Protein 3DPJ (pdb70)

Secondary structure (DSSP, 8-state):
----HHHHHHHHHHHHHHHHHHH-TTT--HHHHHHHHT--HHHHHHH-SSHHHHHHHHHHHHHHHHH--HHHHHT-SSHHHHHHHHHH---HHHHHHH--HHHHHHHHHHHTT-TTHHHHTHHHHHHHHHTHHHHIIIII-TTHHHH--HHHHHHHHHHHHHHHT-HHHHHHHHH--HHHHHH----/-TTHHHHHHHHHHHHHHHHH-STT--HHHHHHHHT--HHHHHTT-S-HHHHHHHHHHHHHHHHH--HHHHTT-SSSHHHHHHHHH---HHHHHHH--TTHHHHHHHHHTT-TTHHHHHHHHHHHHHHHHHHHHHHS-SSSHHHH--HHHHHHHHHHHHHHTT-HHHHHHHHH---TTTTT----/----HHHHHHHHHHHHHHHHHHH-TTT--HHHHHHHHT--TTHHHHH--SHHHHHHHHHHHHHHHHH--HHHHHT-SSHHHHHHHHHH---HHHHHHH--HHHHHHHHHHHTT-THHHHHHHHHHHHHHHHHHHHIIIII-TTHHHH--HHHHHHHHHHHHHHTT-HHHHHHHHH--HHHHHH----/---TTSHHHHHHHHHHHHHH-STT--HHHHHHHHT--HHHHTTT-SSHHHHHHHHHHHHHHHHH--TTHHHH-SSSHHHHHHHHT---HHHHHHH--HHHHHHHHHHHTT-TTHHHHHHHHHHHHHHHHHHHHTTS-TTTHHHH--HHHHHHHHHHHHHHTT-HHHHHHHHH--HHHHTT----/---THHHHHHHHHHHHHHHHHH-TTT--HHHHHHHHT--HHHHHHH--SHHHHHHHHHHHHHHHHH---HHHHS--SHHHHHHHHHH---HHHHHHH--HHHHHHHHHHHTT-TTHHHHHHHHHHHHHHHHHHHIIIIITTTHHHH--HHHHHHHHHHHHHHTT-HHHHHHHHH--HHHHHH----/--TTHHHHHHHHHHHHHHH-STT--HHHHHHHHT--SHHHHTT-S-HHHHHHHHHHHHHHHHH--HHHHHH--SHHHHHHHHHT---HHHHHHH--HHHHHHHHHHHHT-TTHHHHHHHHHHHHHHHHHHHHHHT-TTTHHHH--HHHHHHHHHHHHHHTT-HHHHHHHHH---TTTTT---/----HHHHHHHHHHHHHHHHHH-TTT--HHHHHHHHT--HHHHHHH---HHHHHHHHHHHHHHHHH---HHHHS-SSHHHHHHHHHH---HHHHHHH--HHHHHHHHHHHTT-TTHHHHHHHHHHHHHHHHHHHIIIII-TTHHHH--HHHHHHHHHHHHHHTT-HHHHHHHHH--HHHHTT----/--TTHHHHHHHHHHHHHHH-STT--HHHHHHHHT--HHHHHTT-S-HHHHHHHHHHHHHHHHH--HHHHHH--SSHHHHHHHHT---HHHHHHH--HHHHHHHHHHHHT-TTHHHHHHHHHHHHHHHHHHHHHHH-SSSHHHH--HHHHHHHHHHHHHHTT-HHHHHHHHH--HHHHTT---

Sequence (1478 aa):
SNAVQAQTRDQIVAAADELFYRQGFAQTSFVDISAAVGISRGNFYYHFKTKDEILAEVIRLRLARTAQLADWQGTGDSPRARIASFIDLINRAKITRYGCPVGSLCTELSKLDHAAQGQANGLFTLFRDWLQRQFAEAGCTTEAPALAHLLARSQGAATLAQSFHDEGFLRSEVADHRWLDNTLPTTVQAQTRDQIVAAADELFYRQGFAQTSFVDISAAVGISRGNFYYHFKTKDEILAEVIRLRLARTAQLADWQGTGDSPRARIASFIDLINRAKITRYGCPVGSLCTELSKLDHAAQGQANGLFTLFRDWLQRQFAEAGCTTEAPALAHLLARSQGAATLAQSFHDEGFLRSEVADHRWLDNTLPTTSNAVQAQTRDQIVAAADELFYRQGFAQTSFVDISAAVGISRGNFYYHFKTKDEILAEVIRLRLARTAQLADWQGTGDSPRARIASFIDLINRAKITRYGCPVGSLCTELSKLDHAAQGQANGLFTLFRDWLQRQFAEAGCTTEAPALAHLLARSQGAATLAQSFHDEGFLRSEVADHRWLDNTLPTTVQAQTRDQIVAAADELFYRQGFAQTSFVDISAAVGISRGNFYYHFKTKDEILAEVIRLRLARTAQLADWQGTGDSPRARIASFIDLINRAKITRYGCPVGSLCTELSKLDHAAQGQANGLFTLFRDWLQRQFAEAGCTTEAPALAHLLARSQGAATLAQSFHDEGFLRSEVADHRWLDNTLPTTNAVQAQTRDQIVAAADELFYRQGFAQTSFVDISAAVGISRGNFYYHFKTKDEILAEVIRLRLARTAQLADWQGTGDSPRARIASFIDLINRAKITRYGCPVGSLCTELSKLDHAAQGQANGLFTLFRDWLQRQFAEAGCTTEAPALAHLLARSQGAATLAQSFHDEGFLRSEVADHRWLDNTLPTTQAQTRDQIVAAADELFYRQGFAQTSFVDISAAVGISRGNFYYHFKTKDEILAEVIRLRLARTAQLADWQGTGDSPRARIASFIDLINRAKITRYGCPVGSLCTELSKLDHAAQGQANGLFTLFRDWLQRQFAEAGCTTEAPALAHLLARSQGAATLAQSFHDEGFLRSEVADHRWLDNTLPTNAVQAQTRDQIVAAADELFYRQGFAQTSFVDISAAVGISRGNFYYHFKTKDEILAEVIRLRLARTAQLADWQGTGDSPRARIASFIDLINRAKITRYGCPVGSLCTELSKLDHAAQGQANGLFTLFRDWLQRQFAEAGCTTEAPALAHLLARSQGAATLAQSFHDEGFLRSEVADHRWLDNTLPTTQAQTRDQIVAAADELFYRQGFAQTSFVDISAAVGISRGNFYYHFKTKDEILAEVIRLRLARTAQLADWQGTGDSPRARIASFIDLINRAKITRYGCPVGSLCTELSKLDHAAQGQANGLFTLFRDWLQRQFAEAGCTTEAPALAHLLARSQGAATLAQSFHDEGFLRSEVADHRWLDNTLPT

CATH classification: 1.10.357.10

Organism: Ruegeria pomeroyi (strain ATCC 700808 / DSM 15171 / DSS-3) (NCBI:txid246200)

Nearest PDB structures (foldseek):
  3dpj-assembly2_H  TM=1.002E+00  e=3.506E-23  Ruegeria pomeroyi
  3ccy-assembly1_A-2  TM=6.400E-01  e=1.279E-03  Bordetella parapertussis 12822
  4g12-assembly1_A  TM=5.913E-01  e=2.109E-03  Mycobacterium tuberculosis
  6yj2-assembly1_A  TM=5.599E-01  e=2.109E-03  Mycobacterium tuberculosis H37Rv
  6yj2-assembly2_C  TM=5.528E-01  e=5.733E-03  Mycobacterium tuberculosis H37Rv

Radius of gyration: 44.98 Å; Cα contacts (8 Å, |Δi|>4): 1862; chains: 8; bounding box: 100×127×101 Å

Solvent-accessible surface area: 66776 Å² total

Foldseek 3Di:
DCCCLVVLLVLLLVLLLVCCQQPNLVRCDPCNSCVSSVDDPVSSCVNDPDSVVSVVSNLVVVVVVQLCLVVLVVVPPALLVSVLVVLVVCVLQSLLARNDSLVVRLVVCVVVVHPCNVVSCVSLVSLLPSQLVSLCSLPNVPCRSVRSVSSVLLRVQSVCSNVVSNSVSNVVSSVVSVVSVVVGDHD/DLPVVLLVLLVQLLVCCQQPNQPRADQCSSCVVSPDDCVSSCVRDVDSVVSVLSNLVVVLVVLLVLVVLVVPDPALVSSVLVVLVCCVLQSLLARNDSLVRHLVSCVVVVHPCNVSSCSSVVSLLVSQLVSLLRFADVPCSNVVSCVSVLLNVQSVVSNVVVPSPSNVVSSVVVVVVVVRTDHD/DCCCLVVVQVLLLVQLLVCCQQQNLVRQDVCNSCVSSVDDPVSNCVPDPDSVVSVLSNLVVVVVVLVCLVVLVVVDDALLVSVLVVLVVCVLLSLLARNDSLVNRLVVCVVVVHPCNVVSCVSVVSQLPSQLVSLVSLPNVPCSSVVSCVSVLLRVLSVCCNVVVNSVSNVVSSVCSVVSVVVRDHD/DCPVCQLVLLVQLLVCCQQPNQVRADLCSSCVVSPDDPCRSVVHDDDSVVSVVSNLVVVLVVLLVLVVLVVVDPALVVSLLVVLVVCVLQSLLARNDSLLRHLVRCVVVVHPCNVSSCSSVVSLQVSQLVSCLRFAPVPVSRVVSCVSVLLNVQSVVCNVVVPSPSSVVSSVCVVVVVVVGDHD/DVCLVVVLVLLLVQLLVCCQQPNLVRQDPCNRCVSSVDDVPSSVVNPDDSVVSVLVNLVVLVVVQLVLVCLPVVDDALLSSVLVVLVVCVLPSLLARNDSLVRNQVRCVVVVHPCNVSSCVSVVSLQVSQLVSLVSLPNNVCSNVVSVSSVLLRVQSVCSNVVSNSPSSVVSSVCSVVCVVVGDHD/DPCCLVVLLVQLLVCCQQPNQVRADPCSSCVVSPDDPVRRVVSPDDSVVSVLVNLVVVLCVQLCLVVLVVVQPALVSSVVVVLVVCVLVSLQARNDSLVSHLVSCVVVVHPCSVSSCVSVVNLLVSQLVSCCRFACVPCSNVVSVVSVLLRVQSVCSNVVSNSVSSVVSSVCVVVVVVPTDD/DVVLVVLLVLLLVQLLVCCQQPNLVRQDPCNSCVRSVDDPPSVVVNPDDSVVSVLVNLVVLVVVQVCLVCLPVVDPALLSSVLVVLVVCVLQVLLARNDSLVRRLVSCVVVVHPCNVSSCVSVVSLLVSQLVSCVSLPNNVCRSPVSVSSVLQRVQSVVSNVVSNSVSSVVSSVCSVVSVVVRDPD/DPCCLVVLLVQLLVCCQQPNQVPADQCNSCPSVPHDPVRRVPSPDDSVVSVVSNLVVVLVVQVCLVVLVPPQPALVSSVLVVLVVCVLQSLQARNDSLVVRLVSCVVVVHPCNVSSCVSVVSLLVSQLVSCCRLPDNPCSRVVSCVSVLLRVQSVVSNVVSNSPSSVVSSVCCVVVVVPGDD

InterPro domains:
  IPR001647 DNA-binding HTH domain, TetR-type [PF00440] (10-56)
  IPR001647 DNA-binding HTH domain, TetR-type [PR00455] (10-23)
  IPR001647 DNA-binding HTH domain, TetR-type [PR00455] (31-54)
  IPR001647 DNA-binding HTH domain, TetR-type [PS50977] (4-64)
  IPR009057 Homedomain-like superfamily [SSF46689] (3-81)
  IPR036271 Tetracyclin repressor-like, C-terminal domain superfamily [SSF48498] (76-183)
  IPR054156 Transcriptional regulator LmrA/YxaF-like, C-terminal domain [PF21993] (79-173)

Structure (mmCIF, N/CA/C/O backbone):
data_3DPJ
#
_entry.id   3DPJ
#
_cell.length_a   60.523
_cell.length_b   93.072
_cell.length_c   93.397
_cell.angle_alpha   89.35
_cell.angle_beta   71.02
_cell.angle_gamma   71.04
#
_symmetry.space_group_name_H-M   'P 1'
#
loop_
_entity.id
_entity.type
_entity.pdbx_description
1 polymer 'Transcription regulator, TetR family'
2 non-polymer '2-(N-MORPHOLINO)-ETHANESULFONIC ACID'
3 non-polymer 1,2-ETHANEDIOL
4 water water
#
loop_
_atom_site.group_PDB
_atom_site.id
_atom_site.type_symbol
_atom_site.label_atom_id
_atom_site.label_alt_id
_atom_site.label_comp_id
_atom_site.label_asym_id
_atom_site.label_entity_id
_atom_site.label_seq_id
_atom_site.pdbx_PDB_ins_code
_atom_site.Cartn_x
_atom_site.Cartn_y
_atom_site.Cartn_z
_atom_site.occupancy
_atom_site.B_iso_or_equiv
_atom_site.auth_seq_id
_atom_site.auth_comp_id
_atom_site.auth_asym_id
_atom_site.auth_atom_id
_atom_site.pdbx_PDB_model_num
ATOM 1 N N . SER A 1 1 ? 35.766 -23.408 -17.299 1.00 131.45 -2 SER A N 1
ATOM 2 C CA . SER A 1 1 ? 35.094 -22.285 -17.939 1.00 132.58 -2 SER A CA 1
ATOM 3 C C . SER A 1 1 ? 33.730 -22.059 -17.305 1.00 133.86 -2 SER A C 1
ATOM 4 O O . SER A 1 1 ? 32.899 -22.971 -17.247 1.00 135.89 -2 SER A O 1
ATOM 7 N N . ASN A 1 2 ? 33.507 -20.836 -16.835 1.00 132.16 -1 ASN A N 1
ATOM 8 C CA . ASN A 1 2 ? 32.322 -20.519 -16.056 1.00 128.67 -1 ASN A CA 1
ATOM 9 C C . ASN A 1 2 ? 32.334 -21.338 -14.779 1.00 119.32 -1 ASN A C 1
ATOM 10 O O . ASN A 1 2 ? 31.288 -21.687 -14.242 1.00 120.02 -1 ASN A O 1
ATOM 15 N N . ALA A 1 3 ? 33.533 -21.660 -14.310 1.00 110.54 0 ALA A N 1
ATOM 16 C CA . ALA A 1 3 ? 33.686 -22.433 -13.090 1.00 102.84 0 ALA A CA 1
ATOM 17 C C . ALA A 1 3 ? 33.504 -21.520 -11.895 1.00 96.80 0 ALA A C 1
ATOM 18 O O . ALA A 1 3 ? 33.049 -21.944 -10.836 1.00 97.63 0 ALA A O 1
ATOM 28 N N . VAL A 1 5 ? 32.789 -17.836 -12.556 1.00 71.04 2 VAL A N 1
ATOM 29 C CA . VAL A 1 5 ? 32.059 -16.635 -12.935 1.00 70.54 2 VAL A CA 1
ATOM 30 C C . VAL A 1 5 ? 30.585 -16.955 -13.045 1.00 74.54 2 VAL A C 1
ATOM 31 O O . VAL A 1 5 ? 29.759 -16.060 -13.201 1.00 74.59 2 VAL A O 1
ATOM 35 N N . GLN A 1 6 ? 30.262 -18.241 -12.967 1.00 79.86 3 GLN A N 1
ATOM 36 C CA . GLN A 1 6 ? 28.876 -18.680 -13.027 1.00 87.58 3 GLN A CA 1
ATOM 37 C C . GLN A 1 6 ? 28.112 -18.256 -11.771 1.00 83.51 3 GLN A C 1
ATOM 38 O O . GLN A 1 6 ? 26.886 -18.123 -11.789 1.00 80.84 3 GLN A O 1
ATOM 44 N N . ALA A 1 7 ? 28.849 -18.036 -10.687 1.00 80.01 4 ALA A N 1
ATOM 45 C CA . ALA A 1 7 ? 28.266 -17.544 -9.442 1.00 75.15 4 ALA A CA 1
ATOM 46 C C . ALA A 1 7 ? 28.082 -16.031 -9.487 1.00 74.93 4 ALA A C 1
ATOM 47 O O . ALA A 1 7 ? 27.341 -15.464 -8.684 1.00 72.15 4 ALA A O 1
ATOM 49 N N . GLN A 1 8 ? 28.777 -15.384 -10.421 1.00 78.43 5 GLN A N 1
ATOM 50 C CA . GLN A 1 8 ? 28.581 -13.963 -10.691 1.00 78.34 5 GLN A CA 1
ATOM 51 C C . GLN A 1 8 ? 27.684 -13.823 -11.907 1.00 77.59 5 GLN A C 1
ATOM 52 O O . GLN A 1 8 ? 27.149 -12.750 -12.174 1.00 81.92 5 GLN A O 1
ATOM 58 N N . THR A 1 9 ? 27.547 -14.915 -12.653 1.00 72.76 6 THR A N 1
ATOM 59 C CA . THR A 1 9 ? 26.551 -15.006 -13.705 1.00 75.75 6 THR A CA 1
ATOM 60 C C . THR A 1 9 ? 25.196 -15.049 -13.023 1.00 75.40 6 THR A C 1
ATOM 61 O O . THR A 1 9 ? 24.305 -14.261 -13.333 1.00 80.08 6 THR A O 1
ATOM 65 N N . ARG A 1 10 ? 25.060 -15.974 -12.078 1.00 68.64 7 ARG A N 1
ATOM 66 C CA . ARG A 1 10 ? 23.870 -16.077 -11.245 1.00 62.58 7 ARG A CA 1
ATOM 67 C C . ARG A 1 10 ? 23.464 -14.733 -10.632 1.00 64.15 7 ARG A C 1
ATOM 68 O O . ARG A 1 10 ? 22.307 -14.320 -10.722 1.00 66.29 7 ARG A O 1
ATOM 76 N N . ASP A 1 11 ? 24.417 -14.059 -9.999 1.00 62.05 8 ASP A N 1
ATOM 77 C CA . ASP A 1 11 ? 24.154 -12.766 -9.384 1.00 65.32 8 ASP A CA 1
ATOM 78 C C . ASP A 1 11 ? 23.531 -11.790 -10.374 1.00 67.47 8 ASP A C 1
ATOM 79 O O . ASP A 1 11 ? 22.595 -11.066 -10.030 1.00 68.03 8 ASP A O 1
ATOM 84 N N . GLN A 1 12 ? 24.057 -11.778 -11.599 1.00 69.68 9 GLN A N 1
ATOM 85 C CA . GLN A 1 12 ? 23.543 -10.923 -12.670 1.00 66.92 9 GLN A CA 1
ATOM 86 C C . GLN A 1 12 ? 22.045 -11.169 -12.892 1.00 61.97 9 GLN A C 1
ATOM 87 O O . GLN A 1 12 ? 21.287 -10.231 -13.162 1.00 51.67 9 GLN A O 1
ATOM 93 N N . ILE A 1 13 ? 21.636 -12.435 -12.764 1.00 62.53 10 ILE A N 1
ATOM 94 C CA . ILE A 1 13 ? 20.225 -12.835 -12.828 1.00 58.31 10 ILE A CA 1
ATOM 95 C C . ILE A 1 13 ? 19.424 -12.309 -11.640 1.00 51.22 10 ILE A C 1
ATOM 96 O O . ILE A 1 13 ? 18.386 -11.681 -11.823 1.00 52.34 10 ILE A O 1
ATOM 101 N N . VAL A 1 14 ? 19.901 -12.570 -10.426 1.00 49.45 11 VAL A N 1
ATOM 102 C CA . VAL A 1 14 ? 19.197 -12.113 -9.237 1.00 46.99 11 VAL A CA 1
ATOM 103 C C . VAL A 1 14 ? 19.204 -10.596 -9.192 1.00 48.20 11 VAL A C 1
ATOM 104 O O . VAL A 1 14 ? 18.227 -9.975 -8.775 1.00 50.36 11 VAL A O 1
ATOM 108 N N . ALA A 1 15 ? 20.300 -9.993 -9.636 1.00 46.49 12 ALA A N 1
ATOM 109 C CA . ALA A 1 15 ? 20.352 -8.539 -9.712 1.00 50.66 12 ALA A CA 1
ATOM 110 C C . ALA A 1 15 ? 19.368 -8.021 -10.763 1.00 50.97 12 ALA A C 1
ATOM 111 O O . ALA A 1 15 ? 18.532 -7.172 -10.466 1.00 54.58 12 ALA A O 1
ATOM 113 N N . ALA A 1 16 ? 19.463 -8.533 -11.987 1.00 45.11 13 ALA A N 1
ATOM 114 C CA . ALA A 1 16 ? 18.492 -8.198 -13.034 1.00 42.83 13 ALA A CA 1
ATOM 115 C C . ALA A 1 16 ? 17.021 -8.362 -12.589 1.00 41.59 13 ALA A C 1
ATOM 116 O O . ALA A 1 16 ? 16.179 -7.494 -12.847 1.00 39.72 13 ALA A O 1
ATOM 118 N N . ALA A 1 17 ? 16.721 -9.484 -11.936 1.00 36.26 14 ALA A N 1
ATOM 119 C CA . ALA A 1 17 ? 15.377 -9.769 -11.450 1.00 36.96 14 ALA A CA 1
ATOM 120 C C . ALA A 1 17 ? 14.952 -8.785 -10.351 1.00 42.13 14 ALA A C 1
ATOM 121 O O . ALA A 1 17 ? 13.799 -8.332 -10.293 1.00 33.99 14 ALA A O 1
ATOM 123 N N . ASP A 1 18 ? 15.887 -8.467 -9.461 1.00 44.23 15 ASP A N 1
ATOM 124 C CA . ASP A 1 18 ? 15.639 -7.475 -8.423 1.00 40.03 15 ASP A CA 1
ATOM 125 C C . ASP A 1 18 ? 14.939 -6.233 -8.995 1.00 50.57 15 ASP A C 1
ATOM 126 O O . ASP A 1 18 ? 13.858 -5.846 -8.547 1.00 49.50 15 ASP A O 1
ATOM 131 N N . GLU A 1 19 ? 15.567 -5.615 -9.991 1.00 57.96 16 GLU A N 1
ATOM 132 C CA . GLU A 1 19 ? 15.063 -4.375 -10.577 1.00 54.68 16 GLU A CA 1
ATOM 133 C C . GLU A 1 19 ? 13.744 -4.579 -11.328 1.00 44.16 16 GLU A C 1
ATOM 134 O O . GLU A 1 19 ? 12.812 -3.788 -11.157 1.00 39.90 16 GLU A O 1
ATOM 140 N N . LEU A 1 20 ? 13.675 -5.637 -12.146 1.00 47.01 17 LEU A N 1
ATOM 141 C CA . LEU A 1 20 ? 12.485 -5.961 -12.950 1.00 38.29 17 LEU A CA 1
ATOM 142 C C . LEU A 1 20 ? 11.281 -6.294 -12.084 1.00 36.17 17 LEU A C 1
ATOM 143 O O . LEU A 1 20 ? 10.155 -5.890 -12.399 1.00 35.40 17 LEU A O 1
ATOM 148 N N . PHE A 1 21 ? 11.518 -7.039 -11.005 1.00 33.07 18 PHE A N 1
ATOM 149 C CA . PHE A 1 21 ? 10.446 -7.372 -10.074 1.00 30.66 18 PHE A CA 1
ATOM 150 C C . PHE A 1 21 ? 9.860 -6.071 -9.524 1.00 31.64 18 PHE A C 1
ATOM 151 O O . PHE A 1 21 ? 8.647 -5.949 -9.400 1.00 31.08 18 PHE A O 1
ATOM 159 N N . TYR A 1 22 ? 10.721 -5.096 -9.216 1.00 30.26 19 TYR A N 1
ATOM 160 C CA . TYR A 1 22 ? 10.279 -3.820 -8.647 1.00 31.98 19 TYR A CA 1
ATOM 161 C C . TYR A 1 22 ? 9.497 -3.011 -9.662 1.00 33.83 19 TYR A C 1
ATOM 162 O O . TYR A 1 22 ? 8.388 -2.568 -9.374 1.00 31.63 19 TYR A O 1
ATOM 171 N N . ARG A 1 23 ? 10.068 -2.828 -10.853 1.00 40.98 20 ARG A N 1
ATOM 172 C CA . ARG A 1 23 ? 9.431 -2.012 -11.891 1.00 42.60 20 ARG A CA 1
ATOM 173 C C . ARG A 1 23 ? 8.135 -2.629 -12.434 1.00 42.36 20 ARG A C 1
ATOM 174 O O . ARG A 1 23 ? 7.134 -1.927 -12.629 1.00 43.66 20 ARG A O 1
ATOM 182 N N . GLN A 1 24 ? 8.163 -3.945 -12.652 1.00 33.61 21 GLN A N 1
ATOM 183 C CA . GLN A 1 24 ? 7.076 -4.666 -13.308 1.00 34.18 21 GLN A CA 1
ATOM 184 C C . GLN A 1 24 ? 6.138 -5.426 -12.356 1.00 32.69 21 GLN A C 1
ATOM 185 O O . GLN A 1 24 ? 4.951 -5.607 -12.655 1.00 26.98 21 GLN A O 1
ATOM 191 N N . GLY A 1 25 ? 6.675 -5.874 -11.221 1.00 28.62 22 GLY A N 1
ATOM 192 C CA . GLY A 1 25 ? 5.981 -6.830 -10.369 1.00 22.47 22 GLY A CA 1
ATOM 193 C C . GLY A 1 25 ? 6.607 -8.209 -10.517 1.00 29.59 22 GLY A C 1
ATOM 194 O O . GLY A 1 25 ? 7.375 -8.464 -11.461 1.00 26.36 22 GLY A O 1
ATOM 195 N N . PHE A 1 26 ? 6.288 -9.107 -9.588 1.00 36.34 23 PHE A N 1
ATOM 196 C CA . PHE A 1 26 ? 6.884 -10.445 -9.592 1.00 31.92 23 PHE A CA 1
ATOM 197 C C . PHE A 1 26 ? 6.120 -11.364 -10.541 1.00 35.48 23 PHE A C 1
ATOM 198 O O . PHE A 1 26 ? 6.708 -12.016 -11.402 1.00 39.51 23 PHE A O 1
ATOM 206 N N . ALA A 1 27 ? 4.805 -11.390 -10.400 1.00 32.56 24 ALA A N 1
ATOM 207 C CA . ALA A 1 27 ? 3.957 -12.106 -11.340 1.00 35.44 24 ALA A CA 1
ATOM 208 C C . ALA A 1 27 ? 4.233 -11.759 -12.825 1.00 39.29 24 ALA A C 1
ATOM 209 O O . ALA A 1 27 ? 4.291 -12.652 -13.673 1.00 37.57 24 ALA A O 1
ATOM 211 N N . GLN A 1 28 ? 4.398 -10.473 -13.135 1.00 42.26 25 GLN A N 1
ATOM 212 C CA . GLN A 1 28 ? 4.603 -10.015 -14.520 1.00 31.92 25 GLN A CA 1
ATOM 213 C C . GLN A 1 28 ? 5.940 -10.389 -15.126 1.00 37.31 25 GLN A C 1
ATOM 214 O O . GLN A 1 28 ? 6.026 -10.653 -16.321 1.00 48.45 25 GLN A O 1
ATOM 220 N N . THR A 1 29 ? 6.988 -10.361 -14.317 1.00 34.46 26 THR A N 1
ATOM 221 C CA . THR A 1 29 ? 8.324 -10.628 -14.812 1.00 39.18 26 THR A CA 1
ATOM 222 C C . THR A 1 29 ? 8.437 -12.109 -15.172 1.00 40.31 26 THR A C 1
ATOM 223 O O . THR A 1 29 ? 8.344 -12.979 -14.301 1.00 38.20 26 THR A O 1
ATOM 227 N N . SER A 1 30 ? 8.605 -12.384 -16.466 1.00 32.06 27 SER A N 1
ATOM 228 C CA . SER A 1 30 ? 8.673 -13.747 -16.959 1.00 30.10 27 SER A CA 1
ATOM 229 C C . SER A 1 30 ? 10.132 -14.160 -17.038 1.00 33.50 27 SER A C 1
ATOM 230 O O . SER A 1 30 ? 11.021 -13.303 -17.014 1.00 29.55 27 SER A O 1
ATOM 233 N N . PHE A 1 31 ? 10.379 -15.469 -17.128 1.00 41.96 28 PHE A N 1
ATOM 234 C CA . PHE A 1 31 ? 11.728 -15.971 -17.393 1.00 46.05 28 PHE A CA 1
ATOM 235 C C . PHE A 1 31 ? 12.338 -15.265 -18.610 1.00 45.55 28 PHE A C 1
ATOM 236 O O . PHE A 1 31 ? 13.529 -14.941 -18.607 1.00 39.42 28 PHE A O 1
ATOM 244 N N . VAL A 1 32 ? 11.527 -15.026 -19.645 1.00 44.94 29 VAL A N 1
ATOM 245 C CA . VAL A 1 32 ? 12.011 -14.335 -20.848 1.00 49.73 29 VAL A CA 1
ATOM 246 C C . VAL A 1 32 ? 12.503 -12.935 -20.507 1.00 50.07 29 VAL A C 1
ATOM 247 O O . VAL A 1 32 ? 13.600 -12.544 -20.894 1.00 52.13 29 VAL A O 1
ATOM 251 N N . ASP A 1 33 ? 11.682 -12.177 -19.787 1.00 50.84 30 ASP A N 1
ATOM 252 C CA . ASP A 1 33 ? 12.100 -10.869 -19.300 1.00 48.70 30 ASP A CA 1
ATOM 253 C C . ASP A 1 33 ? 13.500 -10.950 -18.710 1.00 45.69 30 ASP A C 1
ATOM 254 O O . ASP A 1 33 ? 14.395 -10.239 -19.141 1.00 46.04 30 ASP A O 1
ATOM 259 N N . ILE A 1 34 ? 13.691 -11.828 -17.731 1.00 45.52 31 ILE A N 1
ATOM 260 C CA . ILE A 1 34 ? 14.957 -11.872 -17.005 1.00 50.70 31 ILE A CA 1
ATOM 261 C C . ILE A 1 34 ? 16.121 -12.424 -17.843 1.00 56.38 31 ILE A C 1
ATOM 262 O O . ILE A 1 34 ? 17.269 -12.017 -17.645 1.00 58.54 31 ILE A O 1
ATOM 267 N N . SER A 1 35 ? 15.837 -13.339 -18.772 1.00 51.69 32 SER A N 1
ATOM 268 C CA . SER A 1 35 ? 16.889 -13.890 -19.634 1.00 60.61 32 SER A CA 1
ATOM 269 C C . SER A 1 35 ? 17.305 -12.891 -20.718 1.00 69.76 32 SER A C 1
ATOM 270 O O . SER A 1 35 ? 18.477 -12.824 -21.097 1.00 70.96 32 SER A O 1
ATOM 273 N N . ALA A 1 36 ? 16.337 -12.115 -21.204 1.00 73.02 33 ALA A N 1
ATOM 274 C CA . ALA A 1 36 ? 16.599 -11.042 -22.162 1.00 73.15 33 ALA A CA 1
ATOM 275 C C . ALA A 1 36 ? 17.380 -9.900 -21.514 1.00 76.50 33 ALA A C 1
ATOM 276 O O . ALA A 1 36 ? 18.220 -9.260 -22.154 1.00 79.71 33 ALA A O 1
ATOM 278 N N . ALA A 1 37 ? 17.090 -9.643 -20.242 1.00 72.46 34 ALA A N 1
ATOM 279 C CA . ALA A 1 37 ? 17.823 -8.640 -19.489 1.00 73.38 34 ALA A CA 1
ATOM 280 C C . ALA A 1 37 ? 19.288 -9.051 -19.336 1.00 78.54 34 ALA A C 1
ATOM 281 O O . ALA A 1 37 ? 20.189 -8.302 -19.711 1.00 80.96 34 ALA A O 1
ATOM 283 N N . VAL A 1 38 ? 19.525 -10.245 -18.801 1.00 84.03 35 VAL A N 1
ATOM 284 C CA . VAL A 1 38 ? 20.892 -10.717 -18.577 1.00 90.97 35 VAL A CA 1
ATOM 285 C C . VAL A 1 38 ? 21.602 -11.035 -19.900 1.00 93.06 35 VAL A C 1
ATOM 286 O O . VAL A 1 38 ? 22.822 -10.889 -20.019 1.00 95.15 35 VAL A O 1
ATOM 290 N N . GLY A 1 39 ? 20.830 -11.460 -20.893 1.00 89.29 36 GLY A N 1
ATOM 291 C CA . GLY A 1 39 ? 21.378 -11.756 -22.201 1.00 90.00 36 GLY A CA 1
ATOM 292 C C . GLY A 1 39 ? 22.196 -13.032 -22.208 1.00 89.01 36 GLY A C 1
ATOM 293 O O . GLY A 1 39 ? 23.386 -13.017 -22.530 1.00 93.97 36 GLY A O 1
ATOM 294 N N . ILE A 1 40 ? 21.554 -14.139 -21.850 1.00 80.73 37 ILE A N 1
ATOM 295 C CA . ILE A 1 40 ? 22.213 -15.438 -21.861 1.00 74.48 37 ILE A CA 1
ATOM 296 C C . ILE A 1 40 ? 21.389 -16.520 -22.561 1.00 71.52 37 ILE A C 1
ATOM 297 O O . ILE A 1 40 ? 20.209 -16.333 -22.874 1.00 73.82 37 ILE A O 1
ATOM 302 N N . SER A 1 41 ? 22.025 -17.655 -22.806 1.00 61.39 38 SER A N 1
ATOM 303 C CA . SER A 1 41 ? 21.341 -18.771 -23.430 1.00 58.66 38 SER A CA 1
ATOM 304 C C . SER A 1 41 ? 20.247 -19.342 -22.526 1.00 55.54 38 SER A C 1
ATOM 305 O O . SER A 1 41 ? 20.318 -19.231 -21.300 1.00 44.84 38 SER A O 1
ATOM 308 N N . ARG A 1 42 ? 19.231 -19.930 -23.157 1.00 60.90 39 ARG A N 1
ATOM 309 C CA . ARG A 1 42 ? 18.166 -20.652 -22.466 1.00 58.73 39 ARG A CA 1
ATOM 310 C C . ARG A 1 42 ? 18.804 -21.625 -21.491 1.00 59.83 39 ARG A C 1
ATOM 311 O O . ARG A 1 42 ? 18.417 -21.716 -20.323 1.00 55.06 39 ARG A O 1
ATOM 319 N N . GLY A 1 43 ? 19.816 -22.330 -21.980 1.00 66.26 40 GLY A N 1
ATOM 320 C CA . GLY A 1 43 ? 20.454 -23.386 -21.223 1.00 66.62 40 GLY A CA 1
ATOM 321 C C . GLY A 1 43 ? 21.260 -22.907 -20.043 1.00 61.77 40 GLY A C 1
ATOM 322 O O . GLY A 1 43 ? 21.303 -23.562 -19.007 1.00 59.63 40 GLY A O 1
ATOM 323 N N . ASN A 1 44 ? 21.906 -21.762 -20.195 1.00 67.30 41 ASN A N 1
ATOM 324 C CA . ASN A 1 44 ? 22.710 -21.217 -19.112 1.00 70.60 41 ASN A CA 1
ATOM 325 C C . ASN A 1 44 ? 21.865 -20.616 -17.982 1.00 62.81 41 ASN A C 1
ATOM 326 O O . ASN A 1 44 ? 22.230 -20.694 -16.803 1.00 59.37 41 ASN A O 1
ATOM 331 N N . PHE A 1 45 ? 20.734 -20.022 -18.344 1.00 57.88 42 PHE A N 1
ATOM 332 C CA . PHE A 1 45 ? 19.833 -19.451 -17.350 1.00 60.64 42 PHE A CA 1
ATOM 333 C C . PHE A 1 45 ? 19.257 -20.569 -16.490 1.00 60.09 42 PHE A C 1
ATOM 334 O O . PHE A 1 45 ? 19.204 -20.476 -15.263 1.00 51.76 42 PHE A O 1
ATOM 342 N N . TYR A 1 46 ? 18.843 -21.639 -17.155 1.00 65.73 43 TYR A N 1
ATOM 343 C CA . TYR A 1 46 ? 18.164 -22.735 -16.488 1.00 62.34 43 TYR A CA 1
ATOM 344 C C . TYR A 1 46 ? 19.056 -23.547 -15.543 1.00 65.32 43 TYR A C 1
ATOM 345 O O . TYR A 1 46 ? 18.552 -24.278 -14.685 1.00 61.58 43 TYR A O 1
ATOM 354 N N . TYR A 1 47 ? 20.372 -23.416 -15.683 1.00 73.86 44 TYR A N 1
ATOM 355 C CA . TYR A 1 47 ? 21.276 -24.096 -14.760 1.00 83.80 44 TYR A CA 1
ATOM 356 C C . TYR A 1 47 ? 21.162 -23.511 -13.356 1.00 87.51 44 TYR A C 1
ATOM 357 O O . TYR A 1 47 ? 21.260 -24.232 -12.361 1.00 92.22 44 TYR A O 1
ATOM 366 N N . HIS A 1 48 ? 20.943 -22.202 -13.277 1.00 81.60 45 HIS A N 1
ATOM 367 C CA . HIS A 1 48 ? 20.896 -21.529 -11.986 1.00 75.13 45 HIS A CA 1
ATOM 368 C C . HIS A 1 48 ? 19.537 -21.637 -11.295 1.00 71.48 45 HIS A C 1
ATOM 369 O O . HIS A 1 48 ? 19.456 -22.088 -10.152 1.00 71.51 45 HIS A O 1
ATOM 376 N N . PHE A 1 49 ? 18.473 -21.235 -11.986 1.00 68.83 46 PHE A N 1
ATOM 377 C CA . PHE A 1 49 ? 17.134 -21.319 -11.406 1.00 63.72 46 PHE A CA 1
ATOM 378 C C . PHE A 1 49 ? 16.115 -22.029 -12.281 1.00 65.30 46 PHE A C 1
ATOM 379 O O . PHE A 1 49 ? 16.091 -21.882 -13.500 1.00 70.96 46 PHE A O 1
ATOM 387 N N . LYS A 1 50 ? 15.256 -22.791 -11.630 1.00 63.92 47 LYS A N 1
ATOM 388 C CA . LYS A 1 50 ? 14.252 -23.562 -12.324 1.00 70.68 47 LYS A CA 1
ATOM 389 C C . LYS A 1 50 ? 12.894 -22.865 -12.232 1.00 74.14 47 LYS A C 1
ATOM 390 O O . LYS A 1 50 ? 12.122 -22.856 -13.196 1.00 77.61 47 LYS A O 1
ATOM 396 N N . THR A 1 51 ? 12.605 -22.272 -11.076 1.00 59.89 48 THR A N 1
ATOM 397 C CA . THR A 1 51 ? 11.314 -21.624 -10.867 1.00 45.97 48 THR A CA 1
ATOM 398 C C . THR A 1 51 ? 11.416 -20.114 -10.717 1.00 35.91 48 THR A C 1
ATOM 399 O O . THR A 1 51 ? 12.496 -19.566 -10.484 1.00 36.41 48 THR A O 1
ATOM 403 N N . LYS A 1 52 ? 10.278 -19.453 -10.887 1.00 29.02 49 LYS A N 1
ATOM 404 C CA . LYS A 1 52 ? 10.120 -18.059 -10.529 1.00 37.19 49 LYS A CA 1
ATOM 405 C C . LYS A 1 52 ? 10.312 -17.953 -9.017 1.00 36.91 49 LYS A C 1
ATOM 406 O O . LYS A 1 52 ? 10.837 -16.955 -8.496 1.00 27.99 49 LYS A O 1
ATOM 412 N N . ASP A 1 53 ? 9.873 -18.994 -8.316 1.00 42.30 50 ASP A N 1
ATOM 413 C CA . ASP A 1 53 ? 9.945 -19.019 -6.863 1.00 43.48 50 ASP A CA 1
ATOM 414 C C . ASP A 1 53 ? 11.385 -18.997 -6.369 1.00 47.51 50 ASP A C 1
ATOM 415 O O . ASP A 1 53 ? 11.726 -18.245 -5.450 1.00 49.92 50 ASP A O 1
ATOM 420 N N . GLU A 1 54 ? 12.230 -19.813 -6.987 1.00 39.58 51 GLU A N 1
ATOM 421 C CA . GLU A 1 54 ? 13.628 -19.889 -6.584 1.00 40.99 51 GLU A CA 1
ATOM 422 C C . GLU A 1 54 ? 14.301 -18.546 -6.743 1.00 36.17 51 GLU A C 1
ATOM 423 O O . GLU A 1 54 ? 15.108 -18.147 -5.908 1.00 35.84 51 GLU A O 1
ATOM 429 N N . ILE A 1 55 ? 13.973 -17.856 -7.827 1.00 39.16 52 ILE A N 1
ATOM 430 C CA . ILE A 1 55 ? 14.603 -16.578 -8.134 1.00 50.14 52 ILE A CA 1
ATOM 431 C C . ILE A 1 55 ? 14.145 -15.495 -7.151 1.00 46.90 52 ILE A C 1
ATOM 432 O O . ILE A 1 55 ? 14.960 -14.705 -6.653 1.00 47.75 52 ILE A O 1
ATOM 437 N N . LEU A 1 56 ? 12.841 -15.466 -6.879 1.00 40.24 53 LEU A N 1
ATOM 438 C CA . LEU A 1 56 ? 12.275 -14.560 -5.875 1.00 34.92 53 LEU A CA 1
ATOM 439 C C . LEU A 1 56 ? 12.994 -14.759 -4.554 1.00 30.00 53 LEU A C 1
ATOM 440 O O . LEU A 1 56 ? 13.582 -13.826 -4.020 1.00 34.67 53 LEU A O 1
ATOM 445 N N . ALA A 1 57 ? 12.950 -15.982 -4.027 1.00 28.60 54 ALA A N 1
ATOM 446 C CA . ALA A 1 57 ? 13.600 -16.263 -2.757 1.00 34.24 54 ALA A CA 1
ATOM 447 C C . ALA A 1 57 ? 15.014 -15.666 -2.704 1.00 45.44 54 ALA A C 1
ATOM 448 O O . ALA A 1 57 ? 15.468 -15.239 -1.637 1.00 54.72 54 ALA A O 1
ATOM 450 N N . GLU A 1 58 ? 15.704 -15.617 -3.849 1.00 47.04 55 GLU A N 1
ATOM 451 C CA . GLU A 1 58 ? 17.063 -15.050 -3.911 1.00 52.20 55 GLU A CA 1
ATOM 452 C C . GLU A 1 58 ? 17.032 -13.528 -3.942 1.00 47.60 55 GLU A C 1
ATOM 453 O O . GLU A 1 58 ? 17.869 -12.864 -3.327 1.00 46.78 55 GLU A O 1
ATOM 459 N N . VAL A 1 59 ? 16.068 -12.986 -4.683 1.00 46.99 56 VAL A N 1
ATOM 460 C CA . VAL A 1 59 ? 15.863 -11.548 -4.744 1.00 42.50 56 VAL A CA 1
ATOM 461 C C . VAL A 1 59 ? 15.755 -10.988 -3.329 1.00 47.40 56 VAL A C 1
ATOM 462 O O . VAL A 1 59 ? 16.428 -10.021 -2.986 1.00 53.22 56 VAL A O 1
ATOM 466 N N . ILE A 1 60 ? 14.929 -11.626 -2.502 1.00 47.66 57 ILE A N 1
ATOM 467 C CA . ILE A 1 60 ? 14.640 -11.128 -1.156 1.00 42.21 57 ILE A CA 1
ATOM 468 C C . ILE A 1 60 ? 15.852 -11.069 -0.232 1.00 40.50 57 ILE A C 1
ATOM 469 O O . ILE A 1 60 ? 16.003 -10.114 0.520 1.00 46.34 57 ILE A O 1
ATOM 474 N N . ARG A 1 61 ? 16.705 -12.088 -0.280 1.00 45.08 58 ARG A N 1
ATOM 475 C CA . ARG A 1 61 ? 17.913 -12.089 0.539 1.00 48.06 58 ARG A CA 1
ATOM 476 C C . ARG A 1 61 ? 18.815 -10.966 0.074 1.00 51.66 58 ARG A C 1
ATOM 477 O O . ARG A 1 61 ? 19.350 -10.208 0.881 1.00 56.82 58 ARG A O 1
ATOM 485 N N . LEU A 1 62 ? 18.974 -10.870 -1.241 1.00 49.12 59 LEU A N 1
ATOM 486 C CA . LEU A 1 62 ? 19.724 -9.789 -1.856 1.00 46.31 59 LEU A CA 1
ATOM 487 C C . LEU A 1 62 ? 19.193 -8.433 -1.375 1.00 46.36 59 LEU A C 1
ATOM 488 O O . LEU A 1 62 ? 19.975 -7.568 -0.993 1.00 45.40 59 LEU A O 1
ATOM 493 N N . ARG A 1 63 ? 17.866 -8.260 -1.393 1.00 45.13 60 ARG A N 1
ATOM 494 C CA . ARG A 1 63 ? 17.222 -7.054 -0.852 1.00 40.79 60 ARG A CA 1
ATOM 495 C C . ARG A 1 63 ? 17.450 -6.936 0.651 1.00 38.45 60 ARG A C 1
ATOM 496 O O . ARG A 1 63 ? 17.817 -5.875 1.146 1.00 46.31 60 ARG A O 1
ATOM 504 N N . LEU A 1 64 ? 17.208 -8.029 1.369 1.00 37.08 61 LEU A N 1
ATOM 505 C CA . LEU A 1 64 ? 17.411 -8.067 2.809 1.00 39.99 61 LEU A CA 1
ATOM 506 C C . LEU A 1 64 ? 18.860 -7.711 3.131 1.00 48.48 61 LEU A C 1
ATOM 507 O O . LEU A 1 64 ? 19.148 -7.096 4.152 1.00 48.37 61 LEU A O 1
ATOM 512 N N . ALA A 1 65 ? 19.762 -8.100 2.237 1.00 49.33 62 ALA A N 1
ATOM 513 C CA . ALA A 1 65 ? 21.176 -7.755 2.329 1.00 45.10 62 ALA A CA 1
ATOM 514 C C . ALA A 1 65 ? 21.423 -6.259 2.073 1.00 44.74 62 ALA A C 1
ATOM 515 O O . ALA A 1 65 ? 21.882 -5.536 2.960 1.00 38.58 62 ALA A O 1
ATOM 517 N N . ARG A 1 66 ? 21.126 -5.808 0.853 1.00 48.48 63 ARG A N 1
ATOM 518 C CA . ARG A 1 66 ? 21.237 -4.396 0.496 1.00 45.96 63 ARG A CA 1
ATOM 519 C C . ARG A 1 66 ? 20.668 -3.517 1.590 1.00 37.20 63 ARG A C 1
ATOM 520 O O . ARG A 1 66 ? 21.228 -2.475 1.909 1.00 40.09 63 ARG A O 1
ATOM 528 N N . THR A 1 67 ? 19.545 -3.957 2.150 1.00 41.19 64 THR A N 1
ATOM 529 C CA . THR A 1 67 ? 18.755 -3.179 3.102 1.00 42.08 64 THR A CA 1
ATOM 530 C C . THR A 1 67 ? 19.381 -3.010 4.481 1.00 43.85 64 THR A C 1
ATOM 531 O O . THR A 1 67 ? 19.517 -1.892 4.973 1.00 40.28 64 THR A O 1
ATOM 535 N N . ALA A 1 68 ? 19.716 -4.118 5.130 1.00 57.13 65 ALA A N 1
ATOM 536 C CA . ALA A 1 68 ? 20.433 -4.046 6.393 1.00 67.35 65 ALA A CA 1
ATOM 537 C C . ALA A 1 68 ? 21.739 -3.293 6.139 1.00 75.16 65 ALA A C 1
ATOM 538 O O . ALA A 1 68 ? 22.219 -2.535 6.983 1.00 66.07 65 ALA A O 1
ATOM 540 N N . GLN A 1 69 ? 22.292 -3.496 4.947 1.00 88.55 66 GLN A N 1
ATOM 541 C CA . GLN A 1 69 ? 23.437 -2.724 4.478 1.00 92.24 66 GLN A CA 1
ATOM 542 C C . GLN A 1 69 ? 23.102 -1.231 4.410 1.00 82.24 66 GLN A C 1
ATOM 543 O O . GLN A 1 69 ? 23.981 -0.390 4.581 1.00 81.36 66 GLN A O 1
ATOM 557 N N . LEU A 1 71 ? 20.210 0.426 6.269 1.00 64.56 68 LEU A N 1
ATOM 558 C CA . LEU A 1 71 ? 19.975 0.839 7.651 1.00 59.88 68 LEU A CA 1
ATOM 559 C C . LEU A 1 71 ? 21.293 1.139 8.364 1.00 61.42 68 LEU A C 1
ATOM 560 O O . LEU A 1 71 ? 21.521 2.257 8.815 1.00 50.99 68 LEU A O 1
ATOM 565 N N . ALA A 1 72 ? 22.159 0.135 8.461 1.00 68.35 69 ALA A N 1
ATOM 566 C CA . ALA A 1 72 ? 23.425 0.281 9.179 1.00 73.03 69 ALA A CA 1
ATOM 567 C C . ALA A 1 72 ? 24.241 1.469 8.681 1.00 74.50 69 ALA A C 1
ATOM 568 O O . ALA A 1 72 ? 24.880 2.166 9.471 1.00 70.49 69 ALA A O 1
ATOM 570 N N . ASP A 1 73 ? 24.221 1.691 7.368 1.00 76.65 70 ASP A N 1
ATOM 571 C CA . ASP A 1 73 ? 24.968 2.790 6.765 1.00 73.81 70 ASP A CA 1
ATOM 572 C C . ASP A 1 73 ? 24.295 4.136 7.038 1.00 68.51 70 ASP A C 1
ATOM 573 O O . ASP A 1 73 ? 24.907 5.186 6.865 1.00 66.01 70 ASP A O 1
ATOM 578 N N . TRP A 1 74 ? 23.033 4.091 7.467 1.00 71.87 71 TRP A N 1
ATOM 579 C CA . TRP A 1 74 ? 22.352 5.258 8.031 1.00 69.49 71 TRP A CA 1
ATOM 580 C C . TRP A 1 74 ? 22.927 5.532 9.415 1.00 71.63 71 TRP A C 1
ATOM 581 O O . TRP A 1 74 ? 23.017 6.678 9.850 1.00 75.99 71 TRP A O 1
ATOM 592 N N . GLN A 1 75 ? 23.298 4.461 10.106 1.00 71.41 72 GLN A N 1
ATOM 593 C CA . GLN A 1 75 ? 23.825 4.559 11.459 1.00 77.02 72 GLN A CA 1
ATOM 594 C C . GLN A 1 75 ? 25.158 5.312 11.475 1.00 81.77 72 GLN A C 1
ATOM 595 O O . GLN A 1 75 ? 25.253 6.409 12.022 1.00 80.33 72 GLN A O 1
ATOM 601 N N . GLY A 1 76 ? 26.181 4.718 10.866 1.00 87.12 73 GLY A N 1
ATOM 602 C CA . GLY A 1 76 ? 27.495 5.329 10.795 1.00 94.65 73 GLY A CA 1
ATOM 603 C C . GLY A 1 76 ? 27.439 6.734 10.232 1.00 103.58 73 GLY A C 1
ATOM 604 O O . GLY A 1 76 ? 28.220 7.601 10.627 1.00 108.45 73 GLY A O 1
ATOM 605 N N . THR A 1 77 ? 26.513 6.954 9.302 1.00 104.94 74 THR A N 1
ATOM 606 C CA . THR A 1 77 ? 26.295 8.273 8.719 1.00 103.47 74 THR A CA 1
ATOM 607 C C . THR A 1 77 ? 25.178 8.976 9.479 1.00 102.98 74 THR A C 1
ATOM 608 O O . THR A 1 77 ? 24.534 9.893 8.969 1.00 104.31 74 THR A O 1
ATOM 612 N N . GLY A 1 78 ? 24.951 8.525 10.707 1.00 103.16 75 GLY A N 1
ATOM 613 C CA . GLY A 1 78 ? 23.960 9.121 11.580 1.00 105.67 75 GLY A CA 1
ATOM 614 C C . GLY A 1 78 ? 24.602 9.646 12.848 1.00 109.62 75 GLY A C 1
ATOM 615 O O . GLY A 1 78 ? 25.315 8.922 13.547 1.00 111.66 75 GLY A O 1
ATOM 616 N N . ASP A 1 79 ? 24.349 10.915 13.141 1.00 110.45 76 ASP A N 1
ATOM 617 C CA . ASP A 1 79 ? 24.947 11.573 14.296 1.00 115.20 76 ASP A CA 1
ATOM 618 C C . ASP A 1 79 ? 24.179 11.274 15.578 1.00 109.29 76 ASP A C 1
ATOM 619 O O . ASP A 1 79 ? 24.745 11.275 16.672 1.00 109.40 76 ASP A O 1
ATOM 624 N N . SER A 1 80 ? 22.884 11.019 15.429 1.00 99.85 77 SER A N 1
ATOM 625 C CA . SER A 1 80 ? 22.015 10.715 16.556 1.00 91.61 77 SER A CA 1
ATOM 626 C C . SER A 1 80 ? 20.719 10.125 16.022 1.00 83.93 77 SER A C 1
ATOM 627 O O . SER A 1 80 ? 20.322 10.416 14.889 1.00 81.38 77 SER A O 1
ATOM 630 N N . PRO A 1 81 ? 20.051 9.296 16.839 1.00 72.92 78 PRO A N 1
ATOM 631 C CA . PRO A 1 81 ? 18.835 8.593 16.419 1.00 66.69 78 PRO A CA 1
ATOM 632 C C . PRO A 1 81 ? 17.827 9.514 15.733 1.00 68.96 78 PRO A C 1
ATOM 633 O O . PRO A 1 81 ? 17.401 9.209 14.620 1.00 67.11 78 PRO A O 1
ATOM 637 N N . ARG A 1 82 ? 17.454 10.610 16.387 1.00 71.57 79 ARG A N 1
ATOM 638 C CA . ARG A 1 82 ? 16.604 11.623 15.766 1.00 69.94 79 ARG A CA 1
ATOM 639 C C . ARG A 1 82 ? 16.837 11.676 14.262 1.00 66.09 79 ARG A C 1
ATOM 640 O O . ARG A 1 82 ? 15.983 11.252 13.480 1.00 57.53 79 ARG A O 1
ATOM 648 N N . ALA A 1 83 ? 18.001 12.181 13.863 1.00 65.80 80 ALA A N 1
ATOM 649 C CA . ALA A 1 83 ? 18.295 12.400 12.449 1.00 65.96 80 ALA A CA 1
ATOM 650 C C . ALA A 1 83 ? 18.363 11.088 11.655 1.00 65.82 80 ALA A C 1
ATOM 651 O O . ALA A 1 83 ? 18.305 11.086 10.417 1.00 60.83 80 ALA A O 1
ATOM 653 N N . ARG A 1 84 ? 18.492 9.978 12.376 1.00 62.92 81 ARG A N 1
ATOM 654 C CA . ARG A 1 84 ? 18.582 8.667 11.749 1.00 58.97 81 ARG A CA 1
ATOM 655 C C . ARG A 1 84 ? 17.185 8.151 11.367 1.00 53.17 81 ARG A C 1
ATOM 656 O O . ARG A 1 84 ? 16.948 7.791 10.213 1.00 50.71 81 ARG A O 1
ATOM 664 N N . ILE A 1 85 ? 16.268 8.136 12.333 1.00 51.85 82 ILE A N 1
ATOM 665 C CA . ILE A 1 85 ? 14.851 7.948 12.045 1.00 51.74 82 ILE A CA 1
ATOM 666 C C . ILE A 1 85 ? 14.429 8.854 10.896 1.00 62.86 82 ILE A C 1
ATOM 667 O O . ILE A 1 85 ? 13.795 8.406 9.936 1.00 72.99 82 ILE A O 1
ATOM 672 N N . ALA A 1 86 ? 14.773 10.136 11.006 1.00 61.41 83 ALA A N 1
ATOM 673 C CA . ALA A 1 86 ? 14.401 11.122 9.995 1.00 55.75 83 ALA A CA 1
ATOM 674 C C . ALA A 1 86 ? 15.095 10.824 8.688 1.00 51.95 83 ALA A C 1
ATOM 675 O O . ALA A 1 86 ? 14.731 11.371 7.648 1.00 50.77 83 ALA A O 1
ATOM 677 N N . SER A 1 87 ? 16.110 9.969 8.754 1.00 55.27 84 SER A N 1
ATOM 678 C CA . SER A 1 87 ? 16.695 9.394 7.553 1.00 55.22 84 SER A CA 1
ATOM 679 C C . SER A 1 87 ? 15.760 8.329 6.946 1.00 47.73 84 SER A C 1
ATOM 680 O O . SER A 1 87 ? 15.601 8.263 5.728 1.00 36.83 84 SER A O 1
ATOM 683 N N . PHE A 1 88 ? 15.137 7.517 7.798 1.00 47.81 85 PHE A N 1
ATOM 684 C CA . PHE A 1 88 ? 14.048 6.646 7.366 1.00 43.84 85 PHE A CA 1
ATOM 685 C C . PHE A 1 88 ? 12.996 7.454 6.624 1.00 50.14 85 PHE A C 1
ATOM 686 O O . PHE A 1 88 ? 12.498 7.029 5.584 1.00 55.90 85 PHE A O 1
ATOM 694 N N . ILE A 1 89 ? 12.655 8.619 7.172 1.00 50.82 86 ILE A N 1
ATOM 695 C CA . ILE A 1 89 ? 11.605 9.473 6.615 1.00 48.04 86 ILE A CA 1
ATOM 696 C C . ILE A 1 89 ? 11.977 10.019 5.244 1.00 48.96 86 ILE A C 1
ATOM 697 O O . ILE A 1 89 ? 11.228 9.862 4.273 1.00 47.08 86 ILE A O 1
ATOM 702 N N . ASP A 1 90 ? 13.145 10.650 5.176 1.00 53.94 87 ASP A N 1
ATOM 703 C CA . ASP A 1 90 ? 13.599 11.360 3.981 1.00 57.13 87 ASP A CA 1
ATOM 704 C C . ASP A 1 90 ? 13.845 10.484 2.767 1.00 52.68 87 ASP A C 1
ATOM 705 O O . ASP A 1 90 ? 13.841 10.971 1.634 1.00 45.84 87 ASP A O 1
ATOM 710 N N . LEU A 1 91 ? 14.077 9.198 3.011 1.00 50.22 88 LEU A N 1
ATOM 711 C CA . LEU A 1 91 ? 14.249 8.232 1.939 1.00 41.37 88 LEU A CA 1
ATOM 712 C C . LEU A 1 91 ? 13.141 8.393 0.906 1.00 41.47 88 LEU A C 1
ATOM 713 O O . LEU A 1 91 ? 13.380 8.340 -0.302 1.00 46.43 88 LEU A O 1
ATOM 726 N N . ILE A 1 93 ? 11.749 11.069 0.186 1.00 48.78 90 ILE A N 1
ATOM 727 C CA . ILE A 1 93 ? 12.023 12.277 -0.597 1.00 43.32 90 ILE A CA 1
ATOM 728 C C . ILE A 1 93 ? 13.028 11.991 -1.720 1.00 47.76 90 ILE A C 1
ATOM 729 O O . ILE A 1 93 ? 12.750 12.264 -2.891 1.00 50.80 90 ILE A O 1
ATOM 742 N N . ASN A 1 95 ? 13.847 9.114 -3.106 1.00 38.50 92 ASN A N 1
ATOM 743 C CA . ASN A 1 95 ? 13.368 8.154 -4.088 1.00 30.25 92 ASN A CA 1
ATOM 744 C C . ASN A 1 95 ? 11.970 8.499 -4.586 1.00 34.57 92 ASN A C 1
ATOM 745 O O . ASN A 1 95 ? 11.280 7.639 -5.128 1.00 35.65 92 ASN A O 1
ATOM 750 N N . ARG A 1 96 ? 11.557 9.752 -4.392 1.00 37.03 93 ARG A N 1
ATOM 751 C CA . ARG A 1 96 ? 10.157 10.161 -4.588 1.00 36.75 93 ARG A CA 1
ATOM 752 C C . ARG A 1 96 ? 9.631 9.891 -6.000 1.00 36.05 93 ARG A C 1
ATOM 753 O O . ARG A 1 96 ? 8.423 9.633 -6.205 1.00 27.75 93 ARG A O 1
ATOM 761 N N . ALA A 1 97 ? 10.528 9.966 -6.980 1.00 29.25 94 ALA A N 1
ATOM 762 C CA . ALA A 1 97 ? 10.139 9.711 -8.361 1.00 32.24 94 ALA A CA 1
ATOM 763 C C . ALA A 1 97 ? 9.838 8.223 -8.528 1.00 34.23 94 ALA A C 1
ATOM 764 O O . ALA A 1 97 ? 8.733 7.843 -8.932 1.00 40.64 94 ALA A O 1
ATOM 766 N N . LYS A 1 98 ? 10.815 7.383 -8.200 1.00 30.10 95 LYS A N 1
ATOM 767 C CA . LYS A 1 98 ? 10.622 5.943 -8.323 1.00 35.81 95 LYS A CA 1
ATOM 768 C C . LYS A 1 98 ? 9.432 5.510 -7.476 1.00 41.65 95 LYS A C 1
ATOM 769 O O . LYS A 1 98 ? 8.532 4.819 -7.962 1.00 43.86 95 LYS A O 1
ATOM 775 N N . ILE A 1 99 ? 9.417 5.944 -6.216 1.00 32.18 96 ILE A N 1
ATOM 776 C CA . ILE A 1 99 ? 8.309 5.604 -5.338 1.00 34.27 96 ILE A CA 1
ATOM 777 C C . ILE A 1 99 ? 6.987 6.018 -5.992 1.00 35.27 96 ILE A C 1
ATOM 778 O O . ILE A 1 99 ? 6.034 5.238 -6.032 1.00 38.53 96 ILE A O 1
ATOM 783 N N . THR A 1 100 ? 6.938 7.236 -6.526 1.00 34.65 97 THR A N 1
ATOM 784 C CA . THR A 1 100 ? 5.734 7.718 -7.202 1.00 34.73 97 THR A CA 1
ATOM 785 C C . THR A 1 100 ? 5.361 6.849 -8.429 1.00 35.49 97 THR A C 1
ATOM 786 O O . THR A 1 100 ? 4.174 6.609 -8.706 1.00 25.94 97 THR A O 1
ATOM 790 N N . ARG A 1 101 ? 6.373 6.338 -9.130 1.00 33.04 98 ARG A N 1
ATOM 791 C CA . ARG A 1 101 ? 6.139 5.502 -10.309 1.00 34.91 98 ARG A CA 1
ATOM 792 C C . ARG A 1 101 ? 5.822 4.036 -9.994 1.00 32.59 98 ARG A C 1
ATOM 793 O O . ARG A 1 101 ? 4.840 3.463 -10.497 1.00 32.16 98 ARG A O 1
ATOM 801 N N . TYR A 1 102 ? 6.665 3.434 -9.164 1.00 32.80 99 TYR A N 1
ATOM 802 C CA . TYR A 1 102 ? 6.610 1.994 -8.921 1.00 29.84 99 TYR A CA 1
ATOM 803 C C . TYR A 1 102 ? 6.112 1.633 -7.532 1.00 24.89 99 TYR A C 1
ATOM 804 O O . TYR A 1 102 ? 6.020 0.457 -7.197 1.00 22.32 99 TYR A O 1
ATOM 813 N N . GLY A 1 103 ? 5.814 2.648 -6.729 1.00 18.68 100 GLY A N 1
ATOM 814 C CA . GLY A 1 103 ? 5.480 2.443 -5.336 1.00 25.07 100 GLY A CA 1
ATOM 815 C C . GLY A 1 103 ? 6.699 2.120 -4.494 1.00 30.39 100 GLY A C 1
ATOM 816 O O . GLY A 1 103 ? 7.821 1.989 -5.004 1.00 33.30 100 GLY A O 1
ATOM 817 N N . CYS A 1 104 ? 6.474 2.014 -3.189 1.00 28.32 101 CYS A N 1
ATOM 818 C CA . CYS A 1 104 ? 7.507 1.610 -2.253 1.00 19.06 101 CYS A CA 1
ATOM 819 C C . CYS A 1 104 ? 8.011 0.207 -2.641 1.00 23.72 101 CYS A C 1
ATOM 820 O O . CYS A 1 104 ? 7.219 -0.716 -2.858 1.00 23.43 101 CYS A O 1
ATOM 823 N N . PRO A 1 105 ? 9.339 0.039 -2.759 1.00 24.24 102 PRO A N 1
ATOM 824 C CA . PRO A 1 105 ? 9.859 -1.280 -3.161 1.00 28.32 102 PRO A CA 1
ATOM 825 C C . PRO A 1 105 ? 9.470 -2.374 -2.170 1.00 31.70 102 PRO A C 1
ATOM 826 O O . PRO A 1 105 ? 9.370 -3.555 -2.527 1.00 33.01 102 PRO A O 1
ATOM 830 N N . VAL A 1 106 ? 9.288 -1.981 -0.914 1.00 35.51 103 VAL A N 1
ATOM 831 C CA . VAL A 1 106 ? 9.022 -2.947 0.144 1.00 34.32 103 VAL A CA 1
ATOM 832 C C . VAL A 1 106 ? 7.540 -3.308 0.258 1.00 28.95 103 VAL A C 1
ATOM 833 O O . VAL A 1 106 ? 7.184 -4.480 0.253 1.00 26.11 103 VAL A O 1
ATOM 837 N N . GLY A 1 107 ? 6.676 -2.303 0.327 1.00 28.72 104 GLY A N 1
ATOM 838 C CA . GLY A 1 107 ? 5.254 -2.549 0.456 1.00 17.06 104 GLY A CA 1
ATOM 839 C C . GLY A 1 107 ? 4.588 -3.076 -0.799 1.00 23.60 104 GLY A C 1
ATOM 840 O O . GLY A 1 107 ? 3.570 -3.786 -0.737 1.00 19.69 104 GLY A O 1
ATOM 841 N N . SER A 1 108 ? 5.104 -2.724 -1.966 1.00 24.08 105 SER A N 1
ATOM 842 C CA . SER A 1 108 ? 4.475 -3.265 -3.161 1.00 18.46 105 SER A CA 1
ATOM 843 C C . SER A 1 108 ? 4.710 -4.791 -3.282 1.00 16.17 105 SER A C 1
ATOM 844 O O . SER A 1 108 ? 3.796 -5.526 -3.649 1.00 27.68 105 SER A O 1
ATOM 847 N N . LEU A 1 109 ? 5.894 -5.294 -2.934 1.00 26.55 106 LEU A N 1
ATOM 848 C CA . LEU A 1 109 ? 6.065 -6.751 -3.029 1.00 24.73 106 LEU A CA 1
ATOM 849 C C . LEU A 1 109 ? 5.161 -7.391 -2.004 1.00 22.66 106 LEU A C 1
ATOM 850 O O . LEU A 1 109 ? 4.378 -8.283 -2.348 1.00 25.46 106 LEU A O 1
ATOM 855 N N . CYS A 1 110 ? 5.236 -6.906 -0.755 1.00 17.45 107 CYS A N 1
ATOM 856 C CA . CYS A 1 110 ? 4.488 -7.546 0.351 1.00 19.47 107 CYS A CA 1
ATOM 857 C C . CYS A 1 110 ? 2.975 -7.656 0.081 1.00 21.51 107 CYS A C 1
ATOM 858 O O . CYS A 1 110 ? 2.370 -8.673 0.404 1.00 27.25 107 CYS A O 1
ATOM 861 N N . THR A 1 111 ? 2.386 -6.635 -0.545 1.00 21.74 108 THR A N 1
ATOM 862 C CA . THR A 1 111 ? 0.951 -6.655 -0.896 1.00 22.24 108 THR A CA 1
ATOM 863 C C . THR A 1 111 ? 0.615 -7.488 -2.135 1.00 25.10 108 THR A C 1
ATOM 864 O O . THR A 1 111 ? -0.509 -7.960 -2.292 1.00 25.11 108 THR A O 1
ATOM 868 N N . GLU A 1 112 ? 1.572 -7.653 -3.034 1.00 18.00 109 GLU A N 1
ATOM 869 C CA . GLU A 1 112 ? 1.331 -8.540 -4.158 1.00 21.92 109 GLU A CA 1
ATOM 870 C C . GLU A 1 112 ? 1.377 -9.963 -3.649 1.00 24.81 109 GLU A C 1
ATOM 871 O O . GLU A 1 112 ? 0.484 -10.744 -3.927 1.00 25.86 109 GLU A O 1
ATOM 877 N N . LEU A 1 113 ? 2.421 -10.305 -2.901 1.00 26.03 110 LEU A N 1
ATOM 878 C CA . LEU A 1 113 ? 2.603 -11.691 -2.489 1.00 24.15 110 LEU A CA 1
ATOM 879 C C . LEU A 1 113 ? 1.454 -12.068 -1.591 1.00 26.79 110 LEU A C 1
ATOM 880 O O . LEU A 1 113 ? 1.047 -13.224 -1.554 1.00 38.25 110 LEU A O 1
ATOM 885 N N . SER A 1 114 ? 0.931 -11.086 -0.863 1.00 26.87 111 SER A N 1
ATOM 886 C CA . SER A 1 114 ? -0.245 -11.297 -0.030 1.00 31.80 111 SER A CA 1
ATOM 887 C C . SER A 1 114 ? -1.452 -11.576 -0.913 1.00 35.55 111 SER A C 1
ATOM 888 O O . SER A 1 114 ? -2.195 -12.538 -0.694 1.00 42.09 111 SER A O 1
ATOM 891 N N . LYS A 1 115 ? -1.653 -10.734 -1.917 1.00 33.78 112 LYS A N 1
ATOM 892 C CA . LYS A 1 115 ? -2.804 -10.918 -2.789 1.00 29.82 112 LYS A CA 1
ATOM 893 C C . LYS A 1 115 ? -2.644 -12.209 -3.587 1.00 32.92 112 LYS A C 1
ATOM 894 O O . LYS A 1 115 ? -3.625 -12.910 -3.849 1.00 24.09 112 LYS A O 1
ATOM 900 N N . LEU A 1 116 ? -1.404 -12.530 -3.960 1.00 34.88 113 LEU A N 1
ATOM 901 C CA . LEU A 1 116 ? -1.104 -13.797 -4.622 1.00 34.56 113 LEU A CA 1
ATOM 902 C C . LEU A 1 116 ? -1.111 -14.925 -3.610 1.00 36.88 113 LEU A C 1
ATOM 903 O O . LEU A 1 116 ? -0.824 -16.061 -3.953 1.00 33.55 113 LEU A O 1
ATOM 908 N N . ASP A 1 117 ? -1.400 -14.612 -2.354 1.00 42.53 114 ASP A N 1
ATOM 909 C CA . ASP A 1 117 ? -1.194 -15.580 -1.276 1.00 44.92 114 ASP A CA 1
ATOM 910 C C . ASP A 1 117 ? 0.015 -16.456 -1.613 1.00 42.59 114 ASP A C 1
ATOM 911 O O . ASP A 1 117 ? -0.120 -17.599 -2.029 1.00 46.33 114 ASP A O 1
ATOM 916 N N . HIS A 1 118 ? 1.202 -15.898 -1.442 1.00 39.47 115 HIS A N 1
ATOM 917 C CA . HIS A 1 118 ? 2.411 -16.553 -1.888 1.00 34.47 115 HIS A CA 1
ATOM 918 C C . HIS A 1 118 ? 3.269 -16.994 -0.714 1.00 35.97 115 HIS A C 1
ATOM 919 O O . HIS A 1 118 ? 3.302 -16.338 0.324 1.00 31.18 115 HIS A O 1
ATOM 926 N N . ALA A 1 119 ? 3.957 -18.116 -0.893 1.00 45.86 116 ALA A N 1
ATOM 927 C CA . ALA A 1 119 ? 4.885 -18.642 0.100 1.00 48.13 116 ALA A CA 1
ATOM 928 C C . ALA A 1 119 ? 5.770 -17.541 0.641 1.00 49.77 116 ALA A C 1
ATOM 929 O O . ALA A 1 119 ? 5.734 -17.207 1.830 1.00 53.33 116 ALA A O 1
ATOM 931 N N . ALA A 1 120 ? 6.569 -16.992 -0.267 1.00 41.83 117 ALA A N 1
ATOM 932 C CA . ALA A 1 120 ? 7.539 -15.969 0.044 1.00 30.84 117 ALA A CA 1
ATOM 933 C C . ALA A 1 120 ? 6.945 -14.781 0.820 1.00 30.58 117 ALA A C 1
ATOM 934 O O . ALA A 1 120 ? 7.654 -13.829 1.098 1.00 36.90 117 ALA A O 1
ATOM 936 N N . GLN A 1 121 ? 5.659 -14.847 1.175 1.00 30.39 118 GLN A N 1
ATOM 937 C CA . GLN A 1 121 ? 5.012 -13.796 1.975 1.00 32.87 118 GLN A CA 1
ATOM 938 C C . GLN A 1 121 ? 5.818 -13.337 3.203 1.00 40.43 118 GLN A C 1
ATOM 939 O O . GLN A 1 121 ? 6.487 -12.282 3.189 1.00 34.25 118 GLN A O 1
ATOM 945 N N . GLY A 1 122 ? 5.731 -14.129 4.267 1.00 36.78 119 GLY A N 1
ATOM 946 C CA . GLY A 1 122 ? 6.339 -13.774 5.534 1.00 38.21 119 GLY A CA 1
ATOM 947 C C . GLY A 1 122 ? 7.832 -13.563 5.434 1.00 35.07 119 GLY A C 1
ATOM 948 O O . GLY A 1 122 ? 8.447 -12.968 6.305 1.00 37.96 119 GLY A O 1
ATOM 949 N N . GLN A 1 123 ? 8.426 -14.070 4.370 1.00 41.28 120 GLN A N 1
ATOM 950 C CA . GLN A 1 123 ? 9.853 -13.903 4.168 1.00 37.94 120 GLN A CA 1
ATOM 951 C C . GLN A 1 123 ? 10.091 -12.491 3.629 1.00 34.13 120 GLN A C 1
ATOM 952 O O . GLN A 1 123 ? 11.033 -11.785 4.042 1.00 35.44 120 GLN A O 1
ATOM 958 N N . ALA A 1 124 ? 9.216 -12.081 2.707 1.00 28.30 121 ALA A N 1
ATOM 959 C CA . ALA A 1 124 ? 9.232 -10.728 2.173 1.00 32.37 121 ALA A CA 1
ATOM 960 C C . ALA A 1 124 ? 8.862 -9.714 3.264 1.00 38.22 121 ALA A C 1
ATOM 961 O O . ALA A 1 124 ? 9.431 -8.613 3.332 1.00 43.24 121 ALA A O 1
ATOM 963 N N . ASN A 1 125 ? 7.898 -10.071 4.111 1.00 37.67 122 ASN A N 1
ATOM 964 C CA . ASN A 1 125 ? 7.508 -9.175 5.198 1.00 33.67 122 ASN A CA 1
ATOM 965 C C . ASN A 1 125 ? 8.621 -9.074 6.242 1.00 44.68 122 ASN A C 1
ATOM 966 O O . ASN A 1 125 ? 8.562 -8.245 7.155 1.00 50.67 122 ASN A O 1
ATOM 971 N N . GLY A 1 126 ? 9.636 -9.927 6.110 1.00 40.92 123 GLY A N 1
ATOM 972 C CA . GLY A 1 126 ? 10.844 -9.783 6.897 1.00 38.55 123 GLY A CA 1
ATOM 973 C C . GLY A 1 126 ? 11.507 -8.456 6.565 1.00 41.94 123 GLY A C 1
ATOM 974 O O . GLY A 1 126 ? 12.213 -7.877 7.388 1.00 40.06 123 GLY A O 1
ATOM 975 N N . LEU A 1 127 ? 11.270 -7.971 5.348 1.00 45.51 124 LEU A N 1
ATOM 976 C CA . LEU A 1 127 ? 11.745 -6.654 4.922 1.00 41.63 124 LEU A CA 1
ATOM 977 C C . LEU A 1 127 ? 11.152 -5.526 5.766 1.00 34.35 124 LEU A C 1
ATOM 978 O O . LEU A 1 127 ? 11.861 -4.593 6.132 1.00 30.03 124 LEU A O 1
ATOM 983 N N . PHE A 1 128 ? 9.862 -5.601 6.084 1.00 30.11 125 PHE A N 1
ATOM 984 C CA . PHE A 1 128 ? 9.287 -4.624 7.016 1.00 32.28 125 PHE A CA 1
ATOM 985 C C . PHE A 1 128 ? 9.888 -4.715 8.421 1.00 35.57 125 PHE A C 1
ATOM 986 O O . PHE A 1 128 ? 10.090 -3.690 9.074 1.00 31.17 125 PHE A O 1
ATOM 994 N N . THR A 1 129 ? 10.176 -5.930 8.889 1.00 34.11 126 THR A N 1
ATOM 995 C CA . THR A 1 129 ? 10.659 -6.098 10.268 1.00 34.60 126 THR A CA 1
ATOM 996 C C . THR A 1 129 ? 12.076 -5.568 10.496 1.00 38.81 126 THR A C 1
ATOM 997 O O . THR A 1 129 ? 12.475 -5.352 11.628 1.00 41.76 126 THR A O 1
ATOM 1001 N N . LEU A 1 130 ? 12.833 -5.368 9.423 1.00 42.56 127 LEU A N 1
ATOM 1002 C CA . LEU A 1 130 ? 14.141 -4.744 9.533 1.00 43.18 127 LEU A CA 1
ATOM 1003 C C . LEU A 1 130 ? 13.981 -3.273 9.859 1.00 43.98 127 LEU A C 1
ATOM 1004 O O . LEU A 1 130 ? 14.840 -2.667 10.504 1.00 44.66 127 LEU A O 1
ATOM 1009 N N . PHE A 1 131 ? 12.882 -2.697 9.390 1.00 44.59 128 PHE A N 1
ATOM 1010 C CA . PHE A 1 131 ? 12.558 -1.316 9.701 1.00 44.49 128 PHE A CA 1
ATOM 1011 C C . PHE A 1 131 ? 11.949 -1.251 11.088 1.00 47.77 128 PHE A C 1
ATOM 1012 O O . PHE A 1 131 ? 12.452 -0.551 11.972 1.00 48.67 128 PHE A O 1
ATOM 1020 N N . ARG A 1 132 ? 10.864 -1.999 11.260 1.00 43.93 129 ARG A N 1
ATOM 1021 C CA . ARG A 1 132 ? 10.116 -2.025 12.502 1.00 47.16 129 ARG A CA 1
ATOM 1022 C C . ARG A 1 132 ? 11.021 -2.013 13.736 1.00 56.54 129 ARG A C 1
ATOM 1023 O O . ARG A 1 132 ? 10.585 -1.654 14.830 1.00 58.45 129 ARG A O 1
ATOM 1031 N N . ASP A 1 133 ? 12.282 -2.391 13.563 1.00 54.14 130 ASP A N 1
ATOM 1032 C CA . ASP A 1 133 ? 13.152 -2.587 14.712 1.00 53.25 130 ASP A CA 1
ATOM 1033 C C . ASP A 1 133 ? 14.341 -1.656 14.775 1.00 55.66 130 ASP A C 1
ATOM 1034 O O . ASP A 1 133 ? 14.724 -1.229 15.853 1.00 56.29 130 ASP A O 1
ATOM 1039 N N . TRP A 1 134 ? 14.930 -1.352 13.627 1.00 55.02 131 TRP A N 1
ATOM 1040 C CA . TRP A 1 134 ? 15.933 -0.310 13.578 1.00 56.44 131 TRP A CA 1
ATOM 1041 C C . TRP A 1 134 ? 15.212 0.997 13.861 1.00 59.55 131 TRP A C 1
ATOM 1042 O O . TRP A 1 134 ? 15.817 1.971 14.278 1.00 71.13 131 TRP A O 1
ATOM 1053 N N . LEU A 1 135 ? 13.903 1.001 13.643 1.00 53.83 132 LEU A N 1
ATOM 1054 C CA . LEU A 1 135 ? 13.067 2.142 13.975 1.00 47.96 132 LEU A CA 1
ATOM 1055 C C . LEU A 1 135 ? 12.698 2.086 15.453 1.00 51.65 132 LEU A C 1
ATOM 1056 O O . LEU A 1 135 ? 12.390 3.099 16.070 1.00 51.98 132 LEU A O 1
ATOM 1061 N N . GLN A 1 136 ? 12.735 0.894 16.029 1.00 53.21 133 GLN A N 1
ATOM 1062 C CA . GLN A 1 136 ? 12.590 0.757 17.477 1.00 59.16 133 GLN A CA 1
ATOM 1063 C C . GLN A 1 136 ? 13.888 1.148 18.204 1.00 58.20 133 GLN A C 1
ATOM 1064 O O . GLN A 1 136 ? 13.901 2.074 19.013 1.00 44.95 133 GLN A O 1
ATOM 1070 N N . ARG A 1 137 ? 14.974 0.438 17.894 1.00 68.87 134 ARG A N 1
ATOM 1071 C CA . ARG A 1 137 ? 16.313 0.759 18.394 1.00 73.14 134 ARG A CA 1
ATOM 1072 C C . ARG A 1 137 ? 16.633 2.231 18.167 1.00 85.31 134 ARG A C 1
ATOM 1073 O O . ARG A 1 137 ? 17.503 2.785 18.827 1.00 92.43 134 ARG A O 1
ATOM 1081 N N . GLN A 1 138 ? 15.940 2.867 17.228 1.00 88.19 135 GLN A N 1
ATOM 1082 C CA . GLN A 1 138 ? 16.152 4.290 16.998 1.00 87.10 135 GLN A CA 1
ATOM 1083 C C . GLN A 1 138 ? 15.344 5.151 17.956 1.00 82.78 135 GLN A C 1
ATOM 1084 O O . GLN A 1 138 ? 15.885 6.073 18.565 1.00 88.45 135 GLN A O 1
ATOM 1090 N N . PHE A 1 139 ? 14.056 4.857 18.099 1.00 69.77 136 PHE A N 1
ATOM 1091 C CA . PHE A 1 139 ? 13.231 5.637 19.017 1.00 56.73 136 PHE A CA 1
ATOM 1092 C C . PHE A 1 139 ? 13.700 5.441 20.451 1.00 55.83 136 PHE A C 1
ATOM 1093 O O . PHE A 1 139 ? 13.607 6.346 21.266 1.00 54.05 136 PHE A O 1
ATOM 1101 N N . ALA A 1 140 ? 14.241 4.261 20.740 1.00 68.17 137 ALA A N 1
ATOM 1102 C CA . ALA A 1 140 ? 14.667 3.912 22.096 1.00 70.24 137 ALA A CA 1
ATOM 1103 C C . ALA A 1 140 ? 15.999 4.552 22.482 1.00 68.20 137 ALA A C 1
ATOM 1104 O O . ALA A 1 140 ? 16.070 5.332 23.434 1.00 60.28 137 ALA A O 1
ATOM 1106 N N . GLU A 1 141 ? 17.052 4.198 21.742 1.00 74.15 138 GLU A N 1
ATOM 1107 C CA . GLU A 1 141 ? 18.382 4.769 21.943 1.00 75.18 138 GLU A CA 1
ATOM 1108 C C . GLU A 1 141 ? 18.285 6.296 21.878 1.00 79.18 138 GLU A C 1
ATOM 1109 O O . GLU A 1 141 ? 19.202 7.006 22.313 1.00 84.30 138 GLU A O 1
ATOM 1115 N N . ALA A 1 142 ? 17.160 6.795 21.358 1.00 71.28 139 ALA A N 1
ATOM 1116 C CA . ALA A 1 142 ? 16.886 8.233 21.335 1.00 69.19 139 ALA A CA 1
ATOM 1117 C C . ALA A 1 142 ? 16.097 8.731 22.563 1.00 72.89 139 ALA A C 1
ATOM 1118 O O . ALA A 1 142 ? 15.811 9.925 22.678 1.00 76.46 139 ALA A O 1
ATOM 1120 N N . GLY A 1 143 ? 15.753 7.822 23.472 1.00 67.73 140 GLY A N 1
ATOM 1121 C CA . GLY A 1 143 ? 15.017 8.188 24.665 1.00 60.90 140 GLY A CA 1
ATOM 1122 C C . GLY A 1 143 ? 13.651 7.547 24.783 1.00 63.49 140 GLY A C 1
ATOM 1123 O O . GLY A 1 143 ? 13.156 7.325 25.886 1.00 64.31 140 GLY A O 1
ATOM 1124 N N . CYS A 1 144 ? 13.034 7.248 23.645 1.00 68.17 141 CYS A N 1
ATOM 1125 C CA . CYS A 1 144 ? 11.721 6.607 23.635 1.00 58.88 141 CYS A CA 1
ATOM 1126 C C . CYS A 1 144 ? 11.883 5.104 23.616 1.00 57.80 141 CYS A C 1
ATOM 1127 O O . CYS A 1 144 ? 11.318 4.417 22.771 1.00 53.45 141 CYS A O 1
ATOM 1130 N N . THR A 1 145 ? 12.685 4.621 24.558 1.00 60.68 142 THR A N 1
ATOM 1131 C CA . THR A 1 145 ? 12.886 3.202 24.811 1.00 73.35 142 THR A CA 1
ATOM 1132 C C . THR A 1 145 ? 11.563 2.434 24.968 1.00 71.95 142 THR A C 1
ATOM 1133 O O . THR A 1 145 ? 11.310 1.431 24.281 1.00 60.64 142 THR A O 1
ATOM 1137 N N . THR A 1 146 ? 10.732 2.920 25.890 1.00 74.62 143 THR A N 1
ATOM 1138 C CA . THR A 1 146 ? 9.480 2.271 26.261 1.00 65.66 143 THR A CA 1
ATOM 1139 C C . THR A 1 146 ? 8.575 2.005 25.074 1.00 64.46 143 THR A C 1
ATOM 1140 O O . THR A 1 146 ? 8.097 0.886 24.877 1.00 56.43 143 THR A O 1
ATOM 1144 N N . GLU A 1 147 ? 8.345 3.052 24.289 1.00 67.22 144 GLU A N 1
ATOM 1145 C CA . GLU A 1 147 ? 7.393 3.004 23.198 1.00 70.54 144 GLU A CA 1
ATOM 1146 C C . GLU A 1 147 ? 8.054 2.703 21.856 1.00 65.60 144 GLU A C 1
ATOM 1147 O O . GLU A 1 147 ? 7.446 2.919 20.812 1.00 73.91 144 GLU A O 1
ATOM 1153 N N . ALA A 1 148 ? 9.283 2.189 21.883 1.00 62.46 145 ALA A N 1
ATOM 1154 C CA . ALA A 1 148 ? 10.089 2.022 20.662 1.00 68.92 145 ALA A CA 1
ATOM 1155 C C . ALA A 1 148 ? 9.535 1.093 19.556 1.00 63.92 145 ALA A C 1
ATOM 1156 O O . ALA A 1 148 ? 9.420 1.521 18.409 1.00 61.02 145 ALA A O 1
ATOM 1158 N N . PRO A 1 149 ? 9.225 -0.182 19.877 1.00 64.87 146 PRO A N 1
ATOM 1159 C CA . PRO A 1 149 ? 8.577 -0.995 18.836 1.00 64.56 146 PRO A CA 1
ATOM 1160 C C . PRO A 1 149 ? 7.244 -0.400 18.323 1.00 63.48 146 PRO A C 1
ATOM 1161 O O . PRO A 1 149 ? 6.885 -0.619 17.153 1.00 59.08 146 PRO A O 1
ATOM 1165 N N . ALA A 1 150 ? 6.538 0.348 19.177 1.00 59.09 147 ALA A N 1
ATOM 1166 C CA . ALA A 1 150 ? 5.256 0.961 18.804 1.00 57.69 147 ALA A CA 1
ATOM 1167 C C . ALA A 1 150 ? 5.418 2.141 17.837 1.00 55.08 147 ALA A C 1
ATOM 1168 O O . ALA A 1 150 ? 4.718 2.243 16.823 1.00 52.42 147 ALA A O 1
ATOM 1170 N N . LEU A 1 151 ? 6.343 3.033 18.176 1.00 53.33 148 LEU A N 1
ATOM 1171 C CA . LEU A 1 151 ? 6.670 4.182 17.338 1.00 48.64 148 LEU A CA 1
ATOM 1172 C C . LEU A 1 151 ? 7.136 3.724 15.959 1.00 41.12 148 LEU A C 1
ATOM 1173 O O . LEU A 1 151 ? 6.789 4.319 14.942 1.00 41.51 148 LEU A O 1
ATOM 1178 N N . ALA A 1 152 ? 7.931 2.666 15.932 1.00 38.02 149 ALA A N 1
ATOM 1179 C CA . ALA A 1 152 ? 8.437 2.141 14.681 1.00 40.48 149 ALA A CA 1
ATOM 1180 C C . ALA A 1 152 ? 7.290 1.789 13.742 1.00 40.03 149 ALA A C 1
ATOM 1181 O O . ALA A 1 152 ? 7.344 2.095 12.547 1.00 35.63 149 ALA A O 1
ATOM 1191 N N . HIS A 1 154 ? 4.064 2.728 13.704 1.00 38.86 151 HIS A N 1
ATOM 1192 C CA . HIS A 1 154 ? 3.315 3.883 13.233 1.00 41.60 151 HIS A CA 1
ATOM 1193 C C . HIS A 1 154 ? 4.102 4.654 12.170 1.00 41.22 151 HIS A C 1
ATOM 1194 O O . HIS A 1 154 ? 3.567 4.980 11.103 1.00 41.19 151 HIS A O 1
ATOM 1201 N N . LEU A 1 155 ? 5.372 4.933 12.443 1.00 43.03 152 LEU A N 1
ATOM 1202 C CA . LEU A 1 155 ? 6.199 5.571 11.430 1.00 43.40 152 LEU A CA 1
ATOM 1203 C C . LEU A 1 155 ? 6.082 4.752 10.153 1.00 38.89 152 LEU A C 1
ATOM 1204 O O . LEU A 1 155 ? 5.721 5.282 9.106 1.00 44.06 152 LEU A O 1
ATOM 1209 N N . LEU A 1 156 ? 6.348 3.454 10.258 1.00 34.24 153 LEU A N 1
ATOM 1210 C CA . LEU A 1 156 ? 6.348 2.560 9.104 1.00 32.21 153 LEU A CA 1
ATOM 1211 C C . LEU A 1 156 ? 5.040 2.623 8.337 1.00 34.60 153 LEU A C 1
ATOM 1212 O O . LEU A 1 156 ? 5.024 2.616 7.099 1.00 29.49 153 LEU A O 1
ATOM 1217 N N . ALA A 1 157 ? 3.940 2.665 9.080 1.00 35.01 154 ALA A N 1
ATOM 1218 C CA . ALA A 1 157 ? 2.619 2.656 8.475 1.00 37.42 154 ALA A CA 1
ATOM 1219 C C . ALA A 1 157 ? 2.379 3.981 7.769 1.00 45.20 154 ALA A C 1
ATOM 1220 O O . ALA A 1 157 ? 1.799 4.023 6.686 1.00 50.81 154 ALA A O 1
ATOM 1222 N N . ARG A 1 158 ? 2.826 5.061 8.399 1.00 36.97 155 ARG A N 1
ATOM 1223 C CA . ARG A 1 158 ? 2.689 6.402 7.847 1.00 27.00 155 ARG A CA 1
ATOM 1224 C C . ARG A 1 158 ? 3.418 6.495 6.515 1.00 25.12 155 ARG A C 1
ATOM 1225 O O . ARG A 1 158 ? 3.021 7.234 5.607 1.00 25.02 155 ARG A O 1
ATOM 1233 N N . SER A 1 159 ? 4.497 5.732 6.401 1.00 33.40 156 SER A N 1
ATOM 1234 C CA . SER A 1 159 ? 5.294 5.744 5.187 1.00 31.40 156 SER A CA 1
ATOM 1235 C C . SER A 1 159 ? 4.592 4.931 4.095 1.00 29.36 156 SER A C 1
ATOM 1236 O O . SER A 1 159 ? 4.735 5.204 2.894 1.00 29.83 156 SER A O 1
ATOM 1239 N N . GLN A 1 160 ? 3.801 3.949 4.512 1.00 26.66 157 GLN A N 1
ATOM 1240 C CA . GLN A 1 160 ? 3.032 3.145 3.560 1.00 30.51 157 GLN A CA 1
ATOM 1241 C C . GLN A 1 160 ? 1.788 3.870 3.033 1.00 29.30 157 GLN A C 1
ATOM 1242 O O . GLN A 1 160 ? 1.473 3.787 1.839 1.00 25.51 157 GLN A O 1
ATOM 1248 N N . GLY A 1 161 ? 1.102 4.584 3.924 1.00 20.92 158 GLY A N 1
ATOM 1249 C CA . GLY A 1 161 ? 0.007 5.467 3.550 1.00 28.95 158 GLY A CA 1
ATOM 1250 C C . GLY A 1 161 ? 0.406 6.540 2.544 1.00 37.96 158 GLY A C 1
ATOM 1251 O O . GLY A 1 161 ? -0.277 6.732 1.526 1.00 35.91 158 GLY A O 1
ATOM 1252 N N . ALA A 1 162 ? 1.513 7.233 2.824 1.00 39.52 159 ALA A N 1
ATOM 1253 C CA . ALA A 1 162 ? 2.081 8.205 1.881 1.00 36.84 159 ALA A CA 1
ATOM 1254 C C . ALA A 1 162 ? 2.415 7.596 0.496 1.00 33.95 159 ALA A C 1
ATOM 1255 O O . ALA A 1 162 ? 1.994 8.124 -0.542 1.00 33.53 159 ALA A O 1
ATOM 1257 N N . ALA A 1 163 ? 3.165 6.495 0.483 1.00 27.05 160 ALA A N 1
ATOM 1258 C CA . ALA A 1 163 ? 3.527 5.838 -0.776 1.00 26.70 160 ALA A CA 1
ATOM 1259 C C . ALA A 1 163 ? 2.326 5.399 -1.607 1.00 24.89 160 ALA A C 1
ATOM 1260 O O . ALA A 1 163 ? 2.317 5.565 -2.823 1.00 27.41 160 ALA A O 1
ATOM 1262 N N . THR A 1 164 ? 1.313 4.834 -0.962 1.00 24.81 161 THR A N 1
ATOM 1263 C CA . THR A 1 164 ? 0.169 4.304 -1.698 1.00 22.50 161 THR A CA 1
ATOM 1264 C C . THR A 1 164 ? -0.619 5.368 -2.433 1.00 27.01 161 THR A C 1
ATOM 1265 O O . THR A 1 164 ? -1.040 5.149 -3.572 1.00 28.76 161 THR A O 1
ATOM 1269 N N . LEU A 1 165 ? -0.853 6.503 -1.772 1.00 24.41 162 LEU A N 1
ATOM 1270 C CA . LEU A 1 165 ? -1.626 7.576 -2.383 1.00 21.63 162 LEU A CA 1
ATOM 1271 C C . LEU A 1 165 ? -0.754 8.317 -3.404 1.00 25.92 162 LEU A C 1
ATOM 1272 O O . LEU A 1 165 ? -1.200 8.617 -4.518 1.00 30.21 162 LEU A O 1
ATOM 1277 N N . ALA A 1 166 ? 0.503 8.565 -3.046 1.00 23.91 163 ALA A N 1
ATOM 1278 C CA . ALA A 1 166 ? 1.447 9.144 -3.986 1.00 22.17 163 ALA A CA 1
ATOM 1279 C C . ALA A 1 166 ? 1.479 8.306 -5.258 1.00 29.94 163 ALA A C 1
ATOM 1280 O O . ALA A 1 166 ? 1.281 8.825 -6.350 1.00 31.00 163 ALA A O 1
ATOM 1282 N N . GLN A 1 167 ? 1.731 7.009 -5.118 1.00 31.56 164 GLN A N 1
ATOM 1283 C CA . GLN A 1 167 ? 1.740 6.098 -6.264 1.00 24.50 164 GLN A CA 1
ATOM 1284 C C . GLN A 1 167 ? 0.385 6.042 -7.002 1.00 23.71 164 GLN A C 1
ATOM 1285 O O . GLN A 1 167 ? 0.317 6.176 -8.224 1.00 30.54 164 GLN A O 1
ATOM 1291 N N . SER A 1 168 ? -0.699 5.850 -6.263 1.00 25.68 165 SER A N 1
ATOM 1292 C CA . SER A 1 168 ? -2.005 5.710 -6.894 1.00 23.83 165 SER A CA 1
ATOM 1293 C C . SER A 1 168 ? -2.415 6.991 -7.626 1.00 32.27 165 SER A C 1
ATOM 1294 O O . SER A 1 168 ? -3.067 6.937 -8.676 1.00 30.25 165 SER A O 1
ATOM 1297 N N . PHE A 1 169 ? -2.046 8.142 -7.052 1.00 39.11 166 PHE A N 1
ATOM 1298 C CA . PHE A 1 169 ? -2.345 9.448 -7.650 1.00 37.58 166 PHE A CA 1
ATOM 1299 C C . PHE A 1 169 ? -1.205 9.867 -8.571 1.00 38.10 166 PHE A C 1
ATOM 1300 O O . PHE A 1 169 ? -1.348 10.800 -9.360 1.00 41.09 166 PHE A O 1
ATOM 1308 N N . HIS A 1 170 ? -0.078 9.161 -8.465 1.00 40.45 167 HIS A N 1
ATOM 1309 C CA . HIS A 1 170 ? 1.202 9.569 -9.070 1.00 43.36 167 HIS A CA 1
ATOM 1310 C C . HIS A 1 170 ? 1.569 11.053 -8.783 1.00 44.66 167 HIS A C 1
ATOM 1311 O O . HIS A 1 170 ? 1.703 11.866 -9.694 1.00 47.27 167 HIS A O 1
ATOM 1318 N N . ASP A 1 171 ? 1.750 11.372 -7.496 1.00 39.26 168 ASP A N 1
ATOM 1319 C CA . ASP A 1 171 ? 1.951 12.751 -7.022 1.00 39.35 168 ASP A CA 1
ATOM 1320 C C . ASP A 1 171 ? 3.140 12.853 -6.052 1.00 42.00 168 ASP A C 1
ATOM 1321 O O . ASP A 1 171 ? 3.041 12.512 -4.867 1.00 41.67 168 ASP A O 1
ATOM 1326 N N . GLU A 1 172 ? 4.268 13.323 -6.563 1.00 40.04 169 GLU A N 1
ATOM 1327 C CA . GLU A 1 172 ? 5.458 13.481 -5.750 1.00 42.19 169 GLU A CA 1
ATOM 1328 C C . GLU A 1 172 ? 5.247 14.521 -4.652 1.00 43.76 169 GLU A C 1
ATOM 1329 O O . GLU A 1 172 ? 5.934 14.502 -3.634 1.00 50.48 169 GLU A O 1
ATOM 1335 N N . GLY A 1 173 ? 4.297 15.427 -4.872 1.00 37.05 170 GLY A N 1
ATOM 1336 C CA . GLY A 1 173 ? 4.015 16.517 -3.949 1.00 29.80 170 GLY A CA 1
ATOM 1337 C C . GLY A 1 173 ? 3.290 16.058 -2.706 1.00 31.92 170 GLY A C 1
ATOM 1338 O O . GLY A 1 173 ? 3.569 16.549 -1.614 1.00 29.97 170 GLY A O 1
ATOM 1339 N N . PHE A 1 174 ? 2.354 15.122 -2.873 1.00 27.65 171 PHE A N 1
ATOM 1340 C CA . PHE A 1 174 ? 1.669 14.513 -1.740 1.00 30.04 171 PHE A CA 1
ATOM 1341 C C . PHE A 1 174 ? 2.686 13.710 -0.945 1.00 37.15 171 PHE A C 1
ATOM 1342 O O . PHE A 1 174 ? 2.623 13.640 0.294 1.00 35.72 171 PHE A O 1
ATOM 1350 N N . LEU A 1 175 ? 3.626 13.112 -1.676 1.00 38.70 172 LEU A N 1
ATOM 1351 C CA . LEU A 1 175 ? 4.719 12.361 -1.077 1.00 37.10 172 LEU A CA 1
ATOM 1352 C C . LEU A 1 175 ? 5.580 13.275 -0.237 1.00 40.72 172 LEU A C 1
ATOM 1353 O O . LEU A 1 175 ? 6.058 12.880 0.822 1.00 46.11 172 LEU A O 1
ATOM 1358 N N . ARG A 1 176 ? 5.792 14.491 -0.730 1.00 40.09 173 ARG A N 1
ATOM 1359 C CA . ARG A 1 176 ? 6.585 15.492 -0.016 1.00 44.27 173 ARG A CA 1
ATOM 1360 C C . ARG A 1 176 ? 5.880 16.006 1.239 1.00 36.31 173 ARG A C 1
ATOM 1361 O O . ARG A 1 176 ? 6.452 15.984 2.330 1.00 32.35 173 ARG A O 1
ATOM 1369 N N . SER A 1 177 ? 4.638 16.459 1.083 1.00 37.89 174 SER A N 1
ATOM 1370 C CA . SER A 1 177 ? 3.907 17.068 2.190 1.00 39.19 174 SER A CA 1
ATOM 1371 C C . SER A 1 177 ? 3.731 16.077 3.344 1.00 40.99 174 SER A C 1
ATOM 1372 O O . SER A 1 177 ? 3.618 16.475 4.502 1.00 40.39 174 SER A O 1
ATOM 1375 N N . GLU A 1 178 ? 3.717 14.788 3.015 1.00 33.82 175 GLU A N 1
ATOM 1376 C CA . GLU A 1 178 ? 3.648 13.727 4.018 1.00 34.55 175 GLU A CA 1
ATOM 1377 C C . GLU A 1 178 ? 5.000 13.523 4.713 1.00 33.73 175 GLU A C 1
ATOM 1378 O O . GLU A 1 178 ? 5.042 13.326 5.926 1.00 36.06 175 GLU A O 1
ATOM 1384 N N . VAL A 1 179 ? 6.093 13.563 3.948 1.00 34.62 176 VAL A N 1
ATOM 1385 C CA . VAL A 1 179 ? 7.436 13.380 4.505 1.00 40.28 176 VAL A CA 1
ATOM 1386 C C . VAL A 1 179 ? 7.743 14.512 5.464 1.00 50.50 176 VAL A C 1
ATOM 1387 O O . VAL A 1 179 ? 8.122 14.282 6.614 1.00 53.22 176 VAL A O 1
ATOM 1391 N N . ALA A 1 180 ? 7.569 15.739 4.975 1.00 52.89 177 ALA A N 1
ATOM 1392 C CA . ALA A 1 180 ? 7.762 16.933 5.789 1.00 52.25 177 ALA A CA 1
ATOM 1393 C C . ALA A 1 180 ? 6.926 16.812 7.073 1.00 45.18 177 ALA A C 1
ATOM 1394 O O . ALA A 1 180 ? 7.392 17.133 8.156 1.00 39.60 177 ALA A O 1
ATOM 1396 N N . ASP A 1 181 ? 5.710 16.289 6.945 1.00 45.72 178 ASP A N 1
ATOM 1397 C CA . ASP A 1 181 ? 4.817 16.090 8.086 1.00 43.92 178 ASP A CA 1
ATOM 1398 C C . ASP A 1 181 ? 5.276 14.982 9.049 1.00 50.31 178 ASP A C 1
ATOM 1399 O O . ASP A 1 181 ? 4.846 14.927 10.203 1.00 56.85 178 ASP A O 1
ATOM 1412 N N . HIS A 1 183 ? 8.695 14.304 9.665 1.00 45.89 180 HIS A N 1
ATOM 1413 C CA . HIS A 1 183 ? 9.772 14.954 10.394 1.00 42.56 180 HIS A CA 1
ATOM 1414 C C . HIS A 1 183 ? 9.169 15.842 11.471 1.00 47.57 180 HIS A C 1
ATOM 1415 O O . HIS A 1 183 ? 9.815 16.130 12.490 1.00 42.68 180 HIS A O 1
ATOM 1422 N N . ARG A 1 184 ? 7.938 16.298 11.219 1.00 48.31 181 ARG A N 1
ATOM 1423 C CA . ARG A 1 184 ? 7.223 17.197 12.124 1.00 51.18 181 ARG A CA 1
ATOM 1424 C C . ARG A 1 184 ? 6.582 16.420 13.274 1.00 49.77 181 ARG A C 1
ATOM 1425 O O . ARG A 1 184 ? 6.764 16.762 14.468 1.00 44.29 181 ARG A O 1
ATOM 1433 N N . TRP A 1 185 ? 5.834 15.382 12.900 1.00 40.92 182 TRP A N 1
ATOM 1434 C CA . TRP A 1 185 ? 5.320 14.394 13.846 1.00 45.99 182 TRP A CA 1
ATOM 1435 C C . TRP A 1 185 ? 6.406 13.917 14.822 1.00 49.32 182 TRP A C 1
ATOM 1436 O O . TRP A 1 185 ? 6.246 13.982 16.053 1.00 53.97 182 TRP A O 1
ATOM 1447 N N . LEU A 1 186 ? 7.500 13.425 14.244 1.00 42.39 183 LEU A N 1
ATOM 1448 C CA . LEU A 1 186 ? 8.614 12.857 14.982 1.00 40.14 183 LEU A CA 1
ATOM 1449 C C . LEU A 1 186 ? 9.139 13.840 16.029 1.00 56.34 183 LEU A C 1
ATOM 1450 O O . LEU A 1 186 ? 9.001 13.614 17.232 1.00 57.80 183 LEU A O 1
ATOM 1455 N N . ASP A 1 187 ? 9.730 14.940 15.573 1.00 62.25 184 ASP A N 1
ATOM 1456 C CA . ASP A 1 187 ? 10.298 15.904 16.503 1.00 72.15 184 ASP A CA 1
ATOM 1457 C C . ASP A 1 187 ? 9.281 16.387 17.531 1.00 73.23 184 ASP A C 1
ATOM 1458 O O . ASP A 1 187 ? 9.659 16.834 18.616 1.00 70.82 184 ASP A O 1
ATOM 1463 N N . ASN A 1 188 ? 7.996 16.278 17.195 1.00 73.49 185 ASN A N 1
ATOM 1464 C CA . ASN A 1 188 ? 6.924 16.613 18.132 1.00 81.34 185 ASN A CA 1
ATOM 1465 C C . ASN A 1 188 ? 6.600 15.464 19.092 1.00 84.65 185 ASN A C 1
ATOM 1466 O O . ASN A 1 188 ? 5.963 15.666 20.129 1.00 87.09 185 ASN A O 1
ATOM 1471 N N . THR A 1 189 ? 7.053 14.263 18.745 1.00 76.95 186 THR A N 1
ATOM 1472 C CA . THR A 1 189 ? 6.805 13.074 19.550 1.00 70.43 186 THR A CA 1
ATOM 1473 C C . THR A 1 189 ? 7.963 12.812 20.497 1.00 72.53 186 THR A C 1
ATOM 1474 O O . THR A 1 189 ? 7.780 12.324 21.615 1.00 72.84 186 THR A O 1
ATOM 1478 N N . LEU A 1 190 ? 9.160 13.149 20.038 1.00 72.23 187 LEU A N 1
ATOM 1479 C CA . LEU A 1 190 ? 10.367 12.926 20.822 1.00 67.14 187 LEU A CA 1
ATOM 1480 C C . LEU A 1 190 ? 10.687 14.090 21.756 1.00 63.84 187 LEU A C 1
ATOM 1481 O O . LEU A 1 190 ? 10.742 15.258 21.320 1.00 50.42 187 LEU A O 1
ATOM 1486 N N . PRO A 1 191 ? 10.915 13.765 23.040 1.00 60.11 188 PRO A N 1
ATOM 1487 C CA . PRO A 1 191 ? 11.507 14.694 24.002 1.00 59.19 188 PRO A CA 1
ATOM 1488 C C . PRO A 1 191 ? 12.754 15.353 23.409 1.00 60.03 188 PRO A C 1
ATOM 1489 O O . PRO A 1 191 ? 13.211 14.954 22.338 1.00 58.69 188 PRO A O 1
ATOM 1501 N N . THR A 1 193 ? 16.755 16.145 23.566 1.00 88.53 190 THR A N 1
ATOM 1502 C CA . THR A 1 193 ? 18.046 15.800 24.149 1.00 89.65 190 THR A CA 1
ATOM 1503 C C . THR A 1 193 ? 19.183 16.031 23.166 1.00 93.36 190 THR A C 1
ATOM 1504 O O . THR A 1 193 ? 19.004 15.952 21.949 1.00 97.75 190 THR A O 1
ATOM 1508 N N . THR A 1 194 ? 20.354 16.325 23.715 1.00 94.56 191 THR A N 1
ATOM 1509 C CA . THR A 1 194 ? 21.511 16.686 22.919 1.00 93.47 191 THR A CA 1
ATOM 1510 C C . THR A 1 194 ? 22.783 16.251 23.630 1.00 93.33 191 THR A C 1
ATOM 1511 O O . THR A 1 194 ? 22.830 15.164 24.208 1.00 94.94 191 THR A O 1
ATOM 1515 N N . VAL B 1 5 ? -34.135 -12.697 -21.198 1.00 95.76 2 VAL B N 1
ATOM 1516 C CA . VAL B 1 5 ? -33.123 -11.646 -21.161 1.00 92.57 2 VAL B CA 1
ATOM 1517 C C . VAL B 1 5 ? -31.761 -12.152 -20.680 1.00 93.76 2 VAL B C 1
ATOM 1518 O O . VAL B 1 5 ? -31.426 -12.059 -19.494 1.00 87.21 2 VAL B O 1
ATOM 1522 N N . GLN B 1 6 ? -30.991 -12.711 -21.611 1.00 100.30 3 GLN B N 1
ATOM 1523 C CA . GLN B 1 6 ? -29.566 -12.930 -21.394 1.00 98.91 3 GLN B CA 1
ATOM 1524 C C . GLN B 1 6 ? -28.959 -11.533 -21.284 1.00 97.63 3 GLN B C 1
ATOM 1525 O O . GLN B 1 6 ? -28.045 -11.174 -22.026 1.00 98.23 3 GLN B O 1
ATOM 1531 N N . ALA B 1 7 ? -29.497 -10.757 -20.342 1.00 94.73 4 ALA B N 1
ATOM 1532 C CA . ALA B 1 7 ? -29.271 -9.314 -20.258 1.00 92.20 4 ALA B CA 1
ATOM 1533 C C . ALA B 1 7 ? -28.816 -8.840 -18.870 1.00 90.28 4 ALA B C 1
ATOM 1534 O O . ALA B 1 7 ? -27.717 -8.307 -18.724 1.00 87.65 4 ALA B O 1
ATOM 1536 N N . GLN B 1 8 ? -29.663 -9.015 -17.857 1.00 94.00 5 GLN B N 1
ATOM 1537 C CA . GLN B 1 8 ? -29.282 -8.656 -16.486 1.00 97.28 5 GLN B CA 1
ATOM 1538 C C . GLN B 1 8 ? -28.406 -9.749 -15.866 1.00 101.40 5 GLN B C 1
ATOM 1539 O O . GLN B 1 8 ? -27.821 -9.564 -14.795 1.00 99.42 5 GLN B O 1
ATOM 1545 N N . THR B 1 9 ? -28.336 -10.889 -16.549 1.00 103.38 6 THR B N 1
ATOM 1546 C CA . THR B 1 9 ? -27.411 -11.958 -16.198 1.00 101.81 6 THR B CA 1
ATOM 1547 C C . THR B 1 9 ? -25.984 -11.437 -16.319 1.00 97.00 6 THR B C 1
ATOM 1548 O O . THR B 1 9 ? -25.101 -11.801 -15.542 1.00 98.29 6 THR B O 1
ATOM 1552 N N . ARG B 1 10 ? -25.781 -10.570 -17.306 1.00 86.20 7 ARG B N 1
ATOM 1553 C CA . ARG B 1 10 ? -24.496 -9.936 -17.565 1.00 70.32 7 ARG B CA 1
ATOM 1554 C C . ARG B 1 10 ? -23.967 -9.183 -16.339 1.00 66.33 7 ARG B C 1
ATOM 1555 O O . ARG B 1 10 ? -22.838 -9.403 -15.888 1.00 58.66 7 ARG B O 1
ATOM 1563 N N . ASP B 1 11 ? -24.788 -8.292 -15.798 1.00 70.38 8 ASP B N 1
ATOM 1564 C CA . ASP B 1 11 ? -24.379 -7.506 -14.643 1.00 71.91 8 ASP B CA 1
ATOM 1565 C C . ASP B 1 11 ? -23.937 -8.404 -13.481 1.00 71.18 8 ASP B C 1
ATOM 1566 O O . ASP B 1 11 ? -23.135 -8.000 -12.636 1.00 70.16 8 ASP B O 1
ATOM 1571 N N . GLN B 1 12 ? -24.445 -9.633 -13.464 1.00 68.59 9 GLN B N 1
ATOM 1572 C CA . GLN B 1 12 ? -24.174 -10.567 -12.374 1.00 60.57 9 GLN B CA 1
ATOM 1573 C C . GLN B 1 12 ? -22.731 -11.062 -12.341 1.00 59.00 9 GLN B C 1
ATOM 1574 O O . GLN B 1 12 ? -22.201 -11.396 -11.277 1.00 48.57 9 GLN B O 1
ATOM 1580 N N . ILE B 1 13 ? -22.106 -11.125 -13.514 1.00 66.58 10 ILE B N 1
ATOM 1581 C CA . ILE B 1 13 ? -20.747 -11.645 -13.629 1.00 63.79 10 ILE B CA 1
ATOM 1582 C C . ILE B 1 13 ? -19.727 -10.539 -13.402 1.00 64.16 10 ILE B C 1
ATOM 1583 O O . ILE B 1 13 ? -18.545 -10.806 -13.180 1.00 68.27 10 ILE B O 1
ATOM 1588 N N . VAL B 1 14 ? -20.189 -9.296 -13.478 1.00 58.52 11 VAL B N 1
ATOM 1589 C CA . VAL B 1 14 ? -19.341 -8.170 -13.142 1.00 53.04 11 VAL B CA 1
ATOM 1590 C C . VAL B 1 14 ? -19.213 -8.159 -11.633 1.00 51.66 11 VAL B C 1
ATOM 1591 O O . VAL B 1 14 ? -18.259 -7.622 -11.082 1.00 58.43 11 VAL B O 1
ATOM 1595 N N . ALA B 1 15 ? -20.179 -8.778 -10.967 1.00 48.21 12 ALA B N 1
ATOM 1596 C CA . ALA B 1 15 ? -20.140 -8.872 -9.518 1.00 50.36 12 ALA B CA 1
ATOM 1597 C C . ALA B 1 15 ? -19.272 -10.056 -9.090 1.00 47.01 12 ALA B C 1
ATOM 1598 O O . ALA B 1 15 ? -18.632 -10.019 -8.043 1.00 45.10 12 ALA B O 1
ATOM 1600 N N . ALA B 1 16 ? -19.243 -11.105 -9.903 1.00 51.01 13 ALA B N 1
ATOM 1601 C CA . ALA B 1 16 ? -18.330 -12.224 -9.648 1.00 52.53 13 ALA B CA 1
ATOM 1602 C C . ALA B 1 16 ? -16.888 -11.849 -10.032 1.00 49.43 13 ALA B C 1
ATOM 1603 O O . ALA B 1 16 ? -15.928 -12.335 -9.443 1.00 46.66 13 ALA B O 1
ATOM 1605 N N . ALA B 1 17 ? -16.755 -10.977 -11.027 1.00 48.00 14 ALA B N 1
ATOM 1606 C CA . ALA B 1 17 ? -15.474 -10.372 -11.356 1.00 43.81 14 ALA B CA 1
ATOM 1607 C C . ALA B 1 17 ? -15.061 -9.443 -10.216 1.00 43.80 14 ALA B C 1
ATOM 1608 O O . ALA B 1 17 ? -13.920 -9.472 -9.754 1.00 39.70 14 ALA B O 1
ATOM 1610 N N . ASP B 1 18 ? -16.001 -8.613 -9.772 1.00 48.78 15 ASP B N 1
ATOM 1611 C CA . ASP B 1 18 ? -15.781 -7.723 -8.633 1.00 45.44 15 ASP B CA 1
ATOM 1612 C C . ASP B 1 18 ? -15.207 -8.484 -7.442 1.00 42.17 15 ASP B C 1
ATOM 1613 O O . ASP B 1 18 ? -14.150 -8.144 -6.921 1.00 40.34 15 ASP B O 1
ATOM 1618 N N . GLU B 1 19 ? -15.909 -9.523 -7.013 1.00 49.19 16 GLU B N 1
ATOM 1619 C CA . GLU B 1 19 ? -15.460 -10.292 -5.860 1.00 51.79 16 GLU B CA 1
ATOM 1620 C C . GLU B 1 19 ? -14.141 -10.986 -6.172 1.00 40.88 16 GLU B C 1
ATOM 1621 O O . GLU B 1 19 ? -13.247 -11.028 -5.340 1.00 38.08 16 GLU B O 1
ATOM 1627 N N . LEU B 1 20 ? -14.021 -11.516 -7.384 1.00 36.23 17 LEU B N 1
ATOM 1628 C CA . LEU B 1 20 ? -12.822 -12.250 -7.778 1.00 31.75 17 LEU B CA 1
ATOM 1629 C C . LEU B 1 20 ? -11.609 -11.322 -7.844 1.00 35.10 17 LEU B C 1
ATOM 1630 O O . LEU B 1 20 ? -10.505 -11.669 -7.402 1.00 27.47 17 LEU B O 1
ATOM 1635 N N . PHE B 1 21 ? -11.811 -10.123 -8.368 1.00 33.12 18 PHE B N 1
ATOM 1636 C CA . PHE B 1 21 ? -10.698 -9.196 -8.450 1.00 29.58 18 PHE B CA 1
ATOM 1637 C C . PHE B 1 21 ? -10.207 -8.738 -7.071 1.00 26.61 18 PHE B C 1
ATOM 1638 O O . PHE B 1 21 ? -9.007 -8.563 -6.877 1.00 33.22 18 PHE B O 1
ATOM 1646 N N . TYR B 1 22 ? -11.116 -8.565 -6.109 1.00 33.92 19 TYR B N 1
ATOM 1647 C CA . TYR B 1 22 ? -10.723 -8.160 -4.755 1.00 26.96 19 TYR B CA 1
ATOM 1648 C C . TYR B 1 22 ? -9.987 -9.279 -4.024 1.00 30.35 19 TYR B C 1
ATOM 1649 O O . TYR B 1 22 ? -8.953 -9.043 -3.406 1.00 34.40 19 TYR B O 1
ATOM 1658 N N . ARG B 1 23 ? -10.520 -10.497 -4.107 1.00 33.75 20 ARG B N 1
ATOM 1659 C CA . ARG B 1 23 ? -9.972 -11.627 -3.363 1.00 37.67 20 ARG B CA 1
ATOM 1660 C C . ARG B 1 23 ? -8.774 -12.293 -4.060 1.00 37.71 20 ARG B C 1
ATOM 1661 O O . ARG B 1 23 ? -7.936 -12.938 -3.408 1.00 28.82 20 ARG B O 1
ATOM 1669 N N . GLN B 1 24 ? -8.677 -12.100 -5.374 1.00 40.73 21 GLN B N 1
ATOM 1670 C CA . GLN B 1 24 ? -7.600 -12.696 -6.171 1.00 43.24 21 GLN B CA 1
ATOM 1671 C C . GLN B 1 24 ? -6.562 -11.711 -6.752 1.00 40.64 21 GLN B C 1
ATOM 1672 O O . GLN B 1 24 ? -5.393 -12.059 -6.899 1.00 41.39 21 GLN B O 1
ATOM 1678 N N . GLY B 1 25 ? -6.991 -10.494 -7.073 1.00 35.87 22 GLY B N 1
ATOM 1679 C CA . GLY B 1 25 ? -6.186 -9.572 -7.860 1.00 21.82 22 GLY B CA 1
ATOM 1680 C C . GLY B 1 25 ? -6.725 -9.601 -9.278 1.00 31.07 22 GLY B C 1
ATOM 1681 O O . GLY B 1 25 ? -7.427 -10.551 -9.658 1.00 34.25 22 GLY B O 1
ATOM 1682 N N . PHE B 1 26 ? -6.410 -8.580 -10.074 1.00 36.19 23 PHE B N 1
ATOM 1683 C CA . PHE B 1 26 ? -6.987 -8.482 -11.417 1.00 35.96 23 PHE B CA 1
ATOM 1684 C C . PHE B 1 26 ? -6.358 -9.435 -12.448 1.00 35.26 23 PHE B C 1
ATOM 1685 O O . PHE B 1 26 ? -7.072 -10.142 -13.154 1.00 34.85 23 PHE B O 1
ATOM 1693 N N . ALA B 1 27 ? -5.030 -9.458 -12.524 1.00 38.64 24 ALA B N 1
ATOM 1694 C CA . ALA B 1 27 ? -4.335 -10.194 -13.576 1.00 33.56 24 ALA B CA 1
ATOM 1695 C C . ALA B 1 27 ? -4.246 -11.696 -13.310 1.00 32.10 24 ALA B C 1
ATOM 1696 O O . ALA B 1 27 ? -4.122 -12.486 -14.239 1.00 37.81 24 ALA B O 1
ATOM 1698 N N . GLN B 1 28 ? -4.314 -12.087 -12.044 1.00 36.06 25 GLN B N 1
ATOM 1699 C CA . GLN B 1 28 ? -4.263 -13.503 -11.690 1.00 34.49 25 GLN B CA 1
ATOM 1700 C C . GLN B 1 28 ? -5.655 -14.121 -11.674 1.00 33.00 25 GLN B C 1
ATOM 1701 O O . GLN B 1 28 ? -5.813 -15.287 -11.334 1.00 38.96 25 GLN B O 1
ATOM 1707 N N . THR B 1 29 ? -6.664 -13.340 -12.044 1.00 31.50 26 THR B N 1
ATOM 1708 C CA . THR B 1 29 ? -8.024 -13.855 -12.159 1.00 28.05 26 THR B CA 1
ATOM 1709 C C . THR B 1 29 ? -8.349 -14.120 -13.632 1.00 31.29 26 THR B C 1
ATOM 1710 O O . THR B 1 29 ? -8.180 -13.231 -14.474 1.00 28.66 26 THR B O 1
ATOM 1714 N N . SER B 1 30 ? -8.820 -15.332 -13.944 1.00 34.63 27 SER B N 1
ATOM 1715 C CA . SER B 1 30 ? -9.073 -15.720 -15.336 1.00 39.83 27 SER B CA 1
ATOM 1716 C C . SER B 1 30 ? -10.551 -15.750 -15.699 1.00 39.34 27 SER B C 1
ATOM 1717 O O . SER B 1 30 ? -11.415 -15.540 -14.845 1.00 37.50 27 SER B O 1
ATOM 1720 N N . PHE B 1 31 ? -10.831 -16.022 -16.972 1.00 42.16 28 PHE B N 1
ATOM 1721 C CA . PHE B 1 31 ? -12.208 -16.108 -17.453 1.00 41.91 28 PHE B CA 1
ATOM 1722 C C . PHE B 1 31 ? -12.907 -17.330 -16.891 1.00 45.28 28 PHE B C 1
ATOM 1723 O O . PHE B 1 31 ? -14.069 -17.257 -16.494 1.00 49.04 28 PHE B O 1
ATOM 1731 N N . VAL B 1 32 ? -12.205 -18.457 -16.866 1.00 47.92 29 VAL B N 1
ATOM 1732 C CA . VAL B 1 32 ? -12.735 -19.651 -16.214 1.00 54.05 29 VAL B CA 1
ATOM 1733 C C . VAL B 1 32 ? -13.120 -19.393 -14.744 1.00 55.55 29 VAL B C 1
ATOM 1734 O O . VAL B 1 32 ? -14.188 -19.816 -14.303 1.00 63.52 29 VAL B O 1
ATOM 1738 N N . ASP B 1 33 ? -12.260 -18.698 -13.999 1.00 45.17 30 ASP B N 1
ATOM 1739 C CA . ASP B 1 33 ? -12.586 -18.266 -12.638 1.00 40.99 30 ASP B CA 1
ATOM 1740 C C . ASP B 1 33 ? -13.967 -17.622 -12.587 1.00 37.95 30 ASP B C 1
ATOM 1741 O O . ASP B 1 33 ? -14.851 -18.061 -11.856 1.00 29.70 30 ASP B O 1
ATOM 1746 N N . ILE B 1 34 ? -14.135 -16.572 -13.383 1.00 37.76 31 ILE B N 1
ATOM 1747 C CA . ILE B 1 34 ? -15.357 -15.787 -13.385 1.00 39.52 31 ILE B CA 1
ATOM 1748 C C . ILE B 1 34 ? -16.543 -16.559 -13.990 1.00 50.22 31 ILE B C 1
ATOM 1749 O O . ILE B 1 34 ? -17.679 -16.435 -13.519 1.00 46.92 31 ILE B O 1
ATOM 1754 N N . SER B 1 35 ? -16.279 -17.365 -15.016 1.00 55.58 32 SER B N 1
ATOM 1755 C CA . SER B 1 35 ? -17.340 -18.137 -15.667 1.00 57.87 32 SER B CA 1
ATOM 1756 C C . SER B 1 35 ? -17.757 -19.365 -14.852 1.00 66.16 32 SER B C 1
ATOM 1757 O O . SER B 1 35 ? -18.913 -19.798 -14.920 1.00 70.34 32 SER B O 1
ATOM 1760 N N . ALA B 1 36 ? -16.819 -19.915 -14.081 1.00 66.63 33 ALA B N 1
ATOM 1761 C CA . ALA B 1 36 ? -17.105 -21.049 -13.199 1.00 68.83 33 ALA B CA 1
ATOM 1762 C C . ALA B 1 36 ? -17.913 -20.615 -11.978 1.00 74.89 33 ALA B C 1
ATOM 1763 O O . ALA B 1 36 ? -18.640 -21.418 -11.380 1.00 78.82 33 ALA B O 1
ATOM 1765 N N . ALA B 1 37 ? -17.775 -19.339 -11.617 1.00 72.03 34 ALA B N 1
ATOM 1766 C CA . ALA B 1 37 ? -18.441 -18.776 -10.447 1.00 66.79 34 ALA B CA 1
ATOM 1767 C C . ALA B 1 37 ? -19.959 -18.649 -10.624 1.00 60.25 34 ALA B C 1
ATOM 1768 O O . ALA B 1 37 ? -20.731 -19.038 -9.741 1.00 60.50 34 ALA B O 1
ATOM 1770 N N . VAL B 1 38 ? -20.382 -18.091 -11.754 1.00 54.13 35 VAL B N 1
ATOM 1771 C CA . VAL B 1 38 ? -21.805 -17.951 -12.042 1.00 57.06 35 VAL B CA 1
ATOM 1772 C C . VAL B 1 38 ? -22.347 -19.218 -12.709 1.00 62.36 35 VAL B C 1
ATOM 1773 O O . VAL B 1 38 ? -23.550 -19.497 -12.673 1.00 62.88 35 VAL B O 1
ATOM 1777 N N . GLY B 1 39 ? -21.444 -19.986 -13.310 1.00 62.59 36 GLY B N 1
ATOM 1778 C CA . GLY B 1 39 ? -21.833 -21.169 -14.048 1.00 66.56 36 GLY B CA 1
ATOM 1779 C C . GLY B 1 39 ? -22.270 -20.830 -15.462 1.00 69.52 36 GLY B C 1
ATOM 1780 O O . GLY B 1 39 ? -23.452 -20.602 -15.722 1.00 69.60 36 GLY B O 1
ATOM 1781 N N . ILE B 1 40 ? -21.308 -20.787 -16.379 1.00 69.07 37 ILE B N 1
ATOM 1782 C CA . ILE B 1 40 ? -21.596 -20.551 -17.790 1.00 60.34 37 ILE B CA 1
ATOM 1783 C C . ILE B 1 40 ? -20.524 -21.119 -18.720 1.00 65.31 37 ILE B C 1
ATOM 1784 O O . ILE B 1 40 ? -19.324 -21.099 -18.420 1.00 64.38 37 ILE B O 1
ATOM 1789 N N . SER B 1 41 ? -20.980 -21.626 -19.859 1.00 68.10 38 SER B N 1
ATOM 1790 C CA . SER B 1 41 ? -20.087 -22.107 -20.893 1.00 64.67 38 SER B CA 1
ATOM 1791 C C . SER B 1 41 ? -19.283 -20.937 -21.462 1.00 68.59 38 SER B C 1
ATOM 1792 O O . SER B 1 41 ? -19.597 -19.772 -21.195 1.00 70.67 38 SER B O 1
ATOM 1795 N N . ARG B 1 42 ? -18.238 -21.252 -22.229 1.00 65.91 39 ARG B N 1
ATOM 1796 C CA . ARG B 1 42 ? -17.405 -20.227 -22.844 1.00 57.64 39 ARG B CA 1
ATOM 1797 C C . ARG B 1 42 ? -18.247 -19.438 -23.836 1.00 50.18 39 ARG B C 1
ATOM 1798 O O . ARG B 1 42 ? -18.163 -18.217 -23.907 1.00 44.23 39 ARG B O 1
ATOM 1806 N N . GLY B 1 43 ? -19.084 -20.144 -24.586 1.00 55.86 40 GLY B N 1
ATOM 1807 C CA . GLY B 1 43 ? -20.042 -19.483 -25.445 1.00 55.72 40 GLY B CA 1
ATOM 1808 C C . GLY B 1 43 ? -20.928 -18.554 -24.639 1.00 58.50 40 GLY B C 1
ATOM 1809 O O . GLY B 1 43 ? -21.050 -17.369 -24.947 1.00 65.17 40 GLY B O 1
ATOM 1810 N N . ASN B 1 44 ? -21.546 -19.089 -23.595 1.00 61.12 41 ASN B N 1
ATOM 1811 C CA . ASN B 1 44 ? -22.403 -18.279 -22.745 1.00 60.47 41 ASN B CA 1
ATOM 1812 C C . ASN B 1 44 ? -21.636 -17.103 -22.159 1.00 57.11 41 ASN B C 1
ATOM 1813 O O . ASN B 1 44 ? -22.174 -16.005 -22.060 1.00 59.21 41 ASN B O 1
ATOM 1818 N N . PHE B 1 45 ? -20.377 -17.330 -21.786 1.00 60.17 42 PHE B N 1
ATOM 1819 C CA . PHE B 1 45 ? -19.536 -16.268 -21.223 1.00 60.07 42 PHE B CA 1
ATOM 1820 C C . PHE B 1 45 ? -19.122 -15.285 -22.306 1.00 65.70 42 PHE B C 1
ATOM 1821 O O . PHE B 1 45 ? -19.437 -14.091 -22.234 1.00 61.53 42 PHE B O 1
ATOM 1829 N N . TYR B 1 46 ? -18.413 -15.798 -23.308 1.00 62.95 43 TYR B N 1
ATOM 1830 C CA . TYR B 1 46 ? -17.891 -14.978 -24.393 1.00 56.80 43 TYR B CA 1
ATOM 1831 C C . TYR B 1 46 ? -18.962 -14.121 -25.083 1.00 64.45 43 TYR B C 1
ATOM 1832 O O . TYR B 1 46 ? -18.642 -13.270 -25.919 1.00 63.84 43 TYR B O 1
ATOM 1841 N N . TYR B 1 47 ? -20.222 -14.350 -24.710 1.00 67.39 44 TYR B N 1
ATOM 1842 C CA . TYR B 1 47 ? -21.380 -13.610 -25.214 1.00 65.56 44 TYR B CA 1
ATOM 1843 C C . TYR B 1 47 ? -21.407 -12.143 -24.720 1.00 63.74 44 TYR B C 1
ATOM 1844 O O . TYR B 1 47 ? -21.790 -11.237 -25.459 1.00 66.29 44 TYR B O 1
ATOM 1853 N N . HIS B 1 48 ? -20.964 -11.903 -23.491 1.00 59.38 45 HIS B N 1
ATOM 1854 C CA . HIS B 1 48 ? -21.016 -10.554 -22.917 1.00 56.75 45 HIS B CA 1
ATOM 1855 C C . HIS B 1 48 ? -19.673 -9.821 -22.838 1.00 54.11 45 HIS B C 1
ATOM 1856 O O . HIS B 1 48 ? -19.625 -8.585 -22.790 1.00 54.38 45 HIS B O 1
ATOM 1863 N N . PHE B 1 49 ? -18.583 -10.575 -22.799 1.00 47.03 46 PHE B N 1
ATOM 1864 C CA . PHE B 1 49 ? -17.273 -9.959 -22.682 1.00 45.28 46 PHE B CA 1
ATOM 1865 C C . PHE B 1 49 ? -16.225 -10.721 -23.449 1.00 34.62 46 PHE B C 1
ATOM 1866 O O . PHE B 1 49 ? -16.152 -11.944 -23.380 1.00 34.81 46 PHE B O 1
ATOM 1874 N N . LYS B 1 50 ? -15.388 -9.989 -24.161 1.00 33.40 47 LYS B N 1
ATOM 1875 C CA . LYS B 1 50 ? -14.338 -10.623 -24.931 1.00 44.37 47 LYS B CA 1
ATOM 1876 C C . LYS B 1 50 ? -12.961 -10.432 -24.287 1.00 45.21 47 LYS B C 1
ATOM 1877 O O . LYS B 1 50 ? -12.008 -11.135 -24.632 1.00 33.75 47 LYS B O 1
ATOM 1883 N N . THR B 1 51 ? -12.860 -9.493 -23.341 1.00 49.62 48 THR B N 1
ATOM 1884 C CA . THR B 1 51 ? -11.605 -9.287 -22.603 1.00 47.53 48 THR B CA 1
ATOM 1885 C C . THR B 1 51 ? -11.754 -9.021 -21.103 1.00 37.51 48 THR B C 1
ATOM 1886 O O . THR B 1 51 ? -12.770 -8.515 -20.626 1.00 27.99 48 THR B O 1
ATOM 1890 N N . LYS B 1 52 ? -10.695 -9.353 -20.381 1.00 36.63 49 LYS B N 1
ATOM 1891 C CA . LYS B 1 52 ? -10.574 -9.013 -18.984 1.00 33.06 49 LYS B CA 1
ATOM 1892 C C . LYS B 1 52 ? -10.652 -7.509 -18.810 1.00 41.79 49 LYS B C 1
ATOM 1893 O O . LYS B 1 52 ? -11.233 -7.010 -17.835 1.00 43.19 49 LYS B O 1
ATOM 1899 N N . ASP B 1 53 ? -10.073 -6.780 -19.758 1.00 40.95 50 ASP B N 1
ATOM 1900 C CA . ASP B 1 53 ? -10.072 -5.325 -19.664 1.00 37.61 50 ASP B CA 1
ATOM 1901 C C . ASP B 1 53 ? -11.499 -4.776 -19.689 1.00 39.30 50 ASP B C 1
ATOM 1902 O O . ASP B 1 53 ? -11.826 -3.852 -18.946 1.00 42.79 50 ASP B O 1
ATOM 1907 N N . GLU B 1 54 ? -12.352 -5.365 -20.522 1.00 39.05 51 GLU B N 1
ATOM 1908 C CA . GLU B 1 54 ? -13.770 -5.020 -20.532 1.00 34.18 51 GLU B CA 1
ATOM 1909 C C . GLU B 1 54 ? -14.432 -5.317 -19.189 1.00 30.83 51 GLU B C 1
ATOM 1910 O O . GLU B 1 54 ? -15.208 -4.515 -18.686 1.00 33.89 51 GLU B O 1
ATOM 1916 N N . ILE B 1 55 ? -14.165 -6.494 -18.634 1.00 38.49 52 ILE B N 1
ATOM 1917 C CA . ILE B 1 55 ? -14.789 -6.889 -17.382 1.00 41.74 52 ILE B CA 1
ATOM 1918 C C . ILE B 1 55 ? -14.368 -5.900 -16.296 1.00 50.64 52 ILE B C 1
ATOM 1919 O O . ILE B 1 55 ? -15.214 -5.402 -15.542 1.00 54.17 52 ILE B O 1
ATOM 1924 N N . LEU B 1 56 ? -13.063 -5.608 -16.239 1.00 49.85 53 LEU B N 1
ATOM 1925 C CA . LEU B 1 56 ? -12.505 -4.647 -15.278 1.00 42.20 53 LEU B CA 1
ATOM 1926 C C . LEU B 1 56 ? -13.315 -3.362 -15.268 1.00 40.29 53 LEU B C 1
ATOM 1927 O O . LEU B 1 56 ? -13.936 -3.031 -14.266 1.00 47.75 53 LEU B O 1
ATOM 1932 N N . ALA B 1 57 ? -13.309 -2.659 -16.400 1.00 38.30 54 ALA B N 1
ATOM 1933 C CA . ALA B 1 57 ? -14.008 -1.383 -16.555 1.00 36.01 54 ALA B CA 1
ATOM 1934 C C . ALA B 1 57 ? -15.417 -1.423 -15.960 1.00 35.12 54 ALA B C 1
ATOM 1935 O O . ALA B 1 57 ? -15.869 -0.450 -15.361 1.00 33.46 54 ALA B O 1
ATOM 1937 N N . GLU B 1 58 ? -16.091 -2.561 -16.105 1.00 42.28 55 GLU B N 1
ATOM 1938 C CA . GLU B 1 58 ? -17.435 -2.750 -15.562 1.00 45.58 55 GLU B CA 1
ATOM 1939 C C . GLU B 1 58 ? -17.416 -2.893 -14.042 1.00 42.14 55 GLU B C 1
ATOM 1940 O O . GLU B 1 58 ? -18.245 -2.306 -13.349 1.00 46.68 55 GLU B O 1
ATOM 1946 N N . VAL B 1 59 ? -16.483 -3.682 -13.523 1.00 36.83 56 VAL B N 1
ATOM 1947 C CA . VAL B 1 59 ? -16.342 -3.774 -12.087 1.00 31.00 56 VAL B CA 1
ATOM 1948 C C . VAL B 1 59 ? -16.110 -2.368 -11.528 1.00 38.67 56 VAL B C 1
ATOM 1949 O O . VAL B 1 59 ? -16.783 -1.947 -10.585 1.00 33.69 56 VAL B O 1
ATOM 1953 N N . ILE B 1 60 ? -15.175 -1.631 -12.130 1.00 39.99 57 ILE B N 1
ATOM 1954 C CA . ILE B 1 60 ? -14.816 -0.306 -11.627 1.00 41.89 57 ILE B CA 1
ATOM 1955 C C . ILE B 1 60 ? -16.013 0.656 -11.627 1.00 46.29 57 ILE B C 1
ATOM 1956 O O . ILE B 1 60 ? -16.173 1.434 -10.693 1.00 38.75 57 ILE B O 1
ATOM 1961 N N . ARG B 1 61 ? -16.849 0.599 -12.666 1.00 49.64 58 ARG B N 1
ATOM 1962 C CA . ARG B 1 61 ? -18.106 1.355 -12.689 1.00 44.26 58 ARG B CA 1
ATOM 1963 C C . ARG B 1 61 ? -18.942 0.917 -11.510 1.00 43.97 58 ARG B C 1
ATOM 1964 O O . ARG B 1 61 ? -19.451 1.725 -10.733 1.00 40.60 58 ARG B O 1
ATOM 1972 N N . LEU B 1 62 ? -19.085 -0.397 -11.415 1.00 48.53 59 LEU B N 1
ATOM 1973 C CA . LEU B 1 62 ? -19.857 -1.047 -10.371 1.00 46.58 59 LEU B CA 1
ATOM 1974 C C . LEU B 1 62 ? -19.358 -0.645 -8.974 1.00 51.29 59 LEU B C 1
ATOM 1975 O O . LEU B 1 62 ? -20.149 -0.243 -8.116 1.00 49.62 59 LEU B O 1
ATOM 1980 N N . ARG B 1 63 ? -18.044 -0.734 -8.762 1.00 50.31 60 ARG B N 1
ATOM 1981 C CA . ARG B 1 63 ? -17.429 -0.353 -7.492 1.00 37.55 60 ARG B CA 1
ATOM 1982 C C . ARG B 1 63 ? -17.665 1.119 -7.194 1.00 40.46 60 ARG B C 1
ATOM 1983 O O . ARG B 1 63 ? -17.947 1.495 -6.053 1.00 36.54 60 ARG B O 1
ATOM 1991 N N . LEU B 1 64 ? -17.539 1.941 -8.233 1.00 42.67 61 LEU B N 1
ATOM 1992 C CA . LEU B 1 64 ? -17.686 3.384 -8.125 1.00 37.89 61 LEU B CA 1
ATOM 1993 C C . LEU B 1 64 ? -19.055 3.747 -7.577 1.00 43.76 61 LEU B C 1
ATOM 1994 O O . LEU B 1 64 ? -19.170 4.532 -6.629 1.00 49.41 61 LEU B O 1
ATOM 1999 N N . ALA B 1 65 ? -20.092 3.166 -8.176 1.00 42.95 62 ALA B N 1
ATOM 2000 C CA . ALA B 1 65 ? -21.468 3.399 -7.740 1.00 39.92 62 ALA B CA 1
ATOM 2001 C C . ALA B 1 65 ? -21.766 2.717 -6.403 1.00 47.33 62 ALA B C 1
ATOM 2002 O O . ALA B 1 65 ? -22.558 3.221 -5.612 1.00 48.95 62 ALA B O 1
ATOM 2004 N N . ARG B 1 66 ? -21.146 1.565 -6.159 1.00 54.53 63 ARG B N 1
ATOM 2005 C CA . ARG B 1 66 ? -21.259 0.905 -4.859 1.00 60.00 63 ARG B CA 1
ATOM 2006 C C . ARG B 1 66 ? -20.747 1.814 -3.751 1.00 50.75 63 ARG B C 1
ATOM 2007 O O . ARG B 1 66 ? -21.397 1.985 -2.721 1.00 48.25 63 ARG B O 1
ATOM 2015 N N . THR B 1 67 ? -19.570 2.385 -3.986 1.00 49.43 64 THR B N 1
ATOM 2016 C CA . THR B 1 67 ? -18.915 3.296 -3.050 1.00 47.93 64 THR B CA 1
ATOM 2017 C C . THR B 1 67 ? -19.637 4.636 -2.898 1.00 49.77 64 THR B C 1
ATOM 2018 O O . THR B 1 67 ? -19.580 5.268 -1.839 1.00 50.02 64 THR B O 1
ATOM 2022 N N . ALA B 1 68 ? -20.290 5.078 -3.967 1.00 51.13 65 ALA B N 1
ATOM 2023 C CA . ALA B 1 68 ? -21.108 6.276 -3.904 1.00 62.92 65 ALA B CA 1
ATOM 2024 C C . ALA B 1 68 ? -22.175 6.082 -2.832 1.00 75.97 65 ALA B C 1
ATOM 2025 O O . ALA B 1 68 ? -22.184 6.778 -1.812 1.00 79.23 65 ALA B O 1
ATOM 2027 N N . GLN B 1 69 ? -23.061 5.117 -3.081 1.00 80.25 66 GLN B N 1
ATOM 2028 C CA . GLN B 1 69 ? -24.131 4.734 -2.162 1.00 83.40 66 GLN B CA 1
ATOM 2029 C C . GLN B 1 69 ? -23.636 4.639 -0.720 1.00 90.74 66 GLN B C 1
ATOM 2030 O O . GLN B 1 69 ? -24.269 5.168 0.195 1.00 99.60 66 GLN B O 1
ATOM 2044 N N . LEU B 1 71 ? -20.881 6.053 0.925 1.00 51.74 68 LEU B N 1
ATOM 2045 C CA . LEU B 1 71 ? -20.717 7.397 1.436 1.00 45.77 68 LEU B CA 1
ATOM 2046 C C . LEU B 1 71 ? -22.087 8.014 1.719 1.00 54.49 68 LEU B C 1
ATOM 2047 O O . LEU B 1 71 ? -22.305 8.612 2.768 1.00 52.67 68 LEU B O 1
ATOM 2052 N N . ALA B 1 72 ? -23.022 7.837 0.794 1.00 61.93 69 ALA B N 1
ATOM 2053 C CA . ALA B 1 72 ? -24.367 8.378 0.970 1.00 65.39 69 ALA B CA 1
ATOM 2054 C C . ALA B 1 72 ? -25.040 7.848 2.223 1.00 65.90 69 ALA B C 1
ATOM 2055 O O . ALA B 1 72 ? -25.505 8.619 3.058 1.00 69.26 69 ALA B O 1
ATOM 2057 N N . ASP B 1 73 ? -25.102 6.527 2.345 1.00 57.15 70 ASP B N 1
ATOM 2058 C CA . ASP B 1 73 ? -25.757 5.897 3.485 1.00 56.74 70 ASP B CA 1
ATOM 2059 C C . ASP B 1 73 ? -25.053 6.197 4.814 1.00 55.59 70 ASP B C 1
ATOM 2060 O O . ASP B 1 73 ? -25.711 6.260 5.857 1.00 52.93 70 ASP B O 1
ATOM 2065 N N . TRP B 1 74 ? -23.726 6.366 4.777 1.00 54.01 71 TRP B N 1
ATOM 2066 C CA . TRP B 1 74 ? -22.987 6.881 5.932 1.00 49.94 71 TRP B CA 1
ATOM 2067 C C . TRP B 1 74 ? -23.595 8.227 6.278 1.00 47.29 71 TRP B C 1
ATOM 2068 O O . TRP B 1 74 ? -23.791 8.556 7.445 1.00 56.05 71 TRP B O 1
ATOM 2079 N N . GLN B 1 75 ? -23.901 8.999 5.245 1.00 41.76 72 GLN B N 1
ATOM 2080 C CA . GLN B 1 75 ? -24.477 10.324 5.414 1.00 48.49 72 GLN B CA 1
ATOM 2081 C C . GLN B 1 75 ? -25.793 10.289 6.228 1.00 54.00 72 GLN B C 1
ATOM 2082 O O . GLN B 1 75 ? -26.085 11.201 7.017 1.00 46.60 72 GLN B O 1
ATOM 2088 N N . GLY B 1 76 ? -26.577 9.230 6.042 1.00 55.29 73 GLY B N 1
ATOM 2089 C CA . GLY B 1 76 ? -27.800 9.048 6.801 1.00 55.41 73 GLY B CA 1
ATOM 2090 C C . GLY B 1 76 ? -27.631 8.331 8.139 1.00 66.15 73 GLY B C 1
ATOM 2091 O O . GLY B 1 76 ? -28.609 7.868 8.723 1.00 72.97 73 GLY B O 1
ATOM 2092 N N . THR B 1 77 ? -26.402 8.233 8.636 1.00 69.21 74 THR B N 1
ATOM 2093 C CA . THR B 1 77 ? -26.163 7.590 9.924 1.00 72.74 74 THR B CA 1
ATOM 2094 C C . THR B 1 77 ? -25.666 8.599 10.940 1.00 70.62 74 THR B C 1
ATOM 2095 O O . THR B 1 77 ? -25.992 8.516 12.123 1.00 73.21 74 THR B O 1
ATOM 2099 N N . GLY B 1 78 ? -24.864 9.546 10.472 1.00 65.74 75 GLY B N 1
ATOM 2100 C CA . GLY B 1 78 ? -24.226 10.492 11.361 1.00 68.42 75 GLY B CA 1
ATOM 2101 C C . GLY B 1 78 ? -25.136 11.635 11.739 1.00 74.39 75 GLY B C 1
ATOM 2102 O O . GLY B 1 78 ? -25.685 12.316 10.868 1.00 75.70 75 GLY B O 1
ATOM 2103 N N . ASP B 1 79 ? -25.309 11.833 13.044 1.00 80.80 76 ASP B N 1
ATOM 2104 C CA . ASP B 1 79 ? -26.037 12.986 13.555 1.00 78.86 76 ASP B CA 1
ATOM 2105 C C . ASP B 1 79 ? -25.183 14.207 13.272 1.00 71.98 76 ASP B C 1
ATOM 2106 O O . ASP B 1 79 ? -25.695 15.304 13.058 1.00 63.69 76 ASP B O 1
ATOM 2111 N N . SER B 1 80 ? -23.871 13.971 13.237 1.00 74.41 77 SER B N 1
ATOM 2112 C CA . SER B 1 80 ? -22.855 15.010 13.101 1.00 73.00 77 SER B CA 1
ATOM 2113 C C . SER B 1 80 ? -21.939 14.704 11.911 1.00 72.01 77 SER B C 1
ATOM 2114 O O . SER B 1 80 ? -22.156 13.718 11.199 1.00 68.52 77 SER B O 1
ATOM 2117 N N . PRO B 1 81 ? -20.912 15.546 11.685 1.00 66.99 78 PRO B N 1
ATOM 2118 C CA . PRO B 1 81 ? -19.975 15.243 10.602 1.00 60.67 78 PRO B CA 1
ATOM 2119 C C . PRO B 1 81 ? -18.899 14.275 11.094 1.00 53.18 78 PRO B C 1
ATOM 2120 O O . PRO B 1 81 ? -18.473 13.358 10.362 1.00 44.90 78 PRO B O 1
ATOM 2124 N N . ARG B 1 82 ? -18.482 14.480 12.340 1.00 43.46 79 ARG B N 1
ATOM 2125 C CA . ARG B 1 82 ? -17.467 13.653 12.965 1.00 48.93 79 ARG B CA 1
ATOM 2126 C C . ARG B 1 82 ? -17.929 12.199 13.038 1.00 48.44 79 ARG B C 1
ATOM 2127 O O . ARG B 1 82 ? -17.126 11.281 12.894 1.00 38.35 79 ARG B O 1
ATOM 2135 N N . ALA B 1 83 ? -19.225 11.989 13.252 1.00 54.40 80 ALA B N 1
ATOM 2136 C CA . ALA B 1 83 ? -19.765 10.629 13.351 1.00 61.88 80 ALA B CA 1
ATOM 2137 C C . ALA B 1 83 ? -19.708 9.870 12.019 1.00 56.33 80 ALA B C 1
ATOM 2138 O O . ALA B 1 83 ? -19.607 8.639 11.986 1.00 54.18 80 ALA B O 1
ATOM 2140 N N . ARG B 1 84 ? -19.783 10.614 10.921 1.00 50.95 81 ARG B N 1
ATOM 2141 C CA . ARG B 1 84 ? -19.690 10.013 9.604 1.00 51.33 81 ARG B CA 1
ATOM 2142 C C . ARG B 1 84 ? -18.247 9.765 9.204 1.00 36.86 81 ARG B C 1
ATOM 2143 O O . ARG B 1 84 ? -17.906 8.666 8.810 1.00 41.49 81 ARG B O 1
ATOM 2151 N N . ILE B 1 85 ? -17.405 10.785 9.319 1.00 29.61 82 ILE B N 1
ATOM 2152 C CA . ILE B 1 85 ? -15.963 10.592 9.237 1.00 32.09 82 ILE B CA 1
ATOM 2153 C C . ILE B 1 85 ? -15.557 9.316 9.968 1.00 36.32 82 ILE B C 1
ATOM 2154 O O . ILE B 1 85 ? -14.697 8.569 9.505 1.00 34.79 82 ILE B O 1
ATOM 2159 N N . ALA B 1 86 ? -16.170 9.083 11.125 1.00 43.83 83 ALA B N 1
ATOM 2160 C CA . ALA B 1 86 ? -15.867 7.914 11.949 1.00 45.99 83 ALA B CA 1
ATOM 2161 C C . ALA B 1 86 ? -16.444 6.671 11.316 1.00 46.01 83 ALA B C 1
ATOM 2162 O O . ALA B 1 86 ? -15.868 5.586 11.425 1.00 48.55 83 ALA B O 1
ATOM 2164 N N . SER B 1 87 ? -17.594 6.836 10.668 1.00 43.60 84 SER B N 1
ATOM 2165 C CA . SER B 1 87 ? -18.176 5.778 9.858 1.00 44.02 84 SER B CA 1
ATOM 2166 C C . SER B 1 87 ? -17.094 5.232 8.919 1.00 39.56 84 SER B C 1
ATOM 2167 O O . SER B 1 87 ? -16.792 4.039 8.925 1.00 41.08 84 SER B O 1
ATOM 2170 N N . PHE B 1 88 ? -16.499 6.119 8.127 1.00 42.17 85 PHE B N 1
ATOM 2171 C CA . PHE B 1 88 ? -15.387 5.767 7.250 1.00 38.98 85 PHE B CA 1
ATOM 2172 C C . PHE B 1 88 ? -14.271 5.031 7.979 1.00 47.97 85 PHE B C 1
ATOM 2173 O O . PHE B 1 88 ? -13.819 3.957 7.537 1.00 34.27 85 PHE B O 1
ATOM 2181 N N . ILE B 1 89 ? -13.814 5.642 9.079 1.00 59.75 86 ILE B N 1
ATOM 2182 C CA . ILE B 1 89 ? -12.679 5.138 9.859 1.00 61.48 86 ILE B CA 1
ATOM 2183 C C . ILE B 1 89 ? -12.969 3.756 10.417 1.00 54.34 86 ILE B C 1
ATOM 2184 O O . ILE B 1 89 ? -12.200 2.819 10.205 1.00 39.95 86 ILE B O 1
ATOM 2189 N N . ASP B 1 90 ? -14.077 3.640 11.143 1.00 52.44 87 ASP B N 1
ATOM 2190 C CA . ASP B 1 90 ? -14.461 2.362 11.719 1.00 53.42 87 ASP B CA 1
ATOM 2191 C C . ASP B 1 90 ? -15.015 1.372 10.678 1.00 53.07 87 ASP B C 1
ATOM 2192 O O . ASP B 1 90 ? -15.272 0.210 11.003 1.00 49.18 87 ASP B O 1
ATOM 2197 N N . LEU B 1 91 ? -15.187 1.820 9.433 1.00 49.36 88 LEU B N 1
ATOM 2198 C CA . LEU B 1 91 ? -15.396 0.870 8.343 1.00 47.56 88 LEU B CA 1
ATOM 2199 C C . LEU B 1 91 ? -14.240 -0.147 8.352 1.00 48.24 88 LEU B C 1
ATOM 2200 O O . LEU B 1 91 ? -14.412 -1.313 7.984 1.00 56.34 88 LEU B O 1
ATOM 2213 N N . ILE B 1 93 ? -12.827 -1.199 11.085 1.00 37.31 90 ILE B N 1
ATOM 2214 C CA . ILE B 1 93 ? -13.154 -2.136 12.149 1.00 40.00 90 ILE B CA 1
ATOM 2215 C C . ILE B 1 93 ? -14.101 -3.175 11.568 1.00 44.26 90 ILE B C 1
ATOM 2216 O O . ILE B 1 93 ? -13.881 -4.384 11.686 1.00 41.73 90 ILE B O 1
ATOM 2229 N N . ASN B 1 95 ? -14.673 -4.143 8.387 1.00 53.78 92 ASN B N 1
ATOM 2230 C CA . ASN B 1 95 ? -14.121 -5.071 7.388 1.00 56.79 92 ASN B CA 1
ATOM 2231 C C . ASN B 1 95 ? -12.708 -5.575 7.702 1.00 57.19 92 ASN B C 1
ATOM 2232 O O . ASN B 1 95 ? -11.905 -5.771 6.785 1.00 55.49 92 ASN B O 1
ATOM 2237 N N . ARG B 1 96 ? -12.413 -5.797 8.985 1.00 51.85 93 ARG B N 1
ATOM 2238 C CA . ARG B 1 96 ? -11.032 -6.037 9.428 1.00 50.50 93 ARG B CA 1
ATOM 2239 C C . ARG B 1 96 ? -10.433 -7.385 9.003 1.00 53.05 93 ARG B C 1
ATOM 2240 O O . ARG B 1 96 ? -9.213 -7.528 8.885 1.00 47.72 93 ARG B O 1
ATOM 2248 N N . ALA B 1 97 ? -11.299 -8.365 8.768 1.00 56.30 94 ALA B N 1
ATOM 2249 C CA . ALA B 1 97 ? -10.867 -9.678 8.320 1.00 48.71 94 ALA B CA 1
ATOM 2250 C C . ALA B 1 97 ? -10.470 -9.646 6.843 1.00 51.49 94 ALA B C 1
ATOM 2251 O O . ALA B 1 97 ? -9.435 -10.198 6.441 1.00 55.03 94 ALA B O 1
ATOM 2253 N N . LYS B 1 98 ? -11.297 -9.005 6.025 1.00 51.14 95 LYS B N 1
ATOM 2254 C CA . LYS B 1 98 ? -10.971 -8.886 4.614 1.00 46.96 95 LYS B CA 1
ATOM 2255 C C . LYS B 1 98 ? -9.673 -8.108 4.478 1.00 41.39 95 LYS B C 1
ATOM 2256 O O . LYS B 1 98 ? -8.754 -8.543 3.806 1.00 40.44 95 LYS B O 1
ATOM 2262 N N . ILE B 1 99 ? -9.607 -6.962 5.147 1.00 39.90 96 ILE B N 1
ATOM 2263 C CA . ILE B 1 99 ? -8.455 -6.061 5.048 1.00 41.74 96 ILE B CA 1
ATOM 2264 C C . ILE B 1 99 ? -7.107 -6.730 5.313 1.00 32.78 96 ILE B C 1
ATOM 2265 O O . ILE B 1 99 ? -6.196 -6.634 4.494 1.00 32.53 96 ILE B O 1
ATOM 2270 N N . THR B 1 100 ? -6.972 -7.386 6.465 1.00 35.91 97 THR B N 1
ATOM 2271 C CA . THR B 1 100 ? -5.709 -8.040 6.801 1.00 32.73 97 THR B CA 1
ATOM 2272 C C . THR B 1 100 ? -5.430 -9.197 5.857 1.00 29.72 97 THR B C 1
ATOM 2273 O O . THR B 1 100 ? -4.274 -9.457 5.521 1.00 32.54 97 THR B O 1
ATOM 2277 N N . ARG B 1 101 ? -6.494 -9.873 5.420 1.00 34.82 98 ARG B N 1
ATOM 2278 C CA . ARG B 1 101 ? -6.372 -10.970 4.462 1.00 41.26 98 ARG B CA 1
ATOM 2279 C C . ARG B 1 101 ? -6.090 -10.529 3.013 1.00 36.23 98 ARG B C 1
ATOM 2280 O O . ARG B 1 101 ? -5.174 -11.050 2.354 1.00 37.21 98 ARG B O 1
ATOM 2288 N N . TYR B 1 102 ? -6.877 -9.568 2.536 1.00 33.99 99 TYR B N 1
ATOM 2289 C CA . TYR B 1 102 ? -6.926 -9.198 1.122 1.00 32.05 99 TYR B CA 1
ATOM 2290 C C . TYR B 1 102 ? -6.464 -7.774 0.830 1.00 34.06 99 TYR B C 1
ATOM 2291 O O . TYR B 1 102 ? -6.398 -7.366 -0.334 1.00 35.41 99 TYR B O 1
ATOM 2300 N N . GLY B 1 103 ? -6.180 -7.011 1.877 1.00 28.02 100 GLY B N 1
ATOM 2301 C CA . GLY B 1 103 ? -5.814 -5.625 1.704 1.00 25.75 100 GLY B CA 1
ATOM 2302 C C . GLY B 1 103 ? -7.053 -4.786 1.470 1.00 35.06 100 GLY B C 1
ATOM 2303 O O . GLY B 1 103 ? -8.181 -5.296 1.474 1.00 33.42 100 GLY B O 1
ATOM 2304 N N . CYS B 1 104 ? -6.852 -3.488 1.279 1.00 37.77 101 CYS B N 1
ATOM 2305 C CA . CYS B 1 104 ? -7.962 -2.594 1.005 1.00 36.65 101 CYS B CA 1
ATOM 2306 C C . CYS B 1 104 ? -8.419 -2.848 -0.420 1.00 32.12 101 CYS B C 1
ATOM 2307 O O . CYS B 1 104 ? -7.588 -2.921 -1.329 1.00 34.42 101 CYS B O 1
ATOM 2310 N N . PRO B 1 105 ? -9.741 -2.990 -0.630 1.00 31.94 102 PRO B N 1
ATOM 2311 C CA . PRO B 1 105 ? -10.246 -3.237 -1.986 1.00 27.06 102 PRO B CA 1
ATOM 2312 C C . PRO B 1 105 ? -9.828 -2.138 -2.930 1.00 28.11 102 PRO B C 1
ATOM 2313 O O . PRO B 1 105 ? -9.604 -2.400 -4.098 1.00 30.62 102 PRO B O 1
ATOM 2317 N N . VAL B 1 106 ? -9.725 -0.914 -2.428 1.00 28.04 103 VAL B N 1
ATOM 2318 C CA . VAL B 1 106 ? -9.368 0.229 -3.272 1.00 30.48 103 VAL B CA 1
ATOM 2319 C C . VAL B 1 106 ? -7.856 0.343 -3.519 1.00 32.39 103 VAL B C 1
ATOM 2320 O O . VAL B 1 106 ? -7.393 0.391 -4.668 1.00 24.64 103 VAL B O 1
ATOM 2324 N N . GLY B 1 107 ? -7.094 0.396 -2.433 1.00 35.24 104 GLY B N 1
ATOM 2325 C CA . GLY B 1 107 ? -5.650 0.439 -2.529 1.00 30.99 104 GLY B CA 1
ATOM 2326 C C . GLY B 1 107 ? -5.074 -0.708 -3.333 1.00 30.94 104 GLY B C 1
ATOM 2327 O O . GLY B 1 107 ? -4.317 -0.485 -4.274 1.00 37.08 104 GLY B O 1
ATOM 2328 N N . SER B 1 108 ? -5.404 -1.945 -2.973 1.00 31.70 105 SER B N 1
ATOM 2329 C CA . SER B 1 108 ? -4.771 -3.071 -3.652 1.00 28.45 105 SER B CA 1
ATOM 2330 C C . SER B 1 108 ? -5.115 -3.126 -5.124 1.00 19.75 105 SER B C 1
ATOM 2331 O O . SER B 1 108 ? -4.353 -3.690 -5.905 1.00 29.00 105 SER B O 1
ATOM 2334 N N . LEU B 1 109 ? -6.233 -2.514 -5.513 1.00 30.40 106 LEU B N 1
ATOM 2335 C CA . LEU B 1 109 ? -6.553 -2.414 -6.945 1.00 30.22 106 LEU B CA 1
ATOM 2336 C C . LEU B 1 109 ? -5.739 -1.315 -7.616 1.00 30.37 106 LEU B C 1
ATOM 2337 O O . LEU B 1 109 ? -5.022 -1.571 -8.596 1.00 25.37 106 LEU B O 1
ATOM 2342 N N . CYS B 1 110 ? -5.848 -0.095 -7.081 1.00 26.10 107 CYS B N 1
ATOM 2343 C CA . CYS B 1 110 ? -5.106 1.042 -7.636 1.00 29.06 107 CYS B CA 1
ATOM 2344 C C . CYS B 1 110 ? -3.599 0.763 -7.693 1.00 33.93 107 CYS B C 1
ATOM 2345 O O . CYS B 1 110 ? -2.944 1.091 -8.683 1.00 35.66 107 CYS B O 1
ATOM 2348 N N . THR B 1 111 ? -3.063 0.144 -6.640 1.00 29.80 108 THR B N 1
ATOM 2349 C CA . THR B 1 111 ? -1.644 -0.196 -6.594 1.00 25.54 108 THR B CA 1
ATOM 2350 C C . THR B 1 111 ? -1.281 -1.391 -7.475 1.00 28.02 108 THR B C 1
ATOM 2351 O O . THR B 1 111 ? -0.164 -1.470 -7.968 1.00 29.20 108 THR B O 1
ATOM 2355 N N . GLU B 1 112 ? -2.199 -2.324 -7.686 1.00 22.90 109 GLU B N 1
ATOM 2356 C CA . GLU B 1 112 ? -1.912 -3.355 -8.677 1.00 26.63 109 GLU B CA 1
ATOM 2357 C C . GLU B 1 112 ? -1.908 -2.770 -10.077 1.00 25.63 109 GLU B C 1
ATOM 2358 O O . GLU B 1 112 ? -1.028 -3.072 -10.873 1.00 28.98 109 GLU B O 1
ATOM 2364 N N . LEU B 1 113 ? -2.888 -1.925 -10.381 1.00 29.99 110 LEU B N 1
ATOM 2365 C CA . LEU B 1 113 ? -3.001 -1.405 -11.738 1.00 27.77 110 LEU B CA 1
ATOM 2366 C C . LEU B 1 113 ? -1.862 -0.470 -12.050 1.00 33.64 110 LEU B C 1
ATOM 2367 O O . LEU B 1 113 ? -1.426 -0.378 -13.198 1.00 35.96 110 LEU B O 1
ATOM 2372 N N . SER B 1 114 ? -1.387 0.224 -11.017 1.00 37.10 111 SER B N 1
ATOM 2373 C CA . SER B 1 114 ? -0.251 1.132 -11.133 1.00 35.32 111 SER B CA 1
ATOM 2374 C C . SER B 1 114 ? 1.019 0.386 -11.534 1.00 31.24 111 SER B C 1
ATOM 2375 O O . SER B 1 114 ? 1.704 0.783 -12.471 1.00 33.05 111 SER B O 1
ATOM 2378 N N . LYS B 1 115 ? 1.329 -0.694 -10.824 1.00 29.17 112 LYS B N 1
ATOM 2379 C CA . LYS B 1 115 ? 2.486 -1.532 -11.160 1.00 32.87 112 LYS B CA 1
ATOM 2380 C C . LYS B 1 115 ? 2.396 -2.107 -12.582 1.00 36.32 112 LYS B C 1
ATOM 2381 O O . LYS B 1 115 ? 3.404 -2.217 -13.279 1.00 35.74 112 LYS B O 1
ATOM 2387 N N . LEU B 1 116 ? 1.188 -2.499 -12.987 1.00 28.89 113 LEU B N 1
ATOM 2388 C CA . LEU B 1 116 ? 0.934 -3.026 -14.315 1.00 29.28 113 LEU B CA 1
ATOM 2389 C C . LEU B 1 116 ? 0.989 -1.918 -15.362 1.00 35.30 113 LEU B C 1
ATOM 2390 O O . LEU B 1 116 ? 0.941 -2.186 -16.559 1.00 41.33 113 LEU B O 1
ATOM 2395 N N . ASP B 1 117 ? 1.052 -0.671 -14.908 1.00 33.33 114 ASP B N 1
ATOM 2396 C CA . ASP B 1 117 ? 1.005 0.476 -15.809 1.00 38.86 114 ASP B CA 1
ATOM 2397 C C . ASP B 1 117 ? -0.212 0.338 -16.729 1.00 35.12 114 ASP B C 1
ATOM 2398 O O . ASP B 1 117 ? -0.084 0.303 -17.954 1.00 33.46 114 ASP B O 1
ATOM 2403 N N . HIS B 1 118 ? -1.394 0.283 -16.115 1.00 35.84 115 HIS B N 1
ATOM 2404 C CA . HIS B 1 118 ? -2.630 -0.086 -16.800 1.00 35.93 115 HIS B CA 1
ATOM 2405 C C . HIS B 1 118 ? -3.547 1.107 -17.106 1.00 41.59 115 HIS B C 1
ATOM 2406 O O . HIS B 1 118 ? -3.701 2.008 -16.291 1.00 46.79 115 HIS B O 1
ATOM 2413 N N . ALA B 1 119 ? -4.164 1.085 -18.283 1.00 37.78 116 ALA B N 1
ATOM 2414 C CA . ALA B 1 119 ? -5.017 2.173 -18.757 1.00 36.00 116 ALA B CA 1
ATOM 2415 C C . ALA B 1 119 ? -6.096 2.582 -17.757 1.00 33.75 116 ALA B C 1
ATOM 2416 O O . ALA B 1 119 ? -6.403 3.761 -17.608 1.00 29.71 116 ALA B O 1
ATOM 2418 N N . ALA B 1 120 ? -6.664 1.594 -17.074 1.00 38.18 117 ALA B N 1
ATOM 2419 C CA . ALA B 1 120 ? -7.777 1.816 -16.157 1.00 39.84 117 ALA B CA 1
ATOM 2420 C C . ALA B 1 120 ? -7.368 2.381 -14.800 1.00 33.72 117 ALA B C 1
ATOM 2421 O O . ALA B 1 120 ? -8.226 2.575 -13.945 1.00 36.88 117 ALA B O 1
ATOM 2423 N N . GLN B 1 121 ? -6.080 2.646 -14.598 1.00 21.95 118 GLN B N 1
ATOM 2424 C CA . GLN B 1 121 ? -5.618 3.148 -13.301 1.00 30.54 118 GLN B CA 1
ATOM 2425 C C . GLN B 1 121 ? -6.309 4.452 -12.904 1.00 37.52 118 GLN B C 1
ATOM 2426 O O . GLN B 1 121 ? -6.647 4.657 -11.732 1.00 45.59 118 GLN B O 1
ATOM 2432 N N . GLY B 1 122 ? -6.532 5.328 -13.876 1.00 31.32 119 GLY B N 1
ATOM 2433 C CA . GLY B 1 122 ? -7.155 6.605 -13.593 1.00 31.41 119 GLY B CA 1
ATOM 2434 C C . GLY B 1 122 ? -8.615 6.413 -13.235 1.00 35.55 119 GLY B C 1
ATOM 2435 O O . GLY B 1 122 ? -9.178 7.175 -12.441 1.00 41.77 119 GLY B O 1
ATOM 2436 N N . GLN B 1 123 ? -9.231 5.399 -13.838 1.00 29.42 120 GLN B N 1
ATOM 2437 C CA . GLN B 1 123 ? -10.601 5.043 -13.516 1.00 31.06 120 GLN B CA 1
ATOM 2438 C C . GLN B 1 123 ? -10.656 4.420 -12.116 1.00 37.46 120 GLN B C 1
ATOM 2439 O O . GLN B 1 123 ? -11.597 4.673 -11.331 1.00 34.87 120 GLN B O 1
ATOM 2445 N N . ALA B 1 124 ? -9.625 3.622 -11.819 1.00 31.57 121 ALA B N 1
ATOM 2446 C CA . ALA B 1 124 ? -9.465 2.939 -10.539 1.00 29.68 121 ALA B CA 1
ATOM 2447 C C . ALA B 1 124 ? -9.242 3.934 -9.406 1.00 35.39 121 ALA B C 1
ATOM 2448 O O . ALA B 1 124 ? -9.813 3.785 -8.312 1.00 44.46 121 ALA B O 1
ATOM 2450 N N . ASN B 1 125 ? -8.407 4.941 -9.668 1.00 22.89 122 ASN B N 1
ATOM 2451 C CA . ASN B 1 125 ? -8.122 5.959 -8.670 1.00 27.86 122 ASN B CA 1
ATOM 2452 C C . ASN B 1 125 ? -9.359 6.796 -8.327 1.00 34.78 122 ASN B C 1
ATOM 2453 O O . ASN B 1 125 ? -9.447 7.364 -7.233 1.00 37.95 122 ASN B O 1
ATOM 2458 N N . GLY B 1 126 ? -10.313 6.851 -9.258 1.00 32.06 123 GLY B N 1
ATOM 2459 C CA . GLY B 1 126 ? -11.613 7.463 -9.024 1.00 30.42 123 GLY B CA 1
ATOM 2460 C C . GLY B 1 126 ? -12.300 7.058 -7.725 1.00 35.86 123 GLY B C 1
ATOM 2461 O O . GLY B 1 126 ? -13.131 7.802 -7.191 1.00 36.29 123 GLY B O 1
ATOM 2462 N N . LEU B 1 127 ? -11.956 5.878 -7.214 1.00 36.34 124 LEU B N 1
ATOM 2463 C CA . LEU B 1 127 ? -12.435 5.413 -5.913 1.00 34.63 124 LEU B CA 1
ATOM 2464 C C . LEU B 1 127 ? -11.792 6.177 -4.752 1.00 34.60 124 LEU B C 1
ATOM 2465 O O . LEU B 1 127 ? -12.454 6.445 -3.753 1.00 35.05 124 LEU B O 1
ATOM 2470 N N . PHE B 1 128 ? -10.507 6.515 -4.885 1.00 33.03 125 PHE B N 1
ATOM 2471 C CA . PHE B 1 128 ? -9.815 7.380 -3.917 1.00 27.55 125 PHE B CA 1
ATOM 2472 C C . PHE B 1 128 ? -10.276 8.819 -4.036 1.00 32.50 125 PHE B C 1
ATOM 2473 O O . PHE B 1 128 ? -10.335 9.547 -3.042 1.00 38.81 125 PHE B O 1
ATOM 2481 N N . THR B 1 129 ? -10.561 9.244 -5.263 1.00 29.84 126 THR B N 1
ATOM 2482 C CA . THR B 1 129 ? -11.076 10.587 -5.473 1.00 32.86 126 THR B CA 1
ATOM 2483 C C . THR B 1 129 ? -12.466 10.736 -4.856 1.00 31.97 126 THR B C 1
ATOM 2484 O O . THR B 1 129 ? -12.803 11.788 -4.341 1.00 26.81 126 THR B O 1
ATOM 2488 N N . LEU B 1 130 ? -13.264 9.669 -4.922 1.00 42.09 127 LEU B N 1
ATOM 2489 C CA . LEU B 1 130 ? -14.581 9.641 -4.307 1.00 34.19 127 LEU B CA 1
ATOM 2490 C C . LEU B 1 130 ? -14.422 9.884 -2.828 1.00 37.96 127 LEU B C 1
ATOM 2491 O O . LEU B 1 130 ? -14.833 10.917 -2.310 1.00 40.89 127 LEU B O 1
ATOM 2496 N N . PHE B 1 131 ? -13.837 8.903 -2.146 1.00 32.56 128 PHE B N 1
ATOM 2497 C CA . PHE B 1 131 ? -13.670 8.979 -0.703 1.00 33.46 128 PHE B CA 1
ATOM 2498 C C . PHE B 1 131 ? -13.112 10.346 -0.334 1.00 39.22 128 PHE B C 1
ATOM 2499 O O . PHE B 1 131 ? -13.621 10.994 0.584 1.00 39.29 128 PHE B O 1
ATOM 2507 N N . ARG B 1 132 ? -12.097 10.796 -1.077 1.00 34.68 129 ARG B N 1
ATOM 2508 C CA . ARG B 1 132 ? -11.408 12.053 -0.779 1.00 22.65 129 ARG B CA 1
ATOM 2509 C C . ARG B 1 132 ? -12.390 13.208 -0.748 1.00 28.29 129 ARG B C 1
ATOM 2510 O O . ARG B 1 132 ? -12.266 14.127 0.065 1.00 36.78 129 ARG B O 1
ATOM 2518 N N . ASP B 1 133 ? -13.374 13.163 -1.635 1.00 24.26 130 ASP B N 1
ATOM 2519 C CA . ASP B 1 133 ? -14.306 14.280 -1.744 1.00 32.06 130 ASP B CA 1
ATOM 2520 C C . ASP B 1 133 ? -15.322 14.313 -0.587 1.00 29.03 130 ASP B C 1
ATOM 2521 O O . ASP B 1 133 ? -15.588 15.366 -0.033 1.00 28.83 130 ASP B O 1
ATOM 2526 N N . TRP B 1 134 ? -15.850 13.150 -0.209 1.00 29.15 131 TRP B N 1
ATOM 2527 C CA . TRP B 1 134 ? -16.863 13.024 0.852 1.00 28.58 131 TRP B CA 1
ATOM 2528 C C . TRP B 1 134 ? -16.257 13.287 2.212 1.00 31.06 131 TRP B C 1
ATOM 2529 O O . TRP B 1 134 ? -16.894 13.893 3.069 1.00 33.44 131 TRP B O 1
ATOM 2540 N N . LEU B 1 135 ? -15.027 12.814 2.415 1.00 35.66 132 LEU B N 1
ATOM 2541 C CA . LEU B 1 135 ? -14.245 13.175 3.599 1.00 34.08 132 LEU B CA 1
ATOM 2542 C C . LEU B 1 135 ? -13.926 14.663 3.585 1.00 36.20 132 LEU B C 1
ATOM 2543 O O . LEU B 1 135 ? -13.930 15.325 4.618 1.00 35.03 132 LEU B O 1
ATOM 2548 N N . GLN B 1 136 ? -13.641 15.192 2.406 1.00 40.22 133 GLN B N 1
ATOM 2549 C CA . GLN B 1 136 ? -13.335 16.603 2.305 1.00 47.94 133 GLN B CA 1
ATOM 2550 C C . GLN B 1 136 ? -14.555 17.446 2.673 1.00 47.92 133 GLN B C 1
ATOM 2551 O O . GLN B 1 136 ? -14.429 18.510 3.295 1.00 50.04 133 GLN B O 1
ATOM 2557 N N . ARG B 1 137 ? -15.736 16.965 2.291 1.00 35.77 134 ARG B N 1
ATOM 2558 C CA . ARG B 1 137 ? -16.986 17.641 2.639 1.00 44.65 134 ARG B CA 1
ATOM 2559 C C . ARG B 1 137 ? -17.303 17.487 4.142 1.00 54.93 134 ARG B C 1
ATOM 2560 O O . ARG B 1 137 ? -17.900 18.382 4.765 1.00 51.08 134 ARG B O 1
ATOM 2568 N N . GLN B 1 138 ? -16.895 16.356 4.723 1.00 51.68 135 GLN B N 1
ATOM 2569 C CA . GLN B 1 138 ? -17.014 16.172 6.168 1.00 47.38 135 GLN B CA 1
ATOM 2570 C C . GLN B 1 138 ? -16.154 17.201 6.899 1.00 45.93 135 GLN B C 1
ATOM 2571 O O . GLN B 1 138 ? -16.680 18.014 7.657 1.00 49.89 135 GLN B O 1
ATOM 2577 N N . PHE B 1 139 ? -14.842 17.180 6.671 1.00 31.18 136 PHE B N 1
ATOM 2578 C CA . PHE B 1 139 ? -13.960 18.144 7.333 1.00 30.86 136 PHE B CA 1
ATOM 2579 C C . PHE B 1 139 ? -14.409 19.581 7.166 1.00 39.94 136 PHE B C 1
ATOM 2580 O O . PHE B 1 139 ? -14.268 20.392 8.073 1.00 44.81 136 PHE B O 1
ATOM 2588 N N . ALA B 1 140 ? -14.932 19.907 5.992 1.00 46.54 137 ALA B N 1
ATOM 2589 C CA . ALA B 1 140 ? -15.451 21.244 5.759 1.00 40.48 137 ALA B CA 1
ATOM 2590 C C . ALA B 1 140 ? -16.544 21.563 6.787 1.00 48.03 137 ALA B C 1
ATOM 2591 O O . ALA B 1 140 ? -16.395 22.442 7.651 1.00 48.72 137 ALA B O 1
ATOM 2593 N N . GLU B 1 141 ? -17.640 20.815 6.678 1.00 49.65 138 GLU B N 1
ATOM 2594 C CA . GLU B 1 141 ? -18.844 21.019 7.472 1.00 47.85 138 GLU B CA 1
ATOM 2595 C C . GLU B 1 141 ? -18.639 20.658 8.950 1.00 54.45 138 GLU B C 1
ATOM 2596 O O . GLU B 1 141 ? -19.525 20.885 9.772 1.00 60.74 138 GLU B O 1
ATOM 2602 N N . ALA B 1 142 ? -17.465 20.125 9.285 1.00 49.38 139 ALA B N 1
ATOM 2603 C CA . ALA B 1 142 ? -17.159 19.709 10.655 1.00 46.58 139 ALA B CA 1
ATOM 2604 C C . ALA B 1 142 ? -16.351 20.736 11.472 1.00 56.09 139 ALA B C 1
ATOM 2605 O O . ALA B 1 142 ? -16.492 20.800 12.703 1.00 58.65 139 ALA B O 1
ATOM 2607 N N . GLY B 1 143 ? -15.513 21.530 10.805 1.00 55.57 140 GLY B N 1
ATOM 2608 C CA . GLY B 1 143 ? -14.670 22.479 11.520 1.00 64.37 140 GLY B CA 1
ATOM 2609 C C . GLY B 1 143 ? -13.763 23.340 10.660 1.00 69.06 140 GLY B C 1
ATOM 2610 O O . GLY B 1 143 ? -14.118 24.469 10.302 1.00 60.03 140 GLY B O 1
ATOM 2611 N N . CYS B 1 144 ? -12.575 22.825 10.348 1.00 75.60 141 CYS B N 1
ATOM 2612 C CA . CYS B 1 144 ? -11.711 23.516 9.409 1.00 67.99 141 CYS B CA 1
ATOM 2613 C C . CYS B 1 144 ? -12.236 23.281 8.009 1.00 59.50 141 CYS B C 1
ATOM 2614 O O . CYS B 1 144 ? -12.237 22.158 7.506 1.00 58.21 141 CYS B O 1
ATOM 2617 N N . THR B 1 145 ? -12.703 24.364 7.403 1.00 55.03 142 THR B N 1
ATOM 2618 C CA . THR B 1 145 ? -13.148 24.381 6.022 1.00 49.48 142 THR B CA 1
ATOM 2619 C C . THR B 1 145 ? -11.960 24.642 5.086 1.00 47.93 142 THR B C 1
ATOM 2620 O O . THR B 1 145 ? -11.984 24.271 3.910 1.00 48.17 142 THR B O 1
ATOM 2624 N N . THR B 1 146 ? -10.910 25.271 5.606 1.00 41.66 143 THR B N 1
ATOM 2625 C CA . THR B 1 146 ? -9.763 25.587 4.766 1.00 39.31 143 THR B CA 1
ATOM 2626 C C . THR B 1 146 ? -8.827 24.400 4.598 1.00 47.37 143 THR B C 1
ATOM 2627 O O . THR B 1 146 ? -8.210 24.226 3.541 1.00 45.12 143 THR B O 1
ATOM 2631 N N . GLU B 1 147 ? -8.745 23.572 5.639 1.00 48.46 144 GLU B N 1
ATOM 2632 C CA . GLU B 1 147 ? -7.822 22.445 5.649 1.00 42.64 144 GLU B CA 1
ATOM 2633 C C . GLU B 1 147 ? -8.444 21.110 5.186 1.00 41.94 144 GLU B C 1
ATOM 2634 O O . GLU B 1 147 ? -7.731 20.122 4.972 1.00 47.05 144 GLU B O 1
ATOM 2640 N N . ALA B 1 148 ? -9.765 21.089 5.007 1.00 35.48 145 ALA B N 1
ATOM 2641 C CA . ALA B 1 148 ? -10.491 19.857 4.656 1.00 32.03 145 ALA B CA 1
ATOM 2642 C C . ALA B 1 148 ? -9.966 19.027 3.438 1.00 45.19 145 ALA B C 1
ATOM 2643 O O . ALA B 1 148 ? -10.112 17.794 3.432 1.00 34.61 145 ALA B O 1
ATOM 2645 N N . PRO B 1 149 ? -9.401 19.688 2.393 1.00 39.71 146 PRO B N 1
ATOM 2646 C CA . PRO B 1 149 ? -8.733 18.965 1.297 1.00 35.71 146 PRO B CA 1
ATOM 2647 C C . PRO B 1 149 ? -7.529 18.120 1.741 1.00 36.50 146 PRO B C 1
ATOM 2648 O O . PRO B 1 149 ? -7.475 16.899 1.459 1.00 25.38 146 PRO B O 1
ATOM 2652 N N . ALA B 1 150 ? -6.579 18.752 2.428 1.00 34.50 147 ALA B N 1
ATOM 2653 C CA . ALA B 1 150 ? -5.416 18.021 2.916 1.00 35.26 147 ALA B CA 1
ATOM 2654 C C . ALA B 1 150 ? -5.813 17.049 4.040 1.00 38.63 147 ALA B C 1
ATOM 2655 O O . ALA B 1 150 ? -5.321 15.918 4.111 1.00 34.88 147 ALA B O 1
ATOM 2657 N N . LEU B 1 151 ? -6.707 17.496 4.914 1.00 36.97 148 LEU B N 1
ATOM 2658 C CA . LEU B 1 151 ? -7.183 16.638 5.991 1.00 35.55 148 LEU B CA 1
ATOM 2659 C C . LEU B 1 151 ? -7.701 15.313 5.435 1.00 35.71 148 LEU B C 1
ATOM 2660 O O . LEU B 1 151 ? -7.288 14.252 5.883 1.00 38.12 148 LEU B O 1
ATOM 2665 N N . ALA B 1 152 ? -8.617 15.384 4.470 1.00 36.34 149 ALA B N 1
ATOM 2666 C CA . ALA B 1 152 ? -9.182 14.181 3.853 1.00 40.50 149 ALA B CA 1
ATOM 2667 C C . ALA B 1 152 ? -8.053 13.373 3.233 1.00 39.78 149 ALA B C 1
ATOM 2668 O O . ALA B 1 152 ? -7.973 12.145 3.389 1.00 32.03 149 ALA B O 1
ATOM 2678 N N . HIS B 1 154 ? -4.894 13.446 3.967 1.00 31.42 151 HIS B N 1
ATOM 2679 C CA . HIS B 1 154 ? -4.026 12.889 5.020 1.00 32.72 151 HIS B CA 1
ATOM 2680 C C . HIS B 1 154 ? -4.621 11.636 5.659 1.00 34.46 151 HIS B C 1
ATOM 2681 O O . HIS B 1 154 ? -3.951 10.603 5.757 1.00 38.70 151 HIS B O 1
ATOM 2688 N N . LEU B 1 155 ? -5.880 11.725 6.077 1.00 29.83 152 LEU B N 1
ATOM 2689 C CA . LEU B 1 155 ? -6.543 10.591 6.703 1.00 36.24 152 LEU B CA 1
ATOM 2690 C C . LEU B 1 155 ? -6.530 9.408 5.752 1.00 33.06 152 LEU B C 1
ATOM 2691 O O . LEU B 1 155 ? -6.298 8.282 6.170 1.00 36.17 152 LEU B O 1
ATOM 2696 N N . LEU B 1 156 ? -6.753 9.680 4.471 1.00 32.48 153 LEU B N 1
ATOM 2697 C CA . LEU B 1 156 ? -6.733 8.657 3.433 1.00 28.90 153 LEU B CA 1
ATOM 2698 C C . LEU B 1 156 ? -5.446 7.818 3.429 1.00 31.62 153 LEU B C 1
ATOM 2699 O O . LEU B 1 156 ? -5.491 6.585 3.329 1.00 30.01 153 LEU B O 1
ATOM 2704 N N . ALA B 1 157 ? -4.304 8.489 3.527 1.00 30.24 154 ALA B N 1
ATOM 2705 C CA . ALA B 1 157 ? -3.010 7.805 3.586 1.00 33.79 154 ALA B CA 1
ATOM 2706 C C . ALA B 1 157 ? -2.697 7.230 4.977 1.00 41.01 154 ALA B C 1
ATOM 2707 O O . ALA B 1 157 ? -1.895 6.305 5.123 1.00 40.56 154 ALA B O 1
ATOM 2709 N N . ARG B 1 158 ? -3.323 7.780 6.008 1.00 40.29 155 ARG B N 1
ATOM 2710 C CA . ARG B 1 158 ? -3.278 7.130 7.305 1.00 38.36 155 ARG B CA 1
ATOM 2711 C C . ARG B 1 158 ? -3.799 5.717 7.111 1.00 32.88 155 ARG B C 1
ATOM 2712 O O . ARG B 1 158 ? -3.088 4.730 7.314 1.00 29.02 155 ARG B O 1
ATOM 2720 N N . SER B 1 159 ? -5.049 5.653 6.668 1.00 31.77 156 SER B N 1
ATOM 2721 C CA . SER B 1 159 ? -5.800 4.422 6.611 1.00 28.86 156 SER B CA 1
ATOM 2722 C C . SER B 1 159 ? -5.265 3.466 5.567 1.00 32.69 156 SER B C 1
ATOM 2723 O O . SER B 1 159 ? -5.507 2.268 5.653 1.00 37.23 156 SER B O 1
ATOM 2726 N N . GLN B 1 160 ? -4.545 3.980 4.575 1.00 35.48 157 GLN B N 1
ATOM 2727 C CA . GLN B 1 160 ? -3.970 3.113 3.549 1.00 26.48 157 GLN B CA 1
ATOM 2728 C C . GLN B 1 160 ? -2.723 2.437 4.082 1.00 28.51 157 GLN B C 1
ATOM 2729 O O . GLN B 1 160 ? -2.421 1.301 3.722 1.00 32.84 157 GLN B O 1
ATOM 2735 N N . GLY B 1 161 ? -2.019 3.131 4.973 1.00 29.84 158 GLY B N 1
ATOM 2736 C CA . GLY B 1 161 ? -0.797 2.605 5.559 1.00 32.10 158 GLY B CA 1
ATOM 2737 C C . GLY B 1 161 ? -1.109 1.598 6.645 1.00 32.33 158 GLY B C 1
ATOM 2738 O O . GLY B 1 161 ? -0.337 0.664 6.897 1.00 26.87 158 GLY B O 1
ATOM 2739 N N . ALA B 1 162 ? -2.257 1.797 7.284 1.00 27.77 159 ALA B N 1
ATOM 2740 C CA . ALA B 1 162 ? -2.750 0.877 8.302 1.00 32.10 159 ALA B CA 1
ATOM 2741 C C . ALA B 1 162 ? -3.239 -0.457 7.703 1.00 33.57 159 ALA B C 1
ATOM 2742 O O . ALA B 1 162 ? -2.899 -1.517 8.215 1.00 37.89 159 ALA B O 1
ATOM 2744 N N . ALA B 1 163 ? -4.030 -0.386 6.626 1.00 27.92 160 ALA B N 1
ATOM 2745 C CA . ALA B 1 163 ? -4.454 -1.542 5.843 1.00 28.54 160 ALA B CA 1
ATOM 2746 C C . ALA B 1 163 ? -3.250 -2.294 5.288 1.00 35.72 160 ALA B C 1
ATOM 2747 O O . ALA B 1 163 ? -3.230 -3.535 5.235 1.00 41.69 160 ALA B O 1
ATOM 2749 N N . THR B 1 164 ? -2.238 -1.540 4.877 1.00 30.80 161 THR B N 1
ATOM 2750 C CA . THR B 1 164 ? -1.071 -2.151 4.267 1.00 31.71 161 THR B CA 1
ATOM 2751 C C . THR B 1 164 ? -0.173 -2.917 5.236 1.00 36.49 161 THR B C 1
ATOM 2752 O O . THR B 1 164 ? 0.136 -4.085 4.981 1.00 37.93 161 THR B O 1
ATOM 2756 N N . LEU B 1 165 ? 0.254 -2.303 6.337 1.00 29.13 162 LEU B N 1
ATOM 2757 C CA . LEU B 1 165 ? 1.047 -3.071 7.300 1.00 33.28 162 LEU B CA 1
ATOM 2758 C C . LEU B 1 165 ? 0.230 -4.249 7.874 1.00 35.45 162 LEU B C 1
ATOM 2759 O O . LEU B 1 165 ? 0.764 -5.338 8.103 1.00 35.00 162 LEU B O 1
ATOM 2764 N N . ALA B 1 166 ? -1.071 -4.032 8.058 1.00 32.35 163 ALA B N 1
ATOM 2765 C CA . ALA B 1 166 ? -1.974 -5.054 8.582 1.00 33.86 163 ALA B CA 1
ATOM 2766 C C . ALA B 1 166 ? -2.077 -6.293 7.681 1.00 28.90 163 ALA B C 1
ATOM 2767 O O . ALA B 1 166 ? -2.069 -7.422 8.172 1.00 33.32 163 ALA B O 1
ATOM 2769 N N . GLN B 1 167 ? -2.178 -6.071 6.377 1.00 23.44 164 GLN B N 1
ATOM 2770 C CA . GLN B 1 167 ? -2.224 -7.161 5.398 1.00 30.53 164 GLN B CA 1
ATOM 2771 C C . GLN B 1 167 ? -0.936 -7.965 5.361 1.00 32.61 164 GLN B C 1
ATOM 2772 O O . GLN B 1 167 ? -0.969 -9.187 5.388 1.00 33.77 164 GLN B O 1
ATOM 2778 N N . SER B 1 168 ? 0.200 -7.275 5.304 1.00 34.11 165 SER B N 1
ATOM 2779 C CA . SER B 1 168 ? 1.499 -7.935 5.194 1.00 33.07 165 SER B CA 1
ATOM 2780 C C . SER B 1 168 ? 1.802 -8.773 6.430 1.00 39.90 165 SER B C 1
ATOM 2781 O O . SER B 1 168 ? 2.382 -9.855 6.328 1.00 43.64 165 SER B O 1
ATOM 2784 N N . PHE B 1 169 ? 1.429 -8.248 7.598 1.00 44.78 166 PHE B N 1
ATOM 2785 C CA . PHE B 1 169 ? 1.663 -8.920 8.872 1.00 40.43 166 PHE B CA 1
ATOM 2786 C C . PHE B 1 169 ? 0.495 -9.833 9.229 1.00 38.09 166 PHE B C 1
ATOM 2787 O O . PHE B 1 169 ? 0.545 -10.551 10.230 1.00 43.64 166 PHE B O 1
ATOM 2795 N N . HIS B 1 170 ? -0.546 -9.806 8.403 1.00 38.76 167 HIS B N 1
ATOM 2796 C CA . HIS B 1 170 ? -1.819 -10.447 8.728 1.00 44.65 167 HIS B CA 1
ATOM 2797 C C . HIS B 1 170 ? -2.128 -10.206 10.197 1.00 48.61 167 HIS B C 1
ATOM 2798 O O . HIS B 1 170 ? -2.264 -11.140 10.990 1.00 56.98 167 HIS B O 1
ATOM 2805 N N . ASP B 1 171 ? -2.223 -8.922 10.543 1.00 40.07 168 ASP B N 1
ATOM 2806 C CA . ASP B 1 171 ? -2.275 -8.474 11.937 1.00 36.84 168 ASP B CA 1
ATOM 2807 C C . ASP B 1 171 ? -3.550 -7.666 12.187 1.00 35.94 168 ASP B C 1
ATOM 2808 O O . ASP B 1 171 ? -3.573 -6.453 11.987 1.00 32.18 168 ASP B O 1
ATOM 2813 N N . GLU B 1 172 ? -4.615 -8.332 12.612 1.00 35.50 169 GLU B N 1
ATOM 2814 C CA . GLU B 1 172 ? -5.876 -7.642 12.813 1.00 40.15 169 GLU B CA 1
ATOM 2815 C C . GLU B 1 172 ? -5.686 -6.614 13.920 1.00 45.62 169 GLU B C 1
ATOM 2816 O O . GLU B 1 172 ? -6.186 -5.490 13.837 1.00 41.32 169 GLU B O 1
ATOM 2822 N N . GLY B 1 173 ? -4.935 -7.001 14.948 1.00 51.15 170 GLY B N 1
ATOM 2823 C CA . GLY B 1 173 ? -4.680 -6.129 16.082 1.00 51.82 170 GLY B CA 1
ATOM 2824 C C . GLY B 1 173 ? -4.181 -4.759 15.675 1.00 46.16 170 GLY B C 1
ATOM 2825 O O . GLY B 1 173 ? -4.732 -3.741 16.097 1.00 42.36 170 GLY B O 1
ATOM 2826 N N . PHE B 1 174 ? -3.132 -4.743 14.854 1.00 42.95 171 PHE B N 1
ATOM 2827 C CA . PHE B 1 174 ? -2.531 -3.505 14.377 1.00 44.17 171 PHE B CA 1
ATOM 2828 C C . PHE B 1 174 ? -3.588 -2.563 13.813 1.00 46.15 171 PHE B C 1
ATOM 2829 O O . PHE B 1 174 ? -3.651 -1.384 14.166 1.00 42.29 171 PHE B O 1
ATOM 2837 N N . LEU B 1 175 ? -4.418 -3.100 12.928 1.00 51.96 172 LEU B N 1
ATOM 2838 C CA . LEU B 1 175 ? -5.477 -2.333 12.292 1.00 47.23 172 LEU B CA 1
ATOM 2839 C C . LEU B 1 175 ? -6.274 -1.533 13.308 1.00 45.87 172 LEU B C 1
ATOM 2840 O O . LEU B 1 175 ? -6.809 -0.472 12.997 1.00 42.42 172 LEU B O 1
ATOM 2845 N N . ARG B 1 176 ? -6.348 -2.058 14.527 1.00 49.39 173 ARG B N 1
ATOM 2846 C CA . ARG B 1 176 ? -7.199 -1.496 15.572 1.00 51.23 173 ARG B CA 1
ATOM 2847 C C . ARG B 1 176 ? -6.499 -0.345 16.286 1.00 49.21 173 ARG B C 1
ATOM 2848 O O . ARG B 1 176 ? -7.053 0.749 16.411 1.00 48.27 173 ARG B O 1
ATOM 2856 N N . SER B 1 177 ? -5.281 -0.595 16.758 1.00 46.91 174 SER B N 1
ATOM 2857 C CA . SER B 1 177 ? -4.495 0.459 17.379 1.00 46.37 174 SER B CA 1
ATOM 2858 C C . SER B 1 177 ? -4.318 1.598 16.383 1.00 50.93 174 SER B C 1
ATOM 2859 O O . SER B 1 177 ? -4.099 2.745 16.774 1.00 55.03 174 SER B O 1
ATOM 2862 N N . GLU B 1 178 ? -4.412 1.281 15.091 1.00 44.08 175 GLU B N 1
ATOM 2863 C CA . GLU B 1 178 ? -4.354 2.315 14.062 1.00 34.53 175 GLU B CA 1
ATOM 2864 C C . GLU B 1 178 ? -5.652 3.085 13.966 1.00 30.91 175 GLU B C 1
ATOM 2865 O O . GLU B 1 178 ? -5.631 4.288 13.773 1.00 36.43 175 GLU B O 1
ATOM 2871 N N . VAL B 1 179 ? -6.780 2.394 14.072 1.00 30.82 176 VAL B N 1
ATOM 2872 C CA . VAL B 1 179 ? -8.053 3.088 14.141 1.00 36.76 176 VAL B CA 1
ATOM 2873 C C . VAL B 1 179 ? -8.057 3.916 15.418 1.00 41.16 176 VAL B C 1
ATOM 2874 O O . VAL B 1 179 ? -8.361 5.105 15.391 1.00 40.18 176 VAL B O 1
ATOM 2878 N N . ALA B 1 180 ? -7.685 3.287 16.532 1.00 43.54 177 ALA B N 1
ATOM 2879 C CA . ALA B 1 180 ? -7.547 3.990 17.810 1.00 46.02 177 ALA B CA 1
ATOM 2880 C C . ALA B 1 180 ? -6.708 5.261 17.658 1.00 42.75 177 ALA B C 1
ATOM 2881 O O . ALA B 1 180 ? -7.088 6.329 18.149 1.00 42.11 177 ALA B O 1
ATOM 2883 N N . ASP B 1 181 ? -5.579 5.148 16.961 1.00 44.85 178 ASP B N 1
ATOM 2884 C CA . ASP B 1 181 ? -4.686 6.283 16.737 1.00 47.69 178 ASP B CA 1
ATOM 2885 C C . ASP B 1 181 ? -5.269 7.275 15.714 1.00 54.10 178 ASP B C 1
ATOM 2886 O O . ASP B 1 181 ? -5.050 8.490 15.799 1.00 54.47 178 ASP B O 1
ATOM 2899 N N . HIS B 1 183 ? -8.104 8.075 15.698 1.00 48.97 180 HIS B N 1
ATOM 2900 C CA . HIS B 1 183 ? -9.106 8.805 16.451 1.00 49.36 180 HIS B CA 1
ATOM 2901 C C . HIS B 1 183 ? -8.473 9.880 17.352 1.00 56.48 180 HIS B C 1
ATOM 2902 O O . HIS B 1 183 ? -8.991 10.996 17.446 1.00 56.66 180 HIS B O 1
ATOM 2909 N N . ARG B 1 184 ? -7.348 9.553 17.992 1.00 59.47 181 ARG B N 1
ATOM 2910 C CA . ARG B 1 184 ? -6.590 10.529 18.787 1.00 58.66 181 ARG B CA 1
ATOM 2911 C C . ARG B 1 184 ? -6.112 11.721 17.959 1.00 63.91 181 ARG B C 1
ATOM 2912 O O . ARG B 1 184 ? -5.846 12.803 18.502 1.00 67.38 181 ARG B O 1
ATOM 2920 N N . TRP B 1 185 ? -5.988 11.513 16.649 1.00 54.70 182 TRP B N 1
ATOM 2921 C CA . TRP B 1 185 ? -5.592 12.578 15.738 1.00 44.32 182 TRP B CA 1
ATOM 2922 C C . TRP B 1 185 ? -6.799 13.411 15.307 1.00 46.37 182 TRP B C 1
ATOM 2923 O O . TRP B 1 185 ? -6.709 14.640 15.212 1.00 45.68 182 TRP B O 1
ATOM 2934 N N . LEU B 1 186 ? -7.915 12.730 15.034 1.00 45.18 183 LEU B N 1
ATOM 2935 C CA . LEU B 1 186 ? -9.177 13.384 14.691 1.00 47.92 183 LEU B CA 1
ATOM 2936 C C . LEU B 1 186 ? -9.705 14.152 15.897 1.00 61.34 183 LEU B C 1
ATOM 2937 O O . LEU B 1 186 ? -10.731 14.830 15.815 1.00 68.04 183 LEU B O 1
ATOM 2942 N N . ASP B 1 187 ? -9.003 14.038 17.021 1.00 64.01 184 ASP B N 1
ATOM 2943 C CA . ASP B 1 187 ? -9.316 14.849 18.187 1.00 61.76 184 ASP B CA 1
ATOM 2944 C C . ASP B 1 187 ? -8.442 16.078 18.235 1.00 54.73 184 ASP B C 1
ATOM 2945 O O . ASP B 1 187 ? -8.939 17.182 18.395 1.00 55.88 184 ASP B O 1
ATOM 2950 N N . ASN B 1 188 ? -7.139 15.888 18.087 1.00 55.12 185 ASN B N 1
ATOM 2951 C CA . ASN B 1 188 ? -6.232 17.019 17.978 1.00 65.51 185 ASN B CA 1
ATOM 2952 C C . ASN B 1 188 ? -6.537 17.876 16.744 1.00 62.83 185 ASN B C 1
ATOM 2953 O O . ASN B 1 188 ? -5.768 18.778 16.403 1.00 63.16 185 ASN B O 1
ATOM 2958 N N . THR B 1 189 ? -7.662 17.596 16.084 1.00 58.70 186 THR B N 1
ATOM 2959 C CA . THR B 1 189 ? -7.977 18.202 14.783 1.00 53.22 186 THR B CA 1
ATOM 2960 C C . THR B 1 189 ? -9.181 19.130 14.793 1.00 48.49 186 THR B C 1
ATOM 2961 O O . THR B 1 189 ? -9.060 20.342 14.625 1.00 48.88 186 THR B O 1
ATOM 2965 N N . LEU B 1 190 ? -10.346 18.512 14.939 1.00 41.12 187 LEU B N 1
ATOM 2966 C CA . LEU B 1 190 ? -11.626 19.189 14.961 1.00 47.45 187 LEU B CA 1
ATOM 2967 C C . LEU B 1 190 ? -11.789 20.165 16.149 1.00 60.86 187 LEU B C 1
ATOM 2968 O O . LEU B 1 190 ? -10.855 20.360 16.939 1.00 68.89 187 LEU B O 1
ATOM 2973 N N . PRO B 1 191 ? -12.964 20.818 16.247 1.00 58.87 188 PRO B N 1
ATOM 2974 C CA . PRO B 1 191 ? -13.337 21.619 17.412 1.00 61.52 188 PRO B CA 1
ATOM 2975 C C . PRO B 1 191 ? -14.664 21.161 18.032 1.00 58.60 188 PRO B C 1
ATOM 2976 O O . PRO B 1 191 ? -15.313 20.236 17.523 1.00 55.21 188 PRO B O 1
ATOM 2988 N N . THR B 1 193 ? -18.482 21.259 18.637 1.00 62.36 190 THR B N 1
ATOM 2989 C CA . THR B 1 193 ? -19.436 21.467 17.559 1.00 70.33 190 THR B CA 1
ATOM 2990 C C . THR B 1 193 ? -20.862 21.793 17.983 1.00 81.16 190 THR B C 1
ATOM 2991 O O . THR B 1 193 ? -21.423 21.164 18.886 1.00 85.22 190 THR B O 1
ATOM 2995 N N . THR B 1 194 ? -21.441 22.777 17.301 1.00 82.14 191 THR B N 1
ATOM 2996 C CA . THR B 1 194 ? -22.865 23.061 17.399 1.00 79.55 191 THR B CA 1
ATOM 2997 C C . THR B 1 194 ? -23.437 23.374 16.017 1.00 83.39 191 THR B C 1
ATOM 2998 O O . THR B 1 194 ? -22.698 23.481 15.032 1.00 84.11 191 THR B O 1
ATOM 3002 N N . SER C 1 1 ? 66.666 16.107 26.680 1.00 127.24 -2 SER C N 1
ATOM 3003 C CA . SER C 1 1 ? 65.674 16.555 25.712 1.00 127.31 -2 SER C CA 1
ATOM 3004 C C . SER C 1 1 ? 64.356 16.908 26.406 1.00 126.71 -2 SER C C 1
ATOM 3005 O O . SER C 1 1 ? 63.654 16.029 26.908 1.00 130.26 -2 SER C O 1
ATOM 3008 N N . ASN C 1 2 ? 64.032 18.199 26.434 1.00 120.81 -1 ASN C N 1
ATOM 3009 C CA . ASN C 1 2 ? 62.828 18.698 27.101 1.00 115.38 -1 ASN C CA 1
ATOM 3010 C C . ASN C 1 2 ? 62.620 18.133 28.503 1.00 106.70 -1 ASN C C 1
ATOM 3011 O O . ASN C 1 2 ? 61.509 18.151 29.023 1.00 106.31 -1 ASN C O 1
ATOM 3016 N N . ALA C 1 3 ? 63.691 17.641 29.115 1.00 99.66 0 ALA C N 1
ATOM 3017 C CA . ALA C 1 3 ? 63.583 16.984 30.412 1.00 92.78 0 ALA C CA 1
ATOM 3018 C C . ALA C 1 3 ? 63.502 17.996 31.544 1.00 88.55 0 ALA C C 1
ATOM 3019 O O . ALA C 1 3 ? 62.434 18.228 32.112 1.00 87.91 0 ALA C O 1
ATOM 3029 N N . VAL C 1 5 ? 63.423 20.977 31.447 1.00 79.03 2 VAL C N 1
ATOM 3030 C CA . VAL C 1 5 ? 62.766 22.214 31.025 1.00 75.09 2 VAL C CA 1
ATOM 3031 C C . VAL C 1 5 ? 61.254 22.082 30.920 1.00 76.03 2 VAL C C 1
ATOM 3032 O O . VAL C 1 5 ? 60.538 23.082 30.996 1.00 71.50 2 VAL C O 1
ATOM 3036 N N . GLN C 1 6 ? 60.779 20.851 30.740 1.00 84.19 3 GLN C N 1
ATOM 3037 C CA . GLN C 1 6 ? 59.349 20.586 30.579 1.00 94.01 3 GLN C CA 1
ATOM 3038 C C . GLN C 1 6 ? 58.552 20.931 31.834 1.00 101.05 3 GLN C C 1
ATOM 3039 O O . GLN C 1 6 ? 57.354 21.228 31.763 1.00 99.24 3 GLN C O 1
ATOM 3045 N N . ALA C 1 7 ? 59.220 20.876 32.983 1.00 105.85 4 ALA C N 1
ATOM 3046 C CA . ALA C 1 7 ? 58.611 21.303 34.233 1.00 106.53 4 ALA C CA 1
ATOM 3047 C C . ALA C 1 7 ? 58.264 22.779 34.124 1.00 107.95 4 ALA C C 1
ATOM 3048 O O . ALA C 1 7 ? 57.365 23.264 34.806 1.00 105.96 4 ALA C O 1
ATOM 3050 N N . GLN C 1 8 ? 58.990 23.484 33.257 1.00 111.48 5 GLN C N 1
ATOM 3051 C CA . GLN C 1 8 ? 58.731 24.895 32.985 1.00 111.86 5 GLN C CA 1
ATOM 3052 C C . GLN C 1 8 ? 57.895 25.080 31.725 1.00 106.73 5 GLN C C 1
ATOM 3053 O O . GLN C 1 8 ? 57.344 26.154 31.489 1.00 109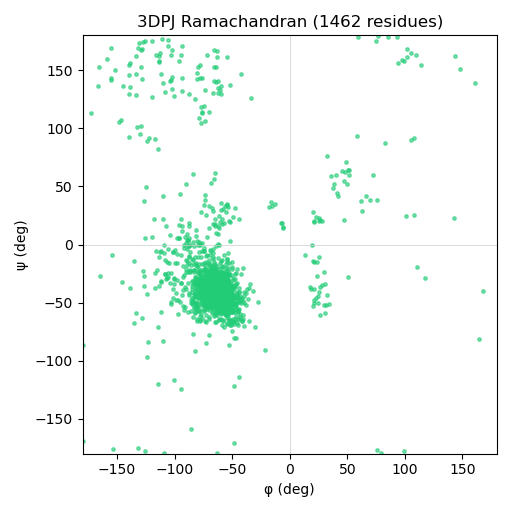.75 5 GLN C O 1
ATOM 3059 N N . THR C 1 9 ? 57.810 24.030 30.916 1.00 98.09 6 THR C N 1
ATOM 3060 C CA . THR C 1 9 ? 56.840 23.991 29.834 1.00 87.84 6 THR C CA 1
ATOM 3061 C C . THR C 1 9 ? 55.474 23.909 30.477 1.00 81.99 6 THR C C 1
ATOM 3062 O O . THR C 1 9 ? 54.526 24.569 30.056 1.00 85.48 6 THR C O 1
ATOM 3066 N N . ARG C 1 10 ? 55.394 23.089 31.517 1.00 69.61 7 ARG C N 1
ATOM 3067 C CA . ARG C 1 10 ? 54.173 22.904 32.275 1.00 55.10 7 ARG C CA 1
ATOM 3068 C C . ARG C 1 10 ? 53.700 24.222 32.893 1.00 54.69 7 ARG C C 1
ATOM 3069 O O . ARG C 1 10 ? 52.526 24.588 32.799 1.00 54.20 7 ARG C O 1
ATOM 3077 N N . ASP C 1 11 ? 54.624 24.929 33.529 1.00 55.47 8 ASP C N 1
ATOM 3078 C CA . ASP C 1 11 ? 54.313 26.195 34.168 1.00 58.88 8 ASP C CA 1
ATOM 3079 C C . ASP C 1 11 ? 53.667 27.136 33.166 1.00 57.34 8 ASP C C 1
ATOM 3080 O O . ASP C 1 11 ? 52.763 27.907 33.509 1.00 53.86 8 ASP C O 1
ATOM 3085 N N . GLN C 1 12 ? 54.140 27.061 31.923 1.00 61.88 9 GLN C N 1
ATOM 3086 C CA . GLN C 1 12 ? 53.631 27.900 30.839 1.00 63.25 9 GLN C CA 1
ATOM 3087 C C . GLN C 1 12 ? 52.148 27.618 30.531 1.00 58.06 9 GLN C C 1
ATOM 3088 O O . GLN C 1 12 ? 51.423 28.501 30.055 1.00 49.06 9 GLN C O 1
ATOM 3094 N N . ILE C 1 13 ? 51.712 26.387 30.807 1.00 55.95 10 ILE C N 1
ATOM 3095 C CA . ILE C 1 13 ? 50.296 26.029 30.749 1.00 54.93 10 ILE C CA 1
ATOM 3096 C C . ILE C 1 13 ? 49.527 26.568 31.949 1.00 53.50 10 ILE C C 1
ATOM 3097 O O . ILE C 1 13 ? 48.428 27.101 31.794 1.00 56.55 10 ILE C O 1
ATOM 3102 N N . VAL C 1 14 ? 50.101 26.419 33.141 1.00 49.46 11 VAL C N 1
ATOM 3103 C CA . VAL C 1 14 ? 49.459 26.909 34.347 1.00 42.21 11 VAL C CA 1
ATOM 3104 C C . VAL C 1 14 ? 49.444 28.427 34.331 1.00 43.55 11 VAL C C 1
ATOM 3105 O O . VAL C 1 14 ? 48.519 29.054 34.851 1.00 45.16 11 VAL C O 1
ATOM 3109 N N . ALA C 1 15 ? 50.457 29.026 33.724 1.00 38.13 12 ALA C N 1
ATOM 3110 C CA . ALA C 1 15 ? 50.498 30.481 33.662 1.00 41.91 12 ALA C CA 1
ATOM 3111 C C . ALA C 1 15 ? 49.466 31.005 32.664 1.00 36.24 12 ALA C C 1
ATOM 3112 O O . ALA C 1 15 ? 48.693 31.920 32.955 1.00 31.65 12 ALA C O 1
ATOM 3114 N N . ALA C 1 16 ? 49.448 30.411 31.481 1.00 40.02 13 ALA C N 1
ATOM 3115 C CA . ALA C 1 16 ? 48.505 30.823 30.451 1.00 39.61 13 ALA C CA 1
ATOM 3116 C C . ALA C 1 16 ? 47.044 30.665 30.909 1.00 38.06 13 ALA C C 1
ATOM 3117 O O . ALA C 1 16 ? 46.198 31.497 30.593 1.00 41.61 13 ALA C O 1
ATOM 3119 N N . ALA C 1 17 ? 46.763 29.594 31.651 1.00 37.55 14 ALA C N 1
ATOM 3120 C CA . ALA C 1 17 ? 45.419 29.308 32.147 1.00 36.28 14 ALA C CA 1
ATOM 3121 C C . ALA C 1 17 ? 45.023 30.304 33.235 1.00 38.22 14 ALA C C 1
ATOM 3122 O O . ALA C 1 17 ? 43.911 30.838 33.247 1.00 41.18 14 ALA C O 1
ATOM 3124 N N . ASP C 1 18 ? 45.937 30.542 34.166 1.00 43.92 15 ASP C N 1
ATOM 3125 C CA . ASP C 1 18 ? 45.711 31.537 35.211 1.00 38.23 15 ASP C CA 1
ATOM 3126 C C . ASP C 1 18 ? 45.038 32.780 34.607 1.00 43.63 15 ASP C C 1
ATOM 3127 O O . ASP C 1 18 ? 43.920 33.133 34.975 1.00 43.21 15 ASP C O 1
ATOM 3132 N N . GLU C 1 19 ? 45.711 33.417 33.652 1.00 48.51 16 GLU C N 1
ATOM 3133 C CA . GLU C 1 19 ? 45.234 34.666 33.056 1.00 41.43 16 GLU C CA 1
ATOM 3134 C C . GLU C 1 19 ? 43.928 34.494 32.286 1.00 31.18 16 GLU C C 1
ATOM 3135 O O . GLU C 1 19 ? 43.070 35.361 32.329 1.00 32.78 16 GLU C O 1
ATOM 3141 N N . LEU C 1 20 ? 43.776 33.374 31.577 1.00 38.63 17 LEU C N 1
ATOM 3142 C CA . LEU C 1 20 ? 42.545 33.132 30.813 1.00 35.80 17 LEU C CA 1
ATOM 3143 C C . LEU C 1 20 ? 41.353 32.910 31.742 1.00 34.43 17 LEU C C 1
ATOM 3144 O O . LEU C 1 20 ? 40.297 33.519 31.551 1.00 32.08 17 LEU C O 1
ATOM 3149 N N . PHE C 1 21 ? 41.534 32.065 32.760 1.00 29.37 18 PHE C N 1
ATOM 3150 C CA . PHE C 1 21 ? 40.480 31.808 33.746 1.00 31.14 18 PHE C CA 1
ATOM 3151 C C . PHE C 1 21 ? 39.944 33.112 34.325 1.00 36.28 18 PHE C C 1
ATOM 3152 O O . PHE C 1 21 ? 38.763 33.213 34.631 1.00 43.58 18 PHE C O 1
ATOM 3160 N N . TYR C 1 22 ? 40.818 34.106 34.477 1.00 38.73 19 TYR C N 1
ATOM 3161 C CA . TYR C 1 22 ? 40.433 35.393 35.051 1.00 38.11 19 TYR C CA 1
ATOM 3162 C C . TYR C 1 22 ? 39.625 36.221 34.054 1.00 33.94 19 TYR C C 1
ATOM 3163 O O . TYR C 1 22 ? 38.553 36.730 34.392 1.00 29.08 19 TYR C O 1
ATOM 3172 N N . ARG C 1 23 ? 40.131 36.330 32.824 1.00 40.55 20 ARG C N 1
ATOM 3173 C CA . ARG C 1 23 ? 39.487 37.146 31.783 1.00 41.75 20 ARG C CA 1
ATOM 3174 C C . ARG C 1 23 ? 38.197 36.544 31.205 1.00 36.25 20 ARG C C 1
ATOM 3175 O O . ARG C 1 23 ? 37.246 37.268 30.881 1.00 33.98 20 ARG C O 1
ATOM 3183 N N . GLN C 1 24 ? 38.169 35.220 31.103 1.00 34.97 21 GLN C N 1
ATOM 3184 C CA . GLN C 1 24 ? 37.075 34.506 30.446 1.00 41.14 21 GLN C CA 1
ATOM 3185 C C . GLN C 1 24 ? 36.164 33.749 31.415 1.00 38.73 21 GLN C C 1
ATOM 3186 O O . GLN C 1 24 ? 34.998 33.504 31.108 1.00 39.78 21 GLN C O 1
ATOM 3192 N N . GLY C 1 25 ? 36.705 33.385 32.577 1.00 38.92 22 GLY C N 1
ATOM 3193 C CA . GLY C 1 25 ? 36.037 32.479 33.493 1.00 34.75 22 GLY C CA 1
ATOM 3194 C C . GLY C 1 25 ? 36.649 31.097 33.377 1.00 39.42 22 GLY C C 1
ATOM 3195 O O . GLY C 1 25 ? 37.426 30.826 32.445 1.00 33.35 22 GLY C O 1
ATOM 3196 N N . PHE C 1 26 ? 36.305 30.220 34.319 1.00 42.88 23 PHE C N 1
ATOM 3197 C CA . PHE C 1 26 ? 36.834 28.857 34.329 1.00 32.32 23 PHE C CA 1
ATOM 3198 C C . PHE C 1 26 ? 36.193 28.004 33.241 1.00 32.38 23 PHE C C 1
ATOM 3199 O O . PHE C 1 26 ? 36.860 27.576 32.292 1.00 35.10 23 PHE C O 1
ATOM 3207 N N . ALA C 1 27 ? 34.893 27.772 33.386 1.00 30.26 24 ALA C N 1
ATOM 3208 C CA . ALA C 1 27 ? 34.127 26.981 32.438 1.00 34.43 24 ALA C CA 1
ATOM 3209 C C . ALA C 1 27 ? 34.253 27.427 30.964 1.00 34.70 24 ALA C C 1
ATOM 3210 O O . ALA C 1 27 ? 34.167 26.589 30.055 1.00 40.83 24 ALA C O 1
ATOM 3212 N N . GLN C 1 28 ? 34.457 28.725 30.728 1.00 24.62 25 GLN C N 1
ATOM 3213 C CA . GLN C 1 28 ? 34.561 29.277 29.360 1.00 23.58 25 GLN C CA 1
ATOM 3214 C C . GLN C 1 28 ? 35.883 28.959 28.664 1.00 31.66 25 GLN C C 1
ATOM 3215 O O . GLN C 1 28 ? 35.942 28.862 27.441 1.00 32.59 25 GLN C O 1
ATOM 3221 N N . THR C 1 29 ? 36.949 28.843 29.446 1.00 38.09 26 THR C N 1
ATOM 3222 C CA . THR C 1 29 ? 38.274 28.598 28.906 1.00 38.16 26 THR C CA 1
ATOM 3223 C C . THR C 1 29 ? 38.397 27.131 28.490 1.00 43.80 26 THR C C 1
ATOM 3224 O O . THR C 1 29 ? 38.327 26.229 29.331 1.00 39.49 26 THR C O 1
ATOM 3228 N N . SER C 1 30 ? 38.550 26.898 27.187 1.00 40.94 27 SER C N 1
ATOM 3229 C CA . SER C 1 30 ? 38.646 25.547 26.664 1.00 40.42 27 SER C CA 1
ATOM 3230 C C . SER C 1 30 ? 40.116 25.190 26.575 1.00 43.11 27 SER C C 1
ATOM 3231 O O . SER C 1 30 ? 40.976 26.065 26.768 1.00 41.19 27 SER C O 1
ATOM 3234 N N . PHE C 1 31 ? 40.409 23.918 26.288 1.00 38.09 28 PHE C N 1
ATOM 3235 C CA . PHE C 1 31 ? 41.796 23.491 26.076 1.00 38.73 28 PHE C CA 1
ATOM 3236 C C . PHE C 1 31 ? 42.372 24.144 24.817 1.00 40.51 28 PHE C C 1
ATOM 3237 O O . PHE C 1 31 ? 43.577 24.397 24.736 1.00 41.54 28 PHE C O 1
ATOM 3245 N N . VAL C 1 32 ? 41.509 24.405 23.834 1.00 40.93 29 VAL C N 1
ATOM 3246 C CA . VAL C 1 32 ? 41.925 25.078 22.608 1.00 36.88 29 VAL C CA 1
ATOM 3247 C C . VAL C 1 32 ? 42.427 26.463 22.950 1.00 39.61 29 VAL C C 1
ATOM 3248 O O . VAL C 1 32 ? 43.355 26.950 22.322 1.00 38.15 29 VAL C O 1
ATOM 3252 N N . ASP C 1 33 ? 41.807 27.080 23.961 1.00 36.95 30 ASP C N 1
ATOM 3253 C CA . ASP C 1 33 ? 42.186 28.403 24.449 1.00 34.95 30 ASP C CA 1
ATOM 3254 C C . ASP C 1 33 ? 43.581 28.385 25.046 1.00 37.37 30 ASP C C 1
ATOM 3255 O O . ASP C 1 33 ? 44.407 29.258 24.767 1.00 38.54 30 ASP C O 1
ATOM 3260 N N . ILE C 1 34 ? 43.834 27.401 25.898 1.00 32.51 31 ILE C N 1
ATOM 3261 C CA . ILE C 1 34 ? 45.091 27.366 26.623 1.00 36.98 31 ILE C CA 1
ATOM 3262 C C . ILE C 1 34 ? 46.235 26.909 25.710 1.00 41.33 31 ILE C C 1
ATOM 3263 O O . ILE C 1 34 ? 47.324 27.495 25.710 1.00 40.85 31 ILE C O 1
ATOM 3268 N N . SER C 1 35 ? 45.974 25.879 24.913 1.00 40.37 32 SER C N 1
ATOM 3269 C CA . SER C 1 35 ? 46.994 25.312 24.033 1.00 43.78 32 SER C CA 1
ATOM 3270 C C . SER C 1 35 ? 47.256 26.197 22.814 1.00 52.77 32 SER C C 1
ATOM 3271 O O . SER C 1 35 ? 48.309 26.092 22.177 1.00 61.73 32 SER C O 1
ATOM 3274 N N . ALA C 1 36 ? 46.292 27.052 22.478 1.00 49.81 33 ALA C N 1
ATOM 3275 C CA . ALA C 1 36 ? 46.524 28.099 21.489 1.00 51.08 33 ALA C CA 1
ATOM 3276 C C . ALA C 1 36 ? 47.355 29.193 22.141 1.00 54.46 33 ALA C C 1
ATOM 3277 O O . ALA C 1 36 ? 48.288 29.735 21.534 1.00 53.41 33 ALA C O 1
ATOM 3279 N N . ALA C 1 37 ? 47.009 29.501 23.389 1.00 51.47 34 ALA C N 1
ATOM 3280 C CA . ALA C 1 37 ? 47.725 30.490 24.172 1.00 47.05 34 ALA C CA 1
ATOM 3281 C C . ALA C 1 37 ? 49.195 30.118 24.309 1.00 46.31 34 ALA C C 1
ATOM 3282 O O . ALA C 1 37 ? 50.075 30.942 24.057 1.00 53.22 34 ALA C O 1
ATOM 3284 N N . VAL C 1 38 ? 49.463 28.881 24.712 1.00 42.61 35 VAL C N 1
ATOM 3285 C CA . VAL C 1 38 ? 50.845 28.418 24.864 1.00 50.00 35 VAL C CA 1
ATOM 3286 C C . VAL C 1 38 ? 51.471 28.037 23.510 1.00 61.60 35 VAL C C 1
ATOM 3287 O O . VAL C 1 38 ? 52.698 28.002 23.357 1.00 61.96 35 VAL C O 1
ATOM 3291 N N . GLY C 1 39 ? 50.616 27.779 22.524 1.00 67.63 36 GLY C N 1
ATOM 3292 C CA . GLY C 1 39 ? 51.065 27.464 21.180 1.00 71.86 36 GLY C CA 1
ATOM 3293 C C . GLY C 1 39 ? 51.816 26.149 21.103 1.00 74.29 36 GLY C C 1
ATOM 3294 O O . GLY C 1 39 ? 52.830 26.046 20.413 1.00 77.04 36 GLY C O 1
ATOM 3295 N N . ILE C 1 40 ? 51.321 25.140 21.813 1.00 70.24 37 ILE C N 1
ATOM 3296 C CA . ILE C 1 40 ? 51.959 23.828 21.799 1.00 64.17 37 ILE C CA 1
ATOM 3297 C C . ILE C 1 40 ? 51.109 22.742 21.154 1.00 64.87 37 ILE C C 1
ATOM 3298 O O . ILE C 1 40 ? 49.877 22.849 21.069 1.00 58.38 37 ILE C O 1
ATOM 3303 N N . SER C 1 41 ? 51.799 21.696 20.706 1.00 64.86 38 SER C N 1
ATOM 3304 C CA . SER C 1 41 ? 51.169 20.500 20.174 1.00 58.50 38 SER C CA 1
ATOM 3305 C C . SER C 1 41 ? 50.130 19.958 21.151 1.00 57.09 38 SER C C 1
ATOM 3306 O O . SER C 1 41 ? 50.357 19.918 22.367 1.00 45.05 38 SER C O 1
ATOM 3309 N N . ARG C 1 42 ? 48.984 19.559 20.596 1.00 64.05 39 ARG C N 1
ATOM 3310 C CA . ARG C 1 42 ? 47.872 19.020 21.371 1.00 63.40 39 ARG C CA 1
ATOM 3311 C C . ARG C 1 42 ? 48.329 17.728 22.020 1.00 64.39 39 ARG C C 1
ATOM 3312 O O . ARG C 1 42 ? 47.581 17.082 22.756 1.00 59.06 39 ARG C O 1
ATOM 3320 N N . GLY C 1 43 ? 49.575 17.364 21.735 1.00 69.09 40 GLY C N 1
ATOM 3321 C CA . GLY C 1 43 ? 50.192 16.204 22.340 1.00 68.69 40 GLY C CA 1
ATOM 3322 C C . GLY C 1 43 ? 51.042 16.604 23.522 1.00 65.25 40 GLY C C 1
ATOM 3323 O O . GLY C 1 43 ? 50.949 16.008 24.594 1.00 61.82 40 GLY C O 1
ATOM 3324 N N . ASN C 1 44 ? 51.877 17.618 23.332 1.00 69.72 41 ASN C N 1
ATOM 3325 C CA . ASN C 1 44 ? 52.703 18.094 24.431 1.00 70.67 41 ASN C CA 1
ATOM 3326 C C . ASN C 1 44 ? 51.845 18.649 25.563 1.00 61.31 41 ASN C C 1
ATOM 3327 O O . ASN C 1 44 ? 52.178 18.480 26.733 1.00 57.86 41 ASN C O 1
ATOM 3332 N N . PHE C 1 45 ? 50.737 19.296 25.209 1.00 58.68 42 PHE C N 1
ATOM 3333 C CA . PHE C 1 45 ? 49.815 19.837 26.212 1.00 61.57 42 PHE C CA 1
ATOM 3334 C C . PHE C 1 45 ? 49.291 18.698 27.073 1.00 61.95 42 PHE C C 1
ATOM 3335 O O . PHE C 1 45 ? 49.296 18.764 28.305 1.00 52.42 42 PHE C O 1
ATOM 3343 N N . TYR C 1 46 ? 48.862 17.640 26.395 1.00 68.93 43 TYR C N 1
ATOM 3344 C CA . TYR C 1 46 ? 48.151 16.542 27.027 1.00 65.34 43 TYR C CA 1
ATOM 3345 C C . TYR C 1 46 ? 48.995 15.661 27.945 1.00 68.74 43 TYR C C 1
ATOM 3346 O O . TYR C 1 46 ? 48.443 14.985 28.816 1.00 67.56 43 TYR C O 1
ATOM 3355 N N . TYR C 1 47 ? 50.315 15.659 27.753 1.00 77.19 44 TYR C N 1
ATOM 3356 C CA . TYR C 1 47 ? 51.202 14.858 28.601 1.00 87.99 44 TYR C CA 1
ATOM 3357 C C . TYR C 1 47 ? 50.989 15.238 30.059 1.00 90.76 44 TYR C C 1
ATOM 3358 O O . TYR C 1 47 ? 50.910 14.379 30.946 1.00 94.60 44 TYR C O 1
ATOM 3367 N N . HIS C 1 48 ? 50.875 16.539 30.293 1.00 85.78 45 HIS C N 1
ATOM 3368 C CA . HIS C 1 48 ? 50.766 17.060 31.640 1.00 80.89 45 HIS C CA 1
ATOM 3369 C C . HIS C 1 48 ? 49.331 17.013 32.150 1.00 82.01 45 HIS C C 1
ATOM 3370 O O . HIS C 1 48 ? 48.968 16.136 32.939 1.00 82.99 45 HIS C O 1
ATOM 3377 N N . PHE C 1 49 ? 48.509 17.949 31.691 1.00 82.41 46 PHE C N 1
ATOM 3378 C CA . PHE C 1 49 ? 47.152 18.056 32.220 1.00 82.35 46 PHE C CA 1
ATOM 3379 C C . PHE C 1 49 ? 46.069 17.476 31.322 1.00 78.88 46 PHE C C 1
ATOM 3380 O O . PHE C 1 49 ? 46.125 17.568 30.099 1.00 81.95 46 PHE C O 1
ATOM 3388 N N . LYS C 1 50 ? 45.069 16.889 31.958 1.00 74.28 47 LYS C N 1
ATOM 3389 C CA . LYS C 1 50 ? 44.129 16.041 31.259 1.00 75.84 47 LYS C CA 1
ATOM 3390 C C . LYS C 1 50 ? 42.681 16.487 31.501 1.00 74.38 47 LYS C C 1
ATOM 3391 O O . LYS C 1 50 ? 41.798 16.272 30.666 1.00 69.64 47 LYS C O 1
ATOM 3397 N N . THR C 1 51 ? 42.437 17.124 32.640 1.00 64.89 48 THR C N 1
ATOM 3398 C CA . THR C 1 51 ? 41.125 17.700 32.893 1.00 54.91 48 THR C CA 1
ATOM 3399 C C . THR C 1 51 ? 41.222 19.209 32.915 1.00 39.94 48 THR C C 1
ATOM 3400 O O . THR C 1 51 ? 42.302 19.767 32.981 1.00 37.74 48 THR C O 1
ATOM 3404 N N . LYS C 1 52 ? 40.076 19.865 32.819 1.00 41.50 49 LYS C N 1
ATOM 3405 C CA . LYS C 1 52 ? 39.996 21.263 33.164 1.00 37.46 49 LYS C CA 1
ATOM 3406 C C . LYS C 1 52 ? 40.155 21.283 34.673 1.00 36.81 49 LYS C C 1
ATOM 3407 O O . LYS C 1 52 ? 40.637 22.256 35.268 1.00 40.83 49 LYS C O 1
ATOM 3413 N N . ASP C 1 53 ? 39.766 20.181 35.299 1.00 32.52 50 ASP C N 1
ATOM 3414 C CA . ASP C 1 53 ? 39.821 20.096 36.750 1.00 32.84 50 ASP C CA 1
ATOM 3415 C C . ASP C 1 53 ? 41.255 20.067 37.275 1.00 38.81 50 ASP C C 1
ATOM 3416 O O . ASP C 1 53 ? 41.620 20.858 38.148 1.00 48.06 50 ASP C O 1
ATOM 3421 N N . GLU C 1 54 ? 42.074 19.168 36.747 1.00 35.65 51 GLU C N 1
ATOM 3422 C CA . GLU C 1 54 ? 43.447 19.084 37.208 1.00 37.38 51 GLU C CA 1
ATOM 3423 C C . GLU C 1 54 ? 44.100 20.438 37.043 1.00 32.95 51 GLU C C 1
ATOM 3424 O O . GLU C 1 54 ? 44.911 20.855 37.870 1.00 40.56 51 GLU C O 1
ATOM 3430 N N . ILE C 1 55 ? 43.765 21.117 35.957 1.00 30.11 52 ILE C N 1
ATOM 3431 C CA . ILE C 1 55 ? 44.406 22.394 35.660 1.00 35.76 52 ILE C CA 1
ATOM 3432 C C . ILE C 1 55 ? 43.991 23.476 36.670 1.00 38.17 52 ILE C C 1
ATOM 3433 O O . ILE C 1 55 ? 44.845 24.164 37.220 1.00 40.70 52 ILE C O 1
ATOM 3438 N N . LEU C 1 56 ? 42.684 23.621 36.908 1.00 42.53 53 LEU C N 1
ATOM 3439 C CA . LEU C 1 56 ? 42.178 24.570 37.904 1.00 33.19 53 LEU C CA 1
ATOM 3440 C C . LEU C 1 56 ? 42.903 24.334 39.218 1.00 39.40 53 LEU C C 1
ATOM 3441 O O . LEU C 1 56 ? 43.443 25.268 39.816 1.00 42.11 53 LEU C O 1
ATOM 3446 N N . ALA C 1 57 ? 42.906 23.076 39.659 1.00 33.50 54 ALA C N 1
ATOM 3447 C CA . ALA C 1 57 ? 43.572 22.681 40.894 1.00 37.55 54 ALA C CA 1
ATOM 3448 C C . ALA C 1 57 ? 44.966 23.295 40.990 1.00 43.84 54 ALA C C 1
ATOM 3449 O O . ALA C 1 57 ? 45.352 23.809 42.040 1.00 50.40 54 ALA C O 1
ATOM 3451 N N . GLU C 1 58 ? 45.715 23.242 39.889 1.00 50.95 55 GLU C N 1
ATOM 3452 C CA . GLU C 1 58 ? 47.098 23.739 39.846 1.00 51.00 55 GLU C CA 1
ATOM 3453 C C . GLU C 1 58 ? 47.163 25.238 39.553 1.00 53.31 55 GLU C C 1
ATOM 3454 O O . GLU C 1 58 ? 48.187 25.885 39.790 1.00 57.67 55 GLU C O 1
ATOM 3460 N N . VAL C 1 59 ? 46.068 25.780 39.028 1.00 48.22 56 VAL C N 1
ATOM 3461 C CA . VAL C 1 59 ? 45.955 27.211 38.829 1.00 37.76 56 VAL C CA 1
ATOM 3462 C C . VAL C 1 59 ? 45.752 27.858 40.193 1.00 45.13 56 VAL C C 1
ATOM 3463 O O . VAL C 1 59 ? 46.313 28.918 40.485 1.00 39.14 56 VAL C O 1
ATOM 3467 N N . ILE C 1 60 ? 44.984 27.195 41.052 1.00 44.69 57 ILE C N 1
ATOM 3468 C CA . ILE C 1 60 ? 44.674 27.771 42.350 1.00 41.61 57 ILE C CA 1
ATOM 3469 C C . ILE C 1 60 ? 45.917 27.856 43.243 1.00 43.62 57 ILE C C 1
ATOM 3470 O O . ILE C 1 60 ? 46.026 28.769 44.066 1.00 45.32 57 ILE C O 1
ATOM 3475 N N . ARG C 1 61 ? 46.866 26.937 43.051 1.00 41.84 58 ARG C N 1
ATOM 3476 C CA . ARG C 1 61 ? 48.116 26.944 43.826 1.00 37.75 58 ARG C CA 1
ATOM 3477 C C . ARG C 1 61 ? 49.096 28.017 43.369 1.00 33.59 58 ARG C C 1
ATOM 3478 O O . ARG C 1 61 ? 49.860 28.554 44.182 1.00 38.34 58 ARG C O 1
ATOM 3486 N N . LEU C 1 62 ? 49.104 28.317 42.074 1.00 34.80 59 LEU C N 1
ATOM 3487 C CA . LEU C 1 62 ? 49.940 29.407 41.571 1.00 39.91 59 LEU C CA 1
ATOM 3488 C C . LEU C 1 62 ? 49.421 30.723 42.154 1.00 43.03 59 LEU C C 1
ATOM 3489 O O . LEU C 1 62 ? 50.192 31.606 42.544 1.00 44.46 59 LEU C O 1
ATOM 3494 N N . ARG C 1 63 ? 48.094 30.823 42.210 1.00 47.99 60 ARG C N 1
ATOM 3495 C CA . ARG C 1 63 ? 47.401 31.938 42.846 1.00 42.86 60 ARG C CA 1
ATOM 3496 C C . ARG C 1 63 ? 47.672 31.976 44.343 1.00 39.45 60 ARG C C 1
ATOM 3497 O O . ARG C 1 63 ? 48.003 33.024 44.894 1.00 41.30 60 ARG C O 1
ATOM 3505 N N . LEU C 1 64 ? 47.519 30.827 44.991 1.00 31.00 61 LEU C N 1
ATOM 3506 C CA . LEU C 1 64 ? 47.763 30.700 46.416 1.00 28.28 61 LEU C CA 1
ATOM 3507 C C . LEU C 1 64 ? 49.237 30.987 46.767 1.00 37.06 61 LEU C C 1
ATOM 3508 O O . LEU C 1 64 ? 49.582 31.259 47.917 1.00 37.95 61 LEU C O 1
ATOM 3513 N N . ALA C 1 65 ? 50.104 30.927 45.765 1.00 42.64 62 ALA C N 1
ATOM 3514 C CA . ALA C 1 65 ? 51.515 31.261 45.947 1.00 36.97 62 ALA C CA 1
ATOM 3515 C C . ALA C 1 65 ? 51.775 32.741 45.650 1.00 33.51 62 ALA C C 1
ATOM 3516 O O . ALA C 1 65 ? 52.324 33.472 46.487 1.00 39.88 62 ALA C O 1
ATOM 3518 N N . ARG C 1 66 ? 51.399 33.172 44.442 1.00 35.95 63 ARG C N 1
ATOM 3519 C CA . ARG C 1 66 ? 51.490 34.582 44.042 1.00 38.21 63 ARG C CA 1
ATOM 3520 C C . ARG C 1 66 ? 50.925 35.509 45.107 1.00 29.11 63 ARG C C 1
ATOM 3521 O O . ARG C 1 66 ? 51.512 36.528 45.444 1.00 26.03 63 ARG C O 1
ATOM 3529 N N . THR C 1 67 ? 49.764 35.131 45.622 1.00 31.39 64 THR C N 1
ATOM 3530 C CA . THR C 1 67 ? 49.046 35.913 46.607 1.00 34.38 64 THR C CA 1
ATOM 3531 C C . THR C 1 67 ? 49.831 36.040 47.896 1.00 37.60 64 THR C C 1
ATOM 3532 O O . THR C 1 67 ? 50.113 37.140 48.347 1.00 37.72 64 THR C O 1
ATOM 3536 N N . ALA C 1 68 ? 50.162 34.906 48.502 1.00 47.24 65 ALA C N 1
ATOM 3537 C CA . ALA C 1 68 ? 50.944 34.909 49.730 1.00 46.95 65 ALA C CA 1
ATOM 3538 C C . ALA C 1 68 ? 52.232 35.699 49.508 1.00 59.70 65 ALA C C 1
ATOM 3539 O O . ALA C 1 68 ? 52.729 36.370 50.418 1.00 58.49 65 ALA C O 1
ATOM 3541 N N . GLN C 1 69 ? 52.761 35.609 48.288 1.00 66.61 66 GLN C N 1
ATOM 3542 C CA . GLN C 1 69 ? 53.923 36.390 47.860 1.00 62.26 66 GLN C CA 1
ATOM 3543 C C . GLN C 1 69 ? 53.644 37.890 47.890 1.00 54.34 66 GLN C C 1
ATOM 3544 O O . GLN C 1 69 ? 54.498 38.687 48.293 1.00 53.21 66 GLN C O 1
ATOM 3558 N N . LEU C 1 71 ? 50.862 39.374 49.646 1.00 53.73 68 LEU C N 1
ATOM 3559 C CA . LEU C 1 71 ? 50.627 39.645 51.057 1.00 51.58 68 LEU C CA 1
ATOM 3560 C C . LEU C 1 71 ? 51.943 39.960 51.778 1.00 61.78 68 LEU C C 1
ATOM 3561 O O . LEU C 1 71 ? 52.071 40.990 52.454 1.00 62.12 68 LEU C O 1
ATOM 3566 N N . ALA C 1 72 ? 52.919 39.069 51.616 1.00 62.91 69 ALA C N 1
ATOM 3567 C CA . ALA C 1 72 ? 54.226 39.213 52.252 1.00 58.56 69 ALA C CA 1
ATOM 3568 C C . ALA C 1 72 ? 54.864 40.557 51.943 1.00 64.01 69 ALA C C 1
ATOM 3569 O O . ALA C 1 72 ? 55.247 41.302 52.849 1.00 73.61 69 ALA C O 1
ATOM 3571 N N . ASP C 1 73 ? 54.978 40.854 50.655 1.00 56.24 70 ASP C N 1
ATOM 3572 C CA . ASP C 1 73 ? 55.703 42.026 50.193 1.00 52.43 70 ASP C CA 1
ATOM 3573 C C . ASP C 1 73 ? 55.045 43.335 50.622 1.00 46.41 70 ASP C C 1
ATOM 3574 O O . ASP C 1 73 ? 55.700 44.373 50.661 1.00 43.99 70 ASP C O 1
ATOM 3579 N N . TRP C 1 74 ? 53.754 43.277 50.944 1.00 53.18 71 TRP C N 1
ATOM 3580 C CA . TRP C 1 74 ? 53.043 44.406 51.558 1.00 52.17 71 TRP C CA 1
ATOM 3581 C C . TRP C 1 74 ? 53.553 44.639 52.974 1.00 47.87 71 TRP C C 1
ATOM 3582 O O . TRP C 1 74 ? 53.702 45.780 53.422 1.00 54.04 71 TRP C O 1
ATOM 3593 N N . GLN C 1 75 ? 53.791 43.541 53.682 1.00 46.04 72 GLN C N 1
ATOM 3594 C CA . GLN C 1 75 ? 54.355 43.590 55.022 1.00 53.40 72 GLN C CA 1
ATOM 3595 C C . GLN C 1 75 ? 55.709 44.325 54.998 1.00 56.66 72 GLN C C 1
ATOM 3596 O O . GLN C 1 75 ? 55.893 45.344 55.671 1.00 46.71 72 GLN C O 1
ATOM 3602 N N . GLY C 1 76 ? 56.643 43.804 54.201 1.00 60.27 73 GLY C N 1
ATOM 3603 C CA . GLY C 1 76 ? 57.974 44.373 54.084 1.00 57.64 73 GLY C CA 1
ATOM 3604 C C . GLY C 1 76 ? 57.956 45.817 53.629 1.00 63.43 73 GLY C C 1
ATOM 3605 O O . GLY C 1 76 ? 58.800 46.622 54.028 1.00 61.12 73 GLY C O 1
ATOM 3606 N N . THR C 1 77 ? 56.989 46.147 52.780 1.00 68.06 74 THR C N 1
ATOM 3607 C CA . THR C 1 77 ? 56.802 47.520 52.322 1.00 65.47 74 THR C CA 1
ATOM 3608 C C . THR C 1 77 ? 55.966 48.270 53.355 1.00 59.42 74 THR C C 1
ATOM 3609 O O . THR C 1 77 ? 55.644 49.445 53.188 1.00 62.74 74 THR C O 1
ATOM 3613 N N . GLY C 1 78 ? 55.627 47.573 54.433 1.00 55.84 75 GLY C N 1
ATOM 3614 C CA . GLY C 1 78 ? 54.799 48.135 55.477 1.00 64.80 75 GLY C CA 1
ATOM 3615 C C . GLY C 1 78 ? 55.585 48.761 56.612 1.00 74.22 75 GLY C C 1
ATOM 3616 O O . GLY C 1 78 ? 56.526 48.157 57.146 1.00 69.26 75 GLY C O 1
ATOM 3617 N N . ASP C 1 79 ? 55.183 49.980 56.975 1.00 83.65 76 ASP C N 1
ATOM 3618 C CA . ASP C 1 79 ? 55.777 50.731 58.083 1.00 88.58 76 ASP C CA 1
ATOM 3619 C C . ASP C 1 79 ? 54.898 50.651 59.331 1.00 87.82 76 ASP C C 1
ATOM 3620 O O . ASP C 1 79 ? 55.383 50.405 60.436 1.00 86.91 76 ASP C O 1
ATOM 3625 N N . SER C 1 80 ? 53.598 50.852 59.134 1.00 86.62 77 SER C N 1
ATOM 3626 C CA . SER C 1 80 ? 52.611 50.739 60.201 1.00 82.79 77 SER C CA 1
ATOM 3627 C C . SER C 1 80 ? 51.418 49.920 59.710 1.00 74.34 77 SER C C 1
ATOM 3628 O O . SER C 1 80 ? 50.869 50.216 58.645 1.00 73.43 77 SER C O 1
ATOM 3631 N N . PRO C 1 81 ? 51.022 48.879 60.477 1.00 61.48 78 PRO C N 1
ATOM 3632 C CA . PRO C 1 81 ? 49.904 47.997 60.128 1.00 52.86 78 PRO C CA 1
ATOM 3633 C C . PRO C 1 81 ? 48.744 48.747 59.496 1.00 55.24 78 PRO C C 1
ATOM 3634 O O . PRO C 1 81 ? 48.163 48.259 58.521 1.00 57.02 78 PRO C O 1
ATOM 3638 N N . ARG C 1 82 ? 48.422 49.915 60.041 1.00 53.11 79 ARG C N 1
ATOM 3639 C CA . ARG C 1 82 ? 47.407 50.779 59.458 1.00 60.48 79 ARG C CA 1
ATOM 3640 C C . ARG C 1 82 ? 47.575 50.788 57.951 1.00 66.78 79 ARG C C 1
ATOM 3641 O O . ARG C 1 82 ? 46.719 50.288 57.220 1.00 67.94 79 ARG C O 1
ATOM 3649 N N . ALA C 1 83 ? 48.696 51.341 57.496 1.00 68.01 80 ALA C N 1
ATOM 3650 C CA . ALA C 1 83 ? 48.960 51.496 56.068 1.00 69.51 80 ALA C CA 1
ATOM 3651 C C . ALA C 1 83 ? 49.102 50.158 55.326 1.00 62.49 80 ALA C C 1
ATOM 3652 O O . ALA C 1 83 ? 48.919 50.087 54.101 1.00 51.44 80 ALA C O 1
ATOM 3654 N N . ARG C 1 84 ? 49.436 49.103 56.067 1.00 57.79 81 ARG C N 1
ATOM 3655 C CA . ARG C 1 84 ? 49.513 47.774 55.479 1.00 53.42 81 ARG C CA 1
ATOM 3656 C C . ARG C 1 84 ? 48.103 47.261 55.102 1.00 51.69 81 ARG C C 1
ATOM 3657 O O . ARG C 1 84 ? 47.880 46.781 53.985 1.00 46.37 81 ARG C O 1
ATOM 3665 N N . ILE C 1 85 ? 47.153 47.389 56.022 1.00 50.78 82 ILE C N 1
ATOM 3666 C CA . ILE C 1 85 ? 45.753 47.151 55.698 1.00 47.72 82 ILE C CA 1
ATOM 3667 C C . ILE C 1 85 ? 45.334 48.014 54.504 1.00 57.91 82 ILE C C 1
ATOM 3668 O O . ILE C 1 85 ? 44.579 47.568 53.630 1.00 61.02 82 ILE C O 1
ATOM 3673 N N . ALA C 1 86 ? 45.832 49.250 54.470 1.00 55.92 83 ALA C N 1
ATOM 3674 C CA . ALA C 1 86 ? 45.501 50.187 53.400 1.00 47.94 83 ALA C CA 1
ATOM 3675 C C . ALA C 1 86 ? 46.073 49.712 52.090 1.00 54.13 83 ALA C C 1
ATOM 3676 O O . ALA C 1 86 ? 45.634 50.139 51.024 1.00 58.15 83 ALA C O 1
ATOM 3678 N N . SER C 1 87 ? 47.064 48.833 52.162 1.00 55.75 84 SER C N 1
ATOM 3679 C CA . SER C 1 87 ? 47.515 48.136 50.968 1.00 58.04 84 SER C CA 1
ATOM 3680 C C . SER C 1 87 ? 46.392 47.242 50.428 1.00 46.15 84 SER C C 1
ATOM 3681 O O . SER C 1 87 ? 46.127 47.243 49.236 1.00 37.62 84 SER C O 1
ATOM 3684 N N . PHE C 1 88 ? 45.734 46.499 51.318 1.00 48.69 85 PHE C N 1
ATOM 3685 C CA . PHE C 1 88 ? 44.565 45.705 50.948 1.00 54.52 85 PHE C CA 1
ATOM 3686 C C . PHE C 1 88 ? 43.492 46.557 50.273 1.00 60.16 85 PHE C C 1
ATOM 3687 O O . PHE C 1 88 ? 42.823 46.107 49.342 1.00 62.07 85 PHE C O 1
ATOM 3695 N N . ILE C 1 89 ? 43.332 47.786 50.754 1.00 58.02 86 ILE C N 1
ATOM 3696 C CA . ILE C 1 89 ? 42.328 48.707 50.230 1.00 51.91 86 ILE C CA 1
ATOM 3697 C C . ILE C 1 89 ? 42.757 49.314 48.897 1.00 49.38 86 ILE C C 1
ATOM 3698 O O . ILE C 1 89 ? 42.018 49.270 47.914 1.00 39.91 86 ILE C O 1
ATOM 3703 N N . ASP C 1 90 ? 43.962 49.867 48.867 1.00 51.76 87 ASP C N 1
ATOM 3704 C CA . ASP C 1 90 ? 44.461 50.535 47.674 1.00 49.84 87 ASP C CA 1
ATOM 3705 C C . ASP C 1 90 ? 44.587 49.611 46.475 1.00 49.77 87 ASP C C 1
ATOM 3706 O O . ASP C 1 90 ? 44.607 50.075 45.338 1.00 45.10 87 ASP C O 1
ATOM 3711 N N . LEU C 1 91 ? 44.666 48.305 46.720 1.00 49.83 88 LEU C N 1
ATOM 3712 C CA . LEU C 1 91 ? 44.794 47.359 45.618 1.00 41.85 88 LEU C CA 1
ATOM 3713 C C . LEU C 1 91 ? 43.675 47.553 44.598 1.00 37.39 88 LEU C C 1
ATOM 3714 O O . LEU C 1 91 ? 43.898 47.496 43.380 1.00 32.93 88 LEU C O 1
ATOM 3727 N N . ILE C 1 93 ? 42.405 50.176 43.844 1.00 58.80 90 ILE C N 1
ATOM 3728 C CA . ILE C 1 93 ? 42.737 51.381 43.079 1.00 50.78 90 ILE C CA 1
ATOM 3729 C C . ILE C 1 93 ? 43.737 51.074 41.959 1.00 48.10 90 ILE C C 1
ATOM 3730 O O . ILE C 1 93 ? 43.495 51.406 40.792 1.00 38.42 90 ILE C O 1
ATOM 3743 N N . ASN C 1 95 ? 44.404 48.233 40.625 1.00 42.87 92 ASN C N 1
ATOM 3744 C CA . ASN C 1 95 ? 43.878 47.247 39.687 1.00 41.20 92 ASN C CA 1
ATOM 3745 C C . ASN C 1 95 ? 42.470 47.600 39.227 1.00 41.50 92 ASN C C 1
ATOM 3746 O O . ASN C 1 95 ? 41.761 46.766 38.666 1.00 35.00 92 ASN C O 1
ATOM 3751 N N . ARG C 1 96 ? 42.069 48.844 39.471 1.00 46.99 93 ARG C N 1
ATOM 3752 C CA . ARG C 1 96 ? 40.688 49.258 39.229 1.00 50.08 93 ARG C CA 1
ATOM 3753 C C . ARG C 1 96 ? 40.224 48.990 37.790 1.00 45.24 93 ARG C C 1
ATOM 3754 O O . ARG C 1 96 ? 39.078 48.598 37.565 1.00 42.85 93 ARG C O 1
ATOM 3762 N N . ALA C 1 97 ? 41.108 49.181 36.817 1.00 43.56 94 ALA C N 1
ATOM 3763 C CA . ALA C 1 97 ? 40.750 48.879 35.432 1.00 43.61 94 ALA C CA 1
ATOM 3764 C C . ALA C 1 97 ? 40.393 47.400 35.227 1.00 45.29 94 ALA C C 1
ATOM 3765 O O . ALA C 1 97 ? 39.376 47.079 34.603 1.00 43.17 94 ALA C O 1
ATOM 3767 N N . LYS C 1 98 ? 41.240 46.505 35.736 1.00 46.08 95 LYS C N 1
ATOM 3768 C CA . LYS C 1 98 ? 41.023 45.069 35.573 1.00 42.16 95 LYS C CA 1
ATOM 3769 C C . LYS C 1 98 ? 39.849 44.632 36.440 1.00 43.48 95 LYS C C 1
ATOM 3770 O O . LYS C 1 98 ? 38.950 43.941 35.976 1.00 42.32 95 LYS C O 1
ATOM 3776 N N . ILE C 1 99 ? 39.867 45.048 37.702 1.00 39.73 96 ILE C N 1
ATOM 3777 C CA . ILE C 1 99 ? 38.753 44.794 38.594 1.00 35.19 96 ILE C CA 1
ATOM 3778 C C . ILE C 1 99 ? 37.439 45.254 37.940 1.00 32.83 96 ILE C C 1
ATOM 3779 O O . ILE C 1 99 ? 36.473 44.493 37.878 1.00 32.20 96 ILE C O 1
ATOM 3784 N N . THR C 1 100 ? 37.404 46.489 37.440 1.00 32.70 97 THR C N 1
ATOM 3785 C CA . THR C 1 100 ? 36.217 46.983 36.739 1.00 28.30 97 THR C CA 1
ATOM 3786 C C . THR C 1 100 ? 35.851 46.096 35.521 1.00 36.85 97 THR C C 1
ATOM 3787 O O . THR C 1 100 ? 34.675 45.859 35.236 1.00 34.42 97 THR C O 1
ATOM 3791 N N . ARG C 1 101 ? 36.845 45.573 34.816 1.00 38.37 98 ARG C N 1
ATOM 3792 C CA . ARG C 1 101 ? 36.553 44.769 33.629 1.00 36.39 98 ARG C CA 1
ATOM 3793 C C . ARG C 1 101 ? 36.149 43.314 33.912 1.00 36.81 98 ARG C C 1
ATOM 3794 O O . ARG C 1 101 ? 35.143 42.815 33.388 1.00 29.67 98 ARG C O 1
ATOM 3802 N N . TYR C 1 102 ? 36.938 42.632 34.732 1.00 39.67 99 TYR C N 1
ATOM 3803 C CA . TYR C 1 102 ? 36.738 41.204 34.950 1.00 41.30 99 TYR C CA 1
ATOM 3804 C C . TYR C 1 102 ? 36.289 40.892 36.376 1.00 34.18 99 TYR C C 1
ATOM 3805 O O . TYR C 1 102 ? 35.881 39.771 36.679 1.00 29.41 99 TYR C O 1
ATOM 3814 N N . GLY C 1 103 ? 36.361 41.895 37.244 1.00 31.86 100 GLY C N 1
ATOM 3815 C CA . GLY C 1 103 ? 36.006 41.726 38.638 1.00 25.44 100 GLY C CA 1
ATOM 3816 C C . GLY C 1 103 ? 37.212 41.385 39.495 1.00 30.28 100 GLY C C 1
ATOM 3817 O O . GLY C 1 103 ? 38.347 41.256 38.999 1.00 25.50 100 GLY C O 1
ATOM 3818 N N . CYS C 1 104 ? 36.982 41.247 40.796 1.00 28.98 101 CYS C N 1
ATOM 3819 C CA . CYS C 1 104 ? 38.040 40.757 41.655 1.00 31.12 101 CYS C CA 1
ATOM 3820 C C . CYS C 1 104 ? 38.412 39.364 41.133 1.00 32.10 101 CYS C C 1
ATOM 3821 O O . CYS C 1 104 ? 37.527 38.578 40.795 1.00 35.07 101 CYS C O 1
ATOM 3824 N N . PRO C 1 105 ? 39.720 39.056 41.040 1.00 35.17 102 PRO C N 1
ATOM 3825 C CA . PRO C 1 105 ? 40.073 37.686 40.652 1.00 33.52 102 PRO C CA 1
ATOM 3826 C C . PRO C 1 105 ? 39.690 36.666 41.735 1.00 30.95 102 PRO C C 1
ATOM 3827 O O . PRO C 1 105 ? 39.580 35.471 41.448 1.00 34.92 102 PRO C O 1
ATOM 3831 N N . VAL C 1 106 ? 39.480 37.127 42.966 1.00 28.09 103 VAL C N 1
ATOM 3832 C CA . VAL C 1 106 ? 39.070 36.207 44.028 1.00 28.93 103 VAL C CA 1
ATOM 3833 C C . VAL C 1 106 ? 37.556 35.943 44.065 1.00 27.76 103 VAL C C 1
ATOM 3834 O O . VAL C 1 106 ? 37.106 34.817 43.876 1.00 26.95 103 VAL C O 1
ATOM 3838 N N . GLY C 1 107 ? 36.777 36.985 44.296 1.00 23.86 104 GLY C N 1
ATOM 3839 C CA . GLY C 1 107 ? 35.347 36.836 44.283 1.00 31.80 104 GLY C CA 1
ATOM 3840 C C . GLY C 1 107 ? 34.831 36.185 43.022 1.00 28.85 104 GLY C C 1
ATOM 3841 O O . GLY C 1 107 ? 33.983 35.297 43.104 1.00 32.93 104 GLY C O 1
ATOM 3842 N N . SER C 1 108 ? 35.317 36.623 41.858 1.00 27.73 105 SER C N 1
ATOM 3843 C CA . SER C 1 108 ? 34.773 36.145 40.586 1.00 27.01 105 SER C CA 1
ATOM 3844 C C . SER C 1 108 ? 34.880 34.625 40.434 1.00 30.72 105 SER C C 1
ATOM 3845 O O . SER C 1 108 ? 33.922 33.977 40.011 1.00 30.11 105 SER C O 1
ATOM 3848 N N . LEU C 1 109 ? 36.023 34.049 40.801 1.00 26.63 106 LEU C N 1
ATOM 3849 C CA . LEU C 1 109 ? 36.163 32.599 40.721 1.00 25.39 106 LEU C CA 1
ATOM 3850 C C . LEU C 1 109 ? 35.354 31.918 41.801 1.00 19.44 106 LEU C C 1
ATOM 3851 O O . LEU C 1 109 ? 34.738 30.899 41.555 1.00 24.92 106 LEU C O 1
ATOM 3856 N N . CYS C 1 110 ? 35.344 32.486 43.003 1.00 26.05 107 CYS C N 1
ATOM 3857 C CA . CYS C 1 110 ? 34.605 31.874 44.113 1.00 22.47 107 CYS C CA 1
ATOM 3858 C C . CYS C 1 110 ? 33.093 31.731 43.851 1.00 21.70 107 CYS C C 1
ATOM 3859 O O . CYS C 1 110 ? 32.512 30.673 44.104 1.00 20.10 107 CYS C O 1
ATOM 3862 N N . THR C 1 111 ? 32.469 32.781 43.323 1.00 24.98 108 THR C N 1
ATOM 3863 C CA . THR C 1 111 ? 31.066 32.708 42.919 1.00 32.14 108 THR C CA 1
ATOM 3864 C C . THR C 1 111 ? 30.812 31.828 41.679 1.00 29.47 108 THR C C 1
ATOM 3865 O O . THR C 1 111 ? 29.761 31.211 41.561 1.00 36.48 108 THR C O 1
ATOM 3869 N N . GLU C 1 112 ? 31.765 31.755 40.761 1.00 30.21 109 GLU C N 1
ATOM 3870 C CA . GLU C 1 112 ? 31.593 30.819 39.659 1.00 30.36 109 GLU C CA 1
ATOM 3871 C C . GLU C 1 112 ? 31.596 29.385 40.175 1.00 29.81 109 GLU C C 1
ATOM 3872 O O . GLU C 1 112 ? 30.675 28.637 39.897 1.00 32.13 109 GLU C O 1
ATOM 3878 N N . LEU C 1 113 ? 32.624 29.006 40.930 1.00 26.95 110 LEU C N 1
ATOM 3879 C CA . LEU C 1 113 ? 32.736 27.626 41.387 1.00 27.23 110 LEU C CA 1
ATOM 3880 C C . LEU C 1 113 ? 31.623 27.287 42.351 1.00 29.68 110 LEU C C 1
ATOM 3881 O O . LEU C 1 113 ? 31.303 26.118 42.519 1.00 42.29 110 LEU C O 1
ATOM 3886 N N . SER C 1 114 ? 31.041 28.298 42.993 1.00 27.78 111 SER C N 1
ATOM 3887 C CA . SER C 1 114 ? 29.854 28.086 43.817 1.00 31.04 111 SER C CA 1
ATOM 3888 C C . SER C 1 114 ? 28.632 27.752 42.952 1.00 25.53 111 SER C C 1
ATOM 3889 O O . SER C 1 114 ? 27.956 26.739 43.166 1.00 25.60 111 SER C O 1
ATOM 3892 N N . LYS C 1 115 ? 28.356 28.593 41.964 1.00 24.77 112 LYS C N 1
ATOM 3893 C CA . LYS C 1 115 ? 27.206 28.367 41.093 1.00 23.82 112 LYS C CA 1
ATOM 3894 C C . LYS C 1 115 ? 27.381 27.049 40.345 1.00 33.62 112 LYS C C 1
ATOM 3895 O O . LYS C 1 115 ? 26.401 26.372 40.029 1.00 31.51 112 LYS C O 1
ATOM 3901 N N . LEU C 1 116 ? 28.636 26.684 40.082 1.00 37.78 113 LEU C N 1
ATOM 3902 C CA . LEU C 1 116 ? 28.971 25.430 39.424 1.00 35.47 113 LEU C CA 1
ATOM 3903 C C . LEU C 1 116 ? 29.012 24.279 40.418 1.00 37.22 113 LEU C C 1
ATOM 3904 O O . LEU C 1 116 ? 29.268 23.148 40.030 1.00 35.09 113 LEU C O 1
ATOM 3909 N N . ASP C 1 117 ? 28.783 24.563 41.697 1.00 36.63 114 ASP C N 1
ATOM 3910 C CA . ASP C 1 117 ? 28.959 23.559 42.750 1.00 39.17 114 ASP C CA 1
ATOM 3911 C C . ASP C 1 117 ? 30.199 22.728 42.516 1.00 42.23 114 ASP C C 1
ATOM 3912 O O . ASP C 1 117 ? 30.172 21.511 42.653 1.00 49.63 114 ASP C O 1
ATOM 3917 N N . HIS C 1 118 ? 31.287 23.403 42.168 1.00 42.14 115 HIS C N 1
ATOM 3918 C CA . HIS C 1 118 ? 32.561 22.764 41.882 1.00 40.01 115 HIS C CA 1
ATOM 3919 C C . HIS C 1 118 ? 33.339 22.406 43.157 1.00 42.72 115 HIS C C 1
ATOM 3920 O O . HIS C 1 118 ? 33.262 23.103 44.160 1.00 37.77 115 HIS C O 1
ATOM 3927 N N . ALA C 1 119 ? 34.101 21.320 43.108 1.00 48.23 116 ALA C N 1
ATOM 3928 C CA . ALA C 1 119 ? 34.838 20.850 44.278 1.00 49.15 116 ALA C CA 1
ATOM 3929 C C . ALA C 1 119 ? 35.989 21.783 44.655 1.00 46.19 116 ALA C C 1
ATOM 3930 O O . ALA C 1 119 ? 36.334 21.926 45.831 1.00 50.06 116 ALA C O 1
ATOM 3932 N N . ALA C 1 120 ? 36.580 22.415 43.648 1.00 37.63 117 ALA C N 1
ATOM 3933 C CA . ALA C 1 120 ? 37.695 23.320 43.859 1.00 31.14 117 ALA C CA 1
ATOM 3934 C C . ALA C 1 120 ? 37.256 24.486 44.724 1.00 31.31 117 ALA C C 1
ATOM 3935 O O . ALA C 1 120 ? 38.048 25.372 45.004 1.00 36.87 117 ALA C O 1
ATOM 3937 N N . GLN C 1 121 ? 35.989 24.478 45.133 1.00 32.55 118 GLN C N 1
ATOM 3938 C CA . GLN C 1 121 ? 35.407 25.544 45.953 1.00 36.32 118 GLN C CA 1
ATOM 3939 C C . GLN C 1 121 ? 36.229 25.889 47.175 1.00 36.60 118 GLN C C 1
ATOM 3940 O O . GLN C 1 121 ? 36.888 26.924 47.220 1.00 36.58 118 GLN C O 1
ATOM 3946 N N . GLY C 1 122 ? 36.179 25.019 48.173 1.00 30.47 119 GLY C N 1
ATOM 3947 C CA . GLY C 1 122 ? 36.907 25.261 49.400 1.00 29.04 119 GLY C CA 1
ATOM 3948 C C . GLY C 1 122 ? 38.371 25.589 49.177 1.00 37.98 119 GLY C C 1
ATOM 3949 O O . GLY C 1 122 ? 38.935 26.427 49.878 1.00 38.89 119 GLY C O 1
ATOM 3950 N N . GLN C 1 123 ? 39.000 24.909 48.221 1.00 40.67 120 GLN C N 1
ATOM 3951 C CA . GLN C 1 123 ? 40.387 25.191 47.878 1.00 37.52 120 GLN C CA 1
ATOM 3952 C C . GLN C 1 123 ? 40.503 26.618 47.349 1.00 35.17 120 GLN C C 1
ATOM 3953 O O . GLN C 1 123 ? 41.388 27.385 47.754 1.00 34.90 120 GLN C O 1
ATOM 3959 N N . ALA C 1 124 ? 39.589 26.957 46.443 1.00 34.21 121 ALA C N 1
ATOM 3960 C CA . ALA C 1 124 ? 39.417 28.304 45.924 1.00 27.64 121 ALA C CA 1
ATOM 3961 C C . ALA C 1 124 ? 39.162 29.329 47.045 1.00 31.78 121 ALA C C 1
ATOM 3962 O O . ALA C 1 124 ? 39.830 30.364 47.119 1.00 30.94 121 ALA C O 1
ATOM 3964 N N . ASN C 1 125 ? 38.184 29.056 47.906 1.00 24.81 122 ASN C N 1
ATOM 3965 C CA . ASN C 1 125 ? 37.882 29.973 48.996 1.00 33.09 122 ASN C CA 1
ATOM 3966 C C . ASN C 1 125 ? 39.103 30.178 49.900 1.00 37.70 122 ASN C C 1
ATOM 3967 O O . ASN C 1 125 ? 39.235 31.213 50.564 1.00 36.33 122 ASN C O 1
ATOM 3972 N N . GLY C 1 126 ? 39.998 29.190 49.908 1.00 35.35 123 GLY C N 1
ATOM 3973 C CA . GLY C 1 126 ? 41.280 29.320 50.576 1.00 33.34 123 GLY C CA 1
ATOM 3974 C C . GLY C 1 126 ? 42.005 30.594 50.173 1.00 39.49 123 GLY C C 1
ATOM 3975 O O . GLY C 1 126 ? 42.903 31.055 50.870 1.00 40.89 123 GLY C O 1
ATOM 3976 N N . LEU C 1 127 ? 41.611 31.169 49.042 1.00 40.91 124 LEU C N 1
ATOM 3977 C CA . LEU C 1 127 ? 42.118 32.471 48.617 1.00 41.21 124 LEU C CA 1
ATOM 3978 C C . LEU C 1 127 ? 41.580 33.604 49.498 1.00 38.05 124 LEU C C 1
ATOM 3979 O O . LEU C 1 127 ? 42.328 34.487 49.916 1.00 33.89 124 LEU C O 1
ATOM 3984 N N . PHE C 1 128 ? 40.289 33.563 49.805 1.00 34.65 125 PHE C N 1
ATOM 3985 C CA . PHE C 1 128 ? 39.735 34.523 50.750 1.00 36.36 125 PHE C CA 1
ATOM 3986 C C . PHE C 1 128 ? 40.323 34.408 52.149 1.00 39.78 125 PHE C C 1
ATOM 3987 O O . PHE C 1 128 ? 40.366 35.400 52.876 1.00 40.52 125 PHE C O 1
ATOM 3995 N N . THR C 1 129 ? 40.760 33.212 52.542 1.00 32.38 126 THR C N 1
ATOM 3996 C CA . THR C 1 129 ? 41.187 33.042 53.925 1.00 30.10 126 THR C CA 1
ATOM 3997 C C . THR C 1 129 ? 42.589 33.602 54.183 1.00 31.65 126 THR C C 1
ATOM 3998 O O . THR C 1 129 ? 42.923 33.950 55.313 1.00 40.38 126 THR C O 1
ATOM 4002 N N . LEU C 1 130 ? 43.399 33.705 53.136 1.00 32.50 127 LEU C N 1
ATOM 4003 C CA . LEU C 1 130 ? 44.671 34.397 53.238 1.00 31.73 127 LEU C CA 1
ATOM 4004 C C . LEU C 1 130 ? 44.452 35.887 53.549 1.00 41.40 127 LEU C C 1
ATOM 4005 O O . LEU C 1 130 ? 45.315 36.534 54.148 1.00 43.51 127 LEU C O 1
ATOM 4010 N N . PHE C 1 131 ? 43.304 36.428 53.148 1.00 45.85 128 PHE C N 1
ATOM 4011 C CA . PHE C 1 131 ? 42.984 37.829 53.423 1.00 49.17 128 PHE C CA 1
ATOM 4012 C C . PHE C 1 131 ? 42.359 37.986 54.803 1.00 52.55 128 PHE C C 1
ATOM 4013 O O . PHE C 1 131 ? 42.851 38.746 55.649 1.00 48.39 128 PHE C O 1
ATOM 4021 N N . ARG C 1 132 ? 41.259 37.272 55.015 1.00 47.73 129 ARG C N 1
ATOM 4022 C CA . ARG C 1 132 ? 40.542 37.327 56.272 1.00 49.41 129 ARG C CA 1
ATOM 4023 C C . ARG C 1 132 ? 41.504 37.326 57.457 1.00 58.22 129 ARG C C 1
ATOM 4024 O O . ARG C 1 132 ? 41.180 37.822 58.539 1.00 60.84 129 ARG C O 1
ATOM 4032 N N . ASP C 1 133 ? 42.689 36.764 57.241 1.00 57.31 130 ASP C N 1
ATOM 4033 C CA . ASP C 1 133 ? 43.642 36.554 58.323 1.00 52.33 130 ASP C CA 1
ATOM 4034 C C . ASP C 1 133 ? 44.771 37.571 58.314 1.00 57.47 130 ASP C C 1
ATOM 4035 O O . ASP C 1 133 ? 45.042 38.195 59.335 1.00 58.93 130 ASP C O 1
ATOM 4040 N N . TRP C 1 134 ? 45.418 37.748 57.165 1.00 59.40 131 TRP C N 1
ATOM 4041 C CA . TRP C 1 134 ? 46.443 38.775 57.032 1.00 56.97 131 TRP C CA 1
ATOM 4042 C C . TRP C 1 134 ? 45.851 40.107 57.457 1.00 61.91 131 TRP C C 1
ATOM 4043 O O . TRP C 1 134 ? 46.550 40.975 57.968 1.00 69.28 131 TRP C O 1
ATOM 4054 N N . LEU C 1 135 ? 44.550 40.256 57.244 1.00 63.73 132 LEU C N 1
ATOM 4055 C CA . LEU C 1 135 ? 43.835 41.454 57.643 1.00 59.63 132 LEU C CA 1
ATOM 4056 C C . LEU C 1 135 ? 43.594 41.395 59.142 1.00 54.53 132 LEU C C 1
ATOM 4057 O O . LEU C 1 135 ? 43.632 42.413 59.829 1.00 59.69 132 LEU C O 1
ATOM 4062 N N . GLN C 1 136 ? 43.352 40.191 59.646 1.00 49.28 133 GLN C N 1
ATOM 4063 C CA . GLN C 1 136 ? 43.193 39.980 61.080 1.00 49.99 133 GLN C CA 1
ATOM 4064 C C . GLN C 1 136 ? 44.489 40.308 61.830 1.00 49.17 133 GLN C C 1
ATOM 4065 O O . GLN C 1 136 ? 44.554 41.271 62.613 1.00 34.98 133 GLN C O 1
ATOM 4071 N N . ARG C 1 137 ? 45.521 39.501 61.580 1.00 52.59 134 ARG C N 1
ATOM 4072 C CA . ARG C 1 137 ? 46.820 39.687 62.224 1.00 58.43 134 ARG C CA 1
ATOM 4073 C C . ARG C 1 137 ? 47.249 41.148 62.159 1.00 66.12 134 ARG C C 1
ATOM 4074 O O . ARG C 1 137 ? 48.039 41.600 62.986 1.00 61.26 134 ARG C O 1
ATOM 4082 N N . GLN C 1 138 ? 46.726 41.874 61.168 1.00 71.73 135 GLN C N 1
ATOM 4083 C CA . GLN C 1 138 ? 47.036 43.289 60.981 1.00 72.82 135 GLN C CA 1
ATOM 4084 C C . GLN C 1 138 ? 46.161 44.211 61.830 1.00 74.84 135 GLN C C 1
ATOM 4085 O O . GLN C 1 138 ? 46.634 45.250 62.295 1.00 83.28 135 GLN C O 1
ATOM 4091 N N . PHE C 1 139 ? 44.892 43.854 62.027 1.00 60.45 136 PHE C N 1
ATOM 4092 C CA . PHE C 1 139 ? 44.034 44.677 62.881 1.00 46.13 136 PHE C CA 1
ATOM 4093 C C . PHE C 1 139 ? 44.471 44.565 64.318 1.00 39.03 136 PHE C C 1
ATOM 4094 O O . PHE C 1 139 ? 44.424 45.536 65.063 1.00 39.24 136 PHE C O 1
ATOM 4102 N N . ALA C 1 140 ? 44.910 43.368 64.694 1.00 44.14 137 ALA C N 1
ATOM 4103 C CA . ALA C 1 140 ? 45.305 43.071 66.068 1.00 37.21 137 ALA C CA 1
ATOM 4104 C C . ALA C 1 140 ? 46.599 43.785 66.411 1.00 43.47 137 ALA C C 1
ATOM 4105 O O . ALA C 1 140 ? 46.645 44.632 67.310 1.00 44.91 137 ALA C O 1
ATOM 4107 N N . GLU C 1 141 ? 47.655 43.421 65.686 1.00 46.98 138 GLU C N 1
ATOM 4108 C CA . GLU C 1 141 ? 48.961 44.054 65.822 1.00 52.25 138 GLU C CA 1
ATOM 4109 C C . GLU C 1 141 ? 48.838 45.583 65.743 1.00 57.47 138 GLU C C 1
ATOM 4110 O O . GLU C 1 141 ? 49.767 46.307 66.107 1.00 59.26 138 GLU C O 1
ATOM 4116 N N . ALA C 1 142 ? 47.688 46.059 65.262 1.00 57.70 139 ALA C N 1
ATOM 4117 C CA . ALA C 1 142 ? 47.393 47.488 65.214 1.00 53.35 139 ALA C CA 1
ATOM 4118 C C . ALA C 1 142 ? 46.531 47.938 66.412 1.00 49.02 139 ALA C C 1
ATOM 4119 O O . ALA C 1 142 ? 46.108 49.095 66.490 1.00 45.10 139 ALA C O 1
ATOM 4121 N N . GLY C 1 143 ? 46.286 47.022 67.345 1.00 38.62 140 GLY C N 1
ATOM 4122 C CA . GLY C 1 143 ? 45.578 47.364 68.561 1.00 36.51 140 GLY C CA 1
ATOM 4123 C C . GLY C 1 143 ? 44.187 46.784 68.671 1.00 41.26 140 GLY C C 1
ATOM 4124 O O . GLY C 1 143 ? 43.639 46.690 69.767 1.00 39.08 140 GLY C O 1
ATOM 4125 N N . CYS C 1 144 ? 43.614 46.388 67.539 1.00 47.82 141 CYS C N 1
ATOM 4126 C CA . CYS C 1 144 ? 42.263 45.824 67.520 1.00 41.96 141 CYS C CA 1
ATOM 4127 C C . CYS C 1 144 ? 42.326 44.304 67.567 1.00 43.59 141 CYS C C 1
ATOM 4128 O O . CYS C 1 144 ? 41.626 43.610 66.836 1.00 37.47 141 CYS C O 1
ATOM 4131 N N . THR C 1 145 ? 43.195 43.806 68.439 1.00 46.02 142 THR C N 1
ATOM 4132 C CA . THR C 1 145 ? 43.343 42.375 68.693 1.00 55.15 142 THR C CA 1
ATOM 4133 C C . THR C 1 145 ? 42.005 41.637 68.908 1.00 53.22 142 THR C C 1
ATOM 4134 O O . THR C 1 145 ? 41.774 40.560 68.345 1.00 44.55 142 THR C O 1
ATOM 4138 N N . THR C 1 146 ? 41.130 42.227 69.721 1.00 52.55 143 THR C N 1
ATOM 4139 C CA . THR C 1 146 ? 39.890 41.580 70.130 1.00 50.35 143 THR C CA 1
ATOM 4140 C C . THR C 1 146 ? 38.977 41.194 68.961 1.00 48.74 143 THR C C 1
ATOM 4141 O O . THR C 1 146 ? 38.568 40.037 68.824 1.00 39.35 143 THR C O 1
ATOM 4145 N N . GLU C 1 147 ? 38.648 42.165 68.118 1.00 51.24 144 GLU C N 1
ATOM 4146 C CA . GLU C 1 147 ? 37.797 41.868 66.984 1.00 48.13 144 GLU C CA 1
ATOM 4147 C C . GLU C 1 147 ? 38.543 41.944 65.668 1.00 37.61 144 GLU C C 1
ATOM 4148 O O . GLU C 1 147 ? 38.005 42.448 64.689 1.00 45.85 144 GLU C O 1
ATOM 4154 N N . ALA C 1 148 ? 39.770 41.420 65.646 1.00 38.29 145 ALA C N 1
ATOM 4155 C CA . ALA C 1 148 ? 40.597 41.345 64.421 1.00 40.89 145 ALA C CA 1
ATOM 4156 C C . ALA C 1 148 ? 40.087 40.393 63.320 1.00 42.61 145 ALA C C 1
ATOM 4157 O O . ALA C 1 148 ? 40.088 40.776 62.146 1.00 34.86 145 ALA C O 1
ATOM 4159 N N . PRO C 1 149 ? 39.694 39.144 63.682 1.00 46.70 146 PRO C N 1
ATOM 4160 C CA . PRO C 1 149 ? 39.028 38.270 62.701 1.00 45.85 146 PRO C CA 1
ATOM 4161 C C . PRO C 1 149 ? 37.719 38.880 62.172 1.00 43.22 146 PRO C C 1
ATOM 4162 O O . PRO C 1 149 ? 37.366 38.672 60.995 1.00 36.60 146 PRO C O 1
ATOM 4166 N N . ALA C 1 150 ? 37.016 39.620 63.034 1.00 41.65 147 ALA C N 1
ATOM 4167 C CA . ALA C 1 150 ? 35.745 40.233 62.654 1.00 43.40 147 ALA C CA 1
ATOM 4168 C C . ALA C 1 150 ? 35.940 41.463 61.742 1.00 42.61 147 ALA C C 1
ATOM 4169 O O . ALA C 1 150 ? 35.194 41.683 60.772 1.00 36.44 147 ALA C O 1
ATOM 4171 N N . LEU C 1 151 ? 36.951 42.262 62.050 1.00 35.17 148 LEU C N 1
ATOM 4172 C CA . LEU C 1 151 ? 37.243 43.422 61.218 1.00 31.00 148 LEU C CA 1
ATOM 4173 C C . LEU C 1 151 ? 37.771 42.969 59.855 1.00 33.63 148 LEU C C 1
ATOM 4174 O O . LEU C 1 151 ? 37.342 43.481 58.818 1.00 32.11 148 LEU C O 1
ATOM 4179 N N . ALA C 1 152 ? 38.696 42.007 59.862 1.00 28.55 149 ALA C N 1
ATOM 4180 C CA . ALA C 1 152 ? 39.277 41.476 58.624 1.00 32.95 149 ALA C CA 1
ATOM 4181 C C . ALA C 1 152 ? 38.191 41.028 57.649 1.00 37.64 149 ALA C C 1
ATOM 4182 O O . ALA C 1 152 ? 38.268 41.295 56.436 1.00 32.16 149 ALA C O 1
ATOM 4192 N N . HIS C 1 154 ? 34.995 41.958 57.611 1.00 30.56 151 HIS C N 1
ATOM 4193 C CA . HIS C 1 154 ? 34.207 43.097 57.153 1.00 23.99 151 HIS C CA 1
ATOM 4194 C C . HIS C 1 154 ? 34.950 43.910 56.087 1.00 26.23 151 HIS C C 1
ATOM 4195 O O . HIS C 1 154 ? 34.344 44.380 55.125 1.00 33.38 151 HIS C O 1
ATOM 4202 N N . LEU C 1 155 ? 36.259 44.078 56.236 1.00 28.79 152 LEU C N 1
ATOM 4203 C CA . LEU C 1 155 ? 37.000 44.802 55.215 1.00 26.30 152 LEU C CA 1
ATOM 4204 C C . LEU C 1 155 ? 36.981 43.987 53.936 1.00 33.05 152 LEU C C 1
ATOM 4205 O O . LEU C 1 155 ? 36.896 44.545 52.852 1.00 37.97 152 LEU C O 1
ATOM 4210 N N . LEU C 1 156 ? 37.031 42.661 54.066 1.00 32.72 153 LEU C N 1
ATOM 4211 C CA . LEU C 1 156 ? 36.973 41.774 52.914 1.00 28.94 153 LEU C CA 1
ATOM 4212 C C . LEU C 1 156 ? 35.633 41.910 52.205 1.00 28.66 153 LEU C C 1
ATOM 4213 O O . LEU C 1 156 ? 35.571 42.020 50.982 1.00 33.56 153 LEU C O 1
ATOM 4218 N N . ALA C 1 157 ? 34.559 41.887 52.984 1.00 30.84 154 ALA C N 1
ATOM 4219 C CA . ALA C 1 157 ? 33.204 42.040 52.462 1.00 31.01 154 ALA C CA 1
ATOM 4220 C C . ALA C 1 157 ? 33.055 43.375 51.746 1.00 30.30 154 ALA C C 1
ATOM 4221 O O . ALA C 1 157 ? 32.511 43.453 50.644 1.00 30.86 154 ALA C O 1
ATOM 4223 N N . ARG C 1 158 ? 33.530 44.427 52.395 1.00 28.88 155 ARG C N 1
ATOM 4224 C CA . ARG C 1 158 ? 33.502 45.760 51.820 1.00 33.18 155 ARG C CA 1
ATOM 4225 C C . ARG C 1 158 ? 34.123 45.741 50.428 1.00 30.82 155 ARG C C 1
ATOM 4226 O O . ARG C 1 158 ? 33.527 46.204 49.467 1.00 32.85 155 ARG C O 1
ATOM 4234 N N . SER C 1 159 ? 35.331 45.195 50.331 1.00 34.66 156 SER C N 1
ATOM 4235 C CA . SER C 1 159 ? 36.029 45.130 49.060 1.00 32.21 156 SER C CA 1
ATOM 4236 C C . SER C 1 159 ? 35.244 44.334 48.019 1.00 33.69 156 SER C C 1
ATOM 4237 O O . SER C 1 159 ? 35.327 44.634 46.831 1.00 35.06 156 SER C O 1
ATOM 4240 N N . GLN C 1 160 ? 34.473 43.336 48.448 1.00 30.64 157 GLN C N 1
ATOM 4241 C CA . GLN C 1 160 ? 33.729 42.496 47.488 1.00 29.49 157 GLN C CA 1
ATOM 4242 C C . GLN C 1 160 ? 32.494 43.180 46.926 1.00 28.59 157 GLN C C 1
ATOM 4243 O O . GLN C 1 160 ? 32.176 43.021 45.737 1.00 26.11 157 GLN C O 1
ATOM 4249 N N . GLY C 1 161 ? 31.817 43.941 47.789 1.00 27.90 158 GLY C N 1
ATOM 4250 C CA . GLY C 1 161 ? 30.717 44.808 47.394 1.00 27.73 158 GLY C CA 1
ATOM 4251 C C . GLY C 1 161 ? 31.146 45.849 46.375 1.00 29.56 158 GLY C C 1
ATOM 4252 O O . GLY C 1 161 ? 30.461 46.056 45.366 1.00 29.96 158 GLY C O 1
ATOM 4253 N N . ALA C 1 162 ? 32.290 46.481 46.634 1.00 28.73 159 ALA C N 1
ATOM 4254 C CA . ALA C 1 162 ? 32.873 47.461 45.715 1.00 34.36 159 ALA C CA 1
ATOM 4255 C C . ALA C 1 162 ? 33.148 46.865 44.337 1.00 30.03 159 ALA C C 1
ATOM 4256 O O . ALA C 1 162 ? 32.749 47.429 43.309 1.00 32.12 159 ALA C O 1
ATOM 4258 N N . ALA C 1 163 ? 33.832 45.724 44.329 1.00 30.92 160 ALA C N 1
ATOM 4259 C CA . ALA C 1 163 ? 34.249 45.066 43.095 1.00 29.78 160 ALA C CA 1
ATOM 4260 C C . ALA C 1 163 ? 33.063 44.561 42.284 1.00 32.26 160 ALA C C 1
ATOM 4261 O O . ALA C 1 163 ? 33.078 44.623 41.056 1.00 35.08 160 ALA C O 1
ATOM 4263 N N . THR C 1 164 ? 32.032 44.069 42.961 1.00 31.74 161 THR C N 1
ATOM 4264 C CA . THR C 1 164 ? 30.861 43.564 42.251 1.00 25.80 161 THR C CA 1
ATOM 4265 C C . THR C 1 164 ? 30.147 44.678 41.510 1.00 28.66 161 THR C C 1
ATOM 4266 O O . THR C 1 164 ? 29.753 44.493 40.357 1.00 32.88 161 THR C O 1
ATOM 4270 N N . LEU C 1 165 ? 29.956 45.829 42.158 1.00 23.93 162 LEU C N 1
ATOM 4271 C CA . LEU C 1 165 ? 29.205 46.902 41.508 1.00 28.85 162 LEU C CA 1
ATOM 4272 C C . LEU C 1 165 ? 30.037 47.649 40.454 1.00 32.60 162 LEU C C 1
ATOM 4273 O O . LEU C 1 165 ? 29.528 48.025 39.400 1.00 34.19 162 LEU C O 1
ATOM 4278 N N . ALA C 1 166 ? 31.315 47.855 40.749 1.00 32.20 163 ALA C N 1
ATOM 4279 C CA . ALA C 1 166 ? 32.224 48.459 39.797 1.00 29.35 163 ALA C CA 1
ATOM 4280 C C . ALA C 1 166 ? 32.225 47.647 38.512 1.00 32.64 163 ALA C C 1
ATOM 4281 O O . ALA C 1 166 ? 32.316 48.205 37.418 1.00 34.22 163 ALA C O 1
ATOM 4283 N N . GLN C 1 167 ? 32.132 46.324 38.656 1.00 32.08 164 GLN C N 1
ATOM 4284 C CA . GLN C 1 167 ? 32.085 45.407 37.523 1.00 25.55 164 GLN C CA 1
ATOM 4285 C C . GLN C 1 167 ? 30.722 45.449 36.851 1.00 22.98 164 GLN C C 1
ATOM 4286 O O . GLN C 1 167 ? 30.607 45.711 35.661 1.00 25.28 164 GLN C O 1
ATOM 4292 N N . SER C 1 168 ? 29.684 45.199 37.635 1.00 32.08 165 SER C N 1
ATOM 4293 C CA . SER C 1 168 ? 28.336 45.126 37.114 1.00 36.10 165 SER C CA 1
ATOM 4294 C C . SER C 1 168 ? 27.973 46.405 36.354 1.00 43.46 165 SER C C 1
ATOM 4295 O O . SER C 1 168 ? 27.482 46.352 35.211 1.00 45.39 165 SER C O 1
ATOM 4298 N N . PHE C 1 169 ? 28.214 47.548 37.000 1.00 39.74 166 PHE C N 1
ATOM 4299 C CA . PHE C 1 169 ? 27.974 48.857 36.396 1.00 37.94 166 PHE C CA 1
ATOM 4300 C C . PHE C 1 169 ? 29.144 49.263 35.497 1.00 37.51 166 PHE C C 1
ATOM 4301 O O . PHE C 1 169 ? 29.049 50.244 34.764 1.00 32.93 166 PHE C O 1
ATOM 4309 N N . HIS C 1 170 ? 30.246 48.514 35.575 1.00 48.34 167 HIS C N 1
ATOM 4310 C CA . HIS C 1 170 ? 31.517 48.863 34.913 1.00 52.15 167 HIS C CA 1
ATOM 4311 C C . HIS C 1 170 ? 31.962 50.322 35.156 1.00 50.55 167 HIS C C 1
ATOM 4312 O O . HIS C 1 170 ? 31.928 51.150 34.250 1.00 52.83 167 HIS C O 1
ATOM 4319 N N . ASP C 1 171 ? 32.390 50.624 36.383 1.00 47.28 168 ASP C N 1
ATOM 4320 C CA . ASP C 1 171 ? 32.694 52.013 36.775 1.00 46.78 168 ASP C CA 1
ATOM 4321 C C . ASP C 1 171 ? 33.851 52.167 37.796 1.00 33.75 168 ASP C C 1
ATOM 4322 O O . ASP C 1 171 ? 33.711 51.864 38.984 1.00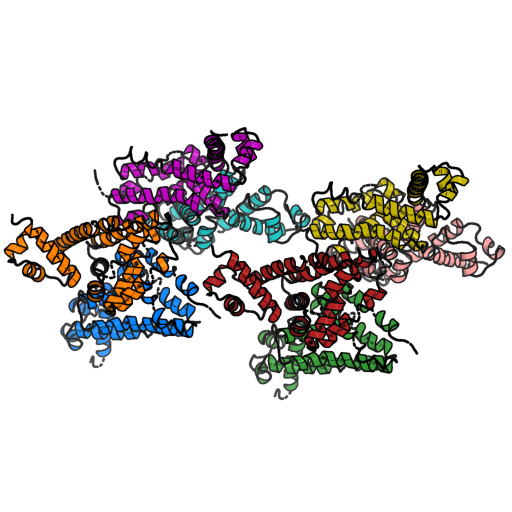 28.98 168 ASP C O 1
ATOM 4327 N N . GLU C 1 172 ? 34.990 52.649 37.317 1.00 29.97 169 GLU C N 1
ATOM 4328 C CA . GLU C 1 172 ? 36.133 52.941 38.179 1.00 43.25 169 GLU C CA 1
ATOM 4329 C C . GLU C 1 172 ? 35.841 53.973 39.265 1.00 41.71 169 GLU C C 1
ATOM 4330 O O . GLU C 1 172 ? 36.363 53.874 40.367 1.00 40.12 169 GLU C O 1
ATOM 4336 N N . GLY C 1 173 ? 35.026 54.972 38.938 1.00 43.52 170 GLY C N 1
ATOM 4337 C CA . GLY C 1 173 ? 34.657 56.023 39.876 1.00 43.70 170 GLY C CA 1
ATOM 4338 C C . GLY C 1 173 ? 33.939 55.498 41.105 1.00 39.21 170 GLY C C 1
ATOM 4339 O O . GLY C 1 173 ? 34.210 55.938 42.214 1.00 31.89 170 GLY C O 1
ATOM 4340 N N . PHE C 1 174 ? 33.023 54.552 40.907 1.00 38.67 171 PHE C N 1
ATOM 4341 C CA . PHE C 1 174 ? 32.354 53.898 42.018 1.00 32.82 171 PHE C CA 1
ATOM 4342 C C . PHE C 1 174 ? 33.365 53.083 42.819 1.00 45.28 171 PHE C C 1
ATOM 4343 O O . PHE C 1 174 ? 33.325 53.070 44.057 1.00 56.27 171 PHE C O 1
ATOM 4351 N N . LEU C 1 175 ? 34.273 52.407 42.116 1.00 33.59 172 LEU C N 1
ATOM 4352 C CA . LEU C 1 175 ? 35.343 51.661 42.772 1.00 30.27 172 LEU C CA 1
ATOM 4353 C C . LEU C 1 175 ? 36.224 52.593 43.587 1.00 34.93 172 LEU C C 1
ATOM 4354 O O . LEU C 1 175 ? 36.583 52.280 44.719 1.00 37.32 172 LEU C O 1
ATOM 4359 N N . ARG C 1 176 ? 36.558 53.743 43.008 1.00 38.40 173 ARG C N 1
ATOM 4360 C CA . ARG C 1 176 ? 37.404 54.740 43.674 1.00 42.75 173 ARG C CA 1
ATOM 4361 C C . ARG C 1 176 ? 36.809 55.327 44.970 1.00 40.03 173 ARG C C 1
ATOM 4362 O O . ARG C 1 176 ? 37.517 55.486 45.966 1.00 33.17 173 ARG C O 1
ATOM 4370 N N . SER C 1 177 ? 35.514 55.647 44.946 1.00 37.13 174 SER C N 1
ATOM 4371 C CA . SER C 1 177 ? 34.844 56.246 46.097 1.00 38.90 174 SER C CA 1
ATOM 4372 C C . SER C 1 177 ? 34.619 55.231 47.219 1.00 39.59 174 SER C C 1
ATOM 4373 O O . SER C 1 177 ? 34.427 55.600 48.374 1.00 37.96 174 SER C O 1
ATOM 4376 N N . GLU C 1 178 ? 34.648 53.951 46.872 1.00 39.98 175 GLU C N 1
ATOM 4377 C CA . GLU C 1 178 ? 34.595 52.883 47.866 1.00 37.15 175 GLU C CA 1
ATOM 4378 C C . GLU C 1 178 ? 35.976 52.685 48.486 1.00 33.02 175 GLU C C 1
ATOM 4379 O O . GLU C 1 178 ? 36.086 52.373 49.659 1.00 35.33 175 GLU C O 1
ATOM 4385 N N . VAL C 1 179 ? 37.034 52.862 47.698 1.00 38.35 176 VAL C N 1
ATOM 4386 C CA . VAL C 1 179 ? 38.379 52.759 48.249 1.00 41.95 176 VAL C CA 1
ATOM 4387 C C . VAL C 1 179 ? 38.629 53.909 49.225 1.00 43.34 176 VAL C C 1
ATOM 4388 O O . VAL C 1 179 ? 39.039 53.680 50.360 1.00 41.73 176 VAL C O 1
ATOM 4392 N N . ALA C 1 180 ? 38.356 55.137 48.776 1.00 42.41 177 ALA C N 1
ATOM 4393 C CA . ALA C 1 180 ? 38.400 56.321 49.633 1.00 41.11 177 ALA C CA 1
ATOM 4394 C C . ALA C 1 180 ? 37.484 56.166 50.862 1.00 40.00 177 ALA C C 1
ATOM 4395 O O . ALA C 1 180 ? 37.825 56.599 51.956 1.00 41.13 177 ALA C O 1
ATOM 4397 N N . ASP C 1 181 ? 36.340 55.515 50.689 1.00 40.53 178 ASP C N 1
ATOM 4398 C CA . ASP C 1 181 ? 35.455 55.205 51.811 1.00 38.56 178 ASP C CA 1
ATOM 4399 C C . ASP C 1 181 ? 36.090 54.222 52.825 1.00 38.07 178 ASP C C 1
ATOM 4400 O O . ASP C 1 181 ? 36.010 54.398 54.039 1.00 29.87 178 ASP C O 1
ATOM 4413 N N . HIS C 1 183 ? 39.256 53.543 53.352 1.00 37.93 180 HIS C N 1
ATOM 4414 C CA . HIS C 1 183 ? 40.322 54.255 54.033 1.00 34.80 180 HIS C CA 1
ATOM 4415 C C . HIS C 1 183 ? 39.762 55.108 55.184 1.00 43.18 180 HIS C C 1
ATOM 4416 O O . HIS C 1 183 ? 40.431 55.274 56.219 1.00 40.51 180 HIS C O 1
ATOM 4423 N N . ARG C 1 184 ? 38.547 55.646 55.012 1.00 45.45 181 ARG C N 1
ATOM 4424 C CA . ARG C 1 184 ? 37.910 56.464 56.066 1.00 47.81 181 ARG C CA 1
ATOM 4425 C C . ARG C 1 184 ? 37.332 55.615 57.197 1.00 42.94 181 ARG C C 1
ATOM 4426 O O . ARG C 1 184 ? 37.456 55.970 58.387 1.00 36.43 181 ARG C O 1
ATOM 4434 N N . TRP C 1 185 ? 36.679 54.525 56.795 1.00 40.42 182 TRP C N 1
ATOM 4435 C CA . TRP C 1 185 ? 36.244 53.462 57.693 1.00 36.48 182 TRP C CA 1
ATOM 4436 C C . TRP C 1 185 ? 37.403 52.972 58.563 1.00 40.13 182 TRP C C 1
ATOM 4437 O O . TRP C 1 185 ? 37.267 52.819 59.777 1.00 45.24 182 TRP C O 1
ATOM 4448 N N . LEU C 1 186 ? 38.537 52.708 57.923 1.00 44.37 183 LEU C N 1
ATOM 4449 C CA . LEU C 1 186 ? 39.691 52.152 58.609 1.00 45.67 183 LEU C CA 1
ATOM 4450 C C . LEU C 1 186 ? 40.242 53.126 59.659 1.00 45.76 183 LEU C C 1
ATOM 4451 O O . LEU C 1 186 ? 40.295 52.804 60.848 1.00 43.83 183 LEU C O 1
ATOM 4456 N N . ASP C 1 187 ? 40.635 54.319 59.233 1.00 45.45 184 ASP C N 1
ATOM 4457 C CA . ASP C 1 187 ? 41.194 55.279 60.176 1.00 56.18 184 ASP C CA 1
ATOM 4458 C C . ASP C 1 187 ? 40.246 55.608 61.336 1.00 53.71 184 ASP C C 1
ATOM 4459 O O . ASP C 1 187 ? 40.696 55.942 62.441 1.00 47.49 184 ASP C O 1
ATOM 4464 N N . ASN C 1 188 ? 38.941 55.509 61.079 1.00 50.98 185 ASN C N 1
ATOM 4465 C CA . ASN C 1 188 ? 37.930 55.690 62.121 1.00 54.67 185 ASN C CA 1
ATOM 4466 C C . ASN C 1 188 ? 37.794 54.471 63.028 1.00 55.53 185 ASN C C 1
ATOM 4467 O O . ASN C 1 188 ? 37.379 54.584 64.185 1.00 56.60 185 ASN C O 1
ATOM 4472 N N . THR C 1 189 ? 38.131 53.301 62.500 1.00 45.79 186 THR C N 1
ATOM 4473 C CA . THR C 1 189 ? 38.079 52.093 63.305 1.00 48.17 186 THR C CA 1
ATOM 4474 C C . THR C 1 189 ? 39.327 51.965 64.153 1.00 46.07 186 THR C C 1
ATOM 4475 O O . THR C 1 189 ? 39.268 51.556 65.309 1.00 38.69 186 THR C O 1
ATOM 4479 N N . LEU C 1 190 ? 40.460 52.310 63.554 1.00 47.15 187 LEU C N 1
ATOM 4480 C CA . LEU C 1 190 ? 41.747 52.170 64.213 1.00 47.41 187 LEU C CA 1
ATOM 4481 C C . LEU C 1 190 ? 41.993 53.306 65.207 1.00 56.06 187 LEU C C 1
ATOM 4482 O O . LEU C 1 190 ? 42.194 54.460 64.811 1.00 50.07 187 LEU C O 1
ATOM 4487 N N . PRO C 1 191 ? 41.942 52.988 66.509 1.00 60.47 188 PRO C N 1
ATOM 4488 C CA . PRO C 1 191 ? 42.388 53.933 67.528 1.00 58.95 188 PRO C CA 1
ATOM 4489 C C . PRO C 1 191 ? 43.704 54.610 67.137 1.00 64.36 188 PRO C C 1
ATOM 4490 O O . PRO C 1 191 ? 44.471 54.073 66.333 1.00 61.89 188 PRO C O 1
ATOM 4502 N N . THR C 1 193 ? 47.346 55.561 67.239 1.00 78.83 190 THR C N 1
ATOM 4503 C CA . THR C 1 193 ? 48.616 55.119 67.785 1.00 79.05 190 THR C CA 1
ATOM 4504 C C . THR C 1 193 ? 49.739 55.380 66.805 1.00 81.48 190 THR C C 1
ATOM 4505 O O . THR C 1 193 ? 49.515 55.589 65.610 1.00 78.92 190 THR C O 1
ATOM 4509 N N . THR C 1 194 ? 50.950 55.367 67.339 1.00 86.80 191 THR C N 1
ATOM 4510 C CA . THR C 1 194 ? 52.136 55.672 66.575 1.00 90.98 191 THR C CA 1
ATOM 4511 C C . THR C 1 194 ? 53.272 54.820 67.120 1.00 94.42 191 THR C C 1
ATOM 4512 O O . THR C 1 194 ? 53.038 53.904 67.912 1.00 97.11 191 THR C O 1
ATOM 4516 N N . VAL D 1 5 ? -4.371 27.183 20.925 1.00 87.28 2 VAL D N 1
ATOM 4517 C CA . VAL D 1 5 ? -3.460 28.275 21.255 1.00 94.12 2 VAL D CA 1
ATOM 4518 C C . VAL D 1 5 ? -2.496 27.914 22.400 1.00 99.21 2 VAL D C 1
ATOM 4519 O O . VAL D 1 5 ? -2.797 28.112 23.580 1.00 100.53 2 VAL D O 1
ATOM 4523 N N . GLN D 1 6 ? -1.340 27.369 22.024 1.00 102.86 3 GLN D N 1
ATOM 4524 C CA . GLN D 1 6 ? -0.267 27.037 22.963 1.00 103.28 3 GLN D CA 1
ATOM 4525 C C . GLN D 1 6 ? 0.590 28.270 23.233 1.00 101.94 3 GLN D C 1
ATOM 4526 O O . GLN D 1 6 ? 1.794 28.277 22.964 1.00 102.34 3 GLN D O 1
ATOM 4532 N N . ALA D 1 7 ? -0.048 29.306 23.772 1.00 99.27 4 ALA D N 1
ATOM 4533 C CA . ALA D 1 7 ? 0.572 30.619 23.927 1.00 97.14 4 ALA D CA 1
ATOM 4534 C C . ALA D 1 7 ? 1.150 30.837 25.318 1.00 98.71 4 ALA D C 1
ATOM 4535 O O . ALA D 1 7 ? 2.348 31.077 25.477 1.00 96.53 4 ALA D O 1
ATOM 4537 N N . GLN D 1 8 ? 0.278 30.760 26.319 1.00 101.61 5 GLN D N 1
ATOM 4538 C CA . GLN D 1 8 ? 0.631 31.064 27.703 1.00 98.32 5 GLN D CA 1
ATOM 4539 C C . GLN D 1 8 ? 1.634 30.062 28.294 1.00 95.43 5 GLN D C 1
ATOM 4540 O O . GLN D 1 8 ? 2.211 30.300 29.354 1.00 92.87 5 GLN D O 1
ATOM 4546 N N . THR D 1 9 ? 1.835 28.946 27.597 1.00 93.72 6 THR D N 1
ATOM 4547 C CA . THR D 1 9 ? 2.819 27.944 27.994 1.00 89.47 6 THR D CA 1
ATOM 4548 C C . THR D 1 9 ? 4.245 28.465 27.796 1.00 84.47 6 THR D C 1
ATOM 4549 O O . THR D 1 9 ? 5.193 27.956 28.392 1.00 82.19 6 THR D O 1
ATOM 4553 N N . ARG D 1 10 ? 4.383 29.481 26.950 1.00 79.84 7 ARG D N 1
ATOM 4554 C CA . ARG D 1 10 ? 5.676 30.097 26.665 1.00 74.53 7 ARG D CA 1
ATOM 4555 C C . ARG D 1 10 ? 6.259 30.778 27.908 1.00 75.33 7 ARG D C 1
ATOM 4556 O O . ARG D 1 10 ? 7.420 30.562 28.272 1.00 75.65 7 ARG D O 1
ATOM 4564 N N . ASP D 1 11 ? 5.441 31.595 28.559 1.00 73.68 8 ASP D N 1
ATOM 4565 C CA . ASP D 1 11 ? 5.844 32.262 29.790 1.00 71.74 8 ASP D CA 1
ATOM 4566 C C . ASP D 1 11 ? 6.258 31.242 30.853 1.00 63.79 8 ASP D C 1
ATOM 4567 O O . ASP D 1 11 ? 6.972 31.572 31.806 1.00 60.63 8 ASP D O 1
ATOM 4572 N N . GLN D 1 12 ? 5.821 30.001 30.659 1.00 60.52 9 GLN D N 1
ATOM 4573 C CA . GLN D 1 12 ? 6.038 28.914 31.611 1.00 55.67 9 GLN D CA 1
ATOM 4574 C C . GLN D 1 12 ? 7.481 28.418 31.630 1.00 53.80 9 GLN D C 1
ATOM 4575 O O . GLN D 1 12 ? 7.952 27.878 32.635 1.00 51.24 9 GLN D O 1
ATOM 4581 N N . ILE D 1 13 ? 8.178 28.598 30.515 1.00 54.58 10 ILE D N 1
ATOM 4582 C CA . ILE D 1 13 ? 9.562 28.160 30.419 1.00 56.85 10 ILE D CA 1
ATOM 4583 C C . ILE D 1 13 ? 10.506 29.270 30.859 1.00 47.25 10 ILE D C 1
ATOM 4584 O O . ILE D 1 13 ? 11.646 29.020 31.265 1.00 50.92 10 ILE D O 1
ATOM 4589 N N . VAL D 1 14 ? 10.024 30.503 30.761 1.00 43.81 11 VAL D N 1
ATOM 4590 C CA . VAL D 1 14 ? 10.804 31.655 31.182 1.00 47.60 11 VAL D CA 1
ATOM 4591 C C . VAL D 1 14 ? 10.953 31.592 32.702 1.00 40.48 11 VAL D C 1
ATOM 4592 O O . VAL D 1 14 ? 11.991 31.955 33.256 1.00 41.97 11 VAL D O 1
ATOM 4596 N N . ALA D 1 15 ? 9.915 31.089 33.360 1.00 27.22 12 ALA D N 1
ATOM 4597 C CA . ALA D 1 15 ? 9.937 30.883 34.800 1.00 29.29 12 ALA D CA 1
ATOM 4598 C C . ALA D 1 15 ? 10.815 29.682 35.200 1.00 28.50 12 ALA D C 1
ATOM 4599 O O . ALA D 1 15 ? 11.432 29.688 36.265 1.00 43.59 12 ALA D O 1
ATOM 4601 N N . ALA D 1 16 ? 10.867 28.661 34.345 1.00 32.19 13 ALA D N 1
ATOM 4602 C CA . ALA D 1 16 ? 11.741 27.498 34.553 1.00 32.89 13 ALA D CA 1
ATOM 4603 C C . ALA D 1 16 ? 13.211 27.853 34.300 1.00 34.51 13 ALA D C 1
ATOM 4604 O O . ALA D 1 16 ? 14.109 27.446 35.045 1.00 32.03 13 ALA D O 1
ATOM 4606 N N . ALA D 1 17 ? 13.434 28.590 33.219 1.00 31.95 14 ALA D N 1
ATOM 4607 C CA . ALA D 1 17 ? 14.745 29.148 32.895 1.00 22.97 14 ALA D CA 1
ATOM 4608 C C . ALA D 1 17 ? 15.235 30.092 34.007 1.00 32.36 14 ALA D C 1
ATOM 4609 O O . ALA D 1 17 ? 16.387 30.022 34.451 1.00 43.60 14 ALA D O 1
ATOM 4611 N N . ASP D 1 18 ? 14.370 31.021 34.399 1.00 34.31 15 ASP D N 1
ATOM 4612 C CA . ASP D 1 18 ? 14.554 31.850 35.587 1.00 33.37 15 ASP D CA 1
ATOM 4613 C C . ASP D 1 18 ? 15.092 31.032 36.772 1.00 30.27 15 ASP D C 1
ATOM 4614 O O . ASP D 1 18 ? 16.227 31.230 37.248 1.00 17.46 15 ASP D O 1
ATOM 4619 N N . GLU D 1 19 ? 14.275 30.104 37.251 1.00 24.53 16 GLU D N 1
ATOM 4620 C CA . GLU D 1 19 ? 14.680 29.201 38.326 1.00 27.13 16 GLU D CA 1
ATOM 4621 C C . GLU D 1 19 ? 15.990 28.476 37.977 1.00 28.29 16 GLU D C 1
ATOM 4622 O O . GLU D 1 19 ? 16.908 28.410 38.790 1.00 39.37 16 GLU D O 1
ATOM 4628 N N . LEU D 1 20 ? 16.085 27.959 36.751 1.00 36.30 17 LEU D N 1
ATOM 4629 C CA . LEU D 1 20 ? 17.266 27.200 36.339 1.00 36.82 17 LEU D CA 1
ATOM 4630 C C . LEU D 1 20 ? 18.494 28.091 36.276 1.00 37.10 17 LEU D C 1
ATOM 4631 O O . LEU D 1 20 ? 19.554 27.726 36.779 1.00 38.81 17 LEU D O 1
ATOM 4636 N N . PHE D 1 21 ? 18.347 29.261 35.660 1.00 36.89 18 PHE D N 1
ATOM 4637 C CA . PHE D 1 21 ? 19.458 30.207 35.561 1.00 35.26 18 PHE D CA 1
ATOM 4638 C C . PHE D 1 21 ? 19.892 30.724 36.945 1.00 37.37 18 PHE D C 1
ATOM 4639 O O . PHE D 1 21 ? 21.063 31.059 37.149 1.00 15.41 18 PHE D O 1
ATOM 4647 N N . TYR D 1 22 ? 18.967 30.820 37.897 1.00 16.25 19 TYR D N 1
ATOM 4648 C CA . TYR D 1 22 ? 19.370 31.209 39.260 1.00 29.23 19 TYR D CA 1
ATOM 4649 C C . TYR D 1 22 ? 20.222 30.145 39.959 1.00 26.97 19 TYR D C 1
ATOM 4650 O O . TYR D 1 22 ? 21.321 30.429 40.446 1.00 32.21 19 TYR D O 1
ATOM 4659 N N . ARG D 1 23 ? 19.716 28.922 39.991 1.00 23.69 20 ARG D N 1
ATOM 4660 C CA . ARG D 1 23 ? 20.319 27.860 40.779 1.00 23.84 20 ARG D CA 1
ATOM 4661 C C . ARG D 1 23 ? 21.448 27.140 40.036 1.00 33.85 20 ARG D C 1
ATOM 4662 O O . ARG D 1 23 ? 22.218 26.394 40.645 1.00 33.85 20 ARG D O 1
ATOM 4670 N N . GLN D 1 24 ? 21.560 27.382 38.727 1.00 37.39 21 GLN D N 1
ATOM 4671 C CA . GLN D 1 24 ? 22.595 26.743 37.905 1.00 39.89 21 GLN D CA 1
ATOM 4672 C C . GLN D 1 24 ? 23.624 27.678 37.244 1.00 37.37 21 GLN D C 1
ATOM 4673 O O . GLN D 1 24 ? 24.732 27.251 36.908 1.00 35.42 21 GLN D O 1
ATOM 4679 N N . GLY D 1 25 ? 23.260 28.939 37.036 1.00 36.35 22 GLY D N 1
ATOM 4680 C CA . GLY D 1 25 ? 24.006 29.775 36.108 1.00 27.25 22 GLY D CA 1
ATOM 4681 C C . GLY D 1 25 ? 23.347 29.713 34.738 1.00 22.30 22 GLY D C 1
ATOM 4682 O O . GLY D 1 25 ? 22.645 28.749 34.409 1.00 20.84 22 GLY D O 1
ATOM 4683 N N . PHE D 1 26 ? 23.571 30.740 33.931 1.00 23.79 23 PHE D N 1
ATOM 4684 C CA . PHE D 1 26 ? 22.951 30.808 32.613 1.00 14.37 23 PHE D CA 1
ATOM 4685 C C . PHE D 1 26 ? 23.651 29.905 31.614 1.00 23.88 23 PHE D C 1
ATOM 4686 O O . PHE D 1 26 ? 23.013 29.110 30.925 1.00 31.10 23 PHE D O 1
ATOM 4694 N N . ALA D 1 27 ? 24.972 30.008 31.547 1.00 30.02 24 ALA D N 1
ATOM 4695 C CA . ALA D 1 27 ? 25.722 29.279 30.530 1.00 29.16 24 ALA D CA 1
ATOM 4696 C C . ALA D 1 27 ? 25.742 27.765 30.750 1.00 25.67 24 ALA D C 1
ATOM 4697 O O . ALA D 1 27 ? 25.792 27.006 29.784 1.00 21.01 24 ALA D O 1
ATOM 4699 N N . GLN D 1 28 ? 25.691 27.327 32.006 1.00 29.68 25 GLN D N 1
ATOM 4700 C CA . GLN D 1 28 ? 25.661 25.897 32.296 1.00 27.70 25 GLN D CA 1
ATOM 4701 C C . GLN D 1 28 ? 24.243 25.323 32.353 1.00 36.30 25 GLN D C 1
ATOM 4702 O O . GLN D 1 28 ? 24.064 24.175 32.751 1.00 42.31 25 GLN D O 1
ATOM 4708 N N . THR D 1 29 ? 23.240 26.108 31.963 1.00 33.17 26 THR D N 1
ATOM 4709 C CA . THR D 1 29 ? 21.866 25.599 31.868 1.00 30.78 26 THR D CA 1
ATOM 4710 C C . THR D 1 29 ? 21.552 25.328 30.393 1.00 34.29 26 THR D C 1
ATOM 4711 O O . THR D 1 29 ? 21.825 26.177 29.542 1.00 38.19 26 THR D O 1
ATOM 4715 N N . SER D 1 30 ? 20.966 24.161 30.105 1.00 30.71 27 SER D N 1
ATOM 4716 C CA . SER D 1 30 ? 20.751 23.686 28.742 1.00 31.27 27 SER D CA 1
ATOM 4717 C C . SER D 1 30 ? 19.292 23.797 28.342 1.00 35.88 27 SER D C 1
ATOM 4718 O O . SER D 1 30 ? 18.438 24.072 29.180 1.00 29.31 27 SER D O 1
ATOM 4721 N N . PHE D 1 31 ? 19.009 23.564 27.061 1.00 43.14 28 PHE D N 1
ATOM 4722 C CA . PHE D 1 31 ? 17.624 23.467 26.603 1.00 42.56 28 PHE D CA 1
ATOM 4723 C C . PHE D 1 31 ? 16.977 22.223 27.193 1.00 44.48 28 PHE D C 1
ATOM 4724 O O . PHE D 1 31 ? 15.813 22.252 27.597 1.00 44.18 28 PHE D O 1
ATOM 4732 N N . VAL D 1 32 ? 17.734 21.129 27.244 1.00 46.53 29 VAL D N 1
ATOM 4733 C CA . VAL D 1 32 ? 17.243 19.918 27.890 1.00 44.93 29 VAL D CA 1
ATOM 4734 C C . VAL D 1 32 ? 16.821 20.201 29.331 1.00 38.80 29 VAL D C 1
ATOM 4735 O O . VAL D 1 32 ? 15.683 19.922 29.693 1.00 39.25 29 VAL D O 1
ATOM 4739 N N . ASP D 1 33 ? 17.727 20.762 30.138 1.00 38.42 30 ASP D N 1
ATOM 4740 C CA . ASP D 1 33 ? 17.394 21.249 31.489 1.00 36.53 30 ASP D CA 1
ATOM 4741 C C . ASP D 1 33 ? 16.051 21.952 31.498 1.00 30.96 30 ASP D C 1
ATOM 4742 O O . ASP D 1 33 ? 15.114 21.500 32.137 1.00 34.67 30 ASP D O 1
ATOM 4747 N N . ILE D 1 34 ? 15.965 23.062 30.773 1.00 30.71 31 ILE D N 1
ATOM 4748 C CA . ILE D 1 34 ? 14.754 23.868 30.752 1.00 37.52 31 ILE D CA 1
ATOM 4749 C C . ILE D 1 34 ? 13.541 23.081 30.243 1.00 50.36 31 ILE D C 1
ATOM 4750 O O . ILE D 1 34 ? 12.497 23.071 30.891 1.00 54.26 31 ILE D O 1
ATOM 4755 N N . SER D 1 35 ? 13.678 22.399 29.105 1.00 58.63 32 SER D N 1
ATOM 4756 C CA . SER D 1 35 ? 12.559 21.634 28.538 1.00 57.28 32 SER D CA 1
ATOM 4757 C C . SER D 1 35 ? 12.209 20.377 29.351 1.00 58.31 32 SER D C 1
ATOM 4758 O O . SER D 1 35 ? 11.074 19.890 29.295 1.00 59.35 32 SER D O 1
ATOM 4761 N N . ALA D 1 36 ? 13.188 19.860 30.094 1.00 58.44 33 ALA D N 1
ATOM 4762 C CA . ALA D 1 36 ? 12.988 18.733 31.015 1.00 57.47 33 ALA D CA 1
ATOM 4763 C C . ALA D 1 36 ? 12.101 19.112 32.209 1.00 55.32 33 ALA D C 1
ATOM 4764 O O . ALA D 1 36 ? 11.303 18.307 32.695 1.00 55.70 33 ALA D O 1
ATOM 4766 N N . ALA D 1 37 ? 12.261 20.339 32.686 1.00 54.95 34 ALA D N 1
ATOM 4767 C CA . ALA D 1 37 ? 11.467 20.836 33.797 1.00 57.65 34 ALA D CA 1
ATOM 4768 C C . ALA D 1 37 ? 9.978 20.854 33.428 1.00 58.81 34 ALA D C 1
ATOM 4769 O O . ALA D 1 37 ? 9.175 20.124 34.015 1.00 62.00 34 ALA D O 1
ATOM 4771 N N . VAL D 1 38 ? 9.624 21.671 32.439 1.00 56.08 35 VAL D N 1
ATOM 4772 C CA . VAL D 1 38 ? 8.233 21.824 32.017 1.00 60.65 35 VAL D CA 1
ATOM 4773 C C . VAL D 1 38 ? 7.752 20.631 31.185 1.00 70.51 35 VAL D C 1
ATOM 4774 O O . VAL D 1 38 ? 6.573 20.540 30.833 1.00 77.70 35 VAL D O 1
ATOM 4778 N N . GLY D 1 39 ? 8.673 19.725 30.872 1.00 70.42 36 GLY D N 1
ATOM 4779 C CA . GLY D 1 39 ? 8.372 18.571 30.046 1.00 70.59 36 GLY D CA 1
ATOM 4780 C C . GLY D 1 39 ? 7.834 18.903 28.662 1.00 71.90 36 GLY D C 1
ATOM 4781 O O . GLY D 1 39 ? 6.627 19.090 28.492 1.00 72.00 36 GLY D O 1
ATOM 4782 N N . ILE D 1 40 ? 8.727 18.977 27.675 1.00 72.95 37 ILE D N 1
ATOM 4783 C CA . ILE D 1 40 ? 8.325 19.106 26.266 1.00 73.94 37 ILE D CA 1
ATOM 4784 C C . ILE D 1 40 ? 9.325 18.510 25.268 1.00 73.06 37 ILE D C 1
ATOM 4785 O O . ILE D 1 40 ? 10.536 18.470 25.513 1.00 71.11 37 ILE D O 1
ATOM 4790 N N . SER D 1 41 ? 8.791 18.055 24.138 1.00 75.76 38 SER D N 1
ATOM 4791 C CA . SER D 1 41 ? 9.597 17.570 23.025 1.00 78.86 38 SER D CA 1
ATOM 4792 C C . SER D 1 41 ? 10.467 18.696 22.457 1.00 74.76 38 SER D C 1
ATOM 4793 O O . SER D 1 41 ? 10.253 19.869 22.773 1.00 73.99 38 SER D O 1
ATOM 4796 N N . ARG D 1 42 ? 11.446 18.343 21.624 1.00 68.76 39 ARG D N 1
ATOM 4797 C CA . ARG D 1 42 ? 12.379 19.340 21.107 1.00 65.05 39 ARG D CA 1
ATOM 4798 C C . ARG D 1 42 ? 11.674 20.287 20.141 1.00 65.19 39 ARG D C 1
ATOM 4799 O O . ARG D 1 42 ? 12.061 21.445 20.000 1.00 63.46 39 ARG D O 1
ATOM 4807 N N . GLY D 1 43 ? 10.623 19.787 19.497 1.00 67.37 40 GLY D N 1
ATOM 4808 C CA . GLY D 1 43 ? 9.812 20.587 18.595 1.00 66.59 40 GLY D CA 1
ATOM 4809 C C . GLY D 1 43 ? 8.680 21.298 19.316 1.00 65.35 40 GLY D C 1
ATOM 4810 O O . GLY D 1 43 ? 8.164 22.317 18.847 1.00 60.46 40 GLY D O 1
ATOM 4811 N N . ASN D 1 44 ? 8.283 20.751 20.458 1.00 71.12 41 ASN D N 1
ATOM 4812 C CA . ASN D 1 44 ? 7.338 21.438 21.322 1.00 77.18 41 ASN D CA 1
ATOM 4813 C C . ASN D 1 44 ? 8.060 22.485 22.173 1.00 76.84 41 ASN D C 1
ATOM 4814 O O . ASN D 1 44 ? 7.424 23.369 22.751 1.00 77.00 41 ASN D O 1
ATOM 4819 N N . PHE D 1 45 ? 9.389 22.379 22.241 1.00 73.46 42 PHE D N 1
ATOM 4820 C CA . PHE D 1 45 ? 10.221 23.396 22.890 1.00 74.33 42 PHE D CA 1
ATOM 4821 C C . PHE D 1 45 ? 10.691 24.425 21.870 1.00 83.48 42 PHE D C 1
ATOM 4822 O O . PHE D 1 45 ? 10.511 25.629 22.064 1.00 84.67 42 PHE D O 1
ATOM 4830 N N . TYR D 1 46 ? 11.302 23.946 20.787 1.00 85.29 43 TYR D N 1
ATOM 4831 C CA . TYR D 1 46 ? 11.776 24.827 19.723 1.00 82.23 43 TYR D CA 1
ATOM 4832 C C . TYR D 1 46 ? 10.613 25.623 19.121 1.00 87.15 43 TYR D C 1
ATOM 4833 O O . TYR D 1 46 ? 10.816 26.606 18.401 1.00 87.16 43 TYR D O 1
ATOM 4842 N N . TYR D 1 47 ? 9.396 25.186 19.441 1.00 89.44 44 TYR D N 1
ATOM 4843 C CA . TYR D 1 47 ? 8.164 25.852 19.028 1.00 90.95 44 TYR D CA 1
ATOM 4844 C C . TYR D 1 47 ? 8.089 27.280 19.583 1.00 90.12 44 TYR D C 1
ATOM 4845 O O . TYR D 1 47 ? 7.129 28.005 19.329 1.00 94.16 44 TYR D O 1
ATOM 4854 N N . HIS D 1 48 ? 9.111 27.687 20.330 1.00 84.51 45 HIS D N 1
ATOM 4855 C CA . HIS D 1 48 ? 9.145 29.028 20.906 1.00 81.34 45 HIS D CA 1
ATOM 4856 C C . HIS D 1 48 ? 10.516 29.701 20.745 1.00 79.63 45 HIS D C 1
ATOM 4857 O O . HIS D 1 48 ? 10.657 30.682 20.008 1.00 87.73 45 HIS D O 1
ATOM 4864 N N . PHE D 1 49 ? 11.523 29.166 21.431 1.00 67.46 46 PHE D N 1
ATOM 4865 C CA . PHE D 1 49 ? 12.862 29.747 21.410 1.00 57.35 46 PHE D CA 1
ATOM 4866 C C . PHE D 1 49 ? 13.880 28.899 20.665 1.00 49.71 46 PHE D C 1
ATOM 4867 O O . PHE D 1 49 ? 13.920 27.678 20.804 1.00 53.61 46 PHE D O 1
ATOM 4875 N N . LYS D 1 50 ? 14.723 29.565 19.894 1.00 36.30 47 LYS D N 1
ATOM 4876 C CA . LYS D 1 50 ? 15.722 28.877 19.114 1.00 42.18 47 LYS D CA 1
ATOM 4877 C C . LYS D 1 50 ? 17.095 29.051 19.749 1.00 42.79 47 LYS D C 1
ATOM 4878 O O . LYS D 1 50 ? 18.038 28.330 19.420 1.00 40.33 47 LYS D O 1
ATOM 4884 N N . THR D 1 51 ? 17.217 30.017 20.656 1.00 40.66 48 THR D N 1
ATOM 4885 C CA . THR D 1 51 ? 18.487 30.206 21.366 1.00 45.97 48 THR D CA 1
ATOM 4886 C C . THR D 1 51 ? 18.286 30.513 22.852 1.00 41.05 48 THR D C 1
ATOM 4887 O O . THR D 1 51 ? 17.224 30.989 23.276 1.00 42.83 48 THR D O 1
ATOM 4891 N N . LYS D 1 52 ? 19.309 30.211 23.636 1.00 33.75 49 LYS D N 1
ATOM 4892 C CA . LYS D 1 52 ? 19.262 30.466 25.059 1.00 37.57 49 LYS D CA 1
ATOM 4893 C C . LYS D 1 52 ? 19.110 31.960 25.322 1.00 38.28 49 LYS D C 1
ATOM 4894 O O . LYS D 1 52 ? 18.289 32.374 26.139 1.00 42.41 49 LYS D O 1
ATOM 4900 N N . ASP D 1 53 ? 19.887 32.765 24.603 1.00 37.40 50 ASP D N 1
ATOM 4901 C CA . ASP D 1 53 ? 19.825 34.220 24.721 1.00 29.81 50 ASP D CA 1
ATOM 4902 C C . ASP D 1 53 ? 18.412 34.758 24.496 1.00 35.03 50 ASP D C 1
ATOM 4903 O O . ASP D 1 53 ? 18.059 35.809 25.022 1.00 39.76 50 ASP D O 1
ATOM 4908 N N . GLU D 1 54 ? 17.600 34.044 23.723 1.00 32.73 51 GLU D N 1
ATOM 4909 C CA . GLU D 1 54 ? 16.204 34.437 23.560 1.00 37.76 51 GLU D CA 1
ATOM 4910 C C . GLU D 1 54 ? 15.443 34.268 24.881 1.00 37.55 51 GLU D C 1
ATOM 4911 O O . GLU D 1 54 ? 14.615 35.110 25.264 1.00 36.92 51 GLU D O 1
ATOM 4917 N N . ILE D 1 55 ? 15.729 33.168 25.567 1.00 31.75 52 ILE D N 1
ATOM 4918 C CA . ILE D 1 55 ? 15.117 32.859 26.848 1.00 30.27 52 ILE D CA 1
ATOM 4919 C C . ILE D 1 55 ? 15.610 33.833 27.927 1.00 39.52 52 ILE D C 1
ATOM 4920 O O . ILE D 1 55 ? 14.838 34.288 28.780 1.00 38.73 52 ILE D O 1
ATOM 4925 N N . LEU D 1 56 ? 16.909 34.135 27.875 1.00 44.36 53 LEU D N 1
ATOM 4926 C CA . LEU D 1 56 ? 17.559 35.020 28.833 1.00 33.97 53 LEU D CA 1
ATOM 4927 C C . LEU D 1 56 ? 16.866 36.361 28.828 1.00 35.95 53 LEU D C 1
ATOM 4928 O O . LEU D 1 56 ? 16.524 36.897 29.883 1.00 42.30 53 LEU D O 1
ATOM 4933 N N . ALA D 1 57 ? 16.670 36.905 27.630 1.00 29.51 54 ALA D N 1
ATOM 4934 C CA . ALA D 1 57 ? 15.950 38.166 27.475 1.00 32.62 54 ALA D CA 1
ATOM 4935 C C . ALA D 1 57 ? 14.611 38.131 28.231 1.00 37.27 54 ALA D C 1
ATOM 4936 O O . ALA D 1 57 ? 14.259 39.073 28.951 1.00 42.34 54 ALA D O 1
ATOM 4938 N N . GLU D 1 58 ? 13.883 37.028 28.087 1.00 39.59 55 GLU D N 1
ATOM 4939 C CA . GLU D 1 58 ? 12.555 36.899 28.689 1.00 44.04 55 GLU D CA 1
ATOM 4940 C C . GLU D 1 58 ? 12.635 36.738 30.210 1.00 41.83 55 GLU D C 1
ATOM 4941 O O . GLU D 1 58 ? 11.732 37.167 30.935 1.00 45.02 55 GLU D O 1
ATOM 4947 N N . VAL D 1 59 ? 13.709 36.128 30.695 1.00 32.96 56 VAL D N 1
ATOM 4948 C CA . VAL D 1 59 ? 13.878 35.996 32.135 1.00 29.63 56 VAL D CA 1
ATOM 4949 C C . VAL D 1 59 ? 14.150 37.364 32.761 1.00 36.66 56 VAL D C 1
ATOM 4950 O O . VAL D 1 59 ? 13.507 37.740 33.745 1.00 36.92 56 VAL D O 1
ATOM 4954 N N . ILE D 1 60 ? 15.073 38.125 32.173 1.00 40.25 57 ILE D N 1
ATOM 4955 C CA . ILE D 1 60 ? 15.415 39.449 32.702 1.00 40.02 57 ILE D CA 1
ATOM 4956 C C . ILE D 1 60 ? 14.208 40.383 32.685 1.00 43.26 57 ILE D C 1
ATOM 4957 O O . ILE D 1 60 ? 13.968 41.105 33.645 1.00 47.65 57 ILE D O 1
ATOM 4962 N N . ARG D 1 61 ? 13.441 40.361 31.597 1.00 48.03 58 ARG D N 1
ATOM 4963 C CA . ARG D 1 61 ? 12.176 41.089 31.546 1.00 45.00 58 ARG D CA 1
ATOM 4964 C C . ARG D 1 61 ? 11.324 40.714 32.746 1.00 47.39 58 ARG D C 1
ATOM 4965 O O . ARG D 1 61 ? 10.879 41.578 33.492 1.00 48.18 58 ARG D O 1
ATOM 4973 N N . LEU D 1 62 ? 11.099 39.414 32.918 1.00 51.10 59 LEU D N 1
ATOM 4974 C CA . LEU D 1 62 ? 10.313 38.890 34.037 1.00 48.67 59 LEU D CA 1
ATOM 4975 C C . LEU D 1 62 ? 10.862 39.345 35.391 1.00 46.07 59 LEU D C 1
ATOM 4976 O O . LEU D 1 62 ? 10.130 39.872 36.227 1.00 42.11 59 LEU D O 1
ATOM 4981 N N . ARG D 1 63 ? 12.156 39.126 35.599 1.00 42.34 60 ARG D N 1
ATOM 4982 C CA . ARG D 1 63 ? 12.819 39.492 36.842 1.00 37.49 60 ARG D CA 1
ATOM 4983 C C . ARG D 1 63 ? 12.686 40.985 37.135 1.00 38.07 60 ARG D C 1
ATOM 4984 O O . ARG D 1 63 ? 12.363 41.384 38.257 1.00 38.40 60 ARG D O 1
ATOM 4992 N N . LEU D 1 64 ? 12.941 41.802 36.115 1.00 37.66 61 LEU D N 1
ATOM 4993 C CA . LEU D 1 64 ? 12.963 43.246 36.272 1.00 41.30 61 LEU D CA 1
ATOM 4994 C C . LEU D 1 64 ? 11.630 43.680 36.840 1.00 44.65 61 LEU D C 1
ATOM 4995 O O . LEU D 1 64 ? 11.567 44.502 37.750 1.00 40.40 61 LEU D O 1
ATOM 5000 N N . ALA D 1 65 ? 10.571 43.102 36.282 1.00 49.30 62 ALA D N 1
ATOM 5001 C CA . ALA D 1 65 ? 9.201 43.391 36.669 1.00 51.33 62 ALA D CA 1
ATOM 5002 C C . ALA D 1 65 ? 8.978 43.064 38.141 1.00 58.02 62 ALA D C 1
ATOM 5003 O O . ALA D 1 65 ? 8.611 43.940 38.932 1.00 52.78 62 ALA D O 1
ATOM 5005 N N . ARG D 1 66 ? 9.207 41.797 38.491 1.00 62.21 63 ARG D N 1
ATOM 5006 C CA . ARG D 1 66 ? 9.164 41.327 39.874 1.00 58.79 63 ARG D CA 1
ATOM 5007 C C . ARG D 1 66 ? 9.776 42.349 40.802 1.00 56.73 63 ARG D C 1
ATOM 5008 O O . ARG D 1 66 ? 9.086 42.976 41.592 1.00 58.98 63 ARG D O 1
ATOM 5016 N N . THR D 1 67 ? 11.090 42.501 40.698 1.00 54.82 64 THR D N 1
ATOM 5017 C CA . THR D 1 67 ? 11.838 43.440 41.522 1.00 50.10 64 THR D CA 1
ATOM 5018 C C . THR D 1 67 ? 11.160 44.801 41.692 1.00 55.15 64 THR D C 1
ATOM 5019 O O . THR D 1 67 ? 11.015 45.279 42.815 1.00 61.56 64 THR D O 1
ATOM 5023 N N . ALA D 1 68 ? 10.749 45.422 40.589 1.00 53.16 65 ALA D N 1
ATOM 5024 C CA . ALA D 1 68 ? 10.025 46.692 40.655 1.00 56.47 65 ALA D CA 1
ATOM 5025 C C . ALA D 1 68 ? 8.911 46.624 41.701 1.00 61.65 65 ALA D C 1
ATOM 5026 O O . ALA D 1 68 ? 8.917 47.368 42.684 1.00 57.32 65 ALA D O 1
ATOM 5028 N N . GLN D 1 69 ? 7.963 45.718 41.481 1.00 64.67 66 GLN D N 1
ATOM 5029 C CA . GLN D 1 69 ? 6.849 45.513 42.401 1.00 59.10 66 GLN D CA 1
ATOM 5030 C C . GLN D 1 69 ? 7.348 45.357 43.836 1.00 55.70 66 GLN D C 1
ATOM 5031 O O . GLN D 1 69 ? 6.794 45.955 44.757 1.00 60.26 66 GLN D O 1
ATOM 5045 N N . LEU D 1 71 ? 10.187 46.381 45.375 1.00 41.13 68 LEU D N 1
ATOM 5046 C CA . LEU D 1 71 ? 10.483 47.757 45.742 1.00 44.97 68 LEU D CA 1
ATOM 5047 C C . LEU D 1 71 ? 9.235 48.562 46.111 1.00 50.86 68 LEU D C 1
ATOM 5048 O O . LEU D 1 71 ? 9.228 49.299 47.090 1.00 47.28 68 LEU D O 1
ATOM 5053 N N . ALA D 1 72 ? 8.178 48.413 45.325 1.00 55.05 69 ALA D N 1
ATOM 5054 C CA . ALA D 1 72 ? 6.960 49.182 45.538 1.00 46.26 69 ALA D CA 1
ATOM 5055 C C . ALA D 1 72 ? 5.973 48.485 46.477 1.00 56.67 69 ALA D C 1
ATOM 5056 O O . ALA D 1 72 ? 5.096 49.132 47.058 1.00 60.17 69 ALA D O 1
ATOM 5058 N N . ASP D 1 73 ? 6.110 47.173 46.629 1.00 59.17 70 ASP D N 1
ATOM 5059 C CA . ASP D 1 73 ? 5.225 46.431 47.523 1.00 66.66 70 ASP D CA 1
ATOM 5060 C C . ASP D 1 73 ? 5.811 46.421 48.919 1.00 71.35 70 ASP D C 1
ATOM 5061 O O . ASP D 1 73 ? 5.079 46.422 49.908 1.00 74.16 70 ASP D O 1
ATOM 5066 N N . TRP D 1 74 ? 7.139 46.406 48.990 1.00 73.05 71 TRP D N 1
ATOM 5067 C CA . TRP D 1 74 ? 7.826 46.777 50.216 1.00 65.76 71 TRP D CA 1
ATOM 5068 C C . TRP D 1 74 ? 7.228 48.105 50.638 1.00 63.37 71 TRP D C 1
ATOM 5069 O O . TRP D 1 74 ? 7.003 48.343 51.821 1.00 65.95 71 TRP D O 1
ATOM 5080 N N . GLN D 1 75 ? 6.974 48.959 49.648 1.00 62.65 72 GLN D N 1
ATOM 5081 C CA . GLN D 1 75 ? 6.388 50.278 49.864 1.00 75.12 72 GLN D CA 1
ATOM 5082 C C . GLN D 1 75 ? 5.061 50.184 50.634 1.00 76.45 72 GLN D C 1
ATOM 5083 O O . GLN D 1 75 ? 4.646 51.128 51.301 1.00 68.53 72 GLN D O 1
ATOM 5089 N N . GLY D 1 76 ? 4.400 49.036 50.529 1.00 80.97 73 GLY D N 1
ATOM 5090 C CA . GLY D 1 76 ? 3.272 48.736 51.384 1.00 81.39 73 GLY D CA 1
ATOM 5091 C C . GLY D 1 76 ? 3.782 48.443 52.784 1.00 82.16 73 GLY D C 1
ATOM 5092 O O . GLY D 1 76 ? 3.829 49.338 53.626 1.00 85.43 73 GLY D O 1
ATOM 5093 N N . THR D 1 77 ? 4.187 47.195 53.018 1.00 80.83 74 THR D N 1
ATOM 5094 C CA . THR D 1 77 ? 4.678 46.747 54.324 1.00 81.61 74 THR D CA 1
ATOM 5095 C C . THR D 1 77 ? 5.166 47.895 55.200 1.00 82.38 74 THR D C 1
ATOM 5096 O O . THR D 1 77 ? 4.385 48.474 55.952 1.00 82.47 74 THR D O 1
ATOM 5100 N N . GLY D 1 78 ? 6.455 48.215 55.098 1.00 83.23 75 GLY D N 1
ATOM 5101 C CA . GLY D 1 78 ? 7.050 49.292 55.867 1.00 83.14 75 GLY D CA 1
ATOM 5102 C C . GLY D 1 78 ? 6.095 50.447 56.111 1.00 84.45 75 GLY D C 1
ATOM 5103 O O . GLY D 1 78 ? 5.512 50.987 55.166 1.00 81.96 75 GLY D O 1
ATOM 5104 N N . ASP D 1 79 ? 5.935 50.816 57.384 1.00 85.98 76 ASP D N 1
ATOM 5105 C CA . ASP D 1 79 ? 5.027 51.889 57.796 1.00 82.72 76 ASP D CA 1
ATOM 5106 C C . ASP D 1 79 ? 5.689 53.228 57.571 1.00 71.59 76 ASP D C 1
ATOM 5107 O O . ASP D 1 79 ? 5.024 54.259 57.516 1.00 49.19 76 ASP D O 1
ATOM 5112 N N . SER D 1 80 ? 7.012 53.184 57.441 1.00 79.75 77 SER D N 1
ATOM 5113 C CA . SER D 1 80 ? 7.855 54.371 57.416 1.00 86.80 77 SER D CA 1
ATOM 5114 C C . SER D 1 80 ? 8.816 54.270 56.228 1.00 83.59 77 SER D C 1
ATOM 5115 O O . SER D 1 80 ? 8.713 53.333 55.438 1.00 87.02 77 SER D O 1
ATOM 5118 N N . PRO D 1 81 ? 9.755 55.224 56.085 1.00 71.71 78 PRO D N 1
ATOM 5119 C CA . PRO D 1 81 ? 10.725 55.069 54.999 1.00 64.21 78 PRO D CA 1
ATOM 5120 C C . PRO D 1 81 ? 11.812 54.103 55.423 1.00 64.21 78 PRO D C 1
ATOM 5121 O O . PRO D 1 81 ? 11.994 53.026 54.849 1.00 69.39 78 PRO D O 1
ATOM 5125 N N . ARG D 1 82 ? 12.551 54.523 56.437 1.00 59.38 79 ARG D N 1
ATOM 5126 C CA . ARG D 1 82 ? 13.596 53.716 57.029 1.00 54.56 79 ARG D CA 1
ATOM 5127 C C . ARG D 1 82 ? 13.252 52.236 57.063 1.00 55.45 79 ARG D C 1
ATOM 5128 O O . ARG D 1 82 ? 14.084 51.404 56.700 1.00 53.33 79 ARG D O 1
ATOM 5136 N N . ALA D 1 83 ? 12.038 51.901 57.501 1.00 58.51 80 ALA D N 1
ATOM 5137 C CA . ALA D 1 83 ? 11.672 50.492 57.724 1.00 64.90 80 ALA D CA 1
ATOM 5138 C C . ALA D 1 83 ? 11.461 49.695 56.429 1.00 66.28 80 ALA D C 1
ATOM 5139 O O . ALA D 1 83 ? 11.420 48.457 56.423 1.00 60.82 80 ALA D O 1
ATOM 5141 N N . ARG D 1 84 ? 11.335 50.423 55.331 1.00 66.09 81 ARG D N 1
ATOM 5142 C CA . ARG D 1 84 ? 11.100 49.820 54.043 1.00 60.90 81 ARG D CA 1
ATOM 5143 C C . ARG D 1 84 ? 12.447 49.595 53.378 1.00 52.57 81 ARG D C 1
ATOM 5144 O O . ARG D 1 84 ? 12.659 48.578 52.730 1.00 48.36 81 ARG D O 1
ATOM 5152 N N . ILE D 1 85 ? 13.347 50.560 53.550 1.00 53.70 82 ILE D N 1
ATOM 5153 C CA . ILE D 1 85 ? 14.764 50.361 53.289 1.00 52.14 82 ILE D CA 1
ATOM 5154 C C . ILE D 1 85 ? 15.196 49.104 54.017 1.00 51.42 82 ILE D C 1
ATOM 5155 O O . ILE D 1 85 ? 15.790 48.207 53.427 1.00 45.06 82 ILE D O 1
ATOM 5160 N N . ALA D 1 86 ? 14.891 49.050 55.311 1.00 48.87 83 ALA D N 1
ATOM 5161 C CA . ALA D 1 86 ? 15.210 47.887 56.138 1.00 47.61 83 ALA D CA 1
ATOM 5162 C C . ALA D 1 86 ? 14.593 46.591 55.610 1.00 49.46 83 ALA D C 1
ATOM 5163 O O . ALA D 1 86 ? 15.102 45.495 55.878 1.00 41.87 83 ALA D O 1
ATOM 5165 N N . SER D 1 87 ? 13.488 46.727 54.877 1.00 55.42 84 SER D N 1
ATOM 5166 C CA . SER D 1 87 ? 12.823 45.596 54.236 1.00 50.55 84 SER D CA 1
ATOM 5167 C C . SER D 1 87 ? 13.704 45.001 53.132 1.00 56.05 84 SER D C 1
ATOM 5168 O O . SER D 1 87 ? 13.729 43.787 52.926 1.00 57.17 84 SER D O 1
ATOM 5171 N N . PHE D 1 88 ? 14.413 45.871 52.419 1.00 55.22 85 PHE D N 1
ATOM 5172 C CA . PHE D 1 88 ? 15.451 45.449 51.493 1.00 51.32 85 PHE D CA 1
ATOM 5173 C C . PHE D 1 88 ? 16.614 44.824 52.257 1.00 54.78 85 PHE D C 1
ATOM 5174 O O . PHE D 1 88 ? 17.047 43.708 51.931 1.00 48.30 85 PHE D O 1
ATOM 5182 N N . ILE D 1 89 ? 17.130 45.537 53.260 1.00 54.25 86 ILE D N 1
ATOM 5183 C CA . ILE D 1 89 ? 18.229 44.994 54.065 1.00 59.55 86 ILE D CA 1
ATOM 5184 C C . ILE D 1 89 ? 17.881 43.593 54.557 1.00 60.35 86 ILE D C 1
ATOM 5185 O O . ILE D 1 89 ? 18.621 42.633 54.314 1.00 52.71 86 ILE D O 1
ATOM 5190 N N . ASP D 1 90 ? 16.744 43.485 55.243 1.00 59.25 87 ASP D N 1
ATOM 5191 C CA . ASP D 1 90 ? 16.311 42.213 55.808 1.00 55.45 87 ASP D CA 1
ATOM 5192 C C . ASP D 1 90 ? 15.819 41.193 54.782 1.00 47.02 87 ASP D C 1
ATOM 5193 O O . ASP D 1 90 ? 15.591 40.038 55.136 1.00 45.23 87 ASP D O 1
ATOM 5198 N N . LEU D 1 91 ? 15.657 41.605 53.525 1.00 42.43 88 LEU D N 1
ATOM 5199 C CA . LEU D 1 91 ? 15.404 40.641 52.451 1.00 39.13 88 LEU D CA 1
ATOM 5200 C C . LEU D 1 91 ? 16.505 39.561 52.474 1.00 35.32 88 LEU D C 1
ATOM 5201 O O . LEU D 1 91 ? 16.240 38.366 52.344 1.00 35.74 88 LEU D O 1
ATOM 5214 N N . ILE D 1 93 ? 17.966 38.520 55.036 1.00 39.60 90 ILE D N 1
ATOM 5215 C CA . ILE D 1 93 ? 17.700 37.626 56.161 1.00 41.68 90 ILE D CA 1
ATOM 5216 C C . ILE D 1 93 ? 16.646 36.613 55.736 1.00 50.80 90 ILE D C 1
ATOM 5217 O O . ILE D 1 93 ? 16.844 35.409 55.893 1.00 57.50 90 ILE D O 1
ATOM 5230 N N . ASN D 1 95 ? 15.768 35.567 52.502 1.00 57.85 92 ASN D N 1
ATOM 5231 C CA . ASN D 1 95 ? 16.333 34.628 51.525 1.00 57.98 92 ASN D CA 1
ATOM 5232 C C . ASN D 1 95 ? 17.750 34.158 51.864 1.00 57.24 92 ASN D C 1
ATOM 5233 O O . ASN D 1 95 ? 18.569 33.926 50.965 1.00 51.91 92 ASN D O 1
ATOM 5238 N N . ARG D 1 96 ? 18.024 33.998 53.158 1.00 53.21 93 ARG D N 1
ATOM 5239 C CA . ARG D 1 96 ? 19.386 33.762 53.633 1.00 48.03 93 ARG D CA 1
ATOM 5240 C C . ARG D 1 96 ? 19.999 32.430 53.183 1.00 45.08 93 ARG D C 1
ATOM 5241 O O . ARG D 1 96 ? 21.211 32.333 52.978 1.00 35.23 93 ARG D O 1
ATOM 5249 N N . ALA D 1 97 ? 19.165 31.406 53.035 1.00 51.05 94 ALA D N 1
ATOM 5250 C CA . ALA D 1 97 ? 19.644 30.098 52.601 1.00 46.60 94 ALA D CA 1
ATOM 5251 C C . ALA D 1 97 ? 19.955 30.078 51.111 1.00 47.96 94 ALA D C 1
ATOM 5252 O O . ALA D 1 97 ? 20.954 29.489 50.682 1.00 53.82 94 ALA D O 1
ATOM 5254 N N . LYS D 1 98 ? 19.088 30.702 50.315 1.00 46.40 95 LYS D N 1
ATOM 5255 C CA . LYS D 1 98 ? 19.308 30.751 48.874 1.00 44.12 95 LYS D CA 1
ATOM 5256 C C . LYS D 1 98 ? 20.557 31.570 48.584 1.00 40.85 95 LYS D C 1
ATOM 5257 O O . LYS D 1 98 ? 21.383 31.164 47.772 1.00 37.04 95 LYS D O 1
ATOM 5263 N N . ILE D 1 99 ? 20.701 32.701 49.278 1.00 36.99 96 ILE D N 1
ATOM 5264 C CA . ILE D 1 99 ? 21.878 33.568 49.140 1.00 35.90 96 ILE D CA 1
ATOM 5265 C C . ILE D 1 99 ? 23.215 32.849 49.379 1.00 32.35 96 ILE D C 1
ATOM 5266 O O . ILE D 1 99 ? 24.110 32.870 48.526 1.00 33.49 96 ILE D O 1
ATOM 5271 N N . THR D 1 100 ? 23.365 32.229 50.544 1.00 28.96 97 THR D N 1
ATOM 5272 C CA . THR D 1 100 ? 24.616 31.552 50.846 1.00 29.90 97 THR D CA 1
ATOM 5273 C C . THR D 1 100 ? 24.800 30.325 49.963 1.00 27.22 97 THR D C 1
ATOM 5274 O O . THR D 1 100 ? 25.934 29.900 49.710 1.00 24.59 97 THR D O 1
ATOM 5278 N N . ARG D 1 101 ? 23.688 29.754 49.494 1.00 28.88 98 ARG D N 1
ATOM 5279 C CA . ARG D 1 101 ? 23.766 28.628 48.570 1.00 25.12 98 ARG D CA 1
ATOM 5280 C C . ARG D 1 101 ? 24.051 29.038 47.122 1.00 27.89 98 ARG D C 1
ATOM 5281 O O . ARG D 1 101 ? 24.899 28.431 46.451 1.00 32.06 98 ARG D O 1
ATOM 5289 N N . TYR D 1 102 ? 23.353 30.071 46.657 1.00 32.21 99 TYR D N 1
ATOM 5290 C CA . TYR D 1 102 ? 23.410 30.497 45.255 1.00 34.83 99 TYR D CA 1
ATOM 5291 C C . TYR D 1 102 ? 23.904 31.920 44.999 1.00 34.65 99 TYR D C 1
ATOM 5292 O O . TYR D 1 102 ? 23.838 32.374 43.866 1.00 40.73 99 TYR D O 1
ATOM 5301 N N . GLY D 1 103 ? 24.364 32.623 46.033 1.00 29.68 100 GLY D N 1
ATOM 5302 C CA . GLY D 1 103 ? 24.643 34.047 45.924 1.00 33.28 100 GLY D CA 1
ATOM 5303 C C . GLY D 1 103 ? 23.400 34.835 45.535 1.00 37.75 100 GLY D C 1
ATOM 5304 O O . GLY D 1 103 ? 22.329 34.254 45.347 1.00 38.62 100 GLY D O 1
ATOM 5305 N N . CYS D 1 104 ? 23.520 36.157 45.429 1.00 38.64 101 CYS D N 1
ATOM 5306 C CA . CYS D 1 104 ? 22.379 36.988 45.031 1.00 31.90 101 CYS D CA 1
ATOM 5307 C C . CYS D 1 104 ? 21.933 36.664 43.596 1.00 33.37 101 CYS D C 1
ATOM 5308 O O . CYS D 1 104 ? 22.770 36.473 42.715 1.00 33.39 101 CYS D O 1
ATOM 5311 N N . PRO D 1 105 ? 20.609 36.617 43.343 1.00 39.12 102 PRO D N 1
ATOM 5312 C CA . PRO D 1 105 ? 20.208 36.370 41.950 1.00 31.80 102 PRO D CA 1
ATOM 5313 C C . PRO D 1 105 ? 20.783 37.437 41.022 1.00 35.25 102 PRO D C 1
ATOM 5314 O O . PRO D 1 105 ? 21.375 37.110 39.997 1.00 35.20 102 PRO D O 1
ATOM 5318 N N . VAL D 1 106 ? 20.611 38.708 41.385 1.00 34.86 103 VAL D N 1
ATOM 5319 C CA . VAL D 1 106 ? 21.114 39.814 40.566 1.00 33.16 103 VAL D CA 1
ATOM 5320 C C . VAL D 1 106 ? 22.646 39.809 40.493 1.00 33.89 103 VAL D C 1
ATOM 5321 O O . VAL D 1 106 ? 23.226 39.689 39.409 1.00 34.90 103 VAL D O 1
ATOM 5325 N N . GLY D 1 107 ? 23.289 39.945 41.653 1.00 28.43 104 GLY D N 1
ATOM 5326 C CA . GLY D 1 107 ? 24.734 39.903 41.736 1.00 25.37 104 GLY D CA 1
ATOM 5327 C C . GLY D 1 107 ? 25.315 38.784 40.892 1.00 24.81 104 GLY D C 1
ATOM 5328 O O . GLY D 1 107 ? 26.032 39.043 39.923 1.00 24.72 104 GLY D O 1
ATOM 5329 N N . SER D 1 108 ? 25.003 37.538 41.251 1.00 28.54 105 SER D N 1
ATOM 5330 C CA . SER D 1 108 ? 25.545 36.372 40.534 1.00 20.83 105 SER D CA 1
ATOM 5331 C C . SER D 1 108 ? 25.253 36.357 39.033 1.00 21.46 105 SER D C 1
ATOM 5332 O O . SER D 1 108 ? 26.081 35.879 38.268 1.00 19.62 105 SER D O 1
ATOM 5335 N N . LEU D 1 109 ? 24.106 36.896 38.606 1.00 16.86 106 LEU D N 1
ATOM 5336 C CA . LEU D 1 109 ? 23.815 37.009 37.163 1.00 23.10 106 LEU D CA 1
ATOM 5337 C C . LEU D 1 109 ? 24.617 38.094 36.450 1.00 21.05 106 LEU D C 1
ATOM 5338 O O . LEU D 1 109 ? 25.129 37.874 35.363 1.00 24.55 106 LEU D O 1
ATOM 5343 N N . CYS D 1 110 ? 24.695 39.282 37.048 1.00 22.43 107 CYS D N 1
ATOM 5344 C CA . CYS D 1 110 ? 25.443 40.380 36.424 1.00 29.24 107 CYS D CA 1
ATOM 5345 C C . CYS D 1 110 ? 26.934 40.071 36.309 1.00 27.98 107 CYS D C 1
ATOM 5346 O O . CYS D 1 110 ? 27.574 40.399 35.311 1.00 31.13 107 CYS D O 1
ATOM 5349 N N . THR D 1 111 ? 27.480 39.443 37.342 1.00 23.99 108 THR D N 1
ATOM 5350 C CA . THR D 1 111 ? 28.879 39.072 37.332 1.00 21.12 108 THR D CA 1
ATOM 5351 C C . THR D 1 111 ? 29.125 37.969 36.311 1.00 23.52 108 THR D C 1
ATOM 5352 O O . THR D 1 111 ? 30.082 38.044 35.552 1.00 33.20 108 THR D O 1
ATOM 5356 N N . GLU D 1 112 ? 28.265 36.955 36.277 1.00 23.97 109 GLU D N 1
ATOM 5357 C CA . GLU D 1 112 ? 28.393 35.932 35.258 1.00 21.98 109 GLU D CA 1
ATOM 5358 C C . GLU D 1 112 ? 28.327 36.556 33.867 1.00 23.37 109 GLU D C 1
ATOM 5359 O O . GLU D 1 112 ? 29.250 36.394 33.079 1.00 31.97 109 GLU D O 1
ATOM 5365 N N . LEU D 1 113 ? 27.252 37.275 33.566 1.00 21.51 110 LEU D N 1
ATOM 5366 C CA . LEU D 1 113 ? 27.091 37.844 32.234 1.00 23.64 110 LEU D CA 1
ATOM 5367 C C . LEU D 1 113 ? 28.192 38.833 31.919 1.00 29.03 110 LEU D C 1
ATOM 5368 O O . LEU D 1 113 ? 28.507 39.049 30.754 1.00 30.62 110 LEU D O 1
ATOM 5373 N N . SER D 1 114 ? 28.763 39.447 32.951 1.00 33.17 111 SER D N 1
ATOM 5374 C CA . SER D 1 114 ? 29.873 40.383 32.769 1.00 35.85 111 SER D CA 1
ATOM 5375 C C . SER D 1 114 ? 31.178 39.680 32.384 1.00 30.94 111 SER D C 1
ATOM 5376 O O . SER D 1 114 ? 31.893 40.139 31.500 1.00 36.77 111 SER D O 1
ATOM 5379 N N . LYS D 1 115 ? 31.500 38.581 33.059 1.00 26.54 112 LYS D N 1
ATOM 5380 C CA . LYS D 1 115 ? 32.722 37.828 32.754 1.00 26.30 112 LYS D CA 1
ATOM 5381 C C . LYS D 1 115 ? 32.577 37.202 31.387 1.00 35.62 112 LYS D C 1
ATOM 5382 O O . LYS D 1 115 ? 33.530 37.140 30.611 1.00 40.33 112 LYS D O 1
ATOM 5388 N N . LEU D 1 116 ? 31.364 36.729 31.107 1.00 36.65 113 LEU D N 1
ATOM 5389 C CA . LEU D 1 116 ? 30.993 36.236 29.796 1.00 29.35 113 LEU D CA 1
ATOM 5390 C C . LEU D 1 116 ? 31.125 37.324 28.744 1.00 28.49 113 LEU D C 1
ATOM 5391 O O . LEU D 1 116 ? 31.106 37.042 27.564 1.00 27.47 113 LEU D O 1
ATOM 5396 N N . ASP D 1 117 ? 31.223 38.575 29.174 1.00 28.62 114 ASP D N 1
ATOM 5397 C CA . ASP D 1 117 ? 31.209 39.684 28.234 1.00 37.24 114 ASP D CA 1
ATOM 5398 C C . ASP D 1 117 ? 29.997 39.524 27.298 1.00 41.15 114 ASP D C 1
ATOM 5399 O O . ASP D 1 117 ? 30.142 39.347 26.089 1.00 49.80 114 ASP D O 1
ATOM 5404 N N . HIS D 1 118 ? 28.799 39.603 27.871 1.00 33.99 115 HIS D N 1
ATOM 5405 C CA . HIS D 1 118 ? 27.582 39.257 27.156 1.00 34.99 115 HIS D CA 1
ATOM 5406 C C . HIS D 1 118 ? 26.736 40.473 26.823 1.00 40.96 115 HIS D C 1
ATOM 5407 O O . HIS D 1 118 ? 26.458 41.292 27.691 1.00 47.66 115 HIS D O 1
ATOM 5414 N N . ALA D 1 119 ? 26.319 40.568 25.564 1.00 38.99 116 ALA D N 1
ATOM 5415 C CA . ALA D 1 119 ? 25.405 41.610 25.092 1.00 39.76 116 ALA D CA 1
ATOM 5416 C C . ALA D 1 119 ? 24.392 42.080 26.139 1.00 36.32 116 ALA D C 1
ATOM 5417 O O . ALA D 1 119 ? 24.109 43.274 26.247 1.00 38.03 116 ALA D O 1
ATOM 5419 N N . ALA D 1 120 ? 23.863 41.132 26.909 1.00 37.87 117 ALA D N 1
ATOM 5420 C CA . ALA D 1 120 ? 22.759 41.393 27.827 1.00 37.08 117 ALA D CA 1
ATOM 5421 C C . ALA D 1 120 ? 23.178 41.853 29.206 1.00 29.20 117 ALA D C 1
ATOM 5422 O O . ALA D 1 120 ? 22.323 42.008 30.060 1.00 32.82 117 ALA D O 1
ATOM 5424 N N . GLN D 1 121 ? 24.468 42.065 29.446 1.00 24.32 118 GLN D N 1
ATOM 5425 C CA . GLN D 1 121 ? 24.884 42.574 30.755 1.00 21.54 118 GLN D CA 1
ATOM 5426 C C . GLN D 1 121 ? 24.162 43.888 31.043 1.00 32.55 118 GLN D C 1
ATOM 5427 O O . GLN D 1 121 ? 23.672 44.118 32.160 1.00 33.90 118 GLN D O 1
ATOM 5433 N N . GLY D 1 122 ? 24.053 44.734 30.022 1.00 31.41 119 GLY D N 1
ATOM 5434 C CA . GLY D 1 122 ? 23.366 46.003 30.175 1.00 31.82 119 GLY D CA 1
ATOM 5435 C C . GLY D 1 122 ? 21.945 45.832 30.683 1.00 35.24 119 GLY D C 1
ATOM 5436 O O . GLY D 1 122 ? 21.509 46.559 31.575 1.00 34.64 119 GLY D O 1
ATOM 5437 N N . GLN D 1 123 ? 21.223 44.876 30.101 1.00 36.78 120 GLN D N 1
ATOM 5438 C CA . GLN D 1 123 ? 19.848 44.588 30.492 1.00 36.79 120 GLN D CA 1
ATOM 5439 C C . GLN D 1 123 ? 19.800 43.963 31.888 1.00 35.72 120 GLN D C 1
ATOM 5440 O O . GLN D 1 123 ? 18.937 44.314 32.711 1.00 32.45 120 GLN D O 1
ATOM 5446 N N . ALA D 1 124 ? 20.729 43.036 32.137 1.00 29.85 121 ALA D N 1
ATOM 5447 C CA . ALA D 1 124 ? 20.916 42.427 33.446 1.00 25.02 121 ALA D CA 1
ATOM 5448 C C . ALA D 1 124 ? 21.147 43.473 34.532 1.00 34.32 121 ALA D C 1
ATOM 5449 O O . ALA D 1 124 ? 20.576 43.371 35.624 1.00 42.82 121 ALA D O 1
ATOM 5451 N N . ASN D 1 125 ? 21.995 44.462 34.247 1.00 34.08 122 ASN D N 1
ATOM 5452 C CA . ASN D 1 125 ? 22.322 45.490 35.244 1.00 36.75 122 ASN D CA 1
ATOM 5453 C C . ASN D 1 125 ? 21.119 46.370 35.613 1.00 38.82 122 ASN D C 1
ATOM 5454 O O . ASN D 1 125 ? 21.131 47.043 36.652 1.00 31.89 122 ASN D O 1
ATOM 5459 N N . GLY D 1 126 ? 20.087 46.359 34.762 1.00 35.82 123 GLY D N 1
ATOM 5460 C CA . GLY D 1 126 ? 18.849 47.073 35.033 1.00 30.81 123 GLY D CA 1
ATOM 5461 C C . GLY D 1 126 ? 18.163 46.625 36.318 1.00 36.55 123 GLY D C 1
ATOM 5462 O O . GLY D 1 126 ? 17.247 47.291 36.811 1.00 32.05 123 GLY D O 1
ATOM 5463 N N . LEU D 1 127 ? 18.606 45.494 36.868 1.00 38.37 124 LEU D N 1
ATOM 5464 C CA . LEU D 1 127 ? 18.113 45.020 38.170 1.00 39.60 124 LEU D CA 1
ATOM 5465 C C . LEU D 1 127 ? 18.793 45.719 39.364 1.00 36.72 124 LEU D C 1
ATOM 5466 O O . LEU D 1 127 ? 18.127 46.000 40.365 1.00 33.98 124 LEU D O 1
ATOM 5471 N N . PHE D 1 128 ? 20.092 46.023 39.249 1.00 32.81 125 PHE D N 1
ATOM 5472 C CA . PHE D 1 128 ? 20.750 46.933 40.213 1.00 30.70 125 PHE D CA 1
ATOM 5473 C C . PHE D 1 128 ? 20.269 48.379 40.061 1.00 37.31 125 PHE D C 1
ATOM 5474 O O . PHE D 1 128 ? 20.208 49.120 41.048 1.00 37.88 125 PHE D O 1
ATOM 5482 N N . THR D 1 129 ? 19.966 48.790 38.824 1.00 40.55 126 THR D N 1
ATOM 5483 C CA . THR D 1 129 ? 19.502 50.158 38.574 1.00 42.83 126 THR D CA 1
ATOM 5484 C C . THR D 1 129 ? 18.218 50.443 39.331 1.00 40.65 126 THR D C 1
ATOM 5485 O O . THR D 1 129 ? 18.080 51.489 39.954 1.00 41.36 126 THR D O 1
ATOM 5489 N N . LEU D 1 130 ? 17.277 49.502 39.254 1.00 49.47 127 LEU D N 1
ATOM 5490 C CA . LEU D 1 130 ? 16.012 49.600 39.973 1.00 48.69 127 LEU D CA 1
ATOM 5491 C C . LEU D 1 130 ? 16.266 49.874 41.434 1.00 45.20 127 LEU D C 1
ATOM 5492 O O . LEU D 1 130 ? 15.957 50.958 41.938 1.00 44.97 127 LEU D O 1
ATOM 5497 N N . PHE D 1 131 ? 16.817 48.871 42.112 1.00 44.14 128 PHE D N 1
ATOM 5498 C CA . PHE D 1 131 ? 17.120 49.007 43.528 1.00 49.73 128 PHE D CA 1
ATOM 5499 C C . PHE D 1 131 ? 17.777 50.365 43.759 1.00 56.60 128 PHE D C 1
ATOM 5500 O O . PHE D 1 131 ? 17.352 51.130 44.630 1.00 61.77 128 PHE D O 1
ATOM 5508 N N . ARG D 1 132 ? 18.797 50.671 42.954 1.00 51.40 129 ARG D N 1
ATOM 5509 C CA . ARG D 1 132 ? 19.567 51.898 43.131 1.00 46.60 129 ARG D CA 1
ATOM 5510 C C . ARG D 1 132 ? 18.660 53.122 43.251 1.00 44.40 129 ARG D C 1
ATOM 5511 O O . ARG D 1 132 ? 18.692 53.837 44.253 1.00 37.23 129 ARG D O 1
ATOM 5519 N N . ASP D 1 133 ? 17.845 53.344 42.226 1.00 47.06 130 ASP D N 1
ATOM 5520 C CA . ASP D 1 133 ? 17.030 54.550 42.120 1.00 44.25 130 ASP D CA 1
ATOM 5521 C C . ASP D 1 133 ? 15.935 54.586 43.199 1.00 48.43 130 ASP D C 1
ATOM 5522 O O . ASP D 1 133 ? 15.432 55.650 43.582 1.00 47.21 130 ASP D O 1
ATOM 5527 N N . TRP D 1 134 ? 15.587 53.411 43.701 1.00 46.74 131 TRP D N 1
ATOM 5528 C CA . TRP D 1 134 ? 14.590 53.285 44.752 1.00 43.39 131 TRP D CA 1
ATOM 5529 C C . TRP D 1 134 ? 15.214 53.528 46.122 1.00 50.25 131 TRP D C 1
ATOM 5530 O O . TRP D 1 134 ? 14.649 54.234 46.958 1.00 57.48 131 TRP D O 1
ATOM 5541 N N . LEU D 1 135 ? 16.378 52.932 46.360 1.00 47.71 132 LEU D N 1
ATOM 5542 C CA . LEU D 1 135 ? 17.123 53.228 47.579 1.00 52.79 132 LEU D CA 1
ATOM 5543 C C . LEU D 1 135 ? 17.515 54.708 47.618 1.00 54.96 132 LEU D C 1
ATOM 5544 O O . LEU D 1 135 ? 17.672 55.311 48.686 1.00 45.01 132 LEU D O 1
ATOM 5549 N N . GLN D 1 136 ? 17.665 55.296 46.438 1.00 61.30 133 GLN D N 1
ATOM 5550 C CA . GLN D 1 136 ? 17.846 56.733 46.340 1.00 64.51 133 GLN D CA 1
ATOM 5551 C C . GLN D 1 136 ? 16.567 57.420 46.831 1.00 62.98 133 GLN D C 1
ATOM 5552 O O . GLN D 1 136 ? 16.622 58.289 47.707 1.00 56.43 133 GLN D O 1
ATOM 5558 N N . ARG D 1 137 ? 15.423 57.015 46.272 1.00 63.98 134 ARG D N 1
ATOM 5559 C CA . ARG D 1 137 ? 14.127 57.529 46.707 1.00 65.22 134 ARG D CA 1
ATOM 5560 C C . ARG D 1 137 ? 14.044 57.444 48.223 1.00 71.49 134 ARG D C 1
ATOM 5561 O O . ARG D 1 137 ? 13.959 58.463 48.905 1.00 64.55 134 ARG D O 1
ATOM 5569 N N . GLN D 1 138 ? 14.075 56.221 48.745 1.00 75.63 135 GLN D N 1
ATOM 5570 C CA . GLN D 1 138 ? 14.025 56.012 50.185 1.00 70.18 135 GLN D CA 1
ATOM 5571 C C . GLN D 1 138 ? 14.923 57.003 50.923 1.00 63.84 135 GLN D C 1
ATOM 5572 O O . GLN D 1 138 ? 14.434 57.787 51.726 1.00 69.95 135 GLN D O 1
ATOM 5578 N N . PHE D 1 139 ? 16.224 56.993 50.642 1.00 55.10 136 PHE D N 1
ATOM 5579 C CA . PHE D 1 139 ? 17.142 57.924 51.307 1.00 54.21 136 PHE D CA 1
ATOM 5580 C C . PHE D 1 139 ? 16.734 59.390 51.194 1.00 66.56 136 PHE D C 1
ATOM 5581 O O . PHE D 1 139 ? 17.096 60.212 52.036 1.00 72.60 136 PHE D O 1
ATOM 5589 N N . ALA D 1 140 ? 15.985 59.714 50.149 1.00 78.51 137 ALA D N 1
ATOM 5590 C CA . ALA D 1 140 ? 15.449 61.058 49.983 1.00 78.43 137 ALA D CA 1
ATOM 5591 C C . ALA D 1 140 ? 14.197 61.228 50.844 1.00 79.57 137 ALA D C 1
ATOM 5592 O O . ALA D 1 140 ? 14.193 62.009 51.797 1.00 82.65 137 ALA D O 1
ATOM 5594 N N . GLU D 1 141 ? 13.144 60.485 50.497 1.00 78.68 138 GLU D N 1
ATOM 5595 C CA . GLU D 1 141 ? 11.910 60.429 51.283 1.00 73.26 138 GLU D CA 1
ATOM 5596 C C . GLU D 1 141 ? 12.168 59.723 52.616 1.00 83.14 138 GLU D C 1
ATOM 5597 O O . GLU D 1 141 ? 11.479 58.760 52.965 1.00 83.04 138 GLU D O 1
ATOM 5603 N N . ALA D 1 142 ? 13.171 60.201 53.352 1.00 89.32 139 ALA D N 1
ATOM 5604 C CA . ALA D 1 142 ? 13.515 59.637 54.653 1.00 90.59 139 ALA D CA 1
ATOM 5605 C C . ALA D 1 142 ? 14.433 60.550 55.479 1.00 94.45 139 ALA D C 1
ATOM 5606 O O . ALA D 1 142 ? 14.406 60.499 56.712 1.00 96.43 139 ALA D O 1
ATOM 5608 N N . GLY D 1 143 ? 15.235 61.381 54.810 1.00 93.83 140 GLY D N 1
ATOM 5609 C CA . GLY D 1 143 ? 16.113 62.308 55.515 1.00 90.36 140 GLY D CA 1
ATOM 5610 C C . GLY D 1 143 ? 17.228 62.921 54.686 1.00 87.18 140 GLY D C 1
ATOM 5611 O O . GLY D 1 143 ? 17.120 64.056 54.226 1.00 78.81 140 GLY D O 1
ATOM 5612 N N . CYS D 1 144 ? 18.313 62.170 54.517 1.00 90.76 141 CYS D N 1
ATOM 5613 C CA . CYS D 1 144 ? 19.428 62.586 53.678 1.00 82.81 141 CYS D CA 1
ATOM 5614 C C . CYS D 1 144 ? 18.987 62.689 52.228 1.00 84.52 141 CYS D C 1
ATOM 5615 O O . CYS D 1 144 ? 19.507 61.978 51.367 1.00 83.85 141 CYS D O 1
ATOM 5618 N N . THR D 1 145 ? 18.022 63.571 51.970 1.00 87.88 142 THR D N 1
ATOM 5619 C CA . THR D 1 145 ? 17.485 63.806 50.627 1.00 87.81 142 THR D CA 1
ATOM 5620 C C . THR D 1 145 ? 18.594 64.077 49.613 1.00 91.82 142 THR D C 1
ATOM 5621 O O . THR D 1 145 ? 18.550 63.594 48.478 1.00 93.30 142 THR D O 1
ATOM 5625 N N . THR D 1 146 ? 19.589 64.850 50.032 1.00 87.49 143 THR D N 1
ATOM 5626 C CA . THR D 1 146 ? 20.696 65.213 49.161 1.00 79.11 143 THR D CA 1
ATOM 5627 C C . THR D 1 146 ? 21.668 64.078 48.855 1.00 82.04 143 THR D C 1
ATOM 5628 O O . THR D 1 146 ? 22.120 63.943 47.714 1.00 84.56 143 THR D O 1
ATOM 5632 N N . GLU D 1 147 ? 21.988 63.269 49.868 1.00 76.16 144 GLU D N 1
ATOM 5633 C CA . GLU D 1 147 ? 23.027 62.241 49.742 1.00 74.59 144 GLU D CA 1
ATOM 5634 C C . GLU D 1 147 ? 22.534 60.886 49.191 1.00 61.51 144 GLU D C 1
ATOM 5635 O O . GLU D 1 147 ? 23.294 59.920 49.092 1.00 56.45 144 GLU D O 1
ATOM 5641 N N . ALA D 1 148 ? 21.268 60.836 48.792 1.00 60.80 145 ALA D N 1
ATOM 5642 C CA . ALA D 1 148 ? 20.666 59.611 48.257 1.00 67.01 145 ALA D CA 1
ATOM 5643 C C . ALA D 1 148 ? 21.537 58.743 47.317 1.00 57.90 145 ALA D C 1
ATOM 5644 O O . ALA D 1 148 ? 21.615 57.535 47.542 1.00 55.31 145 ALA D O 1
ATOM 5646 N N . PRO D 1 149 ? 22.173 59.339 46.269 1.00 52.40 146 PRO D N 1
ATOM 5647 C CA . PRO D 1 149 ? 22.926 58.503 45.318 1.00 44.35 146 PRO D CA 1
ATOM 5648 C C . PRO D 1 149 ? 23.969 57.560 45.919 1.00 42.21 146 PRO D C 1
ATOM 5649 O O . PRO D 1 149 ? 23.818 56.334 45.795 1.00 37.98 146 PRO D O 1
ATOM 5653 N N . ALA D 1 150 ? 25.015 58.116 46.529 1.00 44.37 147 ALA D N 1
ATOM 5654 C CA . ALA D 1 150 ? 26.132 57.295 46.986 1.00 42.28 147 ALA D CA 1
ATOM 5655 C C . ALA D 1 150 ? 25.702 56.378 48.116 1.00 45.00 147 ALA D C 1
ATOM 5656 O O . ALA D 1 150 ? 26.134 55.234 48.181 1.00 42.10 147 ALA D O 1
ATOM 5658 N N . LEU D 1 151 ? 24.861 56.900 49.007 1.00 52.26 148 LEU D N 1
ATOM 5659 C CA . LEU D 1 151 ? 24.280 56.106 50.085 1.00 55.77 148 LEU D CA 1
ATOM 5660 C C . LEU D 1 151 ? 23.628 54.858 49.515 1.00 55.82 148 LEU D C 1
ATOM 5661 O O . LEU D 1 151 ? 23.763 53.773 50.074 1.00 56.71 148 LEU D O 1
ATOM 5666 N N . ALA D 1 152 ? 22.896 55.033 48.416 1.00 51.46 149 ALA D N 1
ATOM 5667 C CA . ALA D 1 152 ? 22.199 53.929 47.782 1.00 50.59 149 ALA D CA 1
ATOM 5668 C C . ALA D 1 152 ? 23.246 52.961 47.307 1.00 42.86 149 ALA D C 1
ATOM 5669 O O . ALA D 1 152 ? 23.250 51.789 47.686 1.00 40.96 149 ALA D O 1
ATOM 5679 N N . HIS D 1 154 ? 26.447 52.740 47.823 1.00 41.38 151 HIS D N 1
ATOM 5680 C CA . HIS D 1 154 ? 27.241 52.193 48.921 1.00 42.17 151 HIS D CA 1
ATOM 5681 C C . HIS D 1 154 ? 26.580 50.976 49.564 1.00 42.07 151 HIS D C 1
ATOM 5682 O O . HIS D 1 154 ? 27.221 49.932 49.739 1.00 36.40 151 HIS D O 1
ATOM 5689 N N . LEU D 1 155 ? 25.307 51.121 49.928 1.00 43.03 152 LEU D N 1
ATOM 5690 C CA . LEU D 1 155 ? 24.579 50.044 50.590 1.00 43.14 152 LEU D CA 1
ATOM 5691 C C . LEU D 1 155 ? 24.423 48.836 49.661 1.00 37.50 152 LEU D C 1
ATOM 5692 O O . LEU D 1 155 ? 24.653 47.693 50.068 1.00 28.14 152 LEU D O 1
ATOM 5697 N N . LEU D 1 156 ? 24.040 49.097 48.417 1.00 34.56 153 LEU D N 1
ATOM 5698 C CA . LEU D 1 156 ? 23.927 48.056 47.412 1.00 35.74 153 LEU D CA 1
ATOM 5699 C C . LEU D 1 156 ? 25.195 47.212 47.380 1.00 38.71 153 LEU D C 1
ATOM 5700 O O . LEU D 1 156 ? 25.134 45.979 47.315 1.00 32.75 153 LEU D O 1
ATOM 5705 N N . ALA D 1 157 ? 26.347 47.880 47.432 1.00 42.64 154 ALA D N 1
ATOM 5706 C CA . ALA D 1 157 ? 27.636 47.191 47.474 1.00 38.51 154 ALA D CA 1
ATOM 5707 C C . ALA D 1 157 ? 27.896 46.555 48.842 1.00 38.65 154 ALA D C 1
ATOM 5708 O O . ALA D 1 157 ? 28.539 45.517 48.938 1.00 38.22 154 ALA D O 1
ATOM 5710 N N . ARG D 1 158 ? 27.407 47.179 49.905 1.00 33.94 155 ARG D N 1
ATOM 5711 C CA . ARG D 1 158 ? 27.452 46.540 51.212 1.00 33.52 155 ARG D CA 1
ATOM 5712 C C . ARG D 1 158 ? 26.831 45.154 51.110 1.00 33.28 155 ARG D C 1
ATOM 5713 O O . ARG D 1 158 ? 27.425 44.157 51.509 1.00 34.34 155 ARG D O 1
ATOM 5721 N N . SER D 1 159 ? 25.620 45.112 50.566 1.00 36.57 156 SER D N 1
ATOM 5722 C CA . SER D 1 159 ? 24.819 43.900 50.563 1.00 30.21 156 SER D CA 1
ATOM 5723 C C . SER D 1 159 ? 25.384 42.890 49.595 1.00 36.04 156 SER D C 1
ATOM 5724 O O . SER D 1 159 ? 25.256 41.686 49.805 1.00 33.92 156 SER D O 1
ATOM 5727 N N . GLN D 1 160 ? 25.998 43.379 48.520 1.00 36.92 157 GLN D N 1
ATOM 5728 C CA . GLN D 1 160 ? 26.623 42.502 47.546 1.00 27.72 157 GLN D CA 1
ATOM 5729 C C . GLN D 1 160 ? 27.809 41.773 48.141 1.00 26.54 157 GLN D C 1
ATOM 5730 O O . GLN D 1 160 ? 27.983 40.571 47.907 1.00 27.51 157 GLN D O 1
ATOM 5736 N N . GLY D 1 161 ? 28.609 42.520 48.903 1.00 25.97 158 GLY D N 1
ATOM 5737 C CA . GLY D 1 161 ? 29.793 42.015 49.575 1.00 30.20 158 GLY D CA 1
ATOM 5738 C C . GLY D 1 161 ? 29.446 41.024 50.666 1.00 35.47 158 GLY D C 1
ATOM 5739 O O . GLY D 1 161 ? 30.162 40.042 50.877 1.00 33.43 158 GLY D O 1
ATOM 5740 N N . ALA D 1 162 ? 28.338 41.282 51.355 1.00 33.28 159 ALA D N 1
ATOM 5741 C CA . ALA D 1 162 ? 27.833 40.354 52.358 1.00 34.16 159 ALA D CA 1
ATOM 5742 C C . ALA D 1 162 ? 27.425 39.020 51.708 1.00 36.94 159 ALA D C 1
ATOM 5743 O O . ALA D 1 162 ? 27.939 37.970 52.084 1.00 37.78 159 ALA D O 1
ATOM 5745 N N . ALA D 1 163 ? 26.507 39.073 50.740 1.00 36.50 160 ALA D N 1
ATOM 5746 C CA . ALA D 1 163 ? 26.115 37.909 49.937 1.00 28.56 160 ALA D CA 1
ATOM 5747 C C . ALA D 1 163 ? 27.312 37.204 49.310 1.00 29.43 160 ALA D C 1
ATOM 5748 O O . ALA D 1 163 ? 27.409 35.977 49.335 1.00 27.86 160 ALA D O 1
ATOM 5750 N N . THR D 1 164 ? 28.222 37.970 48.725 1.00 30.61 161 THR D N 1
ATOM 5751 C CA . THR D 1 164 ? 29.389 37.360 48.117 1.00 28.71 161 THR D CA 1
ATOM 5752 C C . THR D 1 164 ? 30.106 36.459 49.105 1.00 30.92 161 THR D C 1
ATOM 5753 O O . THR D 1 164 ? 30.332 35.279 48.816 1.00 37.66 161 THR D O 1
ATOM 5757 N N . LEU D 1 165 ? 30.463 37.000 50.270 1.00 16.05 162 LEU D N 1
ATOM 5758 C CA . LEU D 1 165 ? 31.208 36.203 51.244 1.00 24.15 162 LEU D CA 1
ATOM 5759 C C . LEU D 1 165 ? 30.354 35.072 51.850 1.00 28.81 162 LEU D C 1
ATOM 5760 O O . LEU D 1 165 ? 30.845 33.966 52.096 1.00 24.66 162 LEU D O 1
ATOM 5765 N N . ALA D 1 166 ? 29.072 35.345 52.065 1.00 27.24 163 ALA D N 1
ATOM 5766 C CA . ALA D 1 166 ? 28.162 34.320 52.540 1.00 24.45 163 ALA D CA 1
ATOM 5767 C C . ALA D 1 166 ? 28.218 33.079 51.637 1.00 23.53 163 ALA D C 1
ATOM 5768 O O . ALA D 1 166 ? 28.389 31.961 52.124 1.00 25.49 163 ALA D O 1
ATOM 5770 N N . GLN D 1 167 ? 28.087 33.293 50.332 1.00 24.02 164 GLN D N 1
ATOM 5771 C CA . GLN D 1 167 ? 27.998 32.205 49.355 1.00 29.60 164 GLN D CA 1
ATOM 5772 C C . GLN D 1 167 ? 29.288 31.401 49.194 1.00 38.23 164 GLN D C 1
ATOM 5773 O O . GLN D 1 167 ? 29.241 30.202 48.901 1.00 44.49 164 GLN D O 1
ATOM 5779 N N . SER D 1 168 ? 30.432 32.059 49.374 1.00 32.81 165 SER D N 1
ATOM 5780 C CA . SER D 1 168 ? 31.729 31.407 49.182 1.00 33.81 165 SER D CA 1
ATOM 5781 C C . SER D 1 168 ? 32.136 30.615 50.411 1.00 37.42 165 SER D C 1
ATOM 5782 O O . SER D 1 168 ? 32.730 29.539 50.305 1.00 37.74 165 SER D O 1
ATOM 5785 N N . PHE D 1 169 ? 31.840 31.170 51.582 1.00 40.48 166 PHE D N 1
ATOM 5786 C CA . PHE D 1 169 ? 32.090 30.471 52.831 1.00 31.42 166 PHE D CA 1
ATOM 5787 C C . PHE D 1 169 ? 30.908 29.590 53.156 1.00 30.42 166 PHE D C 1
ATOM 5788 O O . PHE D 1 169 ? 30.921 28.871 54.151 1.00 39.95 166 PHE D O 1
ATOM 5796 N N . HIS D 1 170 ? 29.903 29.620 52.287 1.00 35.97 167 HIS D N 1
ATOM 5797 C CA . HIS D 1 170 ? 28.615 28.996 52.579 1.00 43.00 167 HIS D CA 1
ATOM 5798 C C . HIS D 1 170 ? 28.346 29.182 54.076 1.00 50.47 167 HIS D C 1
ATOM 5799 O O . HIS D 1 170 ? 28.187 28.228 54.842 1.00 56.10 167 HIS D O 1
ATOM 5806 N N . ASP D 1 171 ? 28.322 30.455 54.466 1.00 46.33 168 ASP D N 1
ATOM 5807 C CA . ASP D 1 171 ? 28.329 30.873 55.864 1.00 39.42 168 ASP D CA 1
ATOM 5808 C C . ASP D 1 171 ? 27.111 31.745 56.102 1.00 39.55 168 ASP D C 1
ATOM 5809 O O . ASP D 1 171 ? 27.151 32.973 55.924 1.00 40.25 168 ASP D O 1
ATOM 5814 N N . GLU D 1 172 ? 26.012 31.107 56.473 1.00 34.48 169 GLU D N 1
ATOM 5815 C CA . GLU D 1 172 ? 24.775 31.824 56.653 1.00 32.48 169 GLU D CA 1
ATOM 5816 C C . GLU D 1 172 ? 24.961 32.789 57.814 1.00 38.81 169 GLU D C 1
ATOM 5817 O O . GLU D 1 172 ? 24.381 33.871 57.832 1.00 40.06 169 GLU D O 1
ATOM 5823 N N . GLY D 1 173 ? 25.788 32.400 58.780 1.00 34.10 170 GLY D N 1
ATOM 5824 C CA . GLY D 1 173 ? 26.013 33.243 59.939 1.00 38.64 170 GLY D CA 1
ATOM 5825 C C . GLY D 1 173 ? 26.433 34.633 59.525 1.00 35.81 170 GLY D C 1
ATOM 5826 O O . GLY D 1 173 ? 25.833 35.631 59.939 1.00 33.29 170 GLY D O 1
ATOM 5827 N N . PHE D 1 174 ? 27.472 34.683 58.695 1.00 33.80 171 PHE D N 1
ATOM 5828 C CA . PHE D 1 174 ? 28.107 35.927 58.289 1.00 32.95 171 PHE D CA 1
ATOM 5829 C C . PHE D 1 174 ? 27.107 36.920 57.720 1.00 39.02 171 PHE D C 1
ATOM 5830 O O . PHE D 1 174 ? 27.131 38.109 58.041 1.00 42.81 171 PHE D O 1
ATOM 5838 N N . LEU D 1 175 ? 26.229 36.421 56.864 1.00 41.81 172 LEU D N 1
ATOM 5839 C CA . LEU D 1 175 ? 25.172 37.237 56.291 1.00 39.19 172 LEU D CA 1
ATOM 5840 C C . LEU D 1 175 ? 24.435 38.003 57.390 1.00 31.80 172 LEU D C 1
ATOM 5841 O O . LEU D 1 175 ? 23.928 39.097 57.168 1.00 32.06 172 LEU D O 1
ATOM 5846 N N . ARG D 1 176 ? 24.365 37.417 58.577 1.00 37.30 173 ARG D N 1
ATOM 5847 C CA . ARG D 1 176 ? 23.568 37.991 59.661 1.00 44.33 173 ARG D CA 1
ATOM 5848 C C . ARG D 1 176 ? 24.333 39.096 60.395 1.00 44.92 173 ARG D C 1
ATOM 5849 O O . ARG D 1 176 ? 23.777 40.154 60.727 1.00 43.54 173 ARG D O 1
ATOM 5857 N N . SER D 1 177 ? 25.612 38.837 60.646 1.00 44.36 174 SER D N 1
ATOM 5858 C CA . SER D 1 177 ? 26.475 39.809 61.290 1.00 36.38 174 SER D CA 1
ATOM 5859 C C . SER D 1 177 ? 26.779 40.945 60.335 1.00 42.60 174 SER D C 1
ATOM 5860 O O . SER D 1 177 ? 27.128 42.044 60.763 1.00 53.12 174 SER D O 1
ATOM 5863 N N . GLU D 1 178 ? 26.668 40.679 59.037 1.00 37.85 175 GLU D N 1
ATOM 5864 C CA . GLU D 1 178 ? 26.737 41.749 58.059 1.00 28.07 175 GLU D CA 1
ATOM 5865 C C . GLU D 1 178 ? 25.461 42.562 58.099 1.00 31.68 175 GLU D C 1
ATOM 5866 O O . GLU D 1 178 ? 25.506 43.799 58.155 1.00 38.26 175 GLU D O 1
ATOM 5872 N N . VAL D 1 179 ? 24.318 41.883 58.069 1.00 22.31 176 VAL D N 1
ATOM 5873 C CA . VAL D 1 179 ? 23.057 42.614 58.120 1.00 27.92 176 VAL D CA 1
ATOM 5874 C C . VAL D 1 179 ? 22.975 43.471 59.396 1.00 41.33 176 VAL D C 1
ATOM 5875 O O . VAL D 1 179 ? 22.479 44.611 59.377 1.00 41.19 176 VAL D O 1
ATOM 5879 N N . ALA D 1 180 ? 23.468 42.921 60.502 1.00 44.23 177 ALA D N 1
ATOM 5880 C CA . ALA D 1 180 ? 23.499 43.648 61.770 1.00 40.28 177 ALA D CA 1
ATOM 5881 C C . ALA D 1 180 ? 24.327 44.919 61.643 1.00 37.62 177 ALA D C 1
ATOM 5882 O O . ALA D 1 180 ? 23.936 45.970 62.140 1.00 41.77 177 ALA D O 1
ATOM 5884 N N . ASP D 1 181 ? 25.471 44.811 60.973 1.00 39.56 178 ASP D N 1
ATOM 5885 C CA . ASP D 1 181 ? 26.383 45.937 60.794 1.00 44.72 178 ASP D CA 1
ATOM 5886 C C . ASP D 1 181 ? 25.822 46.946 59.778 1.00 54.07 178 ASP D C 1
ATOM 5887 O O . ASP D 1 181 ? 26.092 48.151 59.851 1.00 57.28 178 ASP D O 1
ATOM 5900 N N . HIS D 1 183 ? 22.689 47.654 59.652 1.00 43.24 180 HIS D N 1
ATOM 5901 C CA . HIS D 1 183 ? 21.706 48.416 60.412 1.00 43.04 180 HIS D CA 1
ATOM 5902 C C . HIS D 1 183 ? 22.345 49.482 61.319 1.00 50.27 180 HIS D C 1
ATOM 5903 O O . HIS D 1 183 ? 21.933 50.648 61.292 1.00 55.07 180 HIS D O 1
ATOM 5910 N N . ARG D 1 184 ? 23.337 49.082 62.117 1.00 44.80 181 ARG D N 1
ATOM 5911 C CA . ARG D 1 184 ? 24.079 50.020 62.962 1.00 44.16 181 ARG D CA 1
ATOM 5912 C C . ARG D 1 184 ? 24.656 51.215 62.204 1.00 57.84 181 ARG D C 1
ATOM 5913 O O . ARG D 1 184 ? 24.871 52.279 62.795 1.00 64.86 181 ARG D O 1
ATOM 5921 N N . TRP D 1 185 ? 24.906 51.031 60.903 1.00 53.37 182 TRP D N 1
ATOM 5922 C CA . TRP D 1 185 ? 25.417 52.094 60.038 1.00 41.05 182 TRP D CA 1
ATOM 5923 C C . TRP D 1 185 ? 24.296 53.032 59.617 1.00 42.96 182 TRP D C 1
ATOM 5924 O O . TRP D 1 185 ? 24.447 54.259 59.632 1.00 48.50 182 TRP D O 1
ATOM 5935 N N . LEU D 1 186 ? 23.180 52.432 59.214 1.00 44.33 183 LEU D N 1
ATOM 5936 C CA . LEU D 1 186 ? 21.986 53.170 58.831 1.00 52.61 183 LEU D CA 1
ATOM 5937 C C . LEU D 1 186 ? 21.605 54.080 59.998 1.00 61.28 183 LEU D C 1
ATOM 5938 O O . LEU D 1 186 ? 21.213 55.233 59.805 1.00 65.84 183 LEU D O 1
ATOM 5943 N N . ASP D 1 187 ? 21.755 53.561 61.212 1.00 57.57 184 ASP D N 1
ATOM 5944 C CA . ASP D 1 187 ? 21.554 54.358 62.411 1.00 54.92 184 ASP D CA 1
ATOM 5945 C C . ASP D 1 187 ? 22.364 55.630 62.388 1.00 55.25 184 ASP D C 1
ATOM 5946 O O . ASP D 1 187 ? 21.811 56.719 62.496 1.00 57.25 184 ASP D O 1
ATOM 5951 N N . ASN D 1 188 ? 23.677 55.500 62.262 1.00 55.62 185 ASN D N 1
ATOM 5952 C CA . ASN D 1 188 ? 24.547 56.673 62.291 1.00 69.04 185 ASN D CA 1
ATOM 5953 C C . ASN D 1 188 ? 24.441 57.536 61.027 1.00 71.07 185 ASN D C 1
ATOM 5954 O O . ASN D 1 188 ? 25.191 58.496 60.856 1.00 69.78 185 ASN D O 1
ATOM 5959 N N . THR D 1 189 ? 23.497 57.192 60.154 1.00 74.25 186 THR D N 1
ATOM 5960 C CA . THR D 1 189 ? 23.378 57.820 58.837 1.00 72.06 186 THR D CA 1
ATOM 5961 C C . THR D 1 189 ? 22.248 58.847 58.760 1.00 68.29 186 THR D C 1
ATOM 5962 O O . THR D 1 189 ? 22.444 59.973 58.298 1.00 66.81 186 THR D O 1
ATOM 5966 N N . LEU D 1 190 ? 21.068 58.438 59.215 1.00 65.72 187 LEU D N 1
ATOM 5967 C CA . LEU D 1 190 ? 19.855 59.238 59.102 1.00 65.94 187 LEU D CA 1
ATOM 5968 C C . LEU D 1 190 ? 19.393 59.775 60.458 1.00 72.60 187 LEU D C 1
ATOM 5969 O O . LEU D 1 190 ? 20.030 59.504 61.477 1.00 76.24 187 LEU D O 1
ATOM 5974 N N . PRO D 1 191 ? 18.269 60.529 60.466 1.00 73.60 188 PRO D N 1
ATOM 5975 C CA . PRO D 1 191 ? 17.586 61.069 61.650 1.00 74.60 188 PRO D CA 1
ATOM 5976 C C . PRO D 1 191 ? 16.181 60.484 61.898 1.00 75.61 188 PRO D C 1
ATOM 5977 O O . PRO D 1 191 ? 15.698 59.668 61.108 1.00 71.40 188 PRO D O 1
ATOM 5989 N N . THR D 1 193 ? 11.983 61.174 62.305 1.00 87.09 190 THR D N 1
ATOM 5990 C CA . THR D 1 193 ? 11.162 61.947 61.386 1.00 92.92 190 THR D CA 1
ATOM 5991 C C . THR D 1 193 ? 9.681 62.070 61.747 1.00 100.37 190 THR D C 1
ATOM 5992 O O . THR D 1 193 ? 9.246 61.713 62.848 1.00 104.41 190 THR D O 1
ATOM 5996 N N . THR D 1 194 ? 8.922 62.588 60.785 1.00 99.37 191 THR D N 1
ATOM 5997 C CA . THR D 1 194 ? 7.487 62.781 60.913 1.00 97.04 191 THR D CA 1
ATOM 5998 C C . THR D 1 194 ? 6.851 62.766 59.522 1.00 88.69 191 THR D C 1
ATOM 5999 O O . THR D 1 194 ? 7.539 62.936 58.511 1.00 79.66 191 THR D O 1
ATOM 6003 N N . ASN E 1 2 ? -30.601 52.315 19.466 1.00 101.23 -1 ASN E N 1
ATOM 6004 C CA . ASN E 1 2 ? -31.987 52.228 19.010 1.00 101.34 -1 ASN E CA 1
ATOM 6005 C C . ASN E 1 2 ? -32.548 50.807 19.028 1.00 104.12 -1 ASN E C 1
ATOM 6006 O O . ASN E 1 2 ? -31.882 49.878 19.484 1.00 103.09 -1 ASN E O 1
ATOM 6011 N N . ALA E 1 3 ? -33.774 50.650 18.534 1.00 107.28 0 ALA E N 1
ATOM 6012 C CA . ALA E 1 3 ? -34.428 49.342 18.478 1.00 109.09 0 ALA E CA 1
ATOM 6013 C C . ALA E 1 3 ? -33.840 48.445 17.389 1.00 111.19 0 ALA E C 1
ATOM 6014 O O . ALA E 1 3 ? -32.622 48.363 17.222 1.00 114.64 0 ALA E O 1
ATOM 6021 N N . VAL E 1 5 ? -33.426 48.965 14.642 1.00 93.62 2 VAL E N 1
ATOM 6022 C CA . VAL E 1 5 ? -32.758 49.824 13.662 1.00 90.22 2 VAL E CA 1
ATOM 6023 C C . VAL E 1 5 ? -31.260 50.009 13.906 1.00 89.81 2 VAL E C 1
ATOM 6024 O O . VAL E 1 5 ? -30.502 50.247 12.963 1.00 86.53 2 VAL E O 1
ATOM 6028 N N . GLN E 1 6 ? -30.838 49.911 15.166 1.00 92.13 3 GLN E N 1
ATOM 6029 C CA . GLN E 1 6 ? -29.415 49.955 15.493 1.00 90.71 3 GLN E CA 1
ATOM 6030 C C . GLN E 1 6 ? -28.739 48.803 14.781 1.00 89.97 3 GLN E C 1
ATOM 6031 O O . GLN E 1 6 ? -27.538 48.834 14.521 1.00 90.31 3 GLN E O 1
ATOM 6037 N N . ALA E 1 7 ? -29.530 47.778 14.481 1.00 90.75 4 ALA E N 1
ATOM 6038 C CA . ALA E 1 7 ? -29.057 46.645 13.708 1.00 88.73 4 ALA E CA 1
ATOM 6039 C C . ALA E 1 7 ? -28.543 47.157 12.384 1.00 89.68 4 ALA E C 1
ATOM 6040 O O . ALA E 1 7 ? -27.517 46.703 11.898 1.00 90.19 4 ALA E O 1
ATOM 6042 N N . GLN E 1 8 ? -29.264 48.115 11.811 1.00 92.36 5 GLN E N 1
ATOM 6043 C CA . GLN E 1 8 ? -28.890 48.698 10.527 1.00 90.04 5 GLN E CA 1
ATOM 6044 C C . GLN E 1 8 ? -28.094 49.983 10.690 1.00 84.77 5 GLN E C 1
ATOM 6045 O O . GLN E 1 8 ? -27.800 50.666 9.712 1.00 85.21 5 GLN E O 1
ATOM 6051 N N . THR E 1 9 ? -27.754 50.317 11.928 1.00 81.63 6 THR E N 1
ATOM 6052 C CA . THR E 1 9 ? -26.821 51.405 12.169 1.00 76.69 6 THR E CA 1
ATOM 6053 C C . THR E 1 9 ? -25.419 50.821 12.195 1.00 68.98 6 THR E C 1
ATOM 6054 O O . THR E 1 9 ? -24.481 51.425 11.690 1.00 69.99 6 THR E O 1
ATOM 6058 N N . ARG E 1 10 ? -25.292 49.633 12.780 1.00 62.39 7 ARG E N 1
ATOM 6059 C CA . ARG E 1 10 ? -24.061 48.863 12.700 1.00 58.69 7 ARG E CA 1
ATOM 6060 C C . ARG E 1 10 ? -23.694 48.649 11.243 1.00 60.50 7 ARG E C 1
ATOM 6061 O O . ARG E 1 10 ? -22.583 48.955 10.805 1.00 63.47 7 ARG E O 1
ATOM 6069 N N . ASP E 1 11 ? -24.645 48.106 10.494 1.00 57.53 8 ASP E N 1
ATOM 6070 C CA . ASP E 1 11 ? -24.421 47.771 9.103 1.00 57.29 8 ASP E CA 1
ATOM 6071 C C . ASP E 1 11 ? -23.839 48.968 8.383 1.00 53.89 8 ASP E C 1
ATOM 6072 O O . ASP E 1 11 ? -22.962 48.835 7.533 1.00 48.29 8 ASP E O 1
ATOM 6077 N N . GLN E 1 12 ? -24.341 50.142 8.745 1.00 57.93 9 GLN E N 1
ATOM 6078 C CA . GLN E 1 12 ? -23.952 51.384 8.101 1.00 59.60 9 GLN E CA 1
ATOM 6079 C C . GLN E 1 12 ? -22.466 51.683 8.275 1.00 53.04 9 GLN E C 1
ATOM 6080 O O . GLN E 1 12 ? -21.832 52.216 7.361 1.00 50.47 9 GLN E O 1
ATOM 6086 N N . ILE E 1 13 ? -21.918 51.328 9.439 1.00 48.49 10 ILE E N 1
ATOM 6087 C CA . ILE E 1 13 ? -20.480 51.466 9.707 1.00 51.79 10 ILE E CA 1
ATOM 6088 C C . ILE E 1 13 ? -19.696 50.358 8.995 1.00 48.64 10 ILE E C 1
ATOM 6089 O O . ILE E 1 13 ? -18.652 50.593 8.380 1.00 39.55 10 ILE E O 1
ATOM 6094 N N . VAL E 1 14 ? -20.215 49.142 9.081 1.00 48.75 11 VAL E N 1
ATOM 6095 C CA . VAL E 1 14 ? -19.596 48.012 8.425 1.00 38.61 11 VAL E CA 1
ATOM 6096 C C . VAL E 1 14 ? -19.628 48.183 6.920 1.00 40.46 11 VAL E C 1
ATOM 6097 O O . VAL E 1 14 ? -18.619 47.973 6.242 1.00 39.84 11 VAL E O 1
ATOM 6101 N N . ALA E 1 15 ? -20.779 48.576 6.391 1.00 38.03 12 ALA E N 1
ATOM 6102 C CA . ALA E 1 15 ? -20.879 48.824 4.963 1.00 38.95 12 ALA E CA 1
ATOM 6103 C C . ALA E 1 15 ? -19.827 49.848 4.575 1.00 40.55 12 ALA E C 1
ATOM 6104 O O . ALA E 1 15 ? -18.950 49.577 3.759 1.00 46.09 12 ALA E O 1
ATOM 6106 N N . ALA E 1 16 ? -19.913 51.029 5.169 1.00 41.94 13 ALA E N 1
ATOM 6107 C CA . ALA E 1 16 ? -18.925 52.080 4.931 1.00 41.36 13 ALA E CA 1
ATOM 6108 C C . ALA E 1 16 ? -17.461 51.585 4.952 1.00 43.38 13 ALA E C 1
ATOM 6109 O O . ALA E 1 16 ? -16.722 51.801 3.987 1.00 45.11 13 ALA E O 1
ATOM 6111 N N . ALA E 1 17 ? -17.058 50.932 6.047 1.00 41.06 14 ALA E N 1
ATOM 6112 C CA . ALA E 1 17 ? -15.699 50.404 6.215 1.00 38.80 14 ALA E CA 1
ATOM 6113 C C . ALA E 1 17 ? -15.275 49.419 5.114 1.00 45.65 14 ALA E C 1
ATOM 6114 O O . ALA E 1 17 ? -14.134 49.460 4.643 1.00 39.26 14 ALA E O 1
ATOM 6116 N N . ASP E 1 18 ? -16.180 48.518 4.729 1.00 48.16 15 ASP E N 1
ATOM 6117 C CA . ASP E 1 18 ? -15.898 47.533 3.675 1.00 44.97 15 ASP E CA 1
ATOM 6118 C C . ASP E 1 18 ? -15.293 48.195 2.427 1.00 44.54 15 ASP E C 1
ATOM 6119 O O . ASP E 1 18 ? -14.331 47.699 1.842 1.00 45.42 15 ASP E O 1
ATOM 6124 N N . GLU E 1 19 ? -15.858 49.333 2.038 1.00 44.32 16 GLU E N 1
ATOM 6125 C CA . GLU E 1 19 ? -15.417 50.054 0.852 1.00 32.19 16 GLU E CA 1
ATOM 6126 C C . GLU E 1 19 ? -14.047 50.701 1.048 1.00 27.68 16 GLU E C 1
ATOM 6127 O O . GLU E 1 19 ? -13.200 50.636 0.169 1.00 34.89 16 GLU E O 1
ATOM 6133 N N . LEU E 1 20 ? -13.833 51.321 2.207 1.00 32.79 17 LEU E N 1
ATOM 6134 C CA . LEU E 1 20 ? -12.593 52.057 2.470 1.00 34.26 17 LEU E CA 1
ATOM 6135 C C . LEU E 1 20 ? -11.433 51.097 2.603 1.00 31.39 17 LEU E C 1
ATOM 6136 O O . LEU E 1 20 ? -10.389 51.281 1.987 1.00 32.60 17 LEU E O 1
ATOM 6141 N N . PHE E 1 21 ? -11.631 50.063 3.412 1.00 35.86 18 PHE E N 1
ATOM 6142 C CA . PHE E 1 21 ? -10.625 49.020 3.584 1.00 32.65 18 PHE E CA 1
ATOM 6143 C C . PHE E 1 21 ? -10.045 48.586 2.233 1.00 34.23 18 PHE E C 1
ATOM 6144 O O . PHE E 1 21 ? -8.825 48.452 2.092 1.00 36.86 18 PHE E O 1
ATOM 6152 N N . TYR E 1 22 ? -10.916 48.381 1.242 1.00 33.29 19 TYR E N 1
ATOM 6153 C CA . TYR E 1 22 ? -10.504 47.935 -0.098 1.00 35.01 19 TYR E CA 1
ATOM 6154 C C . TYR E 1 22 ? -9.837 49.065 -0.869 1.00 36.40 19 TYR E C 1
ATOM 6155 O O . TYR E 1 22 ? -8.809 48.860 -1.511 1.00 28.17 19 TYR E O 1
ATOM 6164 N N . ARG E 1 23 ? -10.412 50.264 -0.779 1.00 45.57 20 ARG E N 1
ATOM 6165 C CA . ARG E 1 23 ? -9.870 51.419 -1.491 1.00 42.29 20 ARG E CA 1
ATOM 6166 C C . ARG E 1 23 ? -8.595 51.969 -0.856 1.00 35.68 20 ARG E C 1
ATOM 6167 O O . ARG E 1 23 ? -7.680 52.377 -1.565 1.00 38.61 20 ARG E O 1
ATOM 6175 N N . GLN E 1 24 ? -8.513 51.950 0.472 1.00 23.95 21 GLN E N 1
ATOM 6176 C CA . GLN E 1 24 ? -7.358 52.549 1.149 1.00 33.98 21 GLN E CA 1
ATOM 6177 C C . GLN E 1 24 ? -6.347 51.572 1.771 1.00 29.92 21 GLN E C 1
ATOM 6178 O O . GLN E 1 24 ? -5.151 51.859 1.855 1.00 30.66 21 GLN E O 1
ATOM 6184 N N . GLY E 1 25 ? -6.838 50.414 2.185 1.00 29.97 22 GLY E N 1
ATOM 6185 C CA . GLY E 1 25 ? -6.047 49.498 2.980 1.00 32.90 22 GLY E CA 1
ATOM 6186 C C . GLY E 1 25 ? -6.678 49.393 4.355 1.00 32.43 22 GLY E C 1
ATOM 6187 O O . GLY E 1 25 ? -7.377 50.312 4.811 1.00 30.57 22 GLY E O 1
ATOM 6188 N N . PHE E 1 26 ? -6.440 48.266 5.016 1.00 37.46 23 PHE E N 1
ATOM 6189 C CA . PHE E 1 26 ? -7.024 48.036 6.327 1.00 38.38 23 PHE E CA 1
ATOM 6190 C C . PHE E 1 26 ? -6.345 48.939 7.337 1.00 34.41 23 PHE E C 1
ATOM 6191 O O . PHE E 1 26 ? -6.996 49.719 8.038 1.00 33.96 23 PHE E O 1
ATOM 6199 N N . ALA E 1 27 ? -5.024 48.844 7.385 1.00 28.06 24 ALA E N 1
ATOM 6200 C CA . ALA E 1 27 ? -4.251 49.609 8.339 1.00 23.17 24 ALA E CA 1
ATOM 6201 C C . ALA E 1 27 ? -4.547 51.095 8.201 1.00 25.19 24 ALA E C 1
ATOM 6202 O O . ALA E 1 27 ? -4.754 51.798 9.196 1.00 39.25 24 ALA E O 1
ATOM 6204 N N . GLN E 1 28 ? -4.565 51.560 6.956 1.00 29.31 25 GLN E N 1
ATOM 6205 C CA . GLN E 1 28 ? -4.720 52.980 6.619 1.00 23.19 25 GLN E CA 1
ATOM 6206 C C . GLN E 1 28 ? -6.041 53.575 7.038 1.00 29.84 25 GLN E C 1
ATOM 6207 O O . GLN E 1 28 ? -6.129 54.765 7.365 1.00 30.12 25 GLN E O 1
ATOM 6213 N N . THR E 1 29 ? -7.086 52.761 6.983 1.00 34.96 26 THR E N 1
ATOM 6214 C CA . THR E 1 29 ? -8.425 53.254 7.265 1.00 44.05 26 THR E CA 1
ATOM 6215 C C . THR E 1 29 ? -8.614 53.490 8.768 1.00 45.46 26 THR E C 1
ATOM 6216 O O . THR E 1 29 ? -8.481 52.573 9.578 1.00 44.26 26 THR E O 1
ATOM 6220 N N . SER E 1 30 ? -8.901 54.738 9.128 1.00 46.86 27 SER E N 1
ATOM 6221 C CA . SER E 1 30 ? -8.982 55.132 10.525 1.00 43.75 27 SER E CA 1
ATOM 6222 C C . SER E 1 30 ? -10.426 55.268 10.946 1.00 41.16 27 SER E C 1
ATOM 6223 O O . SER E 1 30 ? -11.318 55.377 10.103 1.00 37.03 27 SER E O 1
ATOM 6226 N N . PHE E 1 31 ? -10.641 55.278 12.260 1.00 46.87 28 PHE E N 1
ATOM 6227 C CA . PHE E 1 31 ? -11.949 55.553 12.844 1.00 48.78 28 PHE E CA 1
ATOM 6228 C C . PHE E 1 31 ? -12.566 56.835 12.295 1.00 44.43 28 PHE E C 1
ATOM 6229 O O . PHE E 1 31 ? -13.747 56.859 11.955 1.00 42.70 28 PHE E O 1
ATOM 6237 N N . VAL E 1 32 ? -11.768 57.895 12.204 1.00 45.43 29 VAL E N 1
ATOM 6238 C CA . VAL E 1 32 ? -12.239 59.160 11.634 1.00 49.39 29 VAL E CA 1
ATOM 6239 C C . VAL E 1 32 ? -12.606 59.051 10.147 1.00 48.90 29 VAL E C 1
ATOM 6240 O O . VAL E 1 32 ? -13.471 59.778 9.663 1.00 48.03 29 VAL E O 1
ATOM 6244 N N . ASP E 1 33 ? -11.943 58.145 9.431 1.00 42.58 30 ASP E N 1
ATOM 6245 C CA . ASP E 1 33 ? -12.280 57.881 8.037 1.00 43.33 30 ASP E CA 1
ATOM 6246 C C . ASP E 1 33 ? -13.677 57.300 7.979 1.00 40.23 30 ASP E C 1
ATOM 6247 O O . ASP E 1 33 ? -14.458 57.623 7.088 1.00 37.45 30 ASP E O 1
ATOM 6252 N N . ILE E 1 34 ? -13.981 56.427 8.932 1.00 43.64 31 ILE E N 1
ATOM 6253 C CA . ILE E 1 34 ? -15.226 55.666 8.891 1.00 47.30 31 ILE E CA 1
ATOM 6254 C C . ILE E 1 34 ? -16.425 56.460 9.447 1.00 45.87 31 ILE E C 1
ATOM 6255 O O . ILE E 1 34 ? -17.508 56.447 8.852 1.00 41.84 31 ILE E O 1
ATOM 6260 N N . SER E 1 35 ? -16.228 57.146 10.573 1.00 43.81 32 SER E N 1
ATOM 6261 C CA . SER E 1 35 ? -17.274 57.995 11.158 1.00 46.69 32 SER E CA 1
ATOM 6262 C C . SER E 1 35 ? -17.595 59.165 10.237 1.00 51.39 32 SER E C 1
ATOM 6263 O O . SER E 1 35 ? -18.757 59.560 10.104 1.00 48.63 32 SER E O 1
ATOM 6266 N N . ALA E 1 36 ? -16.556 59.719 9.613 1.00 51.02 33 ALA E N 1
ATOM 6267 C CA . ALA E 1 36 ? -16.723 60.807 8.658 1.00 48.01 33 ALA E CA 1
ATOM 6268 C C . ALA E 1 36 ? -17.562 60.327 7.494 1.00 53.21 33 ALA E C 1
ATOM 6269 O O . ALA E 1 36 ? -18.351 61.087 6.928 1.00 56.82 33 ALA E O 1
ATOM 6271 N N . ALA E 1 37 ? -17.381 59.052 7.150 1.00 54.84 34 ALA E N 1
ATOM 6272 C CA . ALA E 1 37 ? -18.043 58.430 6.011 1.00 46.64 34 ALA E CA 1
ATOM 6273 C C . ALA E 1 37 ? -19.493 58.060 6.311 1.00 48.57 34 ALA E C 1
ATOM 6274 O O . ALA E 1 37 ? -20.330 58.032 5.408 1.00 52.92 34 ALA E O 1
ATOM 6276 N N . VAL E 1 38 ? -19.778 57.762 7.574 1.00 51.54 35 VAL E N 1
ATOM 6277 C CA . VAL E 1 38 ? -21.143 57.510 8.032 1.00 62.96 35 VAL E CA 1
ATOM 6278 C C . VAL E 1 38 ? -21.752 58.820 8.560 1.00 71.55 35 VAL E C 1
ATOM 6279 O O . VAL E 1 38 ? -22.973 58.965 8.676 1.00 72.45 35 VAL E O 1
ATOM 6283 N N . GLY E 1 39 ? -20.876 59.773 8.864 1.00 76.68 36 GLY E N 1
ATOM 6284 C CA . GLY E 1 39 ? -21.276 61.096 9.304 1.00 77.33 36 GLY E CA 1
ATOM 6285 C C . GLY E 1 39 ? -22.055 61.101 10.602 1.00 73.97 36 GLY E C 1
ATOM 6286 O O . GLY E 1 39 ? -22.985 61.890 10.767 1.00 70.67 36 GLY E O 1
ATOM 6287 N N . ILE E 1 40 ? -21.670 60.229 11.530 1.00 74.21 37 ILE E N 1
ATOM 6288 C CA . ILE E 1 40 ? -22.374 60.120 12.804 1.00 74.12 37 ILE E CA 1
ATOM 6289 C C . ILE E 1 40 ? -21.523 60.556 14.002 1.00 75.86 37 ILE E C 1
ATOM 6290 O O . ILE E 1 40 ? -20.288 60.564 13.933 1.00 77.87 37 ILE E O 1
ATOM 6295 N N . SER E 1 41 ? -22.198 60.932 15.088 1.00 69.18 38 SER E N 1
ATOM 6296 C CA . SER E 1 41 ? -21.540 61.283 16.341 1.00 58.00 38 SER E CA 1
ATOM 6297 C C . SER E 1 41 ? -20.405 60.318 16.686 1.00 58.13 38 SER E C 1
ATOM 6298 O O . SER E 1 41 ? -20.479 59.120 16.374 1.00 44.64 38 SER E O 1
ATOM 6301 N N . ARG E 1 42 ? -19.359 60.845 17.326 1.00 64.28 39 ARG E N 1
ATOM 6302 C CA . ARG E 1 42 ? -18.302 60.009 17.882 1.00 59.51 39 ARG E CA 1
ATOM 6303 C C . ARG E 1 42 ? -19.004 59.166 18.929 1.00 63.09 39 ARG E C 1
ATOM 6304 O O . ARG E 1 42 ? -18.464 58.180 19.438 1.00 65.91 39 ARG E O 1
ATOM 6312 N N . GLY E 1 43 ? -20.242 59.564 19.209 1.00 62.68 40 GLY E N 1
ATOM 6313 C CA . GLY E 1 43 ? -21.100 58.888 20.157 1.00 59.26 40 GLY E CA 1
ATOM 6314 C C . GLY E 1 43 ? -21.626 57.564 19.657 1.00 54.92 40 GLY E C 1
ATOM 6315 O O . GLY E 1 43 ? -21.266 56.517 20.191 1.00 55.27 40 GLY E O 1
ATOM 6316 N N . ASN E 1 44 ? -22.472 57.599 18.633 1.00 60.23 41 ASN E N 1
ATOM 6317 C CA . ASN E 1 44 ? -23.069 56.369 18.113 1.00 60.02 41 ASN E CA 1
ATOM 6318 C C . ASN E 1 44 ? -22.047 55.320 17.672 1.00 57.89 41 ASN E C 1
ATOM 6319 O O . ASN E 1 44 ? -22.237 54.132 17.916 1.00 56.46 41 ASN E O 1
ATOM 6324 N N . PHE E 1 45 ? -20.967 55.768 17.036 1.00 61.04 42 PHE E N 1
ATOM 6325 C CA . PHE E 1 45 ? -19.943 54.870 16.482 1.00 60.22 42 PHE E CA 1
ATOM 6326 C C . PHE E 1 45 ? -19.408 53.862 17.504 1.00 58.59 42 PHE E C 1
ATOM 6327 O O . PHE E 1 45 ? -19.341 52.663 17.234 1.00 46.28 42 PHE E O 1
ATOM 6335 N N . TYR E 1 46 ? -19.027 54.356 18.679 1.00 66.67 43 TYR E N 1
ATOM 6336 C CA . TYR E 1 46 ? -18.387 53.515 19.685 1.00 60.86 43 TYR E CA 1
ATOM 6337 C C . TYR E 1 46 ? -19.348 52.559 20.377 1.00 59.50 43 TYR E C 1
ATOM 6338 O O . TYR E 1 46 ? -18.916 51.587 21.000 1.00 56.73 43 TYR E O 1
ATOM 6347 N N . TYR E 1 47 ? -20.645 52.843 20.274 1.00 63.90 44 TYR E N 1
ATOM 6348 C CA . TYR E 1 47 ? -21.663 51.926 20.767 1.00 71.14 44 TYR E CA 1
ATOM 6349 C C . TYR E 1 47 ? -21.586 50.622 19.979 1.00 72.98 44 TYR E C 1
ATOM 6350 O O . TYR E 1 47 ? -21.621 49.521 20.546 1.00 73.06 44 TYR E O 1
ATOM 6359 N N . HIS E 1 48 ? -21.468 50.761 18.664 1.00 73.69 45 HIS E N 1
ATOM 6360 C CA . HIS E 1 48 ? -21.356 49.614 17.775 1.00 70.79 45 HIS E CA 1
ATOM 6361 C C . HIS E 1 48 ? -19.956 48.996 17.795 1.00 68.02 45 HIS E C 1
ATOM 6362 O O . HIS E 1 48 ? -19.811 47.788 17.991 1.00 67.03 45 HIS E O 1
ATOM 6369 N N . PHE E 1 49 ? -18.930 49.824 17.602 1.00 65.74 46 PHE E N 1
ATOM 6370 C CA . PHE E 1 49 ? -17.560 49.318 17.476 1.00 66.29 46 PHE E CA 1
ATOM 6371 C C . PHE E 1 49 ? -16.530 50.076 18.306 1.00 70.66 46 PHE E C 1
ATOM 6372 O O . PHE E 1 49 ? -16.627 51.285 18.491 1.00 78.28 46 PHE E O 1
ATOM 6380 N N . LYS E 1 50 ? -15.524 49.352 18.777 1.00 68.98 47 LYS E N 1
ATOM 6381 C CA . LYS E 1 50 ? -14.553 49.908 19.704 1.00 68.48 47 LYS E CA 1
ATOM 6382 C C . LYS E 1 50 ? -13.087 49.721 19.260 1.00 70.32 47 LYS E C 1
ATOM 6383 O O . LYS E 1 50 ? -12.213 50.467 19.698 1.00 73.00 47 LYS E O 1
ATOM 6389 N N . THR E 1 51 ? -12.816 48.737 18.400 1.00 54.01 48 THR E N 1
ATOM 6390 C CA . THR E 1 51 ? -11.495 48.623 17.771 1.00 49.17 48 THR E CA 1
ATOM 6391 C C . THR E 1 51 ? -11.607 48.510 16.266 1.00 45.74 48 THR E C 1
ATOM 6392 O O . THR E 1 51 ? -12.688 48.284 15.718 1.00 44.53 48 THR E O 1
ATOM 6396 N N . LYS E 1 52 ? -10.466 48.656 15.608 1.00 42.35 49 LYS E N 1
ATOM 6397 C CA . LYS E 1 52 ? -10.371 48.405 14.187 1.00 36.58 49 LYS E CA 1
ATOM 6398 C C . LYS E 1 52 ? -10.600 46.923 13.932 1.00 29.77 49 LYS E C 1
ATOM 6399 O O . LYS E 1 52 ? -11.217 46.528 12.937 1.00 27.01 49 LYS E O 1
ATOM 6405 N N . ASP E 1 53 ? -10.100 46.100 14.843 1.00 30.86 50 ASP E N 1
ATOM 6406 C CA . ASP E 1 53 ? -10.170 44.655 14.674 1.00 29.36 50 ASP E CA 1
ATOM 6407 C C . ASP E 1 53 ? -11.610 44.168 14.674 1.00 34.48 50 ASP E C 1
ATOM 6408 O O . ASP E 1 53 ? -11.986 43.327 13.856 1.00 37.22 50 ASP E O 1
ATOM 6413 N N . GLU E 1 54 ? -12.417 44.703 15.586 1.00 32.66 51 GLU E N 1
ATOM 6414 C CA . GLU E 1 54 ? -13.847 44.388 15.622 1.00 37.42 51 GLU E CA 1
ATOM 6415 C C . GLU E 1 54 ? -14.533 44.668 14.293 1.00 31.14 51 GLU E C 1
ATOM 6416 O O . GLU E 1 54 ? -15.340 43.869 13.819 1.00 34.07 51 GLU E O 1
ATOM 6422 N N . ILE E 1 55 ? -14.246 45.834 13.723 1.00 32.56 52 ILE E N 1
ATOM 6423 C CA . ILE E 1 55 ? -14.825 46.225 12.445 1.00 43.50 52 ILE E CA 1
ATOM 6424 C C . ILE E 1 55 ? -14.379 45.287 11.297 1.00 39.90 52 ILE E C 1
ATOM 6425 O O . ILE E 1 55 ? -15.178 44.925 10.432 1.00 37.61 52 ILE E O 1
ATOM 6430 N N . LEU E 1 56 ? -13.107 44.896 11.302 1.00 35.06 53 LEU E N 1
ATOM 6431 C CA . LEU E 1 56 ? -12.571 44.030 10.254 1.00 27.89 53 LEU E CA 1
ATOM 6432 C C . LEU E 1 56 ? -13.235 42.671 10.312 1.00 31.28 53 LEU E C 1
ATOM 6433 O O . LEU E 1 56 ? -13.507 42.064 9.287 1.00 31.89 53 LEU E O 1
ATOM 6438 N N . ALA E 1 57 ? -13.491 42.195 11.527 1.00 39.90 54 ALA E N 1
ATOM 6439 C CA . ALA E 1 57 ? -14.109 40.890 11.717 1.00 42.04 54 ALA E CA 1
ATOM 6440 C C . ALA E 1 57 ? -15.436 40.803 10.965 1.00 43.26 54 ALA E C 1
ATOM 6441 O O . ALA E 1 57 ? -15.694 39.814 10.276 1.00 42.42 54 ALA E O 1
ATOM 6443 N N . GLU E 1 58 ? -16.274 41.833 11.092 1.00 47.50 55 GLU E N 1
ATOM 6444 C CA . GLU E 1 58 ? -17.576 41.842 10.411 1.00 54.72 55 GLU E CA 1
ATOM 6445 C C . GLU E 1 58 ? -17.491 42.231 8.933 1.00 55.50 55 GLU E C 1
ATOM 6446 O O . GLU E 1 58 ? -18.309 41.785 8.122 1.00 61.02 55 GLU E O 1
ATOM 6452 N N . VAL E 1 59 ? -16.506 43.055 8.585 1.00 50.64 56 VAL E N 1
ATOM 6453 C CA . VAL E 1 59 ? -16.263 43.382 7.186 1.00 46.53 56 VAL E CA 1
ATOM 6454 C C . VAL E 1 59 ? -15.914 42.132 6.380 1.00 44.56 56 VAL E C 1
ATOM 6455 O O . VAL E 1 59 ? -16.197 42.068 5.187 1.00 56.95 56 VAL E O 1
ATOM 6459 N N . ILE E 1 60 ? -15.304 41.141 7.032 1.00 33.38 57 ILE E N 1
ATOM 6460 C CA . ILE E 1 60 ? -14.932 39.892 6.364 1.00 29.03 57 ILE E CA 1
ATOM 6461 C C . ILE E 1 60 ? -16.129 38.935 6.254 1.00 33.28 57 ILE E C 1
ATOM 6462 O O . ILE E 1 60 ? -16.237 38.152 5.290 1.00 33.01 57 ILE E O 1
ATOM 6467 N N . ARG E 1 61 ? -17.028 39.016 7.237 1.00 40.34 58 ARG E N 1
ATOM 6468 C CA . ARG E 1 61 ? -18.253 38.209 7.247 1.00 47.19 58 ARG E CA 1
ATOM 6469 C C . ARG E 1 61 ? -19.239 38.756 6.227 1.00 51.74 58 ARG E C 1
ATOM 6470 O O . ARG E 1 61 ? -19.950 37.998 5.565 1.00 57.04 58 ARG E O 1
ATOM 6478 N N . LEU E 1 62 ? -19.274 40.078 6.100 1.00 47.14 59 LEU E N 1
ATOM 6479 C CA . LEU E 1 62 ? -20.043 40.713 5.036 1.00 45.63 59 LEU E CA 1
ATOM 6480 C C . LEU E 1 62 ? -19.498 40.304 3.658 1.00 46.60 59 LEU E C 1
ATOM 6481 O O . LEU E 1 62 ? -20.266 40.070 2.716 1.00 41.07 59 LEU E O 1
ATOM 6486 N N . ARG E 1 63 ? -18.170 40.227 3.547 1.00 46.04 60 ARG E N 1
ATOM 6487 C CA . ARG E 1 63 ? -17.522 39.833 2.298 1.00 43.82 60 ARG E CA 1
ATOM 6488 C C . ARG E 1 63 ? -17.758 38.362 2.013 1.00 37.95 60 ARG E C 1
ATOM 6489 O O . ARG E 1 63 ? -18.006 37.978 0.885 1.00 40.21 60 ARG E O 1
ATOM 6497 N N . LEU E 1 64 ? -17.666 37.549 3.053 1.00 36.54 61 LEU E N 1
ATOM 6498 C CA . LEU E 1 64 ? -17.924 36.130 2.938 1.00 38.56 61 LEU E CA 1
ATOM 6499 C C . LEU E 1 64 ? -19.387 35.899 2.534 1.00 42.33 61 LEU E C 1
ATOM 6500 O O . LEU E 1 64 ? -19.723 34.894 1.912 1.00 41.37 61 LEU E O 1
ATOM 6505 N N . ALA E 1 65 ? -20.244 36.856 2.877 1.00 41.67 62 ALA E N 1
ATOM 6506 C CA . ALA E 1 65 ? -21.666 36.811 2.549 1.00 36.35 62 ALA E CA 1
ATOM 6507 C C . ALA E 1 65 ? -21.924 37.288 1.121 1.00 40.06 62 ALA E C 1
ATOM 6508 O O . ALA E 1 65 ? -22.476 36.556 0.296 1.00 41.46 62 ALA E O 1
ATOM 6510 N N . ARG E 1 66 ? -21.531 38.529 0.840 1.00 37.07 63 ARG E N 1
ATOM 6511 C CA . ARG E 1 66 ? -21.630 39.093 -0.504 1.00 32.67 63 ARG E CA 1
ATOM 6512 C C . ARG E 1 66 ? -21.024 38.145 -1.520 1.00 26.47 63 ARG E C 1
ATOM 6513 O O . ARG E 1 66 ? -21.507 38.044 -2.639 1.00 38.76 63 ARG E O 1
ATOM 6521 N N . THR E 1 67 ? -19.958 37.460 -1.112 1.00 29.86 64 THR E N 1
ATOM 6522 C CA . THR E 1 67 ? -19.213 36.507 -1.946 1.00 31.66 64 THR E CA 1
ATOM 6523 C C . THR E 1 67 ? -19.996 35.259 -2.335 1.00 34.26 64 THR E C 1
ATOM 6524 O O . THR E 1 67 ? -20.215 34.995 -3.517 1.00 41.61 64 THR E O 1
ATOM 6528 N N . ALA E 1 68 ? -20.397 34.480 -1.338 1.00 38.15 65 ALA E N 1
ATOM 6529 C CA . ALA E 1 68 ? -21.072 33.217 -1.590 1.00 39.72 65 ALA E CA 1
ATOM 6530 C C . ALA E 1 68 ? -22.372 33.459 -2.337 1.00 44.21 65 ALA E C 1
ATOM 6531 O O . ALA E 1 68 ? -22.853 32.579 -3.058 1.00 37.95 65 ALA E O 1
ATOM 6533 N N . GLN E 1 69 ? -22.919 34.663 -2.173 1.00 45.86 66 GLN E N 1
ATOM 6534 C CA . GLN E 1 69 ? -24.117 35.094 -2.892 1.00 47.18 66 GLN E CA 1
ATOM 6535 C C . GLN E 1 69 ? -23.812 35.472 -4.342 1.00 43.42 66 GLN E C 1
ATOM 6536 O O . GLN E 1 69 ? -24.627 35.220 -5.240 1.00 39.22 66 GLN E O 1
ATOM 6550 N N . LEU E 1 71 ? -21.267 34.054 -5.896 1.00 51.47 68 LEU E N 1
ATOM 6551 C CA . LEU E 1 71 ? -21.062 32.704 -6.415 1.00 50.32 68 LEU E CA 1
ATOM 6552 C C . LEU E 1 71 ? -22.376 31.956 -6.667 1.00 54.77 68 LEU E C 1
ATOM 6553 O O . LEU E 1 71 ? -22.394 30.935 -7.347 1.00 58.21 68 LEU E O 1
ATOM 6558 N N . ALA E 1 72 ? -23.473 32.461 -6.110 1.00 59.82 69 ALA E N 1
ATOM 6559 C CA . ALA E 1 72 ? -24.796 31.905 -6.379 1.00 60.21 69 ALA E CA 1
ATOM 6560 C C . ALA E 1 72 ? -25.248 32.295 -7.780 1.00 65.50 69 ALA E C 1
ATOM 6561 O O . ALA E 1 72 ? -25.673 31.448 -8.569 1.00 69.10 69 ALA E O 1
ATOM 6563 N N . ASP E 1 73 ? -25.147 33.584 -8.087 1.00 64.43 70 ASP E N 1
ATOM 6564 C CA . ASP E 1 73 ? -25.506 34.091 -9.406 1.00 70.15 70 ASP E CA 1
ATOM 6565 C C . ASP E 1 73 ? -24.661 33.442 -10.504 1.00 71.98 70 ASP E C 1
ATOM 6566 O O . ASP E 1 73 ? -25.040 33.446 -11.674 1.00 74.22 70 ASP E O 1
ATOM 6571 N N . TRP E 1 74 ? -23.517 32.881 -10.116 1.00 76.34 71 TRP E N 1
ATOM 6572 C CA . TRP E 1 74 ? -22.644 32.139 -11.031 1.00 73.66 71 TRP E CA 1
ATOM 6573 C C . TRP E 1 74 ? -23.052 30.665 -11.118 1.00 76.14 71 TRP E C 1
ATOM 6574 O O . TRP E 1 74 ? -22.271 29.815 -11.537 1.00 72.60 71 TRP E O 1
ATOM 6585 N N . GLN E 1 75 ? -24.276 30.366 -10.708 1.00 79.31 72 GLN E N 1
ATOM 6586 C CA . GLN E 1 75 ? -24.767 29.001 -10.733 1.00 83.65 72 GLN E CA 1
ATOM 6587 C C . GLN E 1 75 ? -26.203 28.991 -11.220 1.00 94.35 72 GLN E C 1
ATOM 6588 O O . GLN E 1 75 ? -26.621 28.085 -11.941 1.00 101.08 72 GLN E O 1
ATOM 6594 N N . GLY E 1 76 ? -26.958 30.004 -10.807 1.00 95.61 73 GLY E N 1
ATOM 6595 C CA . GLY E 1 76 ? -28.316 30.189 -11.277 1.00 93.93 73 GLY E CA 1
ATOM 6596 C C . GLY E 1 76 ? -28.300 30.625 -12.726 1.00 93.35 73 GLY E C 1
ATOM 6597 O O . GLY E 1 76 ? -29.032 30.081 -13.553 1.00 97.39 73 GLY E O 1
ATOM 6598 N N . THR E 1 77 ? -27.459 31.612 -13.033 1.00 88.07 74 THR E N 1
ATOM 6599 C CA . THR E 1 77 ? -27.278 32.067 -14.407 1.00 85.42 74 THR E CA 1
ATOM 6600 C C . THR E 1 77 ? -26.360 31.083 -15.129 1.00 83.98 74 THR E C 1
ATOM 6601 O O . THR E 1 77 ? -26.141 31.175 -16.339 1.00 86.01 74 THR E O 1
ATOM 6605 N N . GLY E 1 78 ? -25.829 30.133 -14.367 1.00 81.39 75 GLY E N 1
ATOM 6606 C CA . GLY E 1 78 ? -25.006 29.076 -14.917 1.00 77.94 75 GLY E CA 1
ATOM 6607 C C . GLY E 1 78 ? -25.828 27.831 -15.167 1.00 77.53 75 GLY E C 1
ATOM 6608 O O . GLY E 1 78 ? -26.882 27.618 -14.565 1.00 69.33 75 GLY E O 1
ATOM 6609 N N . ASP E 1 79 ? -25.328 26.993 -16.060 1.00 87.54 76 ASP E N 1
ATOM 6610 C CA . ASP E 1 79 ? -26.069 25.838 -16.525 1.00 95.15 76 ASP E CA 1
ATOM 6611 C C . ASP E 1 79 ? -25.038 24.827 -16.970 1.00 97.30 76 ASP E C 1
ATOM 6612 O O . ASP E 1 79 ? -25.359 23.676 -17.269 1.00 104.64 76 ASP E O 1
ATOM 6617 N N . SER E 1 80 ? -23.789 25.282 -17.005 1.00 88.90 77 SER E N 1
ATOM 6618 C CA . SER E 1 80 ? -22.651 24.443 -17.345 1.00 84.51 77 SER E CA 1
ATOM 6619 C C . SER E 1 80 ? -21.500 24.805 -16.423 1.00 81.25 77 SER E C 1
ATOM 6620 O O . SER E 1 80 ? -21.182 25.985 -16.285 1.00 84.89 77 SER E O 1
ATOM 6623 N N . PRO E 1 81 ? -20.883 23.800 -15.772 1.00 67.71 78 PRO E N 1
ATOM 6624 C CA . PRO E 1 81 ? -19.645 24.008 -15.023 1.00 62.24 78 PRO E CA 1
ATOM 6625 C C . PRO E 1 81 ? -18.662 24.884 -15.788 1.00 63.70 78 PRO E C 1
ATOM 6626 O O . PRO E 1 81 ? -18.070 25.788 -15.188 1.00 64.32 78 PRO E O 1
ATOM 6630 N N . ARG E 1 82 ? -18.500 24.628 -17.085 1.00 55.04 79 ARG E N 1
ATOM 6631 C CA . ARG E 1 82 ? -17.716 25.515 -17.931 1.00 54.10 79 ARG E CA 1
ATOM 6632 C C . ARG E 1 82 ? -18.262 26.936 -17.800 1.00 56.65 79 ARG E C 1
ATOM 6633 O O . ARG E 1 82 ? -17.538 27.843 -17.388 1.00 57.59 79 ARG E O 1
ATOM 6641 N N . ALA E 1 83 ? -19.543 27.125 -18.117 1.00 51.11 80 ALA E N 1
ATOM 6642 C CA . ALA E 1 83 ? -20.185 28.434 -17.963 1.00 53.73 80 ALA E CA 1
ATOM 6643 C C . ALA E 1 83 ? -19.877 29.046 -16.597 1.00 58.57 80 ALA E C 1
ATOM 6644 O O . ALA E 1 83 ? -19.706 30.266 -16.449 1.00 50.62 80 ALA E O 1
ATOM 6646 N N . ARG E 1 84 ? -19.811 28.179 -15.598 1.00 60.16 81 ARG E N 1
ATOM 6647 C CA . ARG E 1 84 ? -19.763 28.614 -14.218 1.00 62.13 81 ARG E CA 1
ATOM 6648 C C . ARG E 1 84 ? -18.324 28.846 -13.716 1.00 55.47 81 ARG E C 1
ATOM 6649 O O . ARG E 1 84 ? -18.116 29.544 -12.717 1.00 53.34 81 ARG E O 1
ATOM 6657 N N . ILE E 1 85 ? -17.340 28.292 -14.427 1.00 49.32 82 ILE E N 1
ATOM 6658 C CA . ILE E 1 85 ? -15.940 28.695 -14.236 1.00 46.16 82 ILE E CA 1
ATOM 6659 C C . ILE E 1 85 ? -15.643 30.010 -14.975 1.00 54.77 82 ILE E C 1
ATOM 6660 O O . ILE E 1 85 ? -14.953 30.890 -14.444 1.00 60.79 82 ILE E O 1
ATOM 6665 N N . ALA E 1 86 ? -16.159 30.124 -16.203 1.00 54.89 83 ALA E N 1
ATOM 6666 C CA . ALA E 1 86 ? -16.102 31.361 -16.996 1.00 50.95 83 ALA E CA 1
ATOM 6667 C C . ALA E 1 86 ? -16.346 32.605 -16.150 1.00 61.56 83 ALA E C 1
ATOM 6668 O O . ALA E 1 86 ? -15.607 33.594 -16.243 1.00 72.06 83 ALA E O 1
ATOM 6670 N N . SER E 1 87 ? -17.413 32.554 -15.356 1.00 55.09 84 SER E N 1
ATOM 6671 C CA . SER E 1 87 ? -17.729 33.606 -14.404 1.00 52.90 84 SER E CA 1
ATOM 6672 C C . SER E 1 87 ? -16.493 34.049 -13.606 1.00 50.03 84 SER E C 1
ATOM 6673 O O . SER E 1 87 ? -16.274 35.242 -13.418 1.00 50.06 84 SER E O 1
ATOM 6676 N N . PHE E 1 88 ? -15.678 33.098 -13.159 1.00 51.33 85 PHE E N 1
ATOM 6677 C CA . PHE E 1 88 ? -14.520 33.437 -12.327 1.00 54.69 85 PHE E CA 1
ATOM 6678 C C . PHE E 1 88 ? -13.367 34.126 -13.069 1.00 53.18 85 PHE E C 1
ATOM 6679 O O . PHE E 1 88 ? -12.581 34.852 -12.462 1.00 54.63 85 PHE E O 1
ATOM 6687 N N . ILE E 1 89 ? -13.247 33.894 -14.369 1.00 48.88 86 ILE E N 1
ATOM 6688 C CA . ILE E 1 89 ? -12.180 34.532 -15.128 1.00 45.17 86 ILE E CA 1
ATOM 6689 C C . ILE E 1 89 ? -12.607 35.958 -15.515 1.00 46.71 86 ILE E C 1
ATOM 6690 O O . ILE E 1 89 ? -11.801 36.903 -15.545 1.00 40.36 86 ILE E O 1
ATOM 6695 N N . ASP E 1 90 ? -13.901 36.120 -15.742 1.00 43.81 87 ASP E N 1
ATOM 6696 C CA . ASP E 1 90 ? -14.404 37.362 -16.295 1.00 45.36 87 ASP E CA 1
ATOM 6697 C C . ASP E 1 90 ? -14.668 38.481 -15.297 1.00 47.72 87 ASP E C 1
ATOM 6698 O O . ASP E 1 90 ? -14.843 39.635 -15.695 1.00 53.04 87 ASP E O 1
ATOM 6703 N N . LEU E 1 91 ? -14.675 38.151 -14.009 1.00 46.02 88 LEU E N 1
ATOM 6704 C CA . LEU E 1 91 ? -14.729 39.173 -12.964 1.00 45.18 88 LEU E CA 1
ATOM 6705 C C . LEU E 1 91 ? -13.577 40.176 -13.137 1.00 45.28 88 LEU E C 1
ATOM 6706 O O . LEU E 1 91 ? -13.741 41.383 -12.932 1.00 42.15 88 LEU E O 1
ATOM 6719 N N . ILE E 1 93 ? -12.031 41.020 -16.034 1.00 54.39 90 ILE E N 1
ATOM 6720 C CA . ILE E 1 93 ? -12.376 41.910 -17.135 1.00 46.68 90 ILE E CA 1
ATOM 6721 C C . ILE E 1 93 ? -13.405 42.925 -16.652 1.00 46.21 90 ILE E C 1
ATOM 6722 O O . ILE E 1 93 ? -13.173 44.128 -16.729 1.00 43.53 90 ILE E O 1
ATOM 6735 N N . ASN E 1 95 ? -14.195 43.919 -13.698 1.00 47.73 92 ASN E N 1
ATOM 6736 C CA . ASN E 1 95 ? -13.675 44.788 -12.651 1.00 40.47 92 ASN E CA 1
ATOM 6737 C C . ASN E 1 95 ? -12.282 45.263 -12.990 1.00 39.26 92 ASN E C 1
ATOM 6738 O O . ASN E 1 95 ? -11.549 45.697 -12.106 1.00 31.03 92 ASN E O 1
ATOM 6743 N N . ARG E 1 96 ? -11.911 45.161 -14.265 1.00 34.99 93 ARG E N 1
ATOM 6744 C CA . ARG E 1 96 ? -10.556 45.506 -14.681 1.00 37.95 93 ARG E CA 1
ATOM 6745 C C . ARG E 1 96 ? -10.150 46.859 -14.119 1.00 32.88 93 ARG E C 1
ATOM 6746 O O . ARG E 1 96 ? -9.056 47.014 -13.588 1.00 36.52 93 ARG E O 1
ATOM 6754 N N . ALA E 1 97 ? -11.042 47.831 -14.230 1.00 34.76 94 ALA E N 1
ATOM 6755 C CA . ALA E 1 97 ? -10.787 49.158 -13.700 1.00 39.96 94 ALA E CA 1
ATOM 6756 C C . ALA E 1 97 ? -10.441 49.113 -12.218 1.00 36.39 94 ALA E C 1
ATOM 6757 O O . ALA E 1 97 ? -9.358 49.541 -11.815 1.00 36.43 94 ALA E O 1
ATOM 6759 N N . LYS E 1 98 ? -11.367 48.616 -11.404 1.00 41.36 95 LYS E N 1
ATOM 6760 C CA . LYS E 1 98 ? -11.152 48.601 -9.960 1.00 37.69 95 LYS E CA 1
ATOM 6761 C C . LYS E 1 98 ? -9.936 47.740 -9.608 1.00 40.33 95 LYS E C 1
ATOM 6762 O O . LYS E 1 98 ? -9.146 48.089 -8.723 1.00 36.91 95 LYS E O 1
ATOM 6768 N N . ILE E 1 99 ? -9.783 46.621 -10.313 1.00 38.07 96 ILE E N 1
ATOM 6769 C CA . ILE E 1 99 ? -8.669 45.715 -10.056 1.00 43.03 96 ILE E CA 1
ATOM 6770 C C . ILE E 1 99 ? -7.332 46.367 -10.424 1.00 46.39 96 ILE E C 1
ATOM 6771 O O . ILE E 1 99 ? -6.320 46.187 -9.734 1.00 46.78 96 ILE E O 1
ATOM 6776 N N . THR E 1 100 ? -7.339 47.149 -11.497 1.00 39.25 97 THR E N 1
ATOM 6777 C CA . THR E 1 100 ? -6.143 47.868 -11.918 1.00 37.40 97 THR E CA 1
ATOM 6778 C C . THR E 1 100 ? -5.667 48.937 -10.902 1.00 39.29 97 THR E C 1
ATOM 6779 O O . THR E 1 100 ? -4.472 49.235 -10.807 1.00 32.74 97 THR E O 1
ATOM 6783 N N . ARG E 1 101 ? -6.593 49.486 -10.119 1.00 44.11 98 ARG E N 1
ATOM 6784 C CA . ARG E 1 101 ? -6.252 50.563 -9.185 1.00 40.03 98 ARG E CA 1
ATOM 6785 C C . ARG E 1 101 ? -6.037 50.116 -7.734 1.00 34.94 98 ARG E C 1
ATOM 6786 O O . ARG E 1 101 ? -5.043 50.498 -7.089 1.00 36.66 98 ARG E O 1
ATOM 6794 N N . TYR E 1 102 ? -6.961 49.306 -7.223 1.00 33.07 99 TYR E N 1
ATOM 6795 C CA . TYR E 1 102 ? -6.911 48.877 -5.826 1.00 28.27 99 TYR E CA 1
ATOM 6796 C C . TYR E 1 102 ? -6.526 47.401 -5.649 1.00 26.04 99 TYR E C 1
ATOM 6797 O O . TYR E 1 102 ? -6.236 46.958 -4.537 1.00 31.78 99 TYR E O 1
ATOM 6806 N N . GLY E 1 103 ? -6.551 46.649 -6.743 1.00 26.41 100 GLY E N 1
ATOM 6807 C CA . GLY E 1 103 ? -6.147 45.257 -6.740 1.00 24.32 100 GLY E CA 1
ATOM 6808 C C . GLY E 1 103 ? -7.324 44.310 -6.660 1.00 31.35 100 GLY E C 1
ATOM 6809 O O . GLY E 1 103 ? -8.481 44.751 -6.663 1.00 29.99 100 GLY E O 1
ATOM 6810 N N . CYS E 1 104 ? -7.036 43.007 -6.610 1.00 28.83 101 CYS E N 1
ATOM 6811 C CA . CYS E 1 104 ? -8.062 42.032 -6.284 1.00 23.55 101 CYS E CA 1
ATOM 6812 C C . CYS E 1 104 ? -8.555 42.340 -4.872 1.00 22.32 101 CYS E C 1
ATOM 6813 O O . CYS E 1 104 ? -7.754 42.509 -3.938 1.00 23.07 101 CYS E O 1
ATOM 6816 N N . PRO E 1 105 ? -9.880 42.431 -4.695 1.00 22.82 102 PRO E N 1
ATOM 6817 C CA . PRO E 1 105 ? -10.336 42.723 -3.333 1.00 26.75 102 PRO E CA 1
ATOM 6818 C C . PRO E 1 105 ? -9.909 41.651 -2.337 1.00 29.70 102 PRO E C 1
ATOM 6819 O O . PRO E 1 105 ? -9.743 41.938 -1.147 1.00 31.27 102 PRO E O 1
ATOM 6823 N N . VAL E 1 106 ? -9.756 40.422 -2.822 1.00 36.04 103 VAL E N 1
ATOM 6824 C CA . VAL E 1 106 ? -9.506 39.283 -1.947 1.00 37.97 103 VAL E CA 1
ATOM 6825 C C . VAL E 1 106 ? -8.026 39.106 -1.620 1.00 30.75 103 VAL E C 1
ATOM 6826 O O . VAL E 1 106 ? -7.658 38.941 -0.456 1.00 24.76 103 VAL E O 1
ATOM 6830 N N . GLY E 1 107 ? -7.183 39.155 -2.646 1.00 25.32 104 GLY E N 1
ATOM 6831 C CA . GLY E 1 107 ? -5.752 39.038 -2.448 1.00 21.91 104 GLY E CA 1
ATOM 6832 C C . GLY E 1 107 ? -5.106 40.225 -1.750 1.00 22.53 104 GLY E C 1
ATOM 6833 O O . GLY E 1 107 ? -4.127 40.062 -1.025 1.00 22.58 104 GLY E O 1
ATOM 6834 N N . SER E 1 108 ? -5.622 41.425 -1.993 1.00 29.47 105 SER E N 1
ATOM 6835 C CA . SER E 1 108 ? -5.081 42.627 -1.361 1.00 30.26 105 SER E CA 1
ATOM 6836 C C . SER E 1 108 ? -5.236 42.602 0.169 1.00 28.53 105 SER E C 1
ATOM 6837 O O . SER E 1 108 ? -4.266 42.837 0.896 1.00 27.72 105 SER E O 1
ATOM 6840 N N . LEU E 1 109 ? -6.429 42.274 0.662 1.00 26.83 106 LEU E N 1
ATOM 6841 C CA . LEU E 1 109 ? -6.611 42.147 2.105 1.00 27.96 106 LEU E CA 1
ATOM 6842 C C . LEU E 1 109 ? -5.727 41.046 2.655 1.00 28.49 106 LEU E C 1
ATOM 6843 O O . LEU E 1 109 ? -5.070 41.224 3.686 1.00 24.77 106 LEU E O 1
ATOM 6848 N N . CYS E 1 110 ? -5.708 39.902 1.970 1.00 27.02 107 CYS E N 1
ATOM 6849 C CA . CYS E 1 110 ? -4.928 38.752 2.449 1.00 28.37 107 CYS E CA 1
ATOM 6850 C C . CYS E 1 110 ? -3.421 38.989 2.645 1.00 25.97 107 CYS E C 1
ATOM 6851 O O . CYS E 1 110 ? -2.864 38.600 3.677 1.00 26.72 107 CYS E O 1
ATOM 6854 N N . THR E 1 111 ? -2.772 39.627 1.669 1.00 29.59 108 THR E N 1
ATOM 6855 C CA . THR E 1 111 ? -1.354 39.987 1.796 1.00 36.82 108 THR E CA 1
ATOM 6856 C C . THR E 1 111 ? -1.104 41.083 2.841 1.00 31.65 108 THR E C 1
ATOM 6857 O O . THR E 1 111 ? -0.087 41.058 3.526 1.00 22.05 108 THR E O 1
ATOM 6861 N N . GLU E 1 112 ? -2.016 42.044 2.963 1.00 32.53 109 GLU E N 1
ATOM 6862 C CA . GLU E 1 112 ? -1.889 43.022 4.041 1.00 31.30 109 GLU E CA 1
ATOM 6863 C C . GLU E 1 112 ? -1.946 42.332 5.410 1.00 32.16 109 GLU E C 1
ATOM 6864 O O . GLU E 1 112 ? -1.124 42.623 6.274 1.00 38.74 109 GLU E O 1
ATOM 6870 N N . LEU E 1 113 ? -2.904 41.424 5.617 1.00 28.58 110 LEU E N 1
ATOM 6871 C CA . LEU E 1 113 ? -3.054 40.798 6.934 1.00 27.64 110 LEU E CA 1
ATOM 6872 C C . LEU E 1 113 ? -1.865 39.894 7.178 1.00 30.16 110 LEU E C 1
ATOM 6873 O O . LEU E 1 113 ? -1.388 39.776 8.304 1.00 31.28 110 LEU E O 1
ATOM 6878 N N . SER E 1 114 ? -1.386 39.251 6.117 1.00 26.12 111 SER E N 1
ATOM 6879 C CA . SER E 1 114 ? -0.185 38.442 6.221 1.00 26.03 111 SER E CA 1
ATOM 6880 C C . SER E 1 114 ? 1.021 39.307 6.582 1.00 28.37 111 SER E C 1
ATOM 6881 O O . SER E 1 114 ? 1.716 39.050 7.566 1.00 31.36 111 SER E O 1
ATOM 6884 N N . LYS E 1 115 ? 1.269 40.343 5.795 1.00 25.10 112 LYS E N 1
ATOM 6885 C CA . LYS E 1 115 ? 2.406 41.205 6.075 1.00 29.22 112 LYS E CA 1
ATOM 6886 C C . LYS E 1 115 ? 2.271 41.806 7.475 1.00 40.64 112 LYS E C 1
ATOM 6887 O O . LYS E 1 115 ? 3.260 41.962 8.191 1.00 41.70 112 LYS E O 1
ATOM 6893 N N . LEU E 1 116 ? 1.037 42.118 7.871 1.00 41.14 113 LEU E N 1
ATOM 6894 C CA . LEU E 1 116 ? 0.759 42.693 9.186 1.00 37.93 113 LEU E CA 1
ATOM 6895 C C . LEU E 1 116 ? 0.861 41.648 10.277 1.00 38.34 113 LEU E C 1
ATOM 6896 O O . LEU E 1 116 ? 0.699 41.961 11.452 1.00 40.50 113 LEU E O 1
ATOM 6901 N N . ASP E 1 117 ? 1.119 40.409 9.882 1.00 35.47 114 ASP E N 1
ATOM 6902 C CA . ASP E 1 117 ? 0.972 39.263 10.777 1.00 45.71 114 ASP E CA 1
ATOM 6903 C C . ASP E 1 117 ? -0.299 39.379 11.621 1.00 40.77 114 ASP E C 1
ATOM 6904 O O . ASP E 1 117 ? -0.312 39.054 12.807 1.00 38.39 114 ASP E O 1
ATOM 6909 N N . HIS E 1 118 ? -1.375 39.819 10.978 1.00 34.36 115 HIS E N 1
ATOM 6910 C CA . HIS E 1 118 ? -2.636 40.079 11.654 1.00 32.64 115 HIS E CA 1
ATOM 6911 C C . HIS E 1 118 ? -3.447 38.813 11.957 1.00 34.67 115 HIS E C 1
ATOM 6912 O O . HIS E 1 118 ? -3.310 37.794 11.279 1.00 26.22 115 HIS E O 1
ATOM 6919 N N . ALA E 1 119 ? -4.297 38.895 12.978 1.00 35.89 116 ALA E N 1
ATOM 6920 C CA . ALA E 1 119 ? -5.055 37.744 13.466 1.00 37.19 116 ALA E CA 1
ATOM 6921 C C . ALA E 1 119 ? -6.196 37.321 12.551 1.00 42.64 116 ALA E C 1
ATOM 6922 O O . ALA E 1 119 ? -6.607 36.156 12.565 1.00 48.20 116 ALA E O 1
ATOM 6924 N N . ALA E 1 120 ? -6.725 38.261 11.775 1.00 37.76 117 ALA E N 1
ATOM 6925 C CA . ALA E 1 120 ? -7.882 37.962 10.933 1.00 33.88 117 ALA E CA 1
ATOM 6926 C C . ALA E 1 120 ? -7.451 37.263 9.645 1.00 29.76 117 ALA E C 1
ATOM 6927 O O . ALA E 1 120 ? -8.268 37.038 8.760 1.00 33.89 117 ALA E O 1
ATOM 6929 N N . GLN E 1 121 ? -6.165 36.911 9.571 1.00 26.41 118 GLN E N 1
ATOM 6930 C CA . GLN E 1 121 ? -5.557 36.227 8.423 1.00 31.83 118 GLN E CA 1
ATOM 6931 C C . GLN E 1 121 ? -6.377 35.059 7.872 1.00 40.43 118 GLN E C 1
ATOM 6932 O O . GLN E 1 121 ? -6.910 35.123 6.756 1.00 41.66 118 GLN E O 1
ATOM 6938 N N . GLY E 1 122 ? -6.467 33.987 8.647 1.00 39.63 119 GLY E N 1
ATOM 6939 C CA . GLY E 1 122 ? -7.162 32.797 8.187 1.00 40.55 119 GLY E CA 1
ATOM 6940 C C . GLY E 1 122 ? -8.611 33.076 7.841 1.00 41.91 119 GLY E C 1
ATOM 6941 O O . GLY E 1 122 ? -9.225 32.340 7.062 1.00 41.34 119 GLY E O 1
ATOM 6942 N N . GLN E 1 123 ? -9.161 34.135 8.434 1.00 43.80 120 GLN E N 1
ATOM 6943 C CA . GLN E 1 123 ? -10.556 34.506 8.211 1.00 48.01 120 GLN E CA 1
ATOM 6944 C C . GLN E 1 123 ? -10.744 35.117 6.818 1.00 45.59 120 GLN E C 1
ATOM 6945 O O . GLN E 1 123 ? -11.613 34.688 6.035 1.00 35.55 120 GLN E O 1
ATOM 6951 N N . ALA E 1 124 ? -9.923 36.126 6.523 1.00 40.28 121 ALA E N 1
ATOM 6952 C CA . ALA E 1 124 ? -9.878 36.736 5.198 1.00 30.66 121 ALA E CA 1
ATOM 6953 C C . ALA E 1 124 ? -9.660 35.659 4.125 1.00 26.23 121 ALA E C 1
ATOM 6954 O O . ALA E 1 124 ? -10.134 35.772 2.987 1.00 27.34 121 ALA E O 1
ATOM 6956 N N . ASN E 1 125 ? -8.946 34.609 4.524 1.00 24.25 122 ASN E N 1
ATOM 6957 C CA . ASN E 1 125 ? -8.528 33.511 3.648 1.00 30.97 122 ASN E CA 1
ATOM 6958 C C . ASN E 1 125 ? -9.667 32.585 3.288 1.00 31.99 122 ASN E C 1
ATOM 6959 O O . ASN E 1 125 ? -9.585 31.830 2.321 1.00 28.72 122 ASN E O 1
ATOM 6964 N N . GLY E 1 126 ? -10.706 32.614 4.118 1.00 39.42 123 GLY E N 1
ATOM 6965 C CA . GLY E 1 126 ? -11.932 31.889 3.854 1.00 39.14 123 GLY E CA 1
ATOM 6966 C C . GLY E 1 126 ? -12.581 32.450 2.609 1.00 32.81 123 GLY E C 1
ATOM 6967 O O . GLY E 1 126 ? -13.321 31.757 1.919 1.00 28.49 123 GLY E O 1
ATOM 6968 N N . LEU E 1 127 ? -12.297 33.717 2.322 1.00 31.84 124 LEU E N 1
ATOM 6969 C CA . LEU E 1 127 ? -12.689 34.295 1.050 1.00 32.68 124 LEU E CA 1
ATOM 6970 C C . LEU E 1 127 ? -12.062 33.502 -0.098 1.00 30.47 124 LEU E C 1
ATOM 6971 O O . LEU E 1 127 ? -12.783 33.028 -0.977 1.00 29.53 124 LEU E O 1
ATOM 6976 N N . PHE E 1 128 ? -10.735 33.332 -0.077 1.00 26.26 125 PHE E N 1
ATOM 6977 C CA . PHE E 1 128 ? -10.069 32.456 -1.053 1.00 22.81 125 PHE E CA 1
ATOM 6978 C C . PHE E 1 128 ? -10.707 31.063 -1.111 1.00 22.46 125 PHE E C 1
ATOM 6979 O O . PHE E 1 128 ? -10.916 30.519 -2.199 1.00 26.12 125 PHE E O 1
ATOM 6987 N N . THR E 1 129 ? -11.014 30.481 0.052 1.00 25.61 126 THR E N 1
ATOM 6988 C CA . THR E 1 129 ? -11.575 29.124 0.066 1.00 26.39 126 THR E CA 1
ATOM 6989 C C . THR E 1 129 ? -12.964 29.062 -0.604 1.00 26.60 126 THR E C 1
ATOM 6990 O O . THR E 1 129 ? -13.254 28.143 -1.358 1.00 31.53 126 THR E O 1
ATOM 6994 N N . LEU E 1 130 ? -13.806 30.062 -0.363 1.00 35.96 127 LEU E N 1
ATOM 6995 C CA . LEU E 1 130 ? -15.054 30.163 -1.117 1.00 41.84 127 LEU E CA 1
ATOM 6996 C C . LEU E 1 130 ? -14.805 30.092 -2.629 1.00 45.40 127 LEU E C 1
ATOM 6997 O O . LEU E 1 130 ? -15.608 29.498 -3.353 1.00 48.40 127 LEU E O 1
ATOM 7002 N N . PHE E 1 131 ? -13.715 30.698 -3.112 1.00 37.21 128 PHE E N 1
ATOM 7003 C CA . PHE E 1 131 ? -13.381 30.608 -4.540 1.00 30.81 128 PHE E CA 1
ATOM 7004 C C . PHE E 1 131 ? -12.830 29.224 -4.880 1.00 39.70 128 PHE E C 1
ATOM 7005 O O . PHE E 1 131 ? -13.314 28.561 -5.799 1.00 36.75 128 PHE E O 1
ATOM 7013 N N . ARG E 1 132 ? -11.821 28.789 -4.128 1.00 42.22 129 ARG E N 1
ATOM 7014 C CA . ARG E 1 132 ? -11.204 27.486 -4.347 1.00 32.31 129 ARG E CA 1
ATOM 7015 C C . ARG E 1 132 ? -12.239 26.355 -4.408 1.00 41.60 129 ARG E C 1
ATOM 7016 O O . ARG E 1 132 ? -12.479 25.767 -5.471 1.00 34.34 129 ARG E O 1
ATOM 7024 N N . ASP E 1 133 ? -12.848 26.062 -3.261 1.00 47.12 130 ASP E N 1
ATOM 7025 C CA . ASP E 1 133 ? -13.783 24.942 -3.139 1.00 46.92 130 ASP E CA 1
ATOM 7026 C C . ASP E 1 133 ? -14.861 24.957 -4.236 1.00 51.69 130 ASP E C 1
ATOM 7027 O O . ASP E 1 133 ? -15.280 23.906 -4.723 1.00 51.39 130 ASP E O 1
ATOM 7032 N N . TRP E 1 134 ? -15.293 26.154 -4.622 1.00 51.53 131 TRP E N 1
ATOM 7033 C CA . TRP E 1 134 ? -16.318 26.332 -5.647 1.00 49.53 131 TRP E CA 1
ATOM 7034 C C . TRP E 1 134 ? -15.784 25.892 -7.009 1.00 53.24 131 TRP E C 1
ATOM 7035 O O . TRP E 1 134 ? -16.341 24.994 -7.635 1.00 61.00 131 TRP E O 1
ATOM 7046 N N . LEU E 1 135 ? -14.698 26.522 -7.455 1.00 50.79 132 LEU E N 1
ATOM 7047 C CA . LEU E 1 135 ? -13.990 26.120 -8.672 1.00 47.86 132 LEU E CA 1
ATOM 7048 C C . LEU E 1 135 ? -13.725 24.615 -8.682 1.00 45.39 132 LEU E C 1
ATOM 7049 O O . LEU E 1 135 ? -13.765 23.972 -9.722 1.00 49.03 132 LEU E O 1
ATOM 7054 N N . GLN E 1 136 ? -13.444 24.063 -7.513 1.00 43.23 133 GLN E N 1
ATOM 7055 C CA . GLN E 1 136 ? -13.202 22.636 -7.383 1.00 42.70 133 GLN E CA 1
ATOM 7056 C C . GLN E 1 136 ? -14.421 21.819 -7.847 1.00 47.56 133 GLN E C 1
ATOM 7057 O O . GLN E 1 136 ? -14.291 20.923 -8.678 1.00 46.62 133 GLN E O 1
ATOM 7063 N N . ARG E 1 137 ? -15.604 22.143 -7.328 1.00 46.12 134 ARG E N 1
ATOM 7064 C CA . ARG E 1 137 ? -16.823 21.408 -7.691 1.00 50.88 134 ARG E CA 1
ATOM 7065 C C . ARG E 1 137 ? -17.353 21.720 -9.103 1.00 52.72 134 ARG E C 1
ATOM 7066 O O . ARG E 1 137 ? -18.102 20.927 -9.668 1.00 51.03 134 ARG E O 1
ATOM 7074 N N . GLN E 1 138 ? -16.979 22.872 -9.662 1.00 51.87 135 GLN E N 1
ATOM 7075 C CA . GLN E 1 138 ? -17.270 23.167 -11.066 1.00 46.42 135 GLN E CA 1
ATOM 7076 C C . GLN E 1 138 ? -16.338 22.364 -11.978 1.00 48.34 135 GLN E C 1
ATOM 7077 O O . GLN E 1 138 ? -16.751 21.895 -13.042 1.00 50.93 135 GLN E O 1
ATOM 7083 N N . PHE E 1 139 ? -15.075 22.227 -11.569 1.00 42.96 136 PHE E N 1
ATOM 7084 C CA . PHE E 1 139 ? -14.130 21.393 -12.308 1.00 41.74 136 PHE E CA 1
ATOM 7085 C C . PHE E 1 139 ? -14.568 19.938 -12.284 1.00 30.26 136 PHE E C 1
ATOM 7086 O O . PHE E 1 139 ? -14.517 19.264 -13.303 1.00 28.75 136 PHE E O 1
ATOM 7094 N N . ALA E 1 140 ? -15.010 19.463 -11.119 1.00 35.62 137 ALA E N 1
ATOM 7095 C CA . ALA E 1 140 ? -15.489 18.085 -10.979 1.00 40.53 137 ALA E CA 1
ATOM 7096 C C . ALA E 1 140 ? -16.738 17.833 -11.833 1.00 45.54 137 ALA E C 1
ATOM 7097 O O . ALA E 1 140 ? -16.781 16.904 -12.658 1.00 35.20 137 ALA E O 1
ATOM 7099 N N . GLU E 1 141 ? -17.760 18.661 -11.602 1.00 49.70 138 GLU E N 1
ATOM 7100 C CA . GLU E 1 141 ? -19.028 18.562 -12.313 1.00 43.53 138 GLU E CA 1
ATOM 7101 C C . GLU E 1 141 ? -18.770 18.617 -13.814 1.00 55.32 138 GLU E C 1
ATOM 7102 O O . GLU E 1 141 ? -19.596 18.180 -14.620 1.00 63.09 138 GLU E O 1
ATOM 7108 N N . ALA E 1 142 ? -17.610 19.147 -14.188 1.00 52.03 139 ALA E N 1
ATOM 7109 C CA . ALA E 1 142 ? -17.251 19.248 -15.591 1.00 44.76 139 ALA E CA 1
ATOM 7110 C C . ALA E 1 142 ? -16.561 17.968 -16.097 1.00 40.14 139 ALA E C 1
ATOM 7111 O O . ALA E 1 142 ? -16.353 17.800 -17.297 1.00 46.88 139 ALA E O 1
ATOM 7113 N N . GLY E 1 143 ? -16.218 17.067 -15.182 1.00 30.71 140 GLY E N 1
ATOM 7114 C CA . GLY E 1 143 ? -15.529 15.855 -15.567 1.00 27.95 140 GLY E CA 1
ATOM 7115 C C . GLY E 1 143 ? -14.042 15.938 -15.301 1.00 37.06 140 GLY E C 1
ATOM 7116 O O . GLY E 1 143 ? -13.248 15.259 -15.950 1.00 39.49 140 GLY E O 1
ATOM 7117 N N . CYS E 1 144 ? -13.665 16.791 -14.355 1.00 38.69 141 CYS E N 1
ATOM 7118 C CA . CYS E 1 144 ? -12.294 16.844 -13.856 1.00 35.29 141 CYS E CA 1
ATOM 7119 C C . CYS E 1 144 ? -12.394 16.665 -12.360 1.00 35.27 141 CYS E C 1
ATOM 7120 O O . CYS E 1 144 ? -11.833 17.430 -11.577 1.00 30.02 141 CYS E O 1
ATOM 7123 N N . THR E 1 145 ? -13.137 15.641 -11.964 1.00 35.83 142 THR E N 1
ATOM 7124 C CA . THR E 1 145 ? -13.321 15.350 -10.552 1.00 50.91 142 THR E CA 1
ATOM 7125 C C . THR E 1 145 ? -11.990 15.073 -9.835 1.00 55.22 142 THR E C 1
ATOM 7126 O O . THR E 1 145 ? -11.622 15.784 -8.891 1.00 50.74 142 THR E O 1
ATOM 7130 N N . THR E 1 146 ? -11.279 14.042 -10.295 1.00 57.12 143 THR E N 1
ATOM 7131 C CA . THR E 1 146 ? -9.997 13.646 -9.711 1.00 51.50 143 THR E CA 1
ATOM 7132 C C . THR E 1 146 ? -9.087 14.826 -9.442 1.00 46.52 143 THR E C 1
ATOM 7133 O O . THR E 1 146 ? -8.505 14.947 -8.364 1.00 42.46 143 THR E O 1
ATOM 7137 N N . GLU E 1 147 ? -8.967 15.694 -10.439 1.00 45.85 144 GLU E N 1
ATOM 7138 C CA . GLU E 1 147 ? -8.011 16.779 -10.382 1.00 40.16 144 GLU E CA 1
ATOM 7139 C C . GLU E 1 147 ? -8.612 18.094 -9.913 1.00 27.35 144 GLU E C 1
ATOM 7140 O O . GLU E 1 147 ? -7.920 19.103 -9.913 1.00 33.32 144 GLU E O 1
ATOM 7146 N N . ALA E 1 148 ? -9.887 18.078 -9.511 1.00 30.39 145 ALA E N 1
ATOM 7147 C CA . ALA E 1 148 ? -10.635 19.310 -9.180 1.00 33.59 145 ALA E CA 1
ATOM 7148 C C . ALA E 1 148 ? -9.978 20.220 -8.129 1.00 38.11 145 ALA E C 1
ATOM 7149 O O . ALA E 1 148 ? -9.853 21.424 -8.367 1.00 35.46 145 ALA E O 1
ATOM 7151 N N . PRO E 1 149 ? -9.584 19.662 -6.961 1.00 39.02 146 PRO E N 1
ATOM 7152 C CA . PRO E 1 149 ? -8.828 20.485 -5.998 1.00 36.56 146 PRO E CA 1
ATOM 7153 C C . PRO E 1 149 ? -7.491 21.073 -6.523 1.00 37.25 146 PRO E C 1
ATOM 7154 O O . PRO E 1 149 ? -7.100 22.151 -6.056 1.00 42.61 146 PRO E O 1
ATOM 7158 N N . ALA E 1 150 ? -6.825 20.413 -7.473 1.00 35.34 147 ALA E N 1
ATOM 7159 C CA . ALA E 1 150 ? -5.540 20.904 -7.990 1.00 37.74 147 ALA E CA 1
ATOM 7160 C C . ALA E 1 150 ? -5.686 22.034 -9.018 1.00 43.45 147 ALA E C 1
ATOM 7161 O O . ALA E 1 150 ? -4.852 22.951 -9.096 1.00 47.69 147 ALA E O 1
ATOM 7163 N N . LEU E 1 151 ? -6.751 21.969 -9.802 1.00 39.59 148 LEU E N 1
ATOM 7164 C CA . LEU E 1 151 ? -6.981 22.953 -10.857 1.00 39.14 148 LEU E CA 1
ATOM 7165 C C . LEU E 1 151 ? -7.573 24.243 -10.295 1.00 39.36 148 LEU E C 1
ATOM 7166 O O . LEU E 1 151 ? -7.303 25.328 -10.804 1.00 33.38 148 LEU E O 1
ATOM 7171 N N . ALA E 1 152 ? -8.395 24.103 -9.252 1.00 43.22 149 ALA E N 1
ATOM 7172 C CA . ALA E 1 152 ? -9.030 25.236 -8.584 1.00 40.06 149 ALA E CA 1
ATOM 7173 C C . ALA E 1 152 ? -7.969 26.181 -8.050 1.00 36.79 149 ALA E C 1
ATOM 7174 O O . ALA E 1 152 ? -8.093 27.400 -8.177 1.00 35.50 149 ALA E O 1
ATOM 7184 N N . HIS E 1 154 ? -4.642 26.406 -8.915 1.00 31.65 151 HIS E N 1
ATOM 7185 C CA . HIS E 1 154 ? -3.846 27.000 -9.993 1.00 27.32 151 HIS E CA 1
ATOM 7186 C C . HIS E 1 154 ? -4.648 28.072 -10.736 1.00 27.80 151 HIS E C 1
ATOM 7187 O O . HIS E 1 154 ? -4.105 29.105 -11.123 1.00 30.98 151 HIS E O 1
ATOM 7194 N N . LEU E 1 155 ? -5.941 27.831 -10.925 1.00 32.79 152 LEU E N 1
ATOM 7195 C CA . LEU E 1 155 ? -6.798 28.825 -11.550 1.00 34.42 152 LEU E CA 1
ATOM 7196 C C . LEU E 1 155 ? -6.855 30.038 -10.644 1.00 24.99 152 LEU E C 1
ATOM 7197 O O . LEU E 1 155 ? -6.669 31.170 -11.091 1.00 29.69 152 LEU E O 1
ATOM 7202 N N . LEU E 1 156 ? -7.120 29.795 -9.369 1.00 24.47 153 LEU E N 1
ATOM 7203 C CA . LEU E 1 156 ? -7.057 30.834 -8.345 1.00 27.65 153 LEU E CA 1
ATOM 7204 C C . LEU E 1 156 ? -5.726 31.589 -8.394 1.00 28.54 153 LEU E C 1
ATOM 7205 O O . LEU E 1 156 ? -5.692 32.817 -8.381 1.00 30.48 153 LEU E O 1
ATOM 7210 N N . ALA E 1 157 ? -4.632 30.840 -8.417 1.00 23.28 154 ALA E N 1
ATOM 7211 C CA . ALA E 1 157 ? -3.298 31.409 -8.540 1.00 20.80 154 ALA E CA 1
ATOM 7212 C C . ALA E 1 157 ? -3.176 32.305 -9.779 1.00 25.17 154 ALA E C 1
ATOM 7213 O O . ALA E 1 157 ? -2.682 33.418 -9.694 1.00 21.29 154 ALA E O 1
ATOM 7215 N N . ARG E 1 158 ? -3.601 31.798 -10.936 1.00 42.22 155 ARG E N 1
ATOM 7216 C CA . ARG E 1 158 ? -3.535 32.552 -12.191 1.00 43.19 155 ARG E CA 1
ATOM 7217 C C . ARG E 1 158 ? -4.219 33.920 -12.083 1.00 35.59 155 ARG E C 1
ATOM 7218 O O . ARG E 1 158 ? -3.796 34.884 -12.723 1.00 31.62 155 ARG E O 1
ATOM 7226 N N . SER E 1 159 ? -5.290 33.993 -11.298 1.00 28.73 156 SER E N 1
ATOM 7227 C CA . SER E 1 159 ? -6.000 35.263 -11.148 1.00 39.01 156 SER E CA 1
ATOM 7228 C C . SER E 1 159 ? -5.173 36.267 -10.340 1.00 36.17 156 SER E C 1
ATOM 7229 O O . SER E 1 159 ? -5.164 37.462 -10.644 1.00 30.62 156 SER E O 1
ATOM 7232 N N . GLN E 1 160 ? -4.443 35.775 -9.342 1.00 33.55 157 GLN E N 1
ATOM 7233 C CA . GLN E 1 160 ? -3.676 36.648 -8.458 1.00 28.70 157 GLN E CA 1
ATOM 7234 C C . GLN E 1 160 ? -2.401 37.173 -9.119 1.00 33.12 157 GLN E C 1
ATOM 7235 O O . GLN E 1 160 ? -1.968 38.308 -8.854 1.00 28.18 157 GLN E O 1
ATOM 7241 N N . GLY E 1 161 ? -1.807 36.350 -9.981 1.00 30.86 158 GLY E N 1
ATOM 7242 C CA . GLY E 1 161 ? -0.680 36.787 -10.791 1.00 37.70 158 GLY E CA 1
ATOM 7243 C C . GLY E 1 161 ? -1.083 37.937 -11.706 1.00 40.75 158 GLY E C 1
ATOM 7244 O O . GLY E 1 161 ? -0.458 39.007 -11.704 1.00 36.33 158 GLY E O 1
ATOM 7245 N N . ALA E 1 162 ? -2.144 37.717 -12.481 1.00 37.98 159 ALA E N 1
ATOM 7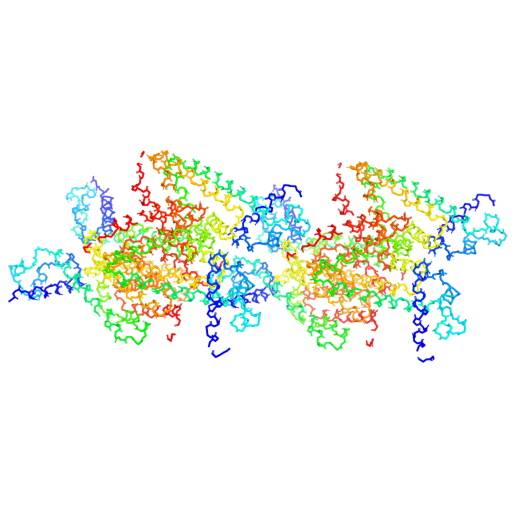246 C CA . ALA E 1 162 ? -2.709 38.769 -13.329 1.00 33.63 159 ALA E CA 1
ATOM 7247 C C . ALA E 1 162 ? -2.995 40.042 -12.534 1.00 29.95 159 ALA E C 1
ATOM 7248 O O . ALA E 1 162 ? -2.589 41.130 -12.939 1.00 28.53 159 ALA E O 1
ATOM 7250 N N . ALA E 1 163 ? -3.705 39.910 -11.417 1.00 22.13 160 ALA E N 1
ATOM 7251 C CA . ALA E 1 163 ? -4.101 41.082 -10.629 1.00 21.44 160 ALA E CA 1
ATOM 7252 C C . ALA E 1 163 ? -2.908 41.858 -10.033 1.00 26.10 160 ALA E C 1
ATOM 7253 O O . ALA E 1 163 ? -2.868 43.083 -10.083 1.00 22.64 160 ALA E O 1
ATOM 7255 N N . THR E 1 164 ? -1.927 41.143 -9.499 1.00 31.00 161 THR E N 1
ATOM 7256 C CA . THR E 1 164 ? -0.725 41.765 -8.940 1.00 25.64 161 THR E CA 1
ATOM 7257 C C . THR E 1 164 ? 0.086 42.596 -9.929 1.00 27.60 161 THR E C 1
ATOM 7258 O O . THR E 1 164 ? 0.468 43.734 -9.624 1.00 27.43 161 THR E O 1
ATOM 7262 N N . LEU E 1 165 ? 0.382 42.017 -11.094 1.00 28.37 162 LEU E N 1
ATOM 7263 C CA . LEU E 1 165 ? 1.141 42.707 -12.139 1.00 31.39 162 LEU E CA 1
ATOM 7264 C C . LEU E 1 165 ? 0.342 43.834 -12.810 1.00 39.24 162 LEU E C 1
ATOM 7265 O O . LEU E 1 165 ? 0.899 44.884 -13.129 1.00 38.14 162 LEU E O 1
ATOM 7270 N N . ALA E 1 166 ? -0.960 43.611 -13.007 1.00 42.53 163 ALA E N 1
ATOM 7271 C CA . ALA E 1 166 ? -1.862 44.598 -13.602 1.00 34.95 163 ALA E CA 1
ATOM 7272 C C . ALA E 1 166 ? -2.027 45.809 -12.692 1.00 37.21 163 ALA E C 1
ATOM 7273 O O . ALA E 1 166 ? -2.255 46.934 -13.156 1.00 41.52 163 ALA E O 1
ATOM 7275 N N . GLN E 1 167 ? -1.923 45.561 -11.390 1.00 37.74 164 GLN E N 1
ATOM 7276 C CA . GLN E 1 167 ? -1.983 46.601 -10.364 1.00 33.79 164 GLN E CA 1
ATOM 7277 C C . GLN E 1 167 ? -0.663 47.374 -10.256 1.00 33.20 164 GLN E C 1
ATOM 7278 O O . GLN E 1 167 ? -0.658 48.599 -10.197 1.00 41.35 164 GLN E O 1
ATOM 7284 N N . SER E 1 168 ? 0.446 46.633 -10.235 1.00 36.77 165 SER E N 1
ATOM 7285 C CA . SER E 1 168 ? 1.790 47.171 -10.032 1.00 32.64 165 SER E CA 1
ATOM 7286 C C . SER E 1 168 ? 2.199 48.006 -11.238 1.00 35.03 165 SER E C 1
ATOM 7287 O O . SER E 1 168 ? 2.928 49.007 -11.129 1.00 34.57 165 SER E O 1
ATOM 7290 N N . PHE E 1 169 ? 1.712 47.576 -12.394 1.00 35.46 166 PHE E N 1
ATOM 7291 C CA . PHE E 1 169 ? 2.037 48.210 -13.658 1.00 38.13 166 PHE E CA 1
ATOM 7292 C C . PHE E 1 169 ? 0.881 49.113 -14.100 1.00 37.13 166 PHE E C 1
ATOM 7293 O O . PHE E 1 169 ? 0.992 49.843 -15.088 1.00 43.22 166 PHE E O 1
ATOM 7301 N N . HIS E 1 170 ? -0.227 49.064 -13.367 1.00 35.88 167 HIS E N 1
ATOM 7302 C CA . HIS E 1 170 ? -1.431 49.815 -13.742 1.00 43.12 167 HIS E CA 1
ATOM 7303 C C . HIS E 1 170 ? -1.792 49.533 -15.201 1.00 31.29 167 HIS E C 1
ATOM 7304 O O . HIS E 1 170 ? -1.751 50.423 -16.048 1.00 31.05 167 HIS E O 1
ATOM 7311 N N . ASP E 1 171 ? -2.138 48.285 -15.496 1.00 30.99 168 ASP E N 1
ATOM 7312 C CA . ASP E 1 171 ? -2.244 47.857 -16.897 1.00 36.75 168 ASP E CA 1
ATOM 7313 C C . ASP E 1 171 ? -3.439 46.943 -17.161 1.00 35.82 168 ASP E C 1
ATOM 7314 O O . ASP E 1 171 ? -3.347 45.723 -17.005 1.00 33.31 168 ASP E O 1
ATOM 7319 N N . GLU E 1 172 ? -4.558 47.535 -17.557 1.00 32.13 169 GLU E N 1
ATOM 7320 C CA . GLU E 1 172 ? -5.753 46.769 -17.835 1.00 36.24 169 GLU E CA 1
ATOM 7321 C C . GLU E 1 172 ? -5.530 45.908 -19.069 1.00 44.07 169 GLU E C 1
ATOM 7322 O O . GLU E 1 172 ? -6.237 44.931 -19.296 1.00 51.18 169 GLU E O 1
ATOM 7328 N N . GLY E 1 173 ? -4.527 46.272 -19.860 1.00 42.96 170 GLY E N 1
ATOM 7329 C CA . GLY E 1 173 ? -4.202 45.534 -21.065 1.00 34.51 170 GLY E CA 1
ATOM 7330 C C . GLY E 1 173 ? -3.592 44.198 -20.712 1.00 35.36 170 GLY E C 1
ATOM 7331 O O . GLY E 1 173 ? -3.904 43.172 -21.319 1.00 35.06 170 GLY E O 1
ATOM 7332 N N . PHE E 1 174 ? -2.712 44.202 -19.720 1.00 36.18 171 PHE E N 1
ATOM 7333 C CA . PHE E 1 174 ? -2.138 42.954 -19.252 1.00 31.82 171 PHE E CA 1
ATOM 7334 C C . PHE E 1 174 ? -3.193 42.121 -18.550 1.00 36.49 171 PHE E C 1
ATOM 7335 O O . PHE E 1 174 ? -3.217 40.898 -18.697 1.00 47.35 171 PHE E O 1
ATOM 7343 N N . LEU E 1 175 ? -4.062 42.775 -17.781 1.00 34.29 172 LEU E N 1
ATOM 7344 C CA . LEU E 1 175 ? -5.178 42.073 -17.156 1.00 33.41 172 LEU E CA 1
ATOM 7345 C C . LEU E 1 175 ? -6.037 41.421 -18.237 1.00 42.57 172 LEU E C 1
ATOM 7346 O O . LEU E 1 175 ? -6.444 40.263 -18.124 1.00 45.12 172 LEU E O 1
ATOM 7351 N N . ARG E 1 176 ? -6.293 42.170 -19.299 1.00 44.86 173 ARG E N 1
ATOM 7352 C CA . ARG E 1 176 ? -7.026 41.630 -20.437 1.00 49.94 173 ARG E CA 1
ATOM 7353 C C . ARG E 1 176 ? -6.320 40.451 -21.114 1.00 47.09 173 ARG E C 1
ATOM 7354 O O . ARG E 1 176 ? -6.973 39.473 -21.516 1.00 46.87 173 ARG E O 1
ATOM 7362 N N . SER E 1 177 ? -4.997 40.536 -21.250 1.00 45.59 174 SER E N 1
ATOM 7363 C CA . SER E 1 177 ? -4.256 39.494 -21.969 1.00 43.73 174 SER E CA 1
ATOM 7364 C C . SER E 1 177 ? -4.257 38.190 -21.178 1.00 44.54 174 SER E C 1
ATOM 7365 O O . SER E 1 177 ? -4.279 37.100 -21.758 1.00 42.57 174 SER E O 1
ATOM 7368 N N . GLU E 1 178 ? -4.233 38.324 -19.851 1.00 41.77 175 GLU E N 1
ATOM 7369 C CA . GLU E 1 178 ? -4.203 37.192 -18.921 1.00 43.59 175 GLU E CA 1
ATOM 7370 C C . GLU E 1 178 ? -5.528 36.427 -18.864 1.00 35.05 175 GLU E C 1
ATOM 7371 O O . GLU E 1 178 ? -5.542 35.199 -18.913 1.00 31.68 175 GLU E O 1
ATOM 7377 N N . VAL E 1 179 ? -6.629 37.167 -18.755 1.00 40.66 176 VAL E N 1
ATOM 7378 C CA . VAL E 1 179 ? -7.967 36.585 -18.702 1.00 43.34 176 VAL E CA 1
ATOM 7379 C C . VAL E 1 179 ? -8.268 35.774 -19.949 1.00 47.63 176 VAL E C 1
ATOM 7380 O O . VAL E 1 179 ? -8.638 34.609 -19.858 1.00 46.25 176 VAL E O 1
ATOM 7384 N N . ALA E 1 180 ? -8.100 36.397 -21.111 1.00 49.75 177 ALA E N 1
ATOM 7385 C CA . ALA E 1 180 ? -8.266 35.702 -22.377 1.00 56.68 177 ALA E CA 1
ATOM 7386 C C . ALA E 1 180 ? -7.400 34.437 -22.392 1.00 50.10 177 ALA E C 1
ATOM 7387 O O . ALA E 1 180 ? -7.835 33.380 -22.848 1.00 38.76 177 ALA E O 1
ATOM 7389 N N . ASP E 1 181 ? -6.186 34.550 -21.862 1.00 50.51 178 ASP E N 1
ATOM 7390 C CA . ASP E 1 181 ? -5.269 33.420 -21.787 1.00 50.50 178 ASP E CA 1
ATOM 7391 C C . ASP E 1 181 ? -5.763 32.353 -20.810 1.00 55.37 178 ASP E C 1
ATOM 7392 O O . ASP E 1 181 ? -5.464 31.170 -20.950 1.00 61.72 178 ASP E O 1
ATOM 7405 N N . HIS E 1 183 ? -9.021 31.795 -20.266 1.00 36.11 180 HIS E N 1
ATOM 7406 C CA . HIS E 1 183 ? -10.143 31.199 -20.976 1.00 39.70 180 HIS E CA 1
ATOM 7407 C C . HIS E 1 183 ? -9.708 30.123 -21.961 1.00 42.78 180 HIS E C 1
ATOM 7408 O O . HIS E 1 183 ? -10.429 29.138 -22.168 1.00 44.35 180 HIS E O 1
ATOM 7415 N N . ARG E 1 184 ? -8.544 30.318 -22.580 1.00 43.38 181 ARG E N 1
ATOM 7416 C CA . ARG E 1 184 ? -7.980 29.299 -23.466 1.00 49.37 181 ARG E CA 1
ATOM 7417 C C . ARG E 1 184 ? -7.442 28.125 -22.655 1.00 42.66 181 ARG E C 1
ATOM 7418 O O . ARG E 1 184 ? -7.545 26.961 -23.072 1.00 36.05 181 ARG E O 1
ATOM 7426 N N . TRP E 1 185 ? -6.869 28.461 -21.501 1.00 48.05 182 TRP E N 1
ATOM 7427 C CA . TRP E 1 185 ? -6.381 27.490 -20.525 1.00 47.39 182 TRP E CA 1
ATOM 7428 C C . TRP E 1 185 ? -7.465 26.507 -20.123 1.00 36.88 182 TRP E C 1
ATOM 7429 O O . TRP E 1 185 ? -7.285 25.290 -20.220 1.00 43.51 182 TRP E O 1
ATOM 7440 N N . LEU E 1 186 ? -8.567 27.063 -19.631 1.00 31.68 183 LEU E N 1
ATOM 7441 C CA . LEU E 1 186 ? -9.720 26.292 -19.227 1.00 34.79 183 LEU E CA 1
ATOM 7442 C C . LEU E 1 186 ? -10.120 25.365 -20.388 1.00 45.59 183 LEU E C 1
ATOM 7443 O O . LEU E 1 186 ? -9.973 24.142 -20.297 1.00 44.57 183 LEU E O 1
ATOM 7448 N N . ASP E 1 187 ? -10.591 25.941 -21.491 1.00 47.62 184 ASP E N 1
ATOM 7449 C CA . ASP E 1 187 ? -11.079 25.129 -22.596 1.00 53.72 184 ASP E CA 1
ATOM 7450 C C . ASP E 1 187 ? -10.122 24.011 -23.023 1.00 54.68 184 ASP E C 1
ATOM 7451 O O . ASP E 1 187 ? -10.569 22.902 -23.349 1.00 51.33 184 ASP E O 1
ATOM 7456 N N . ASN E 1 188 ? -8.820 24.300 -23.013 1.00 52.02 185 ASN E N 1
ATOM 7457 C CA . ASN E 1 188 ? -7.817 23.286 -23.341 1.00 54.68 185 ASN E CA 1
ATOM 7458 C C . ASN E 1 188 ? -7.555 22.288 -22.222 1.00 54.54 185 ASN E C 1
ATOM 7459 O O . ASN E 1 188 ? -6.903 21.260 -22.440 1.00 51.80 185 ASN E O 1
ATOM 7464 N N . THR E 1 189 ? -8.082 22.577 -21.034 1.00 53.21 186 THR E N 1
ATOM 7465 C CA . THR E 1 189 ? -7.967 21.654 -19.911 1.00 51.17 186 THR E CA 1
ATOM 7466 C C . THR E 1 189 ? -9.250 20.846 -19.700 1.00 53.11 186 THR E C 1
ATOM 7467 O O . THR E 1 189 ? -9.203 19.676 -19.326 1.00 55.14 186 THR E O 1
ATOM 7471 N N . LEU E 1 190 ? -10.389 21.464 -19.979 1.00 53.54 187 LEU E N 1
ATOM 7472 C CA . LEU E 1 190 ? -11.683 20.807 -19.821 1.00 53.18 187 LEU E CA 1
ATOM 7473 C C . LEU E 1 190 ? -11.982 19.758 -20.892 1.00 64.10 187 LEU E C 1
ATOM 7474 O O . LEU E 1 190 ? -12.283 20.112 -22.029 1.00 61.13 187 LEU E O 1
ATOM 7479 N N . PRO E 1 191 ? -11.915 18.461 -20.535 1.00 70.51 188 PRO E N 1
ATOM 7480 C CA . PRO E 1 191 ? -12.513 17.502 -21.465 1.00 74.57 188 PRO E CA 1
ATOM 7481 C C . PRO E 1 191 ? -13.903 18.005 -21.841 1.00 77.94 188 PRO E C 1
ATOM 7482 O O . PRO E 1 191 ? -14.638 18.475 -20.972 1.00 75.69 188 PRO E O 1
ATOM 7494 N N . THR E 1 193 ? -17.836 18.404 -23.339 1.00 85.63 190 THR E N 1
ATOM 7495 C CA . THR E 1 193 ? -19.137 17.782 -23.404 1.00 85.79 190 THR E CA 1
ATOM 7496 C C . THR E 1 193 ? -20.052 18.930 -23.777 1.00 84.21 190 THR E C 1
ATOM 7497 O O . THR E 1 193 ? -19.876 20.051 -23.300 1.00 85.00 190 THR E O 1
ATOM 7501 N N . THR E 1 194 ? -20.997 18.661 -24.665 1.00 83.91 191 THR E N 1
ATOM 7502 C CA . THR E 1 194 ? -21.910 19.689 -25.125 1.00 84.75 191 THR E CA 1
ATOM 7503 C C . THR E 1 194 ? -22.766 20.205 -23.977 1.00 89.14 191 THR E C 1
ATOM 7504 O O . THR E 1 194 ? -22.260 20.851 -23.054 1.00 90.57 191 THR E O 1
ATOM 7508 N N . GLN F 1 6 ? 29.430 58.758 11.068 1.00 148.36 3 GLN F N 1
ATOM 7509 C CA . GLN F 1 6 ? 28.356 59.550 10.483 1.00 145.59 3 GLN F CA 1
ATOM 7510 C C . GLN F 1 6 ? 28.683 59.890 9.033 1.00 138.29 3 GLN F C 1
ATOM 7511 O O . GLN F 1 6 ? 28.414 60.997 8.568 1.00 142.18 3 GLN F O 1
ATOM 7517 N N . ALA F 1 7 ? 29.261 58.928 8.320 1.00 125.45 4 ALA F N 1
ATOM 7518 C CA . ALA F 1 7 ? 29.678 59.151 6.943 1.00 115.30 4 ALA F CA 1
ATOM 7519 C C . ALA F 1 7 ? 29.036 58.154 5.984 1.00 109.58 4 ALA F C 1
ATOM 7520 O O . ALA F 1 7 ? 28.010 58.437 5.361 1.00 109.19 4 ALA F O 1
ATOM 7522 N N . GLN F 1 8 ? 29.648 56.984 5.868 1.00 106.18 5 GLN F N 1
ATOM 7523 C CA . GLN F 1 8 ? 29.157 55.952 4.967 1.00 100.12 5 GLN F CA 1
ATOM 7524 C C . GLN F 1 8 ? 28.138 55.076 5.679 1.00 96.58 5 GLN F C 1
ATOM 7525 O O . GLN F 1 8 ? 27.591 54.147 5.086 1.00 96.66 5 GLN F O 1
ATOM 7531 N N . THR F 1 9 ? 27.896 55.377 6.953 1.00 93.08 6 THR F N 1
ATOM 7532 C CA . THR F 1 9 ? 26.968 54.607 7.777 1.00 88.93 6 THR F CA 1
ATOM 7533 C C . THR F 1 9 ? 25.522 54.959 7.466 1.00 85.46 6 THR F C 1
ATOM 7534 O O . THR F 1 9 ? 24.597 54.438 8.091 1.00 84.96 6 THR F O 1
ATOM 7538 N N . ARG F 1 10 ? 25.331 55.869 6.520 1.00 81.18 7 ARG F N 1
ATOM 7539 C CA . ARG F 1 10 ? 24.014 56.089 5.946 1.00 71.78 7 ARG F CA 1
ATOM 7540 C C . ARG F 1 10 ? 23.599 54.816 5.228 1.00 64.81 7 ARG F C 1
ATOM 7541 O O . ARG F 1 10 ? 22.468 54.357 5.348 1.00 60.88 7 ARG F O 1
ATOM 7549 N N . ASP F 1 11 ? 24.537 54.244 4.484 1.00 66.97 8 ASP F N 1
ATOM 7550 C CA . ASP F 1 11 ? 24.298 52.989 3.791 1.00 67.79 8 ASP F CA 1
ATOM 7551 C C . ASP F 1 11 ? 23.873 51.903 4.777 1.00 61.20 8 ASP F C 1
ATOM 7552 O O . ASP F 1 11 ? 23.213 50.937 4.391 1.00 54.80 8 ASP F O 1
ATOM 7557 N N . GLN F 1 12 ? 24.247 52.069 6.047 1.00 62.28 9 GLN F N 1
ATOM 7558 C CA . GLN F 1 12 ? 24.005 51.035 7.058 1.00 61.34 9 GLN F CA 1
ATOM 7559 C C . GLN F 1 12 ? 22.567 51.021 7.545 1.00 59.33 9 GLN F C 1
ATOM 7560 O O . GLN F 1 12 ? 21.999 49.959 7.802 1.00 61.21 9 GLN F O 1
ATOM 7566 N N . ILE F 1 13 ? 21.986 52.206 7.678 1.00 55.09 10 ILE F N 1
ATOM 7567 C CA . ILE F 1 13 ? 20.585 52.331 8.064 1.00 48.52 10 ILE F CA 1
ATOM 7568 C C . ILE F 1 13 ? 19.625 51.953 6.915 1.00 48.37 10 ILE F C 1
ATOM 7569 O O . ILE F 1 13 ? 18.478 51.532 7.147 1.00 39.09 10 ILE F O 1
ATOM 7574 N N . VAL F 1 14 ? 20.106 52.095 5.682 1.00 47.32 11 VAL F N 1
ATOM 7575 C CA . VAL F 1 14 ? 19.323 51.745 4.510 1.00 44.36 11 VAL F CA 1
ATOM 7576 C C . VAL F 1 14 ? 19.157 50.237 4.485 1.00 45.37 11 VAL F C 1
ATOM 7577 O O . VAL F 1 14 ? 18.112 49.722 4.094 1.00 42.46 11 VAL F O 1
ATOM 7581 N N . ALA F 1 15 ? 20.197 49.540 4.929 1.00 48.09 12 ALA F N 1
ATOM 7582 C CA . ALA F 1 15 ? 20.177 48.090 5.040 1.00 49.13 12 ALA F CA 1
ATOM 7583 C C . ALA F 1 15 ? 19.061 47.645 5.971 1.00 49.79 12 ALA F C 1
ATOM 7584 O O . ALA F 1 15 ? 18.191 46.866 5.590 1.00 56.20 12 ALA F O 1
ATOM 7586 N N . ALA F 1 16 ? 19.102 48.141 7.201 1.00 49.35 13 ALA F N 1
ATOM 7587 C CA . ALA F 1 16 ? 18.124 47.773 8.227 1.00 49.26 13 ALA F CA 1
ATOM 7588 C C . ALA F 1 16 ? 16.668 48.114 7.844 1.00 51.06 13 ALA F C 1
ATOM 7589 O O . ALA F 1 16 ? 15.731 47.403 8.222 1.00 47.65 13 ALA F O 1
ATOM 7591 N N . ALA F 1 17 ? 16.494 49.206 7.104 1.00 47.42 14 ALA F N 1
ATOM 7592 C CA . ALA F 1 17 ? 15.178 49.639 6.661 1.00 40.54 14 ALA F CA 1
ATOM 7593 C C . ALA F 1 17 ? 14.692 48.740 5.525 1.00 46.64 14 ALA F C 1
ATOM 7594 O O . ALA F 1 17 ? 13.496 48.489 5.390 1.00 45.96 14 ALA F O 1
ATOM 7596 N N . ASP F 1 18 ? 15.626 48.258 4.706 1.00 49.91 15 ASP F N 1
ATOM 7597 C CA . ASP F 1 18 ? 15.304 47.287 3.658 1.00 46.87 15 ASP F CA 1
ATOM 7598 C C . ASP F 1 18 ? 14.728 46.007 4.264 1.00 32.66 15 ASP F C 1
ATOM 7599 O O . ASP F 1 18 ? 13.632 45.578 3.914 1.00 25.37 15 ASP F O 1
ATOM 7604 N N . GLU F 1 19 ? 15.471 45.393 5.174 1.00 32.97 16 GLU F N 1
ATOM 7605 C CA . GLU F 1 19 ? 15.011 44.166 5.822 1.00 32.41 16 GLU F CA 1
ATOM 7606 C C . GLU F 1 19 ? 13.683 44.424 6.529 1.00 27.30 16 GLU F C 1
ATOM 7607 O O . GLU F 1 19 ? 12.751 43.621 6.441 1.00 33.29 16 GLU F O 1
ATOM 7613 N N . LEU F 1 20 ? 13.605 45.561 7.217 1.00 29.51 17 LEU F N 1
ATOM 7614 C CA . LEU F 1 20 ? 12.418 45.932 7.972 1.00 29.30 17 LEU F CA 1
ATOM 7615 C C . LEU F 1 20 ? 11.220 46.116 7.055 1.00 29.64 17 LEU F C 1
ATOM 7616 O O . LEU F 1 20 ? 10.133 45.622 7.345 1.00 24.66 17 LEU F O 1
ATOM 7621 N N . PHE F 1 21 ? 11.410 46.822 5.943 1.00 35.62 18 PHE F N 1
ATOM 7622 C CA . PHE F 1 21 ? 10.310 47.010 4.984 1.00 35.24 18 PHE F CA 1
ATOM 7623 C C . PHE F 1 21 ? 9.811 45.675 4.364 1.00 33.44 18 PHE F C 1
ATOM 7624 O O . PHE F 1 21 ? 8.613 45.507 4.084 1.00 25.99 18 PHE F O 1
ATOM 7632 N N . TYR F 1 22 ? 10.728 44.729 4.150 1.00 31.67 19 TYR F N 1
ATOM 7633 C CA . TYR F 1 22 ? 10.351 43.427 3.616 1.00 31.85 19 TYR F CA 1
ATOM 7634 C C . TYR F 1 22 ? 9.647 42.591 4.684 1.00 31.38 19 TYR F C 1
ATOM 7635 O O . TYR F 1 22 ? 8.571 42.026 4.443 1.00 30.04 19 TYR F O 1
ATOM 7644 N N . ARG F 1 23 ? 10.235 42.524 5.874 1.00 31.30 20 ARG F N 1
ATOM 7645 C CA . ARG F 1 23 ? 9.650 41.701 6.929 1.00 35.65 20 ARG F CA 1
ATOM 7646 C C . ARG F 1 23 ? 8.405 42.318 7.595 1.00 39.58 20 ARG F C 1
ATOM 7647 O O . ARG F 1 23 ? 7.490 41.596 8.004 1.00 37.57 20 ARG F O 1
ATOM 7655 N N . GLN F 1 24 ? 8.346 43.646 7.668 1.00 36.65 21 GLN F N 1
ATOM 7656 C CA . GLN F 1 24 ? 7.265 44.315 8.395 1.00 39.24 21 GLN F CA 1
ATOM 7657 C C . GLN F 1 24 ? 6.214 45.033 7.526 1.00 37.21 21 GLN F C 1
ATOM 7658 O O . GLN F 1 24 ? 5.068 45.212 7.944 1.00 35.16 21 GLN F O 1
ATOM 7664 N N . GLY F 1 25 ? 6.602 45.433 6.322 1.00 35.83 22 GLY F N 1
ATOM 7665 C CA . GLY F 1 25 ? 5.768 46.303 5.519 1.00 31.87 22 GLY F CA 1
ATOM 7666 C C . GLY F 1 25 ? 6.304 47.706 5.692 1.00 26.94 22 GLY F C 1
ATOM 7667 O O . GLY F 1 25 ? 6.981 47.993 6.676 1.00 29.16 22 GLY F O 1
ATOM 7668 N N . PHE F 1 26 ? 6.016 48.585 4.741 1.00 30.08 23 PHE F N 1
ATOM 7669 C CA . PHE F 1 26 ? 6.628 49.907 4.758 1.00 33.36 23 PHE F CA 1
ATOM 7670 C C . PHE F 1 26 ? 5.934 50.853 5.728 1.00 31.56 23 PHE F C 1
ATOM 7671 O O . PHE F 1 26 ? 6.584 51.448 6.578 1.00 33.56 23 PHE F O 1
ATOM 7679 N N . ALA F 1 27 ? 4.618 50.994 5.605 1.00 33.96 24 ALA F N 1
ATOM 7680 C CA . ALA F 1 27 ? 3.892 51.953 6.434 1.00 31.95 24 ALA F CA 1
ATOM 7681 C C . ALA F 1 27 ? 3.957 51.582 7.914 1.00 30.15 24 ALA F C 1
ATOM 7682 O O . ALA F 1 27 ? 3.880 52.454 8.791 1.00 27.57 24 ALA F O 1
ATOM 7684 N N . GLN F 1 28 ? 4.132 50.292 8.189 1.00 32.31 25 GLN F N 1
ATOM 7685 C CA . GLN F 1 28 ? 4.151 49.790 9.564 1.00 33.50 25 GLN F CA 1
ATOM 7686 C C . GLN F 1 28 ? 5.546 49.718 10.205 1.00 33.88 25 GLN F C 1
ATOM 7687 O O . GLN F 1 28 ? 5.683 49.338 11.363 1.00 32.06 25 GLN F O 1
ATOM 7693 N N . THR F 1 29 ? 6.583 50.058 9.450 1.00 33.33 26 THR F N 1
ATOM 7694 C CA . THR F 1 29 ? 7.915 50.172 10.026 1.00 41.66 26 THR F CA 1
ATOM 7695 C C . THR F 1 29 ? 8.117 51.631 10.418 1.00 47.09 26 THR F C 1
ATOM 7696 O O . THR F 1 29 ? 7.635 52.540 9.730 1.00 41.69 26 THR F O 1
ATOM 7700 N N . SER F 1 30 ? 8.809 51.862 11.532 1.00 50.18 27 SER F N 1
ATOM 7701 C CA . SER F 1 30 ? 9.029 53.219 11.999 1.00 46.13 27 SER F CA 1
ATOM 7702 C C . SER F 1 30 ? 10.508 53.495 12.202 1.00 48.40 27 SER F C 1
ATOM 7703 O O . SER F 1 30 ? 11.347 52.602 12.064 1.00 45.28 27 SER F O 1
ATOM 7706 N N . PHE F 1 31 ? 10.820 54.746 12.524 1.00 47.54 28 PHE F N 1
ATOM 7707 C CA . PHE F 1 31 ? 12.190 55.142 12.794 1.00 45.43 28 PHE F CA 1
ATOM 7708 C C . PHE F 1 31 ? 12.683 54.405 14.035 1.00 49.75 28 PHE F C 1
ATOM 7709 O O . PHE F 1 31 ? 13.825 53.941 14.082 1.00 44.98 28 PHE F O 1
ATOM 7717 N N . VAL F 1 32 ? 11.825 54.293 15.047 1.00 56.10 29 VAL F N 1
ATOM 7718 C CA . VAL F 1 32 ? 12.223 53.571 16.248 1.00 56.63 29 VAL F CA 1
ATOM 7719 C C . VAL F 1 32 ? 12.681 52.181 15.825 1.00 49.71 29 VAL F C 1
ATOM 7720 O O . VAL F 1 32 ? 13.817 51.791 16.108 1.00 44.22 29 VAL F O 1
ATOM 7724 N N . ASP F 1 33 ? 11.810 51.462 15.116 1.00 43.49 30 ASP F N 1
ATOM 7725 C CA . ASP F 1 33 ? 12.163 50.172 14.528 1.00 46.29 30 ASP F CA 1
ATOM 7726 C C . ASP F 1 33 ? 13.550 50.232 13.887 1.00 49.64 30 ASP F C 1
ATOM 7727 O O . ASP F 1 33 ? 14.468 49.528 14.300 1.00 55.61 30 ASP F O 1
ATOM 7732 N N . ILE F 1 34 ? 13.696 51.088 12.882 1.00 43.66 31 ILE F N 1
ATOM 7733 C CA . ILE F 1 34 ? 14.914 51.132 12.092 1.00 47.28 31 ILE F CA 1
ATOM 7734 C C . ILE F 1 34 ? 16.130 51.541 12.924 1.00 53.10 31 ILE F C 1
ATOM 7735 O O . ILE F 1 34 ? 17.185 50.914 12.833 1.00 48.31 31 ILE F O 1
ATOM 7740 N N . SER F 1 35 ? 15.979 52.594 13.729 1.00 58.58 32 SER F N 1
ATOM 7741 C CA . SER F 1 35 ? 17.091 53.123 14.526 1.00 57.28 32 SER F CA 1
ATOM 7742 C C . SER F 1 35 ? 17.571 52.122 15.588 1.00 58.01 32 SER F C 1
ATOM 7743 O O . SER F 1 35 ? 18.762 52.069 15.916 1.00 46.82 32 SER F O 1
ATOM 7746 N N . ALA F 1 36 ? 16.638 51.324 16.107 1.00 62.87 33 ALA F N 1
ATOM 7747 C CA . ALA F 1 36 ? 16.964 50.269 17.066 1.00 63.58 33 ALA F CA 1
ATOM 7748 C C . ALA F 1 36 ? 17.748 49.145 16.397 1.00 68.70 33 ALA F C 1
ATOM 7749 O O . ALA F 1 36 ? 18.686 48.590 16.977 1.00 73.86 33 ALA F O 1
ATOM 7751 N N . ALA F 1 37 ? 17.356 48.809 15.174 1.00 66.82 34 ALA F N 1
ATOM 7752 C CA . ALA F 1 37 ? 18.043 47.767 14.425 1.00 66.05 34 ALA F CA 1
ATOM 7753 C C . ALA F 1 37 ? 19.546 48.005 14.462 1.00 66.60 34 ALA F C 1
ATOM 7754 O O . ALA F 1 37 ? 20.285 47.253 15.097 1.00 70.33 34 ALA F O 1
ATOM 7756 N N . VAL F 1 38 ? 19.986 49.070 13.799 1.00 63.44 35 VAL F N 1
ATOM 7757 C CA . VAL F 1 38 ? 21.404 49.394 13.715 1.00 66.61 35 VAL F CA 1
ATOM 7758 C C . VAL F 1 38 ? 21.987 49.764 15.086 1.00 82.54 35 VAL F C 1
ATOM 7759 O O . VAL F 1 38 ? 23.079 49.315 15.462 1.00 87.46 35 VAL F O 1
ATOM 7763 N N . GLY F 1 39 ? 21.245 50.577 15.832 1.00 86.91 36 GLY F N 1
ATOM 7764 C CA . GLY F 1 39 ? 21.720 51.100 17.099 1.00 87.88 36 GLY F CA 1
ATOM 7765 C C . GLY F 1 39 ? 22.055 52.581 17.021 1.00 87.12 36 GLY F C 1
ATOM 7766 O O . GLY F 1 39 ? 23.178 52.957 16.676 1.00 84.41 36 GLY F O 1
ATOM 7767 N N . ILE F 1 40 ? 21.071 53.421 17.336 1.00 88.68 37 ILE F N 1
ATOM 7768 C CA . ILE F 1 40 ? 21.252 54.874 17.367 1.00 89.32 37 ILE F CA 1
ATOM 7769 C C . ILE F 1 40 ? 20.198 55.593 18.230 1.00 84.49 37 ILE F C 1
ATOM 7770 O O . ILE F 1 40 ? 19.123 55.051 18.516 1.00 83.05 37 ILE F O 1
ATOM 7775 N N . SER F 1 41 ? 20.522 56.811 18.651 1.00 79.70 38 SER F N 1
ATOM 7776 C CA . SER F 1 41 ? 19.604 57.607 19.454 1.00 78.03 38 SER F CA 1
ATOM 7777 C C . SER F 1 41 ? 18.649 58.375 18.544 1.00 79.98 38 SER F C 1
ATOM 7778 O O . SER F 1 41 ? 18.447 57.989 17.391 1.00 83.35 38 SER F O 1
ATOM 7781 N N . ARG F 1 42 ? 18.060 59.451 19.065 1.00 76.15 39 ARG F N 1
ATOM 7782 C CA . ARG F 1 42 ? 17.145 60.278 18.284 1.00 66.69 39 ARG F CA 1
ATOM 7783 C C . ARG F 1 42 ? 17.950 61.190 17.359 1.00 62.35 39 ARG F C 1
ATOM 7784 O O . ARG F 1 42 ? 17.615 61.351 16.180 1.00 54.42 39 ARG F O 1
ATOM 7792 N N . GLY F 1 43 ? 19.038 61.749 17.888 1.00 61.87 40 GLY F N 1
ATOM 7793 C CA . GLY F 1 43 ? 19.895 62.642 17.123 1.00 59.78 40 GLY F CA 1
ATOM 7794 C C . GLY F 1 43 ? 20.918 61.948 16.237 1.00 58.79 40 GLY F C 1
ATOM 7795 O O . GLY F 1 43 ? 21.269 62.437 15.161 1.00 53.17 40 GLY F O 1
ATOM 7796 N N . ASN F 1 44 ? 21.417 60.808 16.687 1.00 69.23 41 ASN F N 1
ATOM 7797 C CA . ASN F 1 44 ? 22.323 60.027 15.862 1.00 81.72 41 ASN F CA 1
ATOM 7798 C C . ASN F 1 44 ? 21.624 59.522 14.592 1.00 82.05 41 ASN F C 1
ATOM 7799 O O . ASN F 1 44 ? 22.278 59.242 13.588 1.00 84.23 41 ASN F O 1
ATOM 7804 N N . PHE F 1 45 ? 20.296 59.421 14.638 1.00 76.89 42 PHE F N 1
ATOM 7805 C CA . PHE F 1 45 ? 19.512 58.935 13.499 1.00 72.27 42 PHE F CA 1
ATOM 7806 C C . PHE F 1 45 ? 19.065 60.074 12.590 1.00 73.71 42 PHE F C 1
ATOM 7807 O O . PHE F 1 45 ? 19.291 60.047 11.376 1.00 69.40 42 PHE F O 1
ATOM 7815 N N . TYR F 1 46 ? 18.416 61.071 13.182 1.00 73.85 43 TYR F N 1
ATOM 7816 C CA . TYR F 1 46 ? 17.869 62.178 12.415 1.00 72.27 43 TYR F CA 1
ATOM 7817 C C . TYR F 1 46 ? 18.916 62.832 11.501 1.00 71.41 43 TYR F C 1
ATOM 7818 O O . TYR F 1 46 ? 18.570 63.441 10.484 1.00 68.97 43 TYR F O 1
ATOM 7827 N N . TYR F 1 47 ? 20.190 62.698 11.873 1.00 73.52 44 TYR F N 1
ATOM 7828 C CA . TYR F 1 47 ? 21.313 63.165 11.057 1.00 75.27 44 TYR F CA 1
ATOM 7829 C C . TYR F 1 47 ? 21.108 62.748 9.603 1.00 74.62 44 TYR F C 1
ATOM 7830 O O . TYR F 1 47 ? 20.896 63.581 8.712 1.00 75.47 44 TYR F O 1
ATOM 7839 N N . HIS F 1 48 ? 21.167 61.440 9.378 1.00 68.43 45 HIS F N 1
ATOM 7840 C CA . HIS F 1 48 ? 21.097 60.889 8.043 1.00 57.59 45 HIS F CA 1
ATOM 7841 C C . HIS F 1 48 ? 19.670 60.905 7.515 1.00 49.37 45 HIS F C 1
ATOM 7842 O O . HIS F 1 48 ? 19.457 60.995 6.307 1.00 51.25 45 HIS F O 1
ATOM 7849 N N . PHE F 1 49 ? 18.680 60.820 8.394 1.00 42.35 46 PHE F N 1
ATOM 7850 C CA . PHE F 1 49 ? 17.309 60.732 7.878 1.00 44.60 46 PHE F CA 1
ATOM 7851 C C . PHE F 1 49 ? 16.207 61.509 8.584 1.00 43.63 46 PHE F C 1
ATOM 7852 O O . PHE F 1 49 ? 16.194 61.668 9.802 1.00 41.61 46 PHE F O 1
ATOM 7860 N N . LYS F 1 50 ? 15.263 61.962 7.777 1.00 40.79 47 LYS F N 1
ATOM 7861 C CA . LYS F 1 50 ? 14.277 62.922 8.215 1.00 41.68 47 LYS F CA 1
ATOM 7862 C C . LYS F 1 50 ? 12.835 62.414 8.007 1.00 47.77 47 LYS F C 1
ATOM 7863 O O . LYS F 1 50 ? 11.982 62.561 8.883 1.00 39.30 47 LYS F O 1
ATOM 7869 N N . THR F 1 51 ? 12.565 61.793 6.860 1.00 43.37 48 THR F N 1
ATOM 7870 C CA . THR F 1 51 ? 11.227 61.280 6.585 1.00 45.08 48 THR F CA 1
ATOM 7871 C C . THR F 1 51 ? 11.320 59.830 6.147 1.00 47.44 48 THR F C 1
ATOM 7872 O O . THR F 1 51 ? 12.337 59.402 5.595 1.00 45.18 48 THR F O 1
ATOM 7876 N N . LYS F 1 52 ? 10.256 59.076 6.393 1.00 45.97 49 LYS F N 1
ATOM 7877 C CA . LYS F 1 52 ? 10.197 57.699 5.937 1.00 38.05 49 LYS F CA 1
ATOM 7878 C C . LYS F 1 52 ? 10.434 57.604 4.429 1.00 34.33 49 LYS F C 1
ATOM 7879 O O . LYS F 1 52 ? 11.283 56.836 3.990 1.00 37.98 49 LYS F O 1
ATOM 7885 N N . ASP F 1 53 ? 9.710 58.402 3.645 1.00 34.46 50 ASP F N 1
ATOM 7886 C CA . ASP F 1 53 ? 9.772 58.317 2.177 1.00 29.69 50 ASP F CA 1
ATOM 7887 C C . ASP F 1 53 ? 11.185 58.484 1.658 1.00 31.37 50 ASP F C 1
ATOM 7888 O O . ASP F 1 53 ? 11.529 57.991 0.579 1.00 27.50 50 ASP F O 1
ATOM 7893 N N . GLU F 1 54 ? 11.999 59.172 2.456 1.00 32.29 51 GLU F N 1
ATOM 7894 C CA . GLU F 1 54 ? 13.406 59.404 2.158 1.00 34.05 51 GLU F CA 1
ATOM 7895 C C . GLU F 1 54 ? 14.189 58.095 2.244 1.00 30.75 51 GLU F C 1
ATOM 7896 O O . GLU F 1 54 ? 14.904 57.716 1.317 1.00 31.83 51 GLU F O 1
ATOM 7902 N N . ILE F 1 55 ? 14.048 57.408 3.371 1.00 35.24 52 ILE F N 1
ATOM 7903 C CA . ILE F 1 55 ? 14.618 56.076 3.553 1.00 33.37 52 ILE F CA 1
ATOM 7904 C C . ILE F 1 55 ? 14.167 55.080 2.444 1.00 51.57 52 ILE F C 1
ATOM 7905 O O . ILE F 1 55 ? 14.972 54.288 1.927 1.00 45.71 52 ILE F O 1
ATOM 7910 N N . LEU F 1 56 ? 12.882 55.133 2.083 1.00 51.27 53 LEU F N 1
ATOM 7911 C CA . LEU F 1 56 ? 12.303 54.234 1.080 1.00 41.64 53 LEU F CA 1
ATOM 7912 C C . LEU F 1 56 ? 12.930 54.431 -0.293 1.00 40.12 53 LEU F C 1
ATOM 7913 O O . LEU F 1 56 ? 13.110 53.475 -1.037 1.00 35.67 53 LEU F O 1
ATOM 7918 N N . ALA F 1 57 ? 13.231 55.682 -0.636 1.00 40.00 54 ALA F N 1
ATOM 7919 C CA . ALA F 1 57 ? 13.907 55.990 -1.889 1.00 35.13 54 ALA F CA 1
ATOM 7920 C C . ALA F 1 57 ? 15.195 55.168 -2.007 1.00 37.20 54 ALA F C 1
ATOM 7921 O O . ALA F 1 57 ? 15.403 54.462 -2.996 1.00 36.58 54 ALA F O 1
ATOM 7923 N N . GLU F 1 58 ? 16.040 55.242 -0.982 1.00 41.56 55 GLU F N 1
ATOM 7924 C CA . GLU F 1 58 ? 17.332 54.550 -0.973 1.00 48.84 55 GLU F CA 1
ATOM 7925 C C . GLU F 1 58 ? 17.210 53.025 -0.941 1.00 49.32 55 GLU F C 1
ATOM 7926 O O . GLU F 1 58 ? 18.041 52.321 -1.526 1.00 55.02 55 GLU F O 1
ATOM 7932 N N . VAL F 1 59 ? 16.202 52.503 -0.247 1.00 41.52 56 VAL F N 1
ATOM 7933 C CA . VAL F 1 59 ? 16.034 51.056 -0.235 1.00 38.65 56 VAL F CA 1
ATOM 7934 C C . VAL F 1 59 ? 15.628 50.567 -1.622 1.00 37.46 56 VAL F C 1
ATOM 7935 O O . VAL F 1 59 ? 16.165 49.577 -2.119 1.00 37.85 56 VAL F O 1
ATOM 7939 N N . ILE F 1 60 ? 14.701 51.273 -2.258 1.00 37.07 57 ILE F N 1
ATOM 7940 C CA . ILE F 1 60 ? 14.313 50.903 -3.610 1.00 33.92 57 ILE F CA 1
ATOM 7941 C C . ILE F 1 60 ? 15.528 50.980 -4.542 1.00 41.31 57 ILE F C 1
ATOM 7942 O O . ILE F 1 60 ? 15.684 50.150 -5.431 1.00 40.33 57 ILE F O 1
ATOM 7947 N N . ARG F 1 61 ? 16.404 51.959 -4.322 1.00 46.27 58 ARG F N 1
ATOM 7948 C CA . ARG F 1 61 ? 17.670 51.994 -5.045 1.00 46.67 58 ARG F CA 1
ATOM 7949 C C . ARG F 1 61 ? 18.452 50.734 -4.723 1.00 49.67 58 ARG F C 1
ATOM 7950 O O . ARG F 1 61 ? 18.808 49.970 -5.617 1.00 53.14 58 ARG F O 1
ATOM 7958 N N . LEU F 1 62 ? 18.704 50.518 -3.435 1.00 51.70 59 LEU F N 1
ATOM 7959 C CA . LEU F 1 62 ? 19.411 49.324 -2.975 1.00 49.89 59 LEU F CA 1
ATOM 7960 C C . LEU F 1 62 ? 18.838 48.051 -3.605 1.00 49.13 59 LEU F C 1
ATOM 7961 O O . LEU F 1 62 ? 19.572 47.246 -4.183 1.00 44.69 59 LEU F O 1
ATOM 7966 N N . ARG F 1 63 ? 17.522 47.886 -3.492 1.00 44.69 60 ARG F N 1
ATOM 7967 C CA . ARG F 1 63 ? 16.846 46.686 -3.966 1.00 37.86 60 ARG F CA 1
ATOM 7968 C C . ARG F 1 63 ? 17.074 46.442 -5.459 1.00 37.38 60 ARG F C 1
ATOM 7969 O O . ARG F 1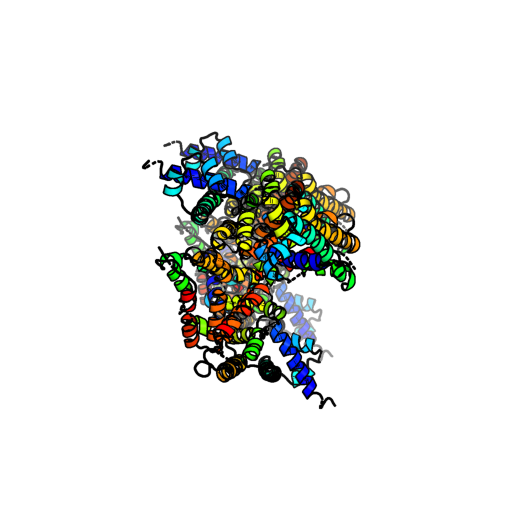 63 ? 17.233 45.296 -5.898 1.00 37.25 60 ARG F O 1
ATOM 7977 N N . LEU F 1 64 ? 17.097 47.525 -6.230 1.00 39.99 61 LEU F N 1
ATOM 7978 C CA . LEU F 1 64 ? 17.283 47.440 -7.672 1.00 47.83 61 LEU F CA 1
ATOM 7979 C C . LEU F 1 64 ? 18.681 46.906 -7.991 1.00 55.39 61 LEU F C 1
ATOM 7980 O O . LEU F 1 64 ? 18.888 46.251 -9.011 1.00 53.66 61 LEU F O 1
ATOM 7985 N N . ALA F 1 65 ? 19.627 47.167 -7.091 1.00 62.99 62 ALA F N 1
ATOM 7986 C CA . ALA F 1 65 ? 20.961 46.570 -7.155 1.00 68.49 62 ALA F CA 1
ATOM 7987 C C . ALA F 1 65 ? 20.961 45.089 -6.744 1.00 74.68 62 ALA F C 1
ATOM 7988 O O . ALA F 1 65 ? 21.540 44.250 -7.432 1.00 73.73 62 ALA F O 1
ATOM 7990 N N . ARG F 1 66 ? 20.321 44.781 -5.613 1.00 80.79 63 ARG F N 1
ATOM 7991 C CA . ARG F 1 66 ? 20.158 43.403 -5.150 1.00 79.03 63 ARG F CA 1
ATOM 7992 C C . ARG F 1 66 ? 19.511 42.566 -6.241 1.00 72.39 63 ARG F C 1
ATOM 7993 O O . ARG F 1 66 ? 19.469 41.341 -6.151 1.00 77.08 63 ARG F O 1
ATOM 8001 N N . THR F 1 67 ? 18.981 43.235 -7.258 1.00 60.28 64 THR F N 1
ATOM 8002 C CA . THR F 1 67 ? 18.108 42.584 -8.222 1.00 54.34 64 THR F CA 1
ATOM 8003 C C . THR F 1 67 ? 18.724 42.477 -9.614 1.00 52.48 64 THR F C 1
ATOM 8004 O O . THR F 1 67 ? 18.454 41.523 -10.341 1.00 53.56 64 THR F O 1
ATOM 8008 N N . ALA F 1 68 ? 19.553 43.445 -9.987 1.00 49.94 65 ALA F N 1
ATOM 8009 C CA . ALA F 1 68 ? 20.272 43.359 -11.256 1.00 57.20 65 ALA F CA 1
ATOM 8010 C C . ALA F 1 68 ? 21.597 42.599 -11.084 1.00 51.91 65 ALA F C 1
ATOM 8011 O O . ALA F 1 68 ? 21.958 41.772 -11.918 1.00 41.29 65 ALA F O 1
ATOM 8013 N N . GLN F 1 69 ? 22.300 42.873 -9.987 1.00 57.55 66 GLN F N 1
ATOM 8014 C CA . GLN F 1 69 ? 23.492 42.111 -9.604 1.00 63.87 66 GLN F CA 1
ATOM 8015 C C . GLN F 1 69 ? 23.182 40.633 -9.337 1.00 73.27 66 GLN F C 1
ATOM 8016 O O . GLN F 1 69 ? 23.942 39.761 -9.755 1.00 81.16 66 GLN F O 1
ATOM 8030 N N . LEU F 1 71 ? 20.626 39.168 -10.676 1.00 50.03 68 LEU F N 1
ATOM 8031 C CA . LEU F 1 71 ? 20.290 38.747 -12.030 1.00 50.17 68 LEU F CA 1
ATOM 8032 C C . LEU F 1 71 ? 21.574 38.550 -12.844 1.00 67.27 68 LEU F C 1
ATOM 8033 O O . LEU F 1 71 ? 21.555 37.940 -13.917 1.00 74.35 68 LEU F O 1
ATOM 8038 N N . ALA F 1 72 ? 22.689 39.067 -12.330 1.00 72.12 69 ALA F N 1
ATOM 8039 C CA . ALA F 1 72 ? 24.003 38.817 -12.933 1.00 73.69 69 ALA F CA 1
ATOM 8040 C C . ALA F 1 72 ? 24.468 37.394 -12.631 1.00 78.58 69 ALA F C 1
ATOM 8041 O O . ALA F 1 72 ? 24.744 36.606 -13.538 1.00 80.52 69 ALA F O 1
ATOM 8043 N N . ASP F 1 73 ? 24.546 37.077 -11.342 1.00 76.99 70 ASP F N 1
ATOM 8044 C CA . ASP F 1 73 ? 24.954 35.758 -10.882 1.00 78.30 70 ASP F CA 1
ATOM 8045 C C . ASP F 1 73 ? 24.149 34.654 -11.565 1.00 78.19 70 ASP F C 1
ATOM 8046 O O . ASP F 1 73 ? 24.620 33.523 -11.696 1.00 80.24 70 ASP F O 1
ATOM 8051 N N . TRP F 1 74 ? 22.938 34.991 -12.002 1.00 73.76 71 TRP F N 1
ATOM 8052 C CA . TRP F 1 74 ? 22.116 34.065 -12.778 1.00 64.86 71 TRP F CA 1
ATOM 8053 C C . TRP F 1 74 ? 22.665 33.916 -14.201 1.00 65.42 71 TRP F C 1
ATOM 8054 O O . TRP F 1 74 ? 22.757 32.804 -14.727 1.00 70.22 71 TRP F O 1
ATOM 8065 N N . GLN F 1 75 ? 23.038 35.033 -14.812 1.00 63.65 72 GLN F N 1
ATOM 8066 C CA . GLN F 1 75 ? 23.698 35.001 -16.108 1.00 77.35 72 GLN F CA 1
ATOM 8067 C C . GLN F 1 75 ? 25.063 34.319 -15.980 1.00 85.96 72 GLN F C 1
ATOM 8068 O O . GLN F 1 75 ? 25.558 33.699 -16.927 1.00 87.04 72 GLN F O 1
ATOM 8074 N N . GLY F 1 76 ? 25.661 34.433 -14.797 1.00 88.77 73 GLY F N 1
ATOM 8075 C CA . GLY F 1 76 ? 26.947 33.819 -14.524 1.00 90.89 73 GLY F CA 1
ATOM 8076 C C . GLY F 1 76 ? 26.866 32.306 -14.436 1.00 93.27 73 GLY F C 1
ATOM 8077 O O . GLY F 1 76 ? 27.233 31.604 -15.377 1.00 92.13 73 GLY F O 1
ATOM 8078 N N . THR F 1 77 ? 26.379 31.806 -13.302 1.00 93.94 74 THR F N 1
ATOM 8079 C CA . THR F 1 77 ? 26.295 30.368 -13.069 1.00 95.00 74 THR F CA 1
ATOM 8080 C C . THR F 1 77 ? 25.628 29.650 -14.238 1.00 91.41 74 THR F C 1
ATOM 8081 O O . THR F 1 77 ? 26.145 28.652 -14.742 1.00 87.03 74 THR F O 1
ATOM 8085 N N . GLY F 1 78 ? 24.479 30.161 -14.666 1.00 91.20 75 GLY F N 1
ATOM 8086 C CA . GLY F 1 78 ? 23.810 29.614 -15.827 1.00 89.99 75 GLY F CA 1
ATOM 8087 C C . GLY F 1 78 ? 24.716 29.733 -17.033 1.00 87.76 75 GLY F C 1
ATOM 8088 O O . GLY F 1 78 ? 25.311 30.785 -17.270 1.00 87.96 75 GLY F O 1
ATOM 8089 N N . ASP F 1 79 ? 24.836 28.652 -17.794 1.00 87.38 76 ASP F N 1
ATOM 8090 C CA . ASP F 1 79 ? 25.674 28.667 -18.989 1.00 89.41 76 ASP F CA 1
ATOM 8091 C C . ASP F 1 79 ? 24.850 28.407 -20.247 1.00 83.71 76 ASP F C 1
ATOM 8092 O O . ASP F 1 79 ? 25.383 27.996 -21.281 1.00 77.28 76 ASP F O 1
ATOM 8097 N N . SER F 1 80 ? 23.547 28.656 -20.149 1.00 78.74 77 SER F N 1
ATOM 8098 C CA . SER F 1 80 ? 22.645 28.514 -21.286 1.00 75.04 77 SER F CA 1
ATOM 8099 C C . SER F 1 80 ? 21.446 29.452 -21.104 1.00 70.94 77 SER F C 1
ATOM 8100 O O . SER F 1 80 ? 21.417 30.225 -20.150 1.00 68.86 77 SER F O 1
ATOM 8103 N N . PRO F 1 81 ? 20.455 29.398 -22.015 1.00 65.13 78 PRO F N 1
ATOM 8104 C CA . PRO F 1 81 ? 19.321 30.307 -21.829 1.00 56.62 78 PRO F CA 1
ATOM 8105 C C . PRO F 1 81 ? 18.378 29.788 -20.756 1.00 50.76 78 PRO F C 1
ATOM 8106 O O . PRO F 1 81 ? 18.232 30.428 -19.716 1.00 64.45 78 PRO F O 1
ATOM 8110 N N . ARG F 1 82 ? 17.752 28.644 -21.008 1.00 37.07 79 ARG F N 1
ATOM 8111 C CA . ARG F 1 82 ? 16.811 28.040 -20.071 1.00 45.10 79 ARG F CA 1
ATOM 8112 C C . ARG F 1 82 ? 17.430 27.880 -18.683 1.00 50.91 79 ARG F C 1
ATOM 8113 O O . ARG F 1 82 ? 16.727 27.862 -17.675 1.00 48.55 79 ARG F O 1
ATOM 8121 N N . ALA F 1 83 ? 18.751 27.771 -18.639 1.00 54.22 80 ALA F N 1
ATOM 8122 C CA . ALA F 1 83 ? 19.462 27.680 -17.372 1.00 63.83 80 ALA F CA 1
ATOM 8123 C C . ALA F 1 83 ? 19.311 28.970 -16.569 1.00 59.73 80 ALA F C 1
ATOM 8124 O O . ALA F 1 83 ? 18.894 28.962 -15.406 1.00 54.43 80 ALA F O 1
ATOM 8126 N N . ARG F 1 84 ? 19.668 30.076 -17.204 1.00 58.76 81 ARG F N 1
ATOM 8127 C CA . ARG F 1 84 ? 19.631 31.373 -16.560 1.00 63.54 81 ARG F CA 1
ATOM 8128 C C . ARG F 1 84 ? 18.201 31.785 -16.182 1.00 61.20 81 ARG F C 1
ATOM 8129 O O . ARG F 1 84 ? 17.997 32.560 -15.244 1.00 66.28 81 ARG F O 1
ATOM 8137 N N . ILE F 1 85 ? 17.214 31.257 -16.899 1.00 51.65 82 ILE F N 1
ATOM 8138 C CA . ILE F 1 85 ? 15.820 31.514 -16.552 1.00 48.08 82 ILE F CA 1
ATOM 8139 C C . ILE F 1 85 ? 15.213 30.563 -15.504 1.00 44.01 82 ILE F C 1
ATOM 8140 O O . ILE F 1 85 ? 14.250 30.922 -14.833 1.00 48.28 82 ILE F O 1
ATOM 8145 N N . ALA F 1 86 ? 15.773 29.371 -15.339 1.00 43.12 83 ALA F N 1
ATOM 8146 C CA . ALA F 1 86 ? 15.291 28.478 -14.284 1.00 48.28 83 ALA F CA 1
ATOM 8147 C C . ALA F 1 86 ? 15.878 28.947 -12.970 1.00 50.81 83 ALA F C 1
ATOM 8148 O O . ALA F 1 86 ? 15.410 28.580 -11.880 1.00 40.80 83 ALA F O 1
ATOM 8150 N N . SER F 1 87 ? 16.917 29.766 -13.093 1.00 54.00 84 SER F N 1
ATOM 8151 C CA . SER F 1 87 ? 17.495 30.442 -11.951 1.00 50.17 84 SER F CA 1
ATOM 8152 C C . SER F 1 87 ? 16.436 31.350 -11.311 1.00 50.67 84 SER F C 1
ATOM 8153 O O . SER F 1 87 ? 16.410 31.518 -10.094 1.00 52.85 84 SER F O 1
ATOM 8156 N N . PHE F 1 88 ? 15.550 31.907 -12.135 1.00 49.62 85 PHE F N 1
ATOM 8157 C CA . PHE F 1 88 ? 14.467 32.767 -11.649 1.00 46.12 85 PHE F CA 1
ATOM 8158 C C . PHE F 1 88 ? 13.342 31.980 -10.974 1.00 45.63 85 PHE F C 1
ATOM 8159 O O . PHE F 1 88 ? 12.967 32.280 -9.834 1.00 45.79 85 PHE F O 1
ATOM 8167 N N . ILE F 1 89 ? 12.801 30.996 -11.694 1.00 44.63 86 ILE F N 1
ATOM 8168 C CA . ILE F 1 89 ? 11.720 30.134 -11.200 1.00 44.90 86 ILE F CA 1
ATOM 8169 C C . ILE F 1 89 ? 12.104 29.392 -9.923 1.00 53.04 86 ILE F C 1
ATOM 8170 O O . ILE F 1 89 ? 11.240 29.028 -9.122 1.00 60.60 86 ILE F O 1
ATOM 8175 N N . ASP F 1 90 ? 13.397 29.154 -9.739 1.00 49.50 87 ASP F N 1
ATOM 8176 C CA . ASP F 1 90 ? 13.850 28.362 -8.605 1.00 50.91 87 ASP F CA 1
ATOM 8177 C C . ASP F 1 90 ? 14.328 29.203 -7.424 1.00 52.78 87 ASP F C 1
ATOM 8178 O O . ASP F 1 90 ? 14.594 28.653 -6.352 1.00 53.40 87 ASP F O 1
ATOM 8183 N N . LEU F 1 91 ? 14.437 30.521 -7.616 1.00 48.20 88 LEU F N 1
ATOM 8184 C CA . LEU F 1 91 ? 14.639 31.441 -6.490 1.00 47.90 88 LEU F CA 1
ATOM 8185 C C . LEU F 1 91 ? 13.474 31.252 -5.507 1.00 43.26 88 LEU F C 1
ATOM 8186 O O . LEU F 1 91 ? 13.653 31.217 -4.291 1.00 38.74 88 LEU F O 1
ATOM 8199 N N . ILE F 1 93 ? 11.803 28.429 -5.015 1.00 53.03 90 ILE F N 1
ATOM 8200 C CA . ILE F 1 93 ? 12.146 27.249 -4.219 1.00 54.99 90 ILE F CA 1
ATOM 8201 C C . ILE F 1 93 ? 13.210 27.643 -3.181 1.00 49.93 90 ILE F C 1
ATOM 8202 O O . ILE F 1 93 ? 13.090 27.317 -1.998 1.00 45.73 90 ILE F O 1
ATOM 8215 N N . ASN F 1 95 ? 13.871 30.556 -1.696 1.00 53.84 92 ASN F N 1
ATOM 8216 C CA . ASN F 1 95 ? 13.381 31.401 -0.600 1.00 51.91 92 ASN F CA 1
ATOM 8217 C C . ASN F 1 95 ? 11.966 31.064 -0.149 1.00 49.18 92 ASN F C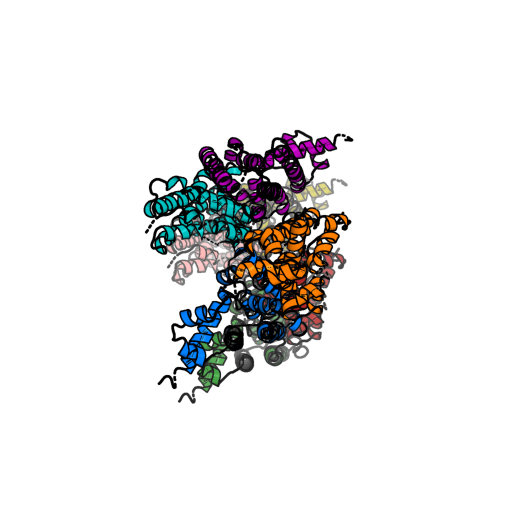 1
ATOM 8218 O O . ASN F 1 95 ? 11.209 31.946 0.295 1.00 44.10 92 ASN F O 1
ATOM 8223 N N . ARG F 1 96 ? 11.624 29.781 -0.248 1.00 44.44 93 ARG F N 1
ATOM 8224 C CA . ARG F 1 96 ? 10.248 29.333 -0.045 1.00 47.02 93 ARG F CA 1
ATOM 8225 C C . ARG F 1 96 ? 9.716 29.688 1.343 1.00 43.73 93 ARG F C 1
ATOM 8226 O O . ARG F 1 96 ? 8.532 30.008 1.504 1.00 35.52 93 ARG F O 1
ATOM 8234 N N . ALA F 1 97 ? 10.605 29.633 2.331 1.00 45.56 94 ALA F N 1
ATOM 8235 C CA . ALA F 1 97 ? 10.272 29.997 3.702 1.00 45.72 94 ALA F CA 1
ATOM 8236 C C . ALA F 1 97 ? 9.887 31.460 3.805 1.00 37.03 94 ALA F C 1
ATOM 8237 O O . ALA F 1 97 ? 8.845 31.793 4.361 1.00 40.85 94 ALA F O 1
ATOM 8239 N N . LYS F 1 98 ? 10.738 32.337 3.286 1.00 40.05 95 LYS F N 1
ATOM 8240 C CA . LYS F 1 98 ? 10.474 33.776 3.374 1.00 43.35 95 LYS F CA 1
ATOM 8241 C C . LYS F 1 98 ? 9.249 34.174 2.543 1.00 34.58 95 LYS F C 1
ATOM 8242 O O . LYS F 1 98 ? 8.453 35.014 2.954 1.00 19.21 95 LYS F O 1
ATOM 8248 N N . ILE F 1 99 ? 9.089 33.543 1.386 1.00 35.97 96 ILE F N 1
ATOM 8249 C CA . ILE F 1 99 ? 7.926 33.816 0.545 1.00 40.96 96 ILE F CA 1
ATOM 8250 C C . ILE F 1 99 ? 6.589 33.419 1.195 1.00 41.26 96 ILE F C 1
ATOM 8251 O O . ILE F 1 99 ? 5.595 34.145 1.094 1.00 44.37 96 ILE F O 1
ATOM 8256 N N . THR F 1 100 ? 6.554 32.274 1.864 1.00 37.63 97 THR F N 1
ATOM 8257 C CA . THR F 1 100 ? 5.302 31.824 2.452 1.00 36.81 97 THR F CA 1
ATOM 8258 C C . THR F 1 100 ? 4.908 32.647 3.664 1.00 29.04 97 THR F C 1
ATOM 8259 O O . THR F 1 100 ? 3.728 32.731 4.000 1.00 33.69 97 THR F O 1
ATOM 8263 N N . ARG F 1 101 ? 5.892 33.251 4.323 1.00 34.11 98 ARG F N 1
ATOM 8264 C CA . ARG F 1 101 ? 5.637 34.078 5.504 1.00 36.73 98 ARG F CA 1
ATOM 8265 C C . ARG F 1 101 ? 5.486 35.569 5.168 1.00 38.27 98 ARG F C 1
ATOM 8266 O O . ARG F 1 101 ? 4.580 36.258 5.681 1.00 42.03 98 ARG F O 1
ATOM 8274 N N . TYR F 1 102 ? 6.373 36.045 4.294 1.00 29.26 99 TYR F N 1
ATOM 8275 C CA . TYR F 1 102 ? 6.511 37.466 3.988 1.00 32.68 99 TYR F CA 1
ATOM 8276 C C . TYR F 1 102 ? 6.099 37.873 2.570 1.00 39.39 99 TYR F C 1
ATOM 8277 O O . TYR F 1 102 ? 6.071 39.066 2.258 1.00 40.69 99 TYR F O 1
ATOM 8286 N N . GLY F 1 103 ? 5.790 36.893 1.721 1.00 42.66 100 GLY F N 1
ATOM 8287 C CA . GLY F 1 103 ? 5.438 37.154 0.332 1.00 39.83 100 GLY F CA 1
ATOM 8288 C C . GLY F 1 103 ? 6.634 37.492 -0.546 1.00 40.89 100 GLY F C 1
ATOM 8289 O O . GLY F 1 103 ? 7.782 37.459 -0.102 1.00 34.95 100 GLY F O 1
ATOM 8290 N N . CYS F 1 104 ? 6.385 37.808 -1.811 1.00 44.88 101 CYS F N 1
ATOM 8291 C CA . CYS F 1 104 ? 7.478 38.259 -2.659 1.00 42.81 101 CYS F CA 1
ATOM 8292 C C . CYS F 1 104 ? 7.969 39.600 -2.118 1.00 36.75 101 CYS F C 1
ATOM 8293 O O . CYS F 1 104 ? 7.163 40.420 -1.676 1.00 32.38 101 CYS F O 1
ATOM 8296 N N . PRO F 1 105 ? 9.297 39.822 -2.127 1.00 34.49 102 PRO F N 1
ATOM 8297 C CA . PRO F 1 105 ? 9.865 41.128 -1.777 1.00 28.93 102 PRO F CA 1
ATOM 8298 C C . PRO F 1 105 ? 9.370 42.218 -2.732 1.00 31.14 102 PRO F C 1
ATOM 8299 O O . PRO F 1 105 ? 8.898 43.250 -2.294 1.00 34.95 102 PRO F O 1
ATOM 8303 N N . VAL F 1 106 ? 9.477 41.988 -4.033 1.00 34.87 103 VAL F N 1
ATOM 8304 C CA . VAL F 1 106 ? 9.029 42.973 -5.011 1.00 32.15 103 VAL F CA 1
ATOM 8305 C C . VAL F 1 106 ? 7.509 43.146 -4.956 1.00 32.84 103 VAL F C 1
ATOM 8306 O O . VAL F 1 106 ? 7.009 44.246 -4.725 1.00 32.56 103 VAL F O 1
ATOM 8310 N N . GLY F 1 107 ? 6.771 42.057 -5.163 1.00 31.36 104 GLY F N 1
ATOM 8311 C CA . GLY F 1 107 ? 5.322 42.130 -5.173 1.00 28.14 104 GLY F CA 1
ATOM 8312 C C . GLY F 1 107 ? 4.718 42.768 -3.929 1.00 27.53 104 GLY F C 1
ATOM 8313 O O . GLY F 1 107 ? 3.869 43.654 -4.021 1.00 24.33 104 GLY F O 1
ATOM 8314 N N . SER F 1 108 ? 5.137 42.311 -2.755 1.00 35.63 105 SER F N 1
ATOM 8315 C CA . SER F 1 108 ? 4.544 42.791 -1.508 1.00 28.78 105 SER F CA 1
ATOM 8316 C C . SER F 1 108 ? 4.820 44.276 -1.347 1.00 29.09 105 SER F C 1
ATOM 8317 O O . SER F 1 108 ? 4.005 45.009 -0.786 1.00 29.85 105 SER F O 1
ATOM 8320 N N . LEU F 1 109 ? 5.943 44.732 -1.895 1.00 31.24 106 LEU F N 1
ATOM 8321 C CA . LEU F 1 109 ? 6.275 46.154 -1.855 1.00 30.94 106 LEU F CA 1
ATOM 8322 C C . LEU F 1 109 ? 5.455 46.972 -2.843 1.00 31.69 106 LEU F C 1
ATOM 8323 O O . LEU F 1 109 ? 4.940 48.033 -2.486 1.00 23.32 106 LEU F O 1
ATOM 8328 N N . CYS F 1 110 ? 5.340 46.494 -4.086 1.00 32.02 107 CYS F N 1
ATOM 8329 C CA . CYS F 1 110 ? 4.589 47.244 -5.102 1.00 33.80 107 CYS F CA 1
ATOM 8330 C C . CYS F 1 110 ? 3.087 47.305 -4.822 1.00 37.71 107 CYS F C 1
ATOM 8331 O O . CYS F 1 110 ? 2.451 48.347 -5.021 1.00 31.92 107 CYS F O 1
ATOM 8334 N N . THR F 1 111 ? 2.527 46.186 -4.365 1.00 39.42 108 THR F N 1
ATOM 8335 C CA . THR F 1 111 ? 1.121 46.152 -3.995 1.00 34.90 108 THR F CA 1
ATOM 8336 C C . THR F 1 111 ? 0.873 46.994 -2.756 1.00 25.03 108 THR F C 1
ATOM 8337 O O . THR F 1 111 ? -0.149 47.647 -2.654 1.00 21.06 108 THR F O 1
ATOM 8341 N N . GLU F 1 112 ? 1.813 47.015 -1.821 1.00 30.02 109 GLU F N 1
ATOM 8342 C CA . GLU F 1 112 ? 1.631 47.915 -0.696 1.00 30.93 109 GLU F CA 1
ATOM 8343 C C . GLU F 1 112 ? 1.688 49.368 -1.158 1.00 29.62 109 GLU F C 1
ATOM 8344 O O . GLU F 1 112 ? 0.849 50.177 -0.767 1.00 29.98 109 GLU F O 1
ATOM 8350 N N . LEU F 1 113 ? 2.671 49.703 -1.989 1.00 31.69 110 LEU F N 1
ATOM 8351 C CA . LEU F 1 113 ? 2.812 51.090 -2.451 1.00 31.10 110 LEU F CA 1
ATOM 8352 C C . LEU F 1 113 ? 1.651 51.496 -3.336 1.00 33.52 110 LEU F C 1
ATOM 8353 O O . LEU F 1 113 ? 1.266 52.664 -3.357 1.00 31.65 110 LEU F O 1
ATOM 8358 N N . SER F 1 114 ? 1.103 50.521 -4.062 1.00 35.98 111 SER F N 1
ATOM 8359 C CA . SER F 1 114 ? -0.028 50.741 -4.956 1.00 35.58 111 SER F CA 1
ATOM 8360 C C . SER F 1 114 ? -1.309 51.098 -4.179 1.00 37.39 111 SER F C 1
ATOM 8361 O O . SER F 1 114 ? -1.996 52.073 -4.515 1.00 41.02 111 SER F O 1
ATOM 8364 N N . LYS F 1 115 ? -1.625 50.316 -3.143 1.00 34.37 112 LYS F N 1
ATOM 8365 C CA . LYS F 1 115 ? -2.751 50.619 -2.246 1.00 31.93 112 LYS F CA 1
ATOM 8366 C C . LYS F 1 115 ? -2.638 52.008 -1.621 1.00 34.03 112 LYS F C 1
ATOM 8367 O O . LYS F 1 115 ? -3.536 52.834 -1.795 1.00 38.13 112 LYS F O 1
ATOM 8373 N N . LEU F 1 116 ? -1.550 52.252 -0.883 1.00 30.41 113 LEU F N 1
ATOM 8374 C CA . LEU F 1 116 ? -1.272 53.560 -0.287 1.00 36.21 113 LEU F CA 1
ATOM 8375 C C . LEU F 1 116 ? -1.415 54.688 -1.300 1.00 38.87 113 LEU F C 1
ATOM 8376 O O . LEU F 1 116 ? -1.711 55.822 -0.937 1.00 49.16 113 LEU F O 1
ATOM 8381 N N . ASP F 1 117 ? -1.166 54.383 -2.564 1.00 41.53 114 ASP F N 1
ATOM 8382 C CA . ASP F 1 117 ? -1.209 55.391 -3.610 1.00 50.62 114 ASP F CA 1
ATOM 8383 C C . ASP F 1 117 ? 0.049 56.237 -3.502 1.00 47.72 114 ASP F C 1
ATOM 8384 O O . ASP F 1 117 ? 0.024 57.457 -3.707 1.00 40.44 114 ASP F O 1
ATOM 8389 N N . HIS F 1 118 ? 1.151 55.561 -3.189 1.00 46.21 115 HIS F N 1
ATOM 8390 C CA . HIS F 1 118 ? 2.409 56.219 -2.859 1.00 36.56 115 HIS F CA 1
ATOM 8391 C C . HIS F 1 118 ? 3.168 56.730 -4.082 1.00 39.57 115 HIS F C 1
ATOM 8392 O O . HIS F 1 118 ? 3.169 56.098 -5.140 1.00 44.72 115 HIS F O 1
ATOM 8399 N N . ALA F 1 119 ? 3.812 57.881 -3.916 1.00 34.56 116 ALA F N 1
ATOM 8400 C CA . ALA F 1 119 ? 4.575 58.531 -4.974 1.00 30.62 116 ALA F CA 1
ATOM 8401 C C . ALA F 1 119 ? 5.605 57.597 -5.590 1.00 28.89 116 ALA F C 1
ATOM 8402 O O . ALA F 1 119 ? 5.918 57.701 -6.773 1.00 36.88 116 ALA F O 1
ATOM 8404 N N . ALA F 1 120 ? 6.122 56.674 -4.788 1.00 29.26 117 ALA F N 1
ATOM 8405 C CA . ALA F 1 120 ? 7.217 55.809 -5.228 1.00 32.66 117 ALA F CA 1
ATOM 8406 C C . ALA F 1 120 ? 6.837 54.481 -5.895 1.00 29.56 117 ALA F C 1
ATOM 8407 O O . ALA F 1 120 ? 7.730 53.737 -6.254 1.00 32.99 117 ALA F O 1
ATOM 8409 N N . GLN F 1 121 ? 5.548 54.182 -6.065 1.00 31.75 118 GLN F N 1
ATOM 8410 C CA . GLN F 1 121 ? 5.152 52.926 -6.701 1.00 37.26 118 GLN F CA 1
ATOM 8411 C C . GLN F 1 121 ? 5.892 52.715 -8.021 1.00 43.06 118 GLN F C 1
ATOM 8412 O O . GLN F 1 121 ? 6.258 51.584 -8.372 1.00 43.36 118 GLN F O 1
ATOM 8418 N N . GLY F 1 122 ? 6.125 53.805 -8.744 1.00 38.42 119 GLY F N 1
ATOM 8419 C CA . GLY F 1 122 ? 6.866 53.715 -9.986 1.00 43.28 119 GLY F CA 1
ATOM 8420 C C . GLY F 1 122 ? 8.285 53.209 -9.787 1.00 39.79 119 GLY F C 1
ATOM 8421 O O . GLY F 1 122 ? 8.730 52.302 -10.484 1.00 40.58 119 GLY F O 1
ATOM 8422 N N . GLN F 1 123 ? 9.002 53.814 -8.845 1.00 32.24 120 GLN F N 1
ATOM 8423 C CA . GLN F 1 123 ? 10.352 53.387 -8.507 1.00 34.46 120 GLN F CA 1
ATOM 8424 C C . GLN F 1 123 ? 10.390 51.897 -8.111 1.00 41.32 120 GLN F C 1
ATOM 8425 O O . GLN F 1 123 ? 11.244 51.128 -8.598 1.00 36.04 120 GLN F O 1
ATOM 8431 N N . ALA F 1 124 ? 9.469 51.512 -7.216 1.00 34.07 121 ALA F N 1
ATOM 8432 C CA . ALA F 1 124 ? 9.324 50.136 -6.753 1.00 27.31 121 ALA F CA 1
ATOM 8433 C C . ALA F 1 124 ? 9.073 49.169 -7.908 1.00 34.45 121 ALA F C 1
ATOM 8434 O O . ALA F 1 124 ? 9.582 48.038 -7.918 1.00 39.81 121 ALA F O 1
ATOM 8436 N N . ASN F 1 125 ? 8.261 49.617 -8.865 1.00 26.33 122 ASN F N 1
ATOM 8437 C CA . ASN F 1 125 ? 7.820 48.768 -9.959 1.00 27.14 122 ASN F CA 1
ATOM 8438 C C . ASN F 1 125 ? 8.964 48.477 -10.941 1.00 27.82 122 ASN F C 1
ATOM 8439 O O . ASN F 1 125 ? 8.873 47.562 -11.756 1.00 29.44 122 ASN F O 1
ATOM 8444 N N . GLY F 1 126 ? 10.040 49.260 -10.848 1.00 31.07 123 GLY F N 1
ATOM 8445 C CA . GLY F 1 126 ? 11.234 49.037 -11.649 1.00 37.98 123 GLY F CA 1
ATOM 8446 C C . GLY F 1 126 ? 11.992 47.759 -11.316 1.00 39.30 123 GLY F C 1
ATOM 8447 O O . GLY F 1 126 ? 12.787 47.268 -12.117 1.00 35.30 123 GLY F O 1
ATOM 8448 N N . LEU F 1 127 ? 11.761 47.232 -10.118 1.00 41.44 124 LEU F N 1
ATOM 8449 C CA . LEU F 1 127 ? 12.257 45.912 -9.755 1.00 36.43 124 LEU F CA 1
ATOM 8450 C C . LEU F 1 127 ? 11.526 44.852 -10.581 1.00 32.86 124 LEU F C 1
ATOM 8451 O O . LEU F 1 127 ? 12.153 43.949 -11.121 1.00 28.01 124 LEU F O 1
ATOM 8456 N N . PHE F 1 128 ? 10.203 44.979 -10.695 1.00 33.57 125 PHE F N 1
ATOM 8457 C CA . PHE F 1 128 ? 9.458 44.207 -11.690 1.00 33.42 125 PHE F CA 1
ATOM 8458 C C . PHE F 1 128 ? 10.029 44.448 -13.083 1.00 33.17 125 PHE F C 1
ATOM 8459 O O . PHE F 1 128 ? 10.371 43.488 -13.780 1.00 33.37 125 PHE F O 1
ATOM 8467 N N . THR F 1 129 ? 10.125 45.721 -13.491 1.00 35.85 126 THR F N 1
ATOM 8468 C CA . THR F 1 129 ? 10.671 46.051 -14.814 1.00 45.12 126 THR F CA 1
ATOM 8469 C C . THR F 1 129 ? 12.004 45.338 -15.003 1.00 45.57 126 THR F C 1
ATOM 8470 O O . THR F 1 129 ? 12.274 44.778 -16.063 1.00 46.46 126 THR F O 1
ATOM 8474 N N . LEU F 1 130 ? 12.820 45.347 -13.948 1.00 46.16 127 LEU F N 1
ATOM 8475 C CA . LEU F 1 130 ? 14.117 44.692 -13.960 1.00 41.93 127 LEU F CA 1
ATOM 8476 C C . LEU F 1 130 ? 13.946 43.249 -14.396 1.00 41.85 127 LEU F C 1
ATOM 8477 O O . LEU F 1 130 ? 14.081 42.945 -15.579 1.00 47.57 127 LEU F O 1
ATOM 8482 N N . PHE F 1 131 ? 13.645 42.365 -13.447 1.00 31.52 128 PHE F N 1
ATOM 8483 C CA . PHE F 1 131 ? 13.339 40.974 -13.762 1.00 27.77 128 PHE F CA 1
ATOM 8484 C C . PHE F 1 131 ? 12.754 40.811 -15.166 1.00 35.44 128 PHE F C 1
ATOM 8485 O O . PHE F 1 131 ? 13.212 39.966 -15.948 1.00 33.14 128 PHE F O 1
ATOM 8493 N N . ARG F 1 132 ? 11.747 41.628 -15.483 1.00 42.48 129 ARG F N 1
ATOM 8494 C CA . ARG F 1 132 ? 11.043 41.530 -16.764 1.00 33.71 129 ARG F CA 1
ATOM 8495 C C . ARG F 1 132 ? 12.008 41.598 -17.935 1.00 37.51 129 ARG F C 1
ATOM 8496 O O . ARG F 1 132 ? 12.057 40.686 -18.757 1.00 40.72 129 ARG F O 1
ATOM 8504 N N . ASP F 1 133 ? 12.769 42.683 -18.006 1.00 40.44 130 ASP F N 1
ATOM 8505 C CA . ASP F 1 133 ? 13.662 42.921 -19.140 1.00 40.64 130 ASP F CA 1
ATOM 8506 C C . ASP F 1 133 ? 14.713 41.824 -19.286 1.00 39.31 130 ASP F C 1
ATOM 8507 O O . ASP F 1 133 ? 15.230 41.587 -20.376 1.00 35.54 130 ASP F O 1
ATOM 8512 N N . TRP F 1 134 ? 15.000 41.150 -18.175 1.00 41.05 131 TRP F N 1
ATOM 8513 C CA . TRP F 1 134 ? 16.011 40.103 -18.098 1.00 39.23 131 TRP F CA 1
ATOM 8514 C C . TRP F 1 134 ? 15.468 38.758 -18.573 1.00 41.60 131 TRP F C 1
ATOM 8515 O O . TRP F 1 134 ? 16.143 38.020 -19.283 1.00 44.17 131 TRP F O 1
ATOM 8526 N N . LEU F 1 135 ? 14.246 38.434 -18.171 1.00 47.46 132 LEU F N 1
ATOM 8527 C CA . LEU F 1 135 ? 13.576 37.238 -18.660 1.00 48.99 132 LEU F CA 1
ATOM 8528 C C . LEU F 1 135 ? 13.278 37.446 -20.129 1.00 48.18 132 LEU F C 1
ATOM 8529 O O . LEU F 1 135 ? 13.119 36.500 -20.887 1.00 46.42 132 LEU F O 1
ATOM 8534 N N . GLN F 1 136 ? 13.199 38.705 -20.526 1.00 50.36 133 GLN F N 1
ATOM 8535 C CA . GLN F 1 136 ? 12.921 39.032 -21.913 1.00 55.48 133 GLN F CA 1
ATOM 8536 C C . GLN F 1 136 ? 14.147 38.754 -22.789 1.00 53.05 133 GLN F C 1
ATOM 8537 O O . GLN F 1 136 ? 14.005 38.382 -23.963 1.00 52.07 133 GLN F O 1
ATOM 8543 N N . ARG F 1 137 ? 15.343 38.927 -22.218 1.00 44.11 134 ARG F N 1
ATOM 8544 C CA . ARG F 1 137 ? 16.579 38.572 -22.922 1.00 50.02 134 ARG F CA 1
ATOM 8545 C C . ARG F 1 137 ? 16.746 37.050 -22.997 1.00 52.27 134 ARG F C 1
ATOM 8546 O O . ARG F 1 137 ? 17.040 36.505 -24.066 1.00 45.17 134 ARG F O 1
ATOM 8554 N N . GLN F 1 138 ? 16.566 36.378 -21.858 1.00 45.49 135 GLN F N 1
ATOM 8555 C CA . GLN F 1 138 ? 16.620 34.921 -21.803 1.00 47.57 135 GLN F CA 1
ATOM 8556 C C . GLN F 1 138 ? 15.714 34.284 -22.858 1.00 50.97 135 GLN F C 1
ATOM 8557 O O . GLN F 1 138 ? 16.134 33.374 -23.565 1.00 52.44 135 GLN F O 1
ATOM 8563 N N . PHE F 1 139 ? 14.471 34.755 -22.955 1.00 48.09 136 PHE F N 1
ATOM 8564 C CA . PHE F 1 139 ? 13.550 34.221 -23.953 1.00 45.05 136 PHE F CA 1
ATOM 8565 C C . PHE F 1 139 ? 14.067 34.484 -25.348 1.00 49.77 136 PHE F C 1
ATOM 8566 O O . PHE F 1 139 ? 14.071 33.592 -26.199 1.00 52.00 136 PHE F O 1
ATOM 8574 N N . ALA F 1 140 ? 14.507 35.714 -25.579 1.00 51.86 137 ALA F N 1
ATOM 8575 C CA . ALA F 1 140 ? 15.115 36.056 -26.849 1.00 54.26 137 ALA F CA 1
ATOM 8576 C C . ALA F 1 140 ? 16.152 34.990 -27.198 1.00 60.17 137 ALA F C 1
ATOM 8577 O O . ALA F 1 140 ? 15.993 34.225 -28.158 1.00 60.79 137 ALA F O 1
ATOM 8579 N N . GLU F 1 141 ? 17.197 34.946 -26.372 1.00 62.95 138 GLU F N 1
ATOM 8580 C CA . GLU F 1 141 ? 18.357 34.078 -26.557 1.00 59.33 138 GLU F CA 1
ATOM 8581 C C . GLU F 1 141 ? 18.007 32.588 -26.536 1.00 61.19 138 GLU F C 1
ATOM 8582 O O . GLU F 1 141 ? 18.681 31.786 -27.185 1.00 67.30 138 GLU F O 1
ATOM 8588 N N . ALA F 1 142 ? 16.949 32.233 -25.808 1.00 56.42 139 ALA F N 1
ATOM 8589 C CA . ALA F 1 142 ? 16.544 30.838 -25.617 1.00 57.83 139 ALA F CA 1
ATOM 8590 C C . ALA F 1 142 ? 15.788 30.212 -26.799 1.00 66.83 139 ALA F C 1
ATOM 8591 O O . ALA F 1 142 ? 15.917 29.000 -27.054 1.00 69.29 139 ALA F O 1
ATOM 8593 N N . GLY F 1 143 ? 15.004 31.013 -27.522 1.00 63.22 140 GLY F N 1
ATOM 8594 C CA . GLY F 1 143 ? 14.289 30.467 -28.661 1.00 58.75 140 GLY F CA 1
ATOM 8595 C C . GLY F 1 143 ? 13.202 31.299 -29.297 1.00 50.54 140 GLY F C 1
ATOM 8596 O O . GLY F 1 143 ? 13.067 31.284 -30.513 1.00 41.58 140 GLY F O 1
ATOM 8597 N N . CYS F 1 144 ? 12.404 31.995 -28.492 1.00 54.19 141 CYS F N 1
ATOM 8598 C CA . CYS F 1 144 ? 11.390 32.879 -29.054 1.00 50.32 141 CYS F CA 1
ATOM 8599 C C . CYS F 1 144 ? 11.677 34.330 -28.718 1.00 50.35 141 CYS F C 1
ATOM 8600 O O . CYS F 1 144 ? 11.142 34.907 -27.766 1.00 47.80 141 CYS F O 1
ATOM 8603 N N . THR F 1 145 ? 12.555 34.895 -29.527 1.00 48.43 142 THR F N 1
ATOM 8604 C CA . THR F 1 145 ? 12.839 36.315 -29.564 1.00 61.12 142 THR F CA 1
ATOM 8605 C C . THR F 1 145 ? 11.572 37.163 -29.834 1.00 71.57 142 THR F C 1
ATOM 8606 O O . THR F 1 145 ? 11.397 38.261 -29.267 1.00 68.34 142 THR F O 1
ATOM 8610 N N . THR F 1 146 ? 10.686 36.647 -30.687 1.00 70.83 143 THR F N 1
ATOM 8611 C CA . THR F 1 146 ? 9.495 37.390 -31.092 1.00 66.60 143 THR F CA 1
ATOM 8612 C C . THR F 1 146 ? 8.388 37.388 -30.044 1.00 66.00 143 THR F C 1
ATOM 8613 O O . THR F 1 146 ? 7.582 38.321 -29.984 1.00 68.79 143 THR F O 1
ATOM 8617 N N . GLU F 1 147 ? 8.344 36.346 -29.215 1.00 59.12 144 GLU F N 1
ATOM 8618 C CA . GLU F 1 147 ? 7.322 36.278 -28.176 1.00 54.57 144 GLU F CA 1
ATOM 8619 C C . GLU F 1 147 ? 7.836 36.662 -26.795 1.00 41.19 144 GLU F C 1
ATOM 8620 O O . GLU F 1 147 ? 7.053 36.764 -25.849 1.00 42.26 144 GLU F O 1
ATOM 8626 N N . ALA F 1 148 ? 9.145 36.875 -26.677 1.00 42.59 145 ALA F N 1
ATOM 8627 C CA . ALA F 1 148 ? 9.748 37.112 -25.363 1.00 44.85 145 ALA F CA 1
ATOM 8628 C C . ALA F 1 148 ? 8.941 38.072 -24.466 1.00 41.94 145 ALA F C 1
ATOM 8629 O O . ALA F 1 148 ? 8.681 37.737 -23.309 1.00 33.65 145 ALA F O 1
ATOM 8631 N N . PRO F 1 149 ? 8.525 39.251 -24.989 1.00 46.15 146 PRO F N 1
ATOM 8632 C CA . PRO F 1 149 ? 7.799 40.202 -24.125 1.00 38.92 146 PRO F CA 1
ATOM 8633 C C . PRO F 1 149 ? 6.549 39.647 -23.406 1.00 36.96 146 PRO F C 1
ATOM 8634 O O . PRO F 1 149 ? 6.387 39.887 -22.191 1.00 35.04 146 PRO F O 1
ATOM 8638 N N . ALA F 1 150 ? 5.689 38.917 -24.111 1.00 41.10 147 ALA F N 1
ATOM 8639 C CA . ALA F 1 150 ? 4.440 38.483 -23.482 1.00 40.52 147 ALA F CA 1
ATOM 8640 C C . ALA F 1 150 ? 4.654 37.295 -22.560 1.00 47.76 147 ALA F C 1
ATOM 8641 O O . ALA F 1 150 ? 3.935 37.118 -21.566 1.00 47.65 147 ALA F O 1
ATOM 8643 N N . LEU F 1 151 ? 5.646 36.484 -22.905 1.00 50.11 148 LEU F N 1
ATOM 8644 C CA . LEU F 1 151 ? 6.030 35.348 -22.082 1.00 49.95 148 LEU F CA 1
ATOM 8645 C C . LEU F 1 151 ? 6.675 35.866 -20.812 1.00 43.80 148 LEU F C 1
ATOM 8646 O O . LEU F 1 151 ? 6.613 35.218 -19.771 1.00 42.66 148 LEU F O 1
ATOM 8651 N N . ALA F 1 152 ? 7.298 37.037 -20.906 1.00 43.57 149 ALA F N 1
ATOM 8652 C CA . ALA F 1 152 ? 7.883 37.682 -19.738 1.00 43.24 149 ALA F CA 1
ATOM 8653 C C . ALA F 1 152 ? 6.770 38.063 -18.771 1.00 43.29 149 ALA F C 1
ATOM 8654 O O . ALA F 1 152 ? 6.773 37.657 -17.599 1.00 40.28 149 ALA F O 1
ATOM 8664 N N . HIS F 1 154 ? 3.717 37.098 -18.601 1.00 39.54 151 HIS F N 1
ATOM 8665 C CA . HIS F 1 154 ? 2.984 35.923 -18.138 1.00 37.04 151 HIS F CA 1
ATOM 8666 C C . HIS F 1 154 ? 3.664 35.199 -16.975 1.00 40.60 151 HIS F C 1
ATOM 8667 O O . HIS F 1 154 ? 3.080 35.043 -15.905 1.00 43.08 151 HIS F O 1
ATOM 8674 N N . LEU F 1 155 ? 4.893 34.745 -17.202 1.00 37.87 152 LEU F N 1
ATOM 8675 C CA . LEU F 1 155 ? 5.615 33.975 -16.199 1.00 36.59 152 LEU F CA 1
ATOM 8676 C C . LEU F 1 155 ? 5.800 34.778 -14.925 1.00 29.97 152 LEU F C 1
ATOM 8677 O O . LEU F 1 155 ? 5.502 34.297 -13.846 1.00 25.31 152 LEU F O 1
ATOM 8682 N N . LEU F 1 156 ? 6.315 35.994 -15.066 1.00 34.09 153 LEU F N 1
ATOM 8683 C CA . LEU F 1 156 ? 6.377 36.966 -13.977 1.00 37.19 153 LEU F CA 1
ATOM 8684 C C . LEU F 1 156 ? 5.071 36.955 -13.175 1.00 35.64 153 LEU F C 1
ATOM 8685 O O . LEU F 1 156 ? 5.081 36.936 -11.929 1.00 31.88 153 LEU F O 1
ATOM 8690 N N . ALA F 1 157 ? 3.951 36.981 -13.903 1.00 36.21 154 ALA F N 1
ATOM 8691 C CA . ALA F 1 157 ? 2.616 36.914 -13.304 1.00 38.07 154 ALA F CA 1
ATOM 8692 C C . ALA F 1 157 ? 2.371 35.559 -12.658 1.00 36.52 154 ALA F C 1
ATOM 8693 O O . ALA F 1 157 ? 1.840 35.478 -11.553 1.00 29.71 154 ALA F O 1
ATOM 8695 N N . ARG F 1 158 ? 2.737 34.491 -13.361 1.00 34.99 155 ARG F N 1
ATOM 8696 C CA . ARG F 1 158 ? 2.657 33.149 -12.794 1.00 37.48 155 ARG F CA 1
ATOM 8697 C C . ARG F 1 158 ? 3.249 33.117 -11.386 1.00 30.11 155 ARG F C 1
ATOM 8698 O O . ARG F 1 158 ? 2.606 32.675 -10.441 1.00 31.02 155 ARG F O 1
ATOM 8706 N N . SER F 1 159 ? 4.478 33.606 -11.260 1.00 29.24 156 SER F N 1
ATOM 8707 C CA . SER F 1 159 ? 5.239 33.505 -10.024 1.00 29.81 156 SER F CA 1
ATOM 8708 C C . SER F 1 159 ? 4.590 34.283 -8.878 1.00 37.66 156 SER F C 1
ATOM 8709 O O . SER F 1 159 ? 4.707 33.908 -7.713 1.00 40.60 156 SER F O 1
ATOM 8712 N N . GLN F 1 160 ? 3.906 35.369 -9.215 1.00 34.36 157 GLN F N 1
ATOM 8713 C CA . GLN F 1 160 ? 3.301 36.247 -8.214 1.00 26.92 157 GLN F CA 1
ATOM 8714 C C . GLN F 1 160 ? 2.012 35.661 -7.665 1.00 29.83 157 GLN F C 1
ATOM 8715 O O . GLN F 1 160 ? 1.709 35.821 -6.481 1.00 27.82 157 GLN F O 1
ATOM 8721 N N . GLY F 1 161 ? 1.267 34.966 -8.524 1.00 32.89 158 GLY F N 1
ATOM 8722 C CA . GLY F 1 161 ? 0.078 34.234 -8.113 1.00 33.44 158 GLY F CA 1
ATOM 8723 C C . GLY F 1 161 ? 0.458 33.069 -7.219 1.00 31.23 158 GLY F C 1
ATOM 8724 O O . GLY F 1 161 ? -0.203 32.778 -6.210 1.00 23.40 158 GLY F O 1
ATOM 8725 N N . ALA F 1 162 ? 1.546 32.400 -7.586 1.00 26.74 159 ALA F N 1
ATOM 8726 C CA . ALA F 1 162 ? 2.100 31.349 -6.737 1.00 31.35 159 ALA F CA 1
ATOM 8727 C C . ALA F 1 162 ? 2.510 31.862 -5.337 1.00 30.33 159 ALA F C 1
ATOM 8728 O O . ALA F 1 162 ? 2.078 31.306 -4.326 1.00 33.74 159 ALA F O 1
ATOM 8730 N N . ALA F 1 163 ? 3.342 32.909 -5.286 1.00 26.22 160 ALA F N 1
ATOM 8731 C CA . ALA F 1 163 ? 3.773 33.541 -4.022 1.00 27.21 160 ALA F CA 1
ATOM 8732 C C . ALA F 1 163 ? 2.621 34.152 -3.236 1.00 29.22 160 ALA F C 1
ATOM 8733 O O . ALA F 1 163 ? 2.630 34.172 -2.003 1.00 26.96 160 ALA F O 1
ATOM 8735 N N . THR F 1 164 ? 1.628 34.657 -3.957 1.00 34.18 161 THR F N 1
ATOM 8736 C CA . THR F 1 164 ? 0.454 35.251 -3.329 1.00 34.23 161 THR F CA 1
ATOM 8737 C C . THR F 1 164 ? -0.420 34.232 -2.574 1.00 34.53 161 THR F C 1
ATOM 8738 O O . THR F 1 164 ? -0.689 34.423 -1.389 1.00 36.64 161 THR F O 1
ATOM 8742 N N . LEU F 1 165 ? -0.874 33.167 -3.239 1.00 24.30 162 LEU F N 1
ATOM 8743 C CA . LEU F 1 165 ? -1.638 32.138 -2.533 1.00 24.05 162 LEU F CA 1
ATOM 8744 C C . LEU F 1 165 ? -0.728 31.457 -1.522 1.00 25.16 162 LEU F C 1
ATOM 8745 O O . LEU F 1 165 ? -1.149 31.124 -0.414 1.00 26.02 162 LEU F O 1
ATOM 8750 N N . ALA F 1 166 ? 0.536 31.273 -1.900 1.00 24.11 163 ALA F N 1
ATOM 8751 C CA . ALA F 1 166 ? 1.517 30.670 -1.004 1.00 22.78 163 ALA F CA 1
ATOM 8752 C C . ALA F 1 166 ? 1.601 31.372 0.361 1.00 28.98 163 ALA F C 1
ATOM 8753 O O . ALA F 1 166 ? 1.602 30.725 1.404 1.00 35.47 163 ALA F O 1
ATOM 8755 N N . GLN F 1 167 ? 1.690 32.694 0.347 1.00 27.17 164 GLN F N 1
ATOM 8756 C CA . GLN F 1 167 ? 1.854 33.468 1.576 1.00 34.30 164 GLN F CA 1
ATOM 8757 C C . GLN F 1 167 ? 0.579 33.503 2.411 1.00 34.56 164 GLN F C 1
ATOM 8758 O O . GLN F 1 167 ? 0.621 33.486 3.645 1.00 37.70 164 GLN F O 1
ATOM 8764 N N . SER F 1 168 ? -0.547 33.572 1.716 1.00 27.16 165 SER F N 1
ATOM 8765 C CA . SER F 1 168 ? -1.847 33.717 2.339 1.00 27.65 165 SER F CA 1
ATOM 8766 C C . SER F 1 168 ? -2.307 32.384 2.944 1.00 34.42 165 SER F C 1
ATOM 8767 O O . SER F 1 168 ? -2.772 32.346 4.091 1.00 37.50 165 SER F O 1
ATOM 8770 N N . PHE F 1 169 ? -2.161 31.290 2.194 1.00 34.45 166 PHE F N 1
ATOM 8771 C CA . PHE F 1 169 ? -2.514 29.970 2.726 1.00 22.95 166 PHE F CA 1
ATOM 8772 C C . PHE F 1 169 ? -1.432 29.413 3.670 1.00 25.76 166 PHE F C 1
ATOM 8773 O O . PHE F 1 169 ? -1.592 28.331 4.248 1.00 38.31 166 PHE F O 1
ATOM 8781 N N . HIS F 1 170 ? -0.352 30.162 3.861 1.00 24.29 167 HIS F N 1
ATOM 8782 C CA . HIS F 1 170 ? 0.793 29.660 4.618 1.00 29.17 167 HIS F CA 1
ATOM 8783 C C . HIS F 1 170 ? 1.097 28.261 4.079 1.00 35.66 167 HIS F C 1
ATOM 8784 O O . HIS F 1 170 ? 1.139 27.276 4.818 1.00 37.68 167 HIS F O 1
ATOM 8791 N N . ASP F 1 171 ? 1.288 28.176 2.768 1.00 39.52 168 ASP F N 1
ATOM 8792 C CA . ASP F 1 171 ? 1.324 26.885 2.096 1.00 31.71 168 ASP F CA 1
ATOM 8793 C C . ASP F 1 171 ? 2.550 26.792 1.208 1.00 36.39 168 ASP F C 1
ATOM 8794 O O . ASP F 1 171 ? 2.547 27.254 0.064 1.00 29.08 168 ASP F O 1
ATOM 8799 N N . GLU F 1 172 ? 3.603 26.202 1.764 1.00 38.10 169 GLU F N 1
ATOM 8800 C CA . GLU F 1 172 ? 4.879 26.093 1.089 1.00 35.78 169 GLU F CA 1
ATOM 8801 C C . GLU F 1 172 ? 4.758 25.026 0.022 1.00 36.04 169 GLU F C 1
ATOM 8802 O O . GLU F 1 172 ? 5.396 25.100 -1.027 1.00 37.09 169 GLU F O 1
ATOM 8808 N N . GLY F 1 173 ? 3.936 24.022 0.316 1.00 32.26 170 GLY F N 1
ATOM 8809 C CA . GLY F 1 173 ? 3.661 22.958 -0.625 1.00 35.77 170 GLY F CA 1
ATOM 8810 C C . GLY F 1 173 ? 3.215 23.535 -1.949 1.00 41.75 170 GLY F C 1
ATOM 8811 O O . GLY F 1 173 ? 3.741 23.182 -3.003 1.00 51.94 170 GLY F O 1
ATOM 8812 N N . PHE F 1 174 ? 2.239 24.432 -1.895 1.00 38.13 171 PHE F N 1
ATOM 8813 C CA . PHE F 1 174 ? 1.684 25.000 -3.107 1.00 34.02 171 PHE F CA 1
ATOM 8814 C C . PHE F 1 174 ? 2.767 25.650 -3.939 1.00 35.19 171 PHE F C 1
ATOM 8815 O O . PHE F 1 174 ? 2.803 25.488 -5.161 1.00 37.15 171 PHE F O 1
ATOM 8823 N N . LEU F 1 175 ? 3.640 26.404 -3.285 1.00 38.01 172 LEU F N 1
ATOM 8824 C CA . LEU F 1 175 ? 4.742 27.027 -4.000 1.00 37.74 172 LEU F CA 1
ATOM 8825 C C . LEU F 1 175 ? 5.426 25.948 -4.833 1.00 40.98 172 LEU F C 1
ATOM 8826 O O . LEU F 1 175 ? 5.754 26.168 -5.997 1.00 36.92 172 LEU F O 1
ATOM 8831 N N . ARG F 1 176 ? 5.628 24.776 -4.235 1.00 44.78 173 ARG F N 1
ATOM 8832 C CA . ARG F 1 176 ? 6.192 23.641 -4.974 1.00 49.19 173 ARG F CA 1
ATOM 8833 C C . ARG F 1 176 ? 5.285 23.151 -6.118 1.00 44.50 173 ARG F C 1
ATOM 8834 O O . ARG F 1 176 ? 5.762 22.893 -7.234 1.00 44.04 173 ARG F O 1
ATOM 8842 N N . SER F 1 177 ? 3.992 22.999 -5.823 1.00 42.60 174 SER F N 1
ATOM 8843 C CA . SER F 1 177 ? 3.001 22.647 -6.832 1.00 39.96 174 SER F CA 1
ATOM 8844 C C . SER F 1 177 ? 3.176 23.562 -8.029 1.00 40.63 174 SER F C 1
ATOM 8845 O O . SER F 1 177 ? 3.415 23.115 -9.155 1.00 44.37 174 SER F O 1
ATOM 8848 N N . GLU F 1 178 ? 3.068 24.854 -7.757 1.00 33.09 175 GLU F N 1
ATOM 8849 C CA . GLU F 1 178 ? 3.193 25.902 -8.761 1.00 32.35 175 GLU F CA 1
ATOM 8850 C C . GLU F 1 178 ? 4.501 25.912 -9.561 1.00 31.51 175 GLU F C 1
ATOM 8851 O O . GLU F 1 178 ? 4.485 25.973 -10.788 1.00 37.91 175 GLU F O 1
ATOM 8857 N N . VAL F 1 179 ? 5.635 25.867 -8.873 1.00 30.07 176 VAL F N 1
ATOM 8858 C CA . VAL F 1 179 ? 6.898 25.857 -9.581 1.00 31.41 176 VAL F CA 1
ATOM 8859 C C . VAL F 1 179 ? 7.005 24.639 -10.518 1.00 39.41 176 VAL F C 1
ATOM 8860 O O . VAL F 1 179 ? 7.684 24.709 -11.542 1.00 41.05 176 VAL F O 1
ATOM 8864 N N . ALA F 1 180 ? 6.326 23.538 -10.176 1.00 41.97 177 ALA F N 1
ATOM 8865 C CA . ALA F 1 180 ? 6.241 22.373 -11.065 1.00 43.66 177 ALA F CA 1
ATOM 8866 C C . ALA F 1 180 ? 5.477 22.710 -12.347 1.00 37.66 177 ALA F C 1
ATOM 8867 O O . ALA F 1 180 ? 5.895 22.339 -13.450 1.00 35.67 177 ALA F O 1
ATOM 8869 N N . ASP F 1 181 ? 4.358 23.412 -12.189 1.00 38.67 178 ASP F N 1
ATOM 8870 C CA . ASP F 1 181 ? 3.526 23.822 -13.311 1.00 42.42 178 ASP F CA 1
ATOM 8871 C C . ASP F 1 181 ? 4.282 24.826 -14.160 1.00 52.38 178 ASP F C 1
ATOM 8872 O O . ASP F 1 181 ? 4.211 24.813 -15.394 1.00 58.05 178 ASP F O 1
ATOM 8885 N N . HIS F 1 183 ? 7.601 25.018 -14.534 1.00 41.65 180 HIS F N 1
ATOM 8886 C CA . HIS F 1 183 ? 8.587 24.268 -15.309 1.00 46.73 180 HIS F CA 1
ATOM 8887 C C . HIS F 1 183 ? 7.969 23.492 -16.480 1.00 51.54 180 HIS F C 1
ATOM 8888 O O . HIS F 1 183 ? 8.416 23.620 -17.619 1.00 50.73 180 HIS F O 1
ATOM 8895 N N . ARG F 1 184 ? 6.948 22.689 -16.195 1.00 46.58 181 ARG F N 1
ATOM 8896 C CA . ARG F 1 184 ? 6.208 21.982 -17.238 1.00 45.67 181 ARG F CA 1
ATOM 8897 C C . ARG F 1 184 ? 5.742 22.860 -18.404 1.00 50.52 181 ARG F C 1
ATOM 8898 O O . ARG F 1 184 ? 5.941 22.515 -19.578 1.00 55.52 181 ARG F O 1
ATOM 8906 N N . TRP F 1 185 ? 5.088 23.970 -18.080 1.00 40.76 182 TRP F N 1
ATOM 8907 C CA . TRP F 1 185 ? 4.655 24.931 -19.084 1.00 37.76 182 TRP F CA 1
ATOM 8908 C C . TRP F 1 185 ? 5.865 25.447 -19.865 1.00 47.09 182 TRP F C 1
ATOM 8909 O O . TRP F 1 185 ? 5.825 25.570 -21.100 1.00 50.76 182 TRP F O 1
ATOM 8920 N N . LEU F 1 186 ? 6.945 25.729 -19.136 1.00 50.35 183 LEU F N 1
ATOM 8921 C CA . LEU F 1 186 ? 8.198 26.192 -19.731 1.00 49.62 183 LEU F CA 1
ATOM 8922 C C . LEU F 1 186 ? 8.861 25.115 -20.595 1.00 58.13 183 LEU F C 1
ATOM 8923 O O . LEU F 1 186 ? 9.860 25.375 -21.274 1.00 64.88 183 LEU F O 1
ATOM 8928 N N . ASP F 1 187 ? 8.314 23.904 -20.567 1.00 49.16 184 ASP F N 1
ATOM 8929 C CA . ASP F 1 187 ? 8.780 22.874 -21.469 1.00 52.41 184 ASP F CA 1
ATOM 8930 C C . ASP F 1 187 ? 8.108 23.004 -22.818 1.00 53.62 184 ASP F C 1
ATOM 8931 O O . ASP F 1 187 ? 8.783 23.087 -23.841 1.00 56.24 184 ASP F O 1
ATOM 8936 N N . ASN F 1 188 ? 6.776 23.020 -22.814 1.00 57.68 185 ASN F N 1
ATOM 8937 C CA . ASN F 1 188 ? 6.006 23.066 -24.055 1.00 67.63 185 ASN F CA 1
ATOM 8938 C C . ASN F 1 188 ? 6.139 24.419 -24.743 1.00 67.98 185 ASN F C 1
ATOM 8939 O O . ASN F 1 188 ? 5.399 24.751 -25.675 1.00 69.93 185 ASN F O 1
ATOM 8944 N N . THR F 1 189 ? 7.121 25.180 -24.279 1.00 62.94 186 THR F N 1
ATOM 8945 C CA . THR F 1 189 ? 7.319 26.545 -24.711 1.00 53.47 186 THR F CA 1
ATOM 8946 C C . THR F 1 189 ? 8.602 26.701 -25.523 1.00 52.37 186 THR F C 1
ATOM 8947 O O . THR F 1 189 ? 8.572 27.133 -26.677 1.00 54.29 186 THR F O 1
ATOM 8951 N N . LEU F 1 190 ? 9.719 26.336 -24.903 1.00 51.39 187 LEU F N 1
ATOM 8952 C CA . LEU F 1 190 ? 11.052 26.523 -25.470 1.00 51.93 187 LEU F CA 1
ATOM 8953 C C . LEU F 1 190 ? 11.380 25.583 -26.633 1.00 61.01 187 LEU F C 1
ATOM 8954 O O . LEU F 1 190 ? 10.698 24.574 -26.842 1.00 68.39 187 LEU F O 1
ATOM 8959 N N . PRO F 1 191 ? 12.422 25.931 -27.408 1.00 59.00 188 PRO F N 1
ATOM 8960 C CA . PRO F 1 191 ? 12.992 25.053 -28.428 1.00 60.84 188 PRO F CA 1
ATOM 8961 C C . PRO F 1 191 ? 14.181 24.267 -27.876 1.00 69.88 188 PRO F C 1
ATOM 8962 O O . PRO F 1 191 ? 14.764 24.650 -26.855 1.00 71.79 188 PRO F O 1
ATOM 8974 N N . THR F 1 193 ? 18.062 23.087 -27.965 1.00 83.18 190 THR F N 1
ATOM 8975 C CA . THR F 1 193 ? 19.290 23.797 -28.297 1.00 87.44 190 THR F CA 1
ATOM 8976 C C . THR F 1 193 ? 20.490 22.878 -28.118 1.00 88.27 190 THR F C 1
ATOM 8977 O O . THR F 1 193 ? 20.332 21.688 -27.844 1.00 88.21 190 THR F O 1
ATOM 8981 N N . ASN G 1 2 ? -3.819 92.796 61.531 1.00 109.02 -1 ASN G N 1
ATOM 8982 C CA . ASN G 1 2 ? -2.578 92.040 61.639 1.00 113.63 -1 ASN G CA 1
ATOM 8983 C C . ASN G 1 2 ? -2.804 90.665 62.273 1.00 113.96 -1 ASN G C 1
ATOM 8984 O O . ASN G 1 2 ? -2.384 90.416 63.403 1.00 114.60 -1 ASN G O 1
ATOM 8989 N N . ALA G 1 3 ? -3.475 89.779 61.539 1.00 112.80 0 ALA G N 1
ATOM 8990 C CA . ALA G 1 3 ? -3.730 88.416 62.002 1.00 108.64 0 ALA G CA 1
ATOM 8991 C C . ALA G 1 3 ? -3.445 87.421 60.885 1.00 98.49 0 ALA G C 1
ATOM 8992 O O . ALA G 1 3 ? -2.522 86.611 60.973 1.00 93.27 0 ALA G O 1
ATOM 8999 N N . VAL G 1 5 ? -3.083 88.698 57.601 1.00 85.97 2 VAL G N 1
ATOM 9000 C CA . VAL G 1 5 ? -2.161 89.483 56.774 1.00 81.56 2 VAL G CA 1
ATOM 9001 C C . VAL G 1 5 ? -0.750 89.517 57.331 1.00 84.46 2 VAL G C 1
ATOM 9002 O O . VAL G 1 5 ? 0.183 89.926 56.642 1.00 84.42 2 VAL G O 1
ATOM 9006 N N . GLN G 1 6 ? -0.601 89.117 58.588 1.00 87.66 3 GLN G N 1
ATOM 9007 C CA . GLN G 1 6 ? 0.712 89.026 59.206 1.00 88.09 3 GLN G CA 1
ATOM 9008 C C . GLN G 1 6 ? 1.536 87.947 58.501 1.00 84.85 3 GLN G C 1
ATOM 9009 O O . GLN G 1 6 ? 2.752 88.069 58.344 1.00 85.85 3 GLN G O 1
ATOM 9015 N N . ALA G 1 7 ? 0.859 86.886 58.079 1.00 79.66 4 ALA G N 1
ATOM 9016 C CA . ALA G 1 7 ? 1.501 85.836 57.315 1.00 75.08 4 ALA G CA 1
ATOM 9017 C C . ALA G 1 7 ? 1.928 86.399 55.977 1.00 73.19 4 ALA G C 1
ATOM 9018 O O . ALA G 1 7 ? 2.876 85.918 55.374 1.00 71.26 4 ALA G O 1
ATOM 9020 N N . GLN G 1 8 ? 1.222 87.427 55.521 1.00 77.62 5 GLN G N 1
ATOM 9021 C CA . GLN G 1 8 ? 1.490 88.031 54.218 1.00 78.12 5 GLN G CA 1
ATOM 9022 C C . GLN G 1 8 ? 2.221 89.363 54.367 1.00 78.14 5 GLN G C 1
ATOM 9023 O O . GLN G 1 8 ? 2.401 90.104 53.402 1.00 82.58 5 GLN G O 1
ATOM 9029 N N . THR G 1 9 ? 2.635 89.654 55.595 1.00 75.20 6 THR G N 1
ATOM 9030 C CA . THR G 1 9 ? 3.524 90.771 55.877 1.00 74.29 6 THR G CA 1
ATOM 9031 C C . THR G 1 9 ? 4.919 90.190 56.037 1.00 65.05 6 THR G C 1
ATOM 9032 O O . THR G 1 9 ? 5.918 90.851 55.772 1.00 61.08 6 THR G O 1
ATOM 9036 N N . ARG G 1 10 ? 4.967 88.941 56.487 1.00 59.50 7 ARG G N 1
ATOM 9037 C CA . ARG G 1 10 ? 6.185 88.152 56.458 1.00 54.44 7 ARG G CA 1
ATOM 9038 C C . ARG G 1 10 ? 6.439 87.722 55.020 1.00 55.35 7 ARG G C 1
ATOM 9039 O O . ARG G 1 10 ? 7.554 87.832 54.499 1.00 52.70 7 ARG G O 1
ATOM 9047 N N . ASP G 1 11 ? 5.392 87.221 54.380 1.00 53.83 8 ASP G N 1
ATOM 9048 C CA . ASP G 1 11 ? 5.497 86.829 52.991 1.00 61.46 8 ASP G CA 1
ATOM 9049 C C . ASP G 1 11 ? 6.113 87.989 52.215 1.00 58.59 8 ASP G C 1
ATOM 9050 O O . ASP G 1 11 ? 7.001 87.796 51.386 1.00 56.01 8 ASP G O 1
ATOM 9055 N N . GLN G 1 12 ? 5.638 89.193 52.520 1.00 60.06 9 GLN G N 1
ATOM 9056 C CA . GLN G 1 12 ? 6.100 90.427 51.899 1.00 56.95 9 GLN G CA 1
ATOM 9057 C C . GLN G 1 12 ? 7.633 90.532 51.952 1.00 53.25 9 GLN G C 1
ATOM 9058 O O . GLN G 1 12 ? 8.295 90.695 50.910 1.00 44.93 9 GLN G O 1
ATOM 9064 N N . ILE G 1 13 ? 8.181 90.418 53.168 1.00 51.73 10 ILE G N 1
ATOM 9065 C CA . ILE G 1 13 ? 9.629 90.496 53.418 1.00 54.20 10 ILE G CA 1
ATOM 9066 C C . ILE G 1 13 ? 10.435 89.348 52.792 1.00 58.22 10 ILE G C 1
ATOM 9067 O O . ILE G 1 13 ? 11.515 89.568 52.240 1.00 57.68 10 ILE G O 1
ATOM 9072 N N . VAL G 1 14 ? 9.928 88.122 52.884 1.00 55.93 11 VAL G N 1
ATOM 9073 C CA . VAL G 1 14 ? 10.612 87.008 52.243 1.00 52.93 11 VAL G CA 1
ATOM 9074 C C . VAL G 1 14 ? 10.590 87.200 50.733 1.00 47.59 11 VAL G C 1
ATOM 9075 O O . VAL G 1 14 ? 11.602 87.018 50.064 1.00 43.13 11 VAL G O 1
ATOM 9079 N N . ALA G 1 15 ? 9.445 87.593 50.193 1.00 46.38 12 ALA G N 1
ATOM 9080 C CA . ALA G 1 15 ? 9.372 87.875 48.764 1.00 49.49 12 ALA G CA 1
ATOM 9081 C C . ALA G 1 15 ? 10.354 88.989 48.396 1.00 52.46 12 ALA G C 1
ATOM 9082 O O . ALA G 1 15 ? 11.056 88.911 47.386 1.00 56.93 12 ALA G O 1
ATOM 9084 N N . ALA G 1 16 ? 10.408 90.024 49.227 1.00 50.99 13 ALA G N 1
ATOM 9085 C CA . ALA G 1 16 ? 11.307 91.149 48.982 1.00 41.56 13 ALA G CA 1
ATOM 9086 C C . ALA G 1 16 ? 12.792 90.738 49.001 1.00 43.30 13 ALA G C 1
ATOM 9087 O O . ALA G 1 16 ? 13.538 91.036 48.056 1.00 42.17 13 ALA G O 1
ATOM 9089 N N . ALA G 1 17 ? 13.203 90.050 50.069 1.00 42.49 14 ALA G N 1
ATOM 9090 C CA . ALA G 1 17 ? 14.576 89.560 50.229 1.00 44.12 14 ALA G CA 1
ATOM 9091 C C . ALA G 1 17 ? 14.986 88.550 49.137 1.00 50.72 14 ALA G C 1
ATOM 9092 O O . ALA G 1 17 ? 16.156 88.470 48.751 1.00 50.40 14 ALA G O 1
ATOM 9094 N N . ASP G 1 18 ? 14.023 87.774 48.648 1.00 50.22 15 ASP G N 1
ATOM 9095 C CA . ASP G 1 18 ? 14.290 86.793 47.601 1.00 44.17 15 ASP G CA 1
ATOM 9096 C C . ASP G 1 18 ? 14.981 87.457 46.408 1.00 46.65 15 ASP G C 1
ATOM 9097 O O . ASP G 1 18 ? 15.964 86.941 45.881 1.00 45.62 15 ASP G O 1
ATOM 9102 N N . GLU G 1 19 ? 14.471 88.615 45.998 1.00 51.88 16 GLU G N 1
ATOM 9103 C CA . GLU G 1 19 ? 14.964 89.284 44.796 1.00 48.97 16 GLU G CA 1
ATOM 9104 C C . GLU G 1 19 ? 16.339 89.896 45.011 1.00 39.17 16 GLU G C 1
ATOM 9105 O O . GLU G 1 19 ? 17.230 89.736 44.181 1.00 34.55 16 GLU G O 1
ATOM 9111 N N . LEU G 1 20 ? 16.490 90.610 46.129 1.00 45.28 17 LEU G N 1
ATOM 9112 C CA . LEU G 1 20 ? 17.731 91.311 46.461 1.00 38.68 17 LEU G CA 1
ATOM 9113 C C . LEU G 1 20 ? 18.878 90.325 46.585 1.00 33.32 17 LEU G C 1
ATOM 9114 O O . LEU G 1 20 ? 19.900 90.442 45.908 1.00 30.17 17 LEU G O 1
ATOM 9119 N N . PHE G 1 21 ? 18.688 89.349 47.462 1.00 32.80 18 PHE G N 1
ATOM 9120 C CA . PHE G 1 21 ? 19.622 88.249 47.613 1.00 35.59 18 PHE G CA 1
ATOM 9121 C C . PHE G 1 21 ? 20.188 87.817 46.244 1.00 39.60 18 PHE G C 1
ATOM 9122 O O . PHE G 1 21 ? 21.403 87.757 46.078 1.00 43.63 18 PHE G O 1
ATOM 9130 N N . TYR G 1 22 ? 19.307 87.555 45.270 1.00 39.49 19 TYR G N 1
ATOM 9131 C CA . TYR G 1 22 ? 19.704 87.125 43.915 1.00 40.20 19 TYR G CA 1
ATOM 9132 C C . TYR G 1 22 ? 20.458 88.220 43.155 1.00 41.07 19 TYR G C 1
ATOM 9133 O O . TYR G 1 22 ? 21.531 87.968 42.609 1.00 37.67 19 TYR G O 1
ATOM 9142 N N . ARG G 1 23 ? 19.913 89.436 43.134 1.00 46.72 20 ARG G N 1
ATOM 9143 C CA . ARG G 1 23 ? 20.528 90.522 42.366 1.00 46.50 20 ARG G CA 1
ATOM 9144 C C . ARG G 1 23 ? 21.810 91.093 42.994 1.00 48.33 20 ARG G C 1
ATOM 9145 O O . ARG G 1 23 ? 22.752 91.450 42.284 1.00 53.06 20 ARG G O 1
ATOM 9153 N N . GLN G 1 24 ? 21.850 91.164 44.320 1.00 38.13 21 GLN G N 1
ATOM 9154 C CA . GLN G 1 24 ? 22.964 91.796 45.019 1.00 40.89 21 GLN G CA 1
ATOM 9155 C C . GLN G 1 24 ? 23.893 90.786 45.689 1.00 40.41 21 GLN G C 1
ATOM 9156 O O . GLN G 1 24 ? 25.084 91.046 45.879 1.00 44.19 21 GLN G O 1
ATOM 9162 N N . GLY G 1 25 ? 23.339 89.636 46.055 1.00 35.49 22 GLY G N 1
ATOM 9163 C CA . GLY G 1 25 ? 24.066 88.676 46.856 1.00 28.07 22 GLY G CA 1
ATOM 9164 C C . GLY G 1 25 ? 23.466 88.631 48.240 1.00 34.83 22 GLY G C 1
ATOM 9165 O O . GLY G 1 25 ? 22.727 89.541 48.638 1.00 34.76 22 GLY G O 1
ATOM 9166 N N . PHE G 1 26 ? 23.779 87.569 48.976 1.00 37.56 23 PHE G N 1
ATOM 9167 C CA . PHE G 1 26 ? 23.225 87.381 50.311 1.00 28.45 23 PHE G CA 1
ATOM 9168 C C . PHE G 1 26 ? 23.974 88.261 51.297 1.00 30.52 23 PHE G C 1
ATOM 9169 O O . PHE G 1 26 ? 23.385 89.112 51.962 1.00 35.81 23 PHE G O 1
ATOM 9177 N N . ALA G 1 27 ? 25.282 88.065 51.361 1.00 29.10 24 ALA G N 1
ATOM 9178 C CA . ALA G 1 27 ? 26.145 88.896 52.175 1.00 28.31 24 ALA G CA 1
ATOM 9179 C C . ALA G 1 27 ? 25.813 90.376 52.015 1.00 33.78 24 ALA G C 1
ATOM 9180 O O . ALA G 1 27 ? 25.716 91.121 52.999 1.00 45.81 24 ALA G O 1
ATOM 9182 N N . GLN G 1 28 ? 25.635 90.796 50.772 1.00 30.17 25 GLN G N 1
ATOM 9183 C CA . GLN G 1 28 ? 25.422 92.200 50.423 1.00 31.24 25 GLN G CA 1
ATOM 9184 C C . GLN G 1 28 ? 24.098 92.796 50.892 1.00 38.59 25 GLN G C 1
ATOM 9185 O O . GLN G 1 28 ? 24.004 93.994 51.193 1.00 38.55 25 GLN G O 1
ATOM 9191 N N . THR G 1 29 ? 23.059 91.978 50.909 1.00 35.00 26 THR G N 1
ATOM 9192 C CA . THR G 1 29 ? 21.748 92.490 51.241 1.00 39.55 26 THR G CA 1
ATOM 9193 C C . THR G 1 29 ? 21.614 92.711 52.745 1.00 49.69 26 THR G C 1
ATOM 9194 O O . THR G 1 29 ? 21.740 91.776 53.539 1.00 53.23 26 THR G O 1
ATOM 9198 N N . SER G 1 30 ? 21.385 93.967 53.123 1.00 50.93 27 SER G N 1
ATOM 9199 C CA . SER G 1 30 ? 21.260 94.346 54.520 1.00 44.34 27 SER G CA 1
ATOM 9200 C C . SER G 1 30 ? 19.803 94.536 54.871 1.00 40.32 27 SER G C 1
ATOM 9201 O O . SER G 1 30 ? 18.940 94.634 53.985 1.00 32.46 27 SER G O 1
ATOM 9204 N N . PHE G 1 31 ? 19.550 94.617 56.174 1.00 43.64 28 PHE G N 1
ATOM 9205 C CA . PHE G 1 31 ? 18.218 94.871 56.704 1.00 47.70 28 PHE G CA 1
ATOM 9206 C C . PHE G 1 31 ? 17.646 96.178 56.184 1.00 46.08 28 PHE G C 1
ATOM 9207 O O . PHE G 1 31 ? 16.492 96.222 55.769 1.00 44.58 28 PHE G O 1
ATOM 9215 N N . VAL G 1 32 ? 18.446 97.239 56.196 1.00 44.68 29 VAL G N 1
ATOM 9216 C CA . VAL G 1 32 ? 18.007 98.504 55.612 1.00 48.28 29 VAL G CA 1
ATOM 9217 C C . VAL G 1 32 ? 17.651 98.354 54.131 1.00 52.06 29 VAL G C 1
ATOM 9218 O O . VAL G 1 32 ? 16.765 99.046 53.627 1.00 58.67 29 VAL G O 1
ATOM 9222 N N . ASP G 1 33 ? 18.354 97.460 53.437 1.00 47.01 30 ASP G N 1
ATOM 9223 C CA . ASP G 1 33 ? 18.015 97.127 52.063 1.00 46.74 30 ASP G CA 1
ATOM 9224 C C . ASP G 1 33 ? 16.639 96.503 52.044 1.00 44.83 30 ASP G C 1
ATOM 9225 O O . ASP G 1 33 ? 15.757 96.948 51.313 1.00 46.76 30 ASP G O 1
ATOM 9230 N N . ILE G 1 34 ? 16.453 95.468 52.858 1.00 41.02 31 ILE G N 1
ATOM 9231 C CA . ILE G 1 34 ? 15.192 94.732 52.852 1.00 44.34 31 ILE G CA 1
ATOM 9232 C C . ILE G 1 34 ? 14.012 95.566 53.372 1.00 49.63 31 ILE G C 1
ATOM 9233 O O . ILE G 1 34 ? 12.965 95.612 52.726 1.00 53.78 31 ILE G O 1
ATOM 9238 N N . SER G 1 35 ? 14.182 96.224 54.520 1.00 43.10 32 SER G N 1
ATOM 9239 C CA . SER G 1 35 ? 13.142 97.094 55.090 1.00 52.22 32 SER G CA 1
ATOM 9240 C C . SER G 1 35 ? 12.725 98.228 54.149 1.00 52.24 32 SER G C 1
ATOM 9241 O O . SER G 1 35 ? 11.535 98.501 53.988 1.00 50.72 32 SER G O 1
ATOM 9244 N N . ALA G 1 36 ? 13.707 98.890 53.540 1.00 49.24 33 ALA G N 1
ATOM 9245 C CA . ALA G 1 36 ? 13.428 99.944 52.572 1.00 51.44 33 ALA G CA 1
ATOM 9246 C C . ALA G 1 36 ? 12.504 99.417 51.476 1.00 59.84 33 ALA G C 1
ATOM 9247 O O . ALA G 1 36 ? 11.571 100.101 51.043 1.00 59.63 33 ALA G O 1
ATOM 9249 N N . ALA G 1 37 ? 12.775 98.181 51.055 1.00 60.71 34 ALA G N 1
ATOM 9250 C CA . ALA G 1 37 ? 12.094 97.535 49.940 1.00 54.27 34 ALA G CA 1
ATOM 9251 C C . ALA G 1 37 ? 10.690 97.023 50.272 1.00 52.09 34 ALA G C 1
ATOM 9252 O O . ALA G 1 37 ? 9.842 96.904 49.382 1.00 56.42 34 ALA G O 1
ATOM 9254 N N . VAL G 1 38 ? 10.461 96.685 51.539 1.00 51.27 35 VAL G N 1
ATOM 9255 C CA . VAL G 1 38 ? 9.128 96.317 52.016 1.00 51.52 35 VAL G CA 1
ATOM 9256 C C . VAL G 1 38 ? 8.421 97.588 52.475 1.00 71.61 35 VAL G C 1
ATOM 9257 O O . VAL G 1 38 ? 7.201 97.614 52.673 1.00 78.74 35 VAL G O 1
ATOM 9261 N N . GLY G 1 39 ? 9.206 98.649 52.627 1.00 76.64 36 GLY G N 1
ATOM 9262 C CA . GLY G 1 39 ? 8.692 99.908 53.116 1.00 78.94 36 GLY G CA 1
ATOM 9263 C C . GLY G 1 39 ? 7.799 99.702 54.320 1.00 80.65 36 GLY G C 1
ATOM 9264 O O . GLY G 1 39 ? 6.601 99.983 54.260 1.00 84.09 36 GLY G O 1
ATOM 9265 N N . ILE G 1 40 ? 8.373 99.182 55.402 1.00 78.15 37 ILE G N 1
ATOM 9266 C CA . ILE G 1 40 ? 7.674 99.140 56.684 1.00 82.82 37 ILE G CA 1
ATOM 9267 C C . ILE G 1 40 ? 8.521 99.766 57.784 1.00 81.67 37 ILE G C 1
ATOM 9268 O O . ILE G 1 40 ? 9.676 100.140 57.558 1.00 82.59 37 ILE G O 1
ATOM 9273 N N . SER G 1 41 ? 7.931 99.887 58.970 1.00 75.20 38 SER G N 1
ATOM 9274 C CA . SER G 1 41 ? 8.637 100.401 60.134 1.00 68.94 38 SER G CA 1
ATOM 9275 C C . SER G 1 41 ? 9.794 99.485 60.539 1.00 66.61 38 SER G C 1
ATOM 9276 O O . SER G 1 41 ? 9.774 98.270 60.282 1.00 57.55 38 SER G O 1
ATOM 9279 N N . ARG G 1 42 ? 10.810 100.072 61.166 1.00 68.66 39 ARG G N 1
ATOM 9280 C CA . ARG G 1 42 ? 11.906 99.280 61.692 1.00 66.29 39 ARG G CA 1
ATOM 9281 C C . ARG G 1 42 ? 11.261 98.350 62.703 1.00 69.26 39 ARG G C 1
ATOM 9282 O O . ARG G 1 42 ? 11.769 97.263 62.986 1.00 70.72 39 ARG G O 1
ATOM 9290 N N . GLY G 1 43 ? 10.103 98.784 63.201 1.00 64.13 40 GLY G N 1
ATOM 9291 C CA . GLY G 1 43 ? 9.366 98.079 64.233 1.00 56.88 40 GLY G CA 1
ATOM 9292 C C . GLY G 1 43 ? 8.658 96.811 63.803 1.00 54.23 40 GLY G C 1
ATOM 9293 O O . GLY G 1 43 ? 8.822 95.766 64.441 1.00 49.97 40 GLY G O 1
ATOM 9294 N N . ASN G 1 44 ? 7.865 96.896 62.738 1.00 59.28 41 ASN G N 1
ATOM 9295 C CA . ASN G 1 44 ? 7.140 95.725 62.238 1.00 62.04 41 ASN G CA 1
ATOM 9296 C C . ASN G 1 44 ? 8.038 94.658 61.597 1.00 58.31 41 ASN G C 1
ATOM 9297 O O . ASN G 1 44 ? 7.677 93.482 61.537 1.00 56.02 41 ASN G O 1
ATOM 9302 N N . PHE G 1 45 ? 9.207 95.069 61.121 1.00 56.91 42 PHE G N 1
ATOM 9303 C CA . PHE G 1 45 ? 10.137 94.142 60.474 1.00 64.06 42 PHE G CA 1
ATOM 9304 C C . PHE G 1 45 ? 10.671 93.088 61.451 1.00 59.55 42 PHE G C 1
ATOM 9305 O O . PHE G 1 45 ? 10.741 91.904 61.129 1.00 49.39 42 PHE G O 1
ATOM 9313 N N . TYR G 1 46 ? 11.037 93.520 62.652 1.00 63.59 43 TYR G N 1
ATOM 9314 C CA . TYR G 1 46 ? 11.634 92.610 63.623 1.00 61.77 43 TYR G CA 1
ATOM 9315 C C . TYR G 1 46 ? 10.627 91.628 64.218 1.00 60.02 43 TYR G C 1
ATOM 9316 O O . TYR G 1 46 ? 11.003 90.534 64.644 1.00 48.72 43 TYR G O 1
ATOM 9325 N N . TYR G 1 47 ? 9.355 92.026 64.244 1.00 70.98 44 TYR G N 1
ATOM 9326 C CA . TYR G 1 47 ? 8.275 91.129 64.650 1.00 79.96 44 TYR G CA 1
ATOM 9327 C C . TYR G 1 47 ? 8.338 89.839 63.839 1.00 77.08 44 TYR G C 1
ATOM 9328 O O . TYR G 1 47 ? 8.233 88.733 64.382 1.00 76.02 44 TYR G O 1
ATOM 9337 N N . HIS G 1 48 ? 8.522 90.000 62.533 1.00 75.36 45 HIS G N 1
ATOM 9338 C CA . HIS G 1 48 ? 8.593 88.878 61.610 1.00 72.99 45 HIS G CA 1
ATOM 9339 C C . HIS G 1 48 ? 9.975 88.203 61.622 1.00 71.71 45 HIS G C 1
ATOM 9340 O O . HIS G 1 48 ? 10.071 86.990 61.824 1.00 71.98 45 HIS G O 1
ATOM 9347 N N . PHE G 1 49 ? 11.037 88.986 61.423 1.00 69.58 46 PHE G N 1
ATOM 9348 C CA . PHE G 1 49 ? 12.404 88.444 61.364 1.00 65.13 46 PHE G CA 1
ATOM 9349 C C . PHE G 1 49 ? 13.411 89.155 62.264 1.00 69.92 46 PHE G C 1
ATOM 9350 O O . PHE G 1 49 ? 13.148 90.245 62.773 1.00 78.87 46 PHE G O 1
ATOM 9358 N N . LYS G 1 50 ? 14.577 88.541 62.436 1.00 65.07 47 LYS G N 1
ATOM 9359 C CA . LYS G 1 50 ? 15.556 89.038 63.394 1.00 65.57 47 LYS G CA 1
ATOM 9360 C C . LYS G 1 50 ? 17.027 88.850 62.980 1.00 71.41 47 LYS G C 1
ATOM 9361 O O . LYS G 1 50 ? 17.867 89.669 63.349 1.00 72.63 47 LYS G O 1
ATOM 9367 N N . THR G 1 51 ? 17.349 87.781 62.242 1.00 54.48 48 THR G N 1
ATOM 9368 C CA . THR G 1 51 ? 18.695 87.639 61.640 1.00 55.87 48 THR G CA 1
ATOM 9369 C C . THR G 1 51 ? 18.645 87.637 60.126 1.00 48.26 48 THR G C 1
ATOM 9370 O O . THR G 1 51 ? 17.584 87.422 59.524 1.00 41.54 48 THR G O 1
ATOM 9374 N N . LYS G 1 52 ? 19.808 87.858 59.520 1.00 44.92 49 LYS G N 1
ATOM 9375 C CA . LYS G 1 52 ? 19.969 87.615 58.096 1.00 42.30 49 LYS G CA 1
ATOM 9376 C C . LYS G 1 52 ? 19.785 86.126 57.867 1.00 37.22 49 LYS G C 1
ATOM 9377 O O . LYS G 1 52 ? 19.237 85.697 56.847 1.00 40.42 49 LYS G O 1
ATOM 9383 N N . ASP G 1 53 ? 20.233 85.340 58.842 1.00 37.02 50 ASP G N 1
ATOM 9384 C CA . ASP G 1 53 ? 20.163 83.884 58.749 1.00 35.23 50 ASP G CA 1
ATOM 9385 C C . ASP G 1 53 ? 18.718 83.343 58.699 1.00 34.21 50 ASP G C 1
ATOM 9386 O O . ASP G 1 53 ? 18.415 82.488 57.871 1.00 35.42 50 ASP G O 1
ATOM 9391 N N . GLU G 1 54 ? 17.830 83.846 59.562 1.00 31.68 51 GLU G N 1
ATOM 9392 C CA . GLU G 1 54 ? 16.415 83.455 59.516 1.00 35.82 51 GLU G CA 1
ATOM 9393 C C . GLU G 1 54 ? 15.778 83.772 58.173 1.00 34.92 51 GLU G C 1
ATOM 9394 O O . GLU G 1 54 ? 15.014 82.972 57.633 1.00 41.47 51 GLU G O 1
ATOM 9400 N N . ILE G 1 55 ? 16.047 84.965 57.657 1.00 35.82 52 ILE G N 1
ATOM 9401 C CA . ILE G 1 55 ? 15.468 85.369 56.388 1.00 40.17 52 ILE G CA 1
ATOM 9402 C C . ILE G 1 55 ? 15.991 84.507 55.237 1.00 38.58 52 ILE G C 1
ATOM 9403 O O . ILE G 1 55 ? 15.251 84.210 54.300 1.00 34.64 52 ILE G O 1
ATOM 9408 N N . LEU G 1 56 ? 17.257 84.097 55.300 1.00 38.90 53 LEU G N 1
ATOM 9409 C CA . LEU G 1 56 ? 17.791 83.231 54.241 1.00 32.19 53 LEU G CA 1
ATOM 9410 C C . LEU G 1 56 ? 17.100 81.868 54.258 1.00 30.72 53 LEU G C 1
ATOM 9411 O O . LEU G 1 56 ? 16.577 81.429 53.247 1.00 33.40 53 LEU G O 1
ATOM 9416 N N . ALA G 1 57 ? 17.093 81.209 55.413 1.00 34.38 54 ALA G N 1
ATOM 9417 C CA . ALA G 1 57 ? 16.488 79.886 55.539 1.00 33.49 54 ALA G CA 1
ATOM 9418 C C . ALA G 1 57 ? 15.103 79.834 54.896 1.00 40.23 54 ALA G C 1
ATOM 9419 O O . ALA G 1 57 ? 14.705 78.804 54.332 1.00 46.40 54 ALA G O 1
ATOM 9421 N N . GLU G 1 58 ? 14.369 80.942 54.973 1.00 41.99 55 GLU G N 1
ATOM 9422 C CA . GLU G 1 58 ? 13.000 81.002 54.443 1.00 50.80 55 GLU G CA 1
ATOM 9423 C C . GLU G 1 58 ? 12.962 81.296 52.945 1.00 46.32 55 GLU G C 1
ATOM 9424 O O . GLU G 1 58 ? 12.071 80.806 52.235 1.00 44.01 55 GLU G O 1
ATOM 9430 N N . VAL G 1 59 ? 13.916 82.106 52.473 1.00 46.70 56 VAL G N 1
ATOM 9431 C CA . VAL G 1 59 ? 14.026 82.418 51.047 1.00 44.82 56 VAL G CA 1
ATOM 9432 C C . VAL G 1 59 ? 14.396 81.160 50.267 1.00 50.98 56 VAL G C 1
ATOM 9433 O O . VAL G 1 59 ? 14.129 81.049 49.065 1.00 59.20 56 VAL G O 1
ATOM 9437 N N . ILE G 1 60 ? 15.026 80.214 50.959 1.00 44.05 57 ILE G N 1
ATOM 9438 C CA . ILE G 1 60 ? 15.457 78.982 50.321 1.00 39.90 57 ILE G CA 1
ATOM 9439 C C . ILE G 1 60 ? 14.284 78.027 50.192 1.00 37.25 57 ILE G C 1
ATOM 9440 O O . ILE G 1 60 ? 14.190 77.288 49.219 1.00 39.78 57 ILE G O 1
ATOM 9445 N N . ARG G 1 61 ? 13.377 78.065 51.165 1.00 45.90 58 ARG G N 1
ATOM 9446 C CA . ARG G 1 61 ? 12.160 77.254 51.121 1.00 51.91 58 ARG G CA 1
ATOM 9447 C C . ARG G 1 61 ? 11.187 77.735 50.054 1.00 57.57 58 ARG G C 1
ATOM 9448 O O . ARG G 1 61 ? 10.673 76.933 49.277 1.00 65.08 58 ARG G O 1
ATOM 9456 N N . LEU G 1 62 ? 10.925 79.037 50.027 1.00 50.58 59 LEU G N 1
ATOM 9457 C CA . LEU G 1 62 ? 10.155 79.617 48.934 1.00 47.56 59 LEU G CA 1
ATOM 9458 C C . LEU G 1 62 ? 10.828 79.314 47.587 1.00 45.43 59 LEU G C 1
ATOM 9459 O O . LEU G 1 62 ? 1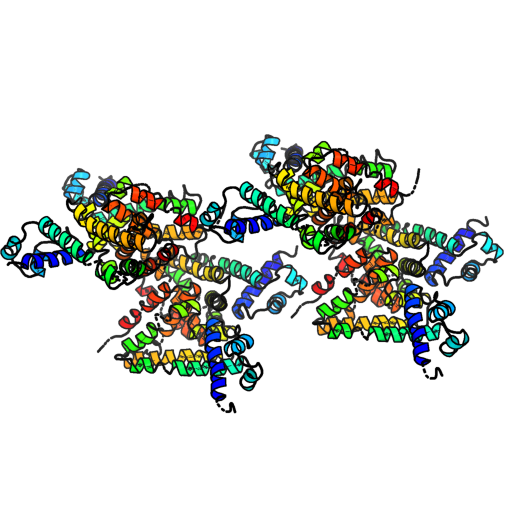0.167 79.193 46.562 1.00 46.26 59 LEU G O 1
ATOM 9464 N N . ARG G 1 63 ? 12.153 79.209 47.595 1.00 43.44 60 ARG G N 1
ATOM 9465 C CA . ARG G 1 63 ? 12.889 78.881 46.386 1.00 42.66 60 ARG G CA 1
ATOM 9466 C C . ARG G 1 63 ? 12.743 77.401 46.098 1.00 40.08 60 ARG G C 1
ATOM 9467 O O . ARG G 1 63 ? 12.600 76.990 44.955 1.00 38.06 60 ARG G O 1
ATOM 9475 N N . LEU G 1 64 ? 12.779 76.601 47.150 1.00 36.93 61 LEU G N 1
ATOM 9476 C CA . LEU G 1 64 ? 12.477 75.191 47.027 1.00 39.84 61 LEU G CA 1
ATOM 9477 C C . LEU G 1 64 ? 11.022 75.049 46.569 1.00 43.88 61 LEU G C 1
ATOM 9478 O O . LEU G 1 64 ? 10.644 74.078 45.913 1.00 40.84 61 LEU G O 1
ATOM 9483 N N . ALA G 1 65 ? 10.212 76.042 46.915 1.00 44.77 62 ALA G N 1
ATOM 9484 C CA . ALA G 1 65 ? 8.803 76.044 46.573 1.00 41.86 62 ALA G CA 1
ATOM 9485 C C . ALA G 1 65 ? 8.605 76.429 45.111 1.00 43.11 62 ALA G C 1
ATOM 9486 O O . ALA G 1 65 ? 8.157 75.619 44.301 1.00 50.45 62 ALA G O 1
ATOM 9488 N N . ARG G 1 66 ? 8.946 77.665 44.771 1.00 42.59 63 ARG G N 1
ATOM 9489 C CA . ARG G 1 66 ? 8.832 78.129 43.396 1.00 44.25 63 ARG G CA 1
ATOM 9490 C C . ARG G 1 66 ? 9.551 77.218 42.416 1.00 48.25 63 ARG G C 1
ATOM 9491 O O . ARG G 1 66 ? 9.223 77.219 41.238 1.00 52.49 63 ARG G O 1
ATOM 9499 N N . THR G 1 67 ? 10.529 76.450 42.898 1.00 51.60 64 THR G N 1
ATOM 9500 C CA . THR G 1 67 ? 11.337 75.581 42.028 1.00 51.09 64 THR G CA 1
ATOM 9501 C C . THR G 1 67 ? 10.615 74.309 41.578 1.00 47.88 64 THR G C 1
ATOM 9502 O O . THR G 1 67 ? 10.396 74.108 40.387 1.00 51.33 64 THR G O 1
ATOM 9506 N N . ALA G 1 68 ? 10.267 73.444 42.525 1.00 47.12 65 ALA G N 1
ATOM 9507 C CA . ALA G 1 68 ? 9.487 72.249 42.215 1.00 50.94 65 ALA G CA 1
ATOM 9508 C C . ALA G 1 68 ? 8.125 72.637 41.628 1.00 53.63 65 ALA G C 1
ATOM 9509 O O . ALA G 1 68 ? 7.545 71.906 40.826 1.00 38.08 65 ALA G O 1
ATOM 9511 N N . GLN G 1 69 ? 7.632 73.807 42.026 1.00 70.33 66 GLN G N 1
ATOM 9512 C CA . GLN G 1 69 ? 6.408 74.371 41.462 1.00 80.78 66 GLN G CA 1
ATOM 9513 C C . GLN G 1 69 ? 6.587 74.622 39.970 1.00 78.62 66 GLN G C 1
ATOM 9514 O O . GLN G 1 69 ? 5.755 74.226 39.142 1.00 77.46 66 GLN G O 1
ATOM 9528 N N . LEU G 1 71 ? 9.096 73.302 38.418 1.00 77.94 68 LEU G N 1
ATOM 9529 C CA . LEU G 1 71 ? 9.491 71.974 37.942 1.00 78.25 68 LEU G CA 1
ATOM 9530 C C . LEU G 1 71 ? 8.285 71.081 37.672 1.00 82.19 68 LEU G C 1
ATOM 9531 O O . LEU G 1 71 ? 8.420 70.001 37.097 1.00 80.86 68 LEU G O 1
ATOM 9536 N N . ALA G 1 72 ? 7.111 71.533 38.105 1.00 86.82 69 ALA G N 1
ATOM 9537 C CA . ALA G 1 72 ? 5.867 70.814 37.861 1.00 88.06 69 ALA G CA 1
ATOM 9538 C C . ALA G 1 72 ? 5.340 71.169 36.484 1.00 92.92 69 ALA G C 1
ATOM 9539 O O . ALA G 1 72 ? 4.992 70.293 35.692 1.00 98.66 69 ALA G O 1
ATOM 9541 N N . ASP G 1 73 ? 5.289 72.466 36.201 1.00 90.34 70 ASP G N 1
ATOM 9542 C CA . ASP G 1 73 ? 4.816 72.945 34.910 1.00 88.90 70 ASP G CA 1
ATOM 9543 C C . ASP G 1 73 ? 5.603 72.301 33.773 1.00 90.38 70 ASP G C 1
ATOM 9544 O O . ASP G 1 73 ? 5.215 72.401 32.612 1.00 97.84 70 ASP G O 1
ATOM 9549 N N . TRP G 1 74 ? 6.707 71.640 34.112 1.00 86.66 71 TRP G N 1
ATOM 9550 C CA . TRP G 1 74 ? 7.511 70.929 33.120 1.00 83.54 71 TRP G CA 1
ATOM 9551 C C . TRP G 1 74 ? 7.094 69.467 33.032 1.00 83.62 71 TRP G C 1
ATOM 9552 O O . TRP G 1 74 ? 7.777 68.648 32.428 1.00 81.07 71 TRP G O 1
ATOM 9563 N N . GLN G 1 75 ? 5.967 69.141 33.645 1.00 87.64 72 GLN G N 1
ATOM 9564 C CA . GLN G 1 75 ? 5.442 67.792 33.556 1.00 95.91 72 GLN G CA 1
ATOM 9565 C C . GLN G 1 75 ? 3.998 67.845 33.076 1.00 108.12 72 GLN G C 1
ATOM 9566 O O . GLN G 1 75 ? 3.547 66.973 32.332 1.00 117.27 72 GLN G O 1
ATOM 9572 N N . GLY G 1 76 ? 3.277 68.877 33.501 1.00 108.52 73 GLY G N 1
ATOM 9573 C CA . GLY G 1 76 ? 1.936 69.121 33.003 1.00 111.18 73 GLY G CA 1
ATOM 9574 C C . GLY G 1 76 ? 1.998 69.576 31.558 1.00 110.98 73 GLY G C 1
ATOM 9575 O O . GLY G 1 76 ? 1.234 69.102 30.715 1.00 115.34 73 GLY G O 1
ATOM 9576 N N . THR G 1 77 ? 2.919 70.498 31.277 1.00 103.56 74 THR G N 1
ATOM 9577 C CA . THR G 1 77 ? 3.139 71.006 29.924 1.00 95.96 74 THR G CA 1
ATOM 9578 C C . THR G 1 77 ? 3.927 69.989 29.114 1.00 89.45 74 THR G C 1
ATOM 9579 O O . THR G 1 77 ? 3.788 69.893 27.889 1.00 91.39 74 THR G O 1
ATOM 9583 N N . GLY G 1 78 ? 4.761 69.225 29.806 1.00 79.70 75 GLY G N 1
ATOM 9584 C CA . GLY G 1 78 ? 5.518 68.181 29.155 1.00 76.14 75 GLY G CA 1
ATOM 9585 C C . GLY G 1 78 ? 4.650 66.959 28.969 1.00 77.39 75 GLY G C 1
ATOM 9586 O O . GLY G 1 78 ? 3.822 66.623 29.818 1.00 73.20 75 GLY G O 1
ATOM 9587 N N . ASP G 1 79 ? 4.826 66.294 27.840 1.00 83.23 76 ASP G N 1
ATOM 9588 C CA . ASP G 1 79 ? 4.106 65.062 27.591 1.00 90.40 76 ASP G CA 1
ATOM 9589 C C . ASP G 1 79 ? 5.126 63.992 27.245 1.00 93.92 76 ASP G C 1
ATOM 9590 O O . ASP G 1 79 ? 4.769 62.861 26.902 1.00 100.43 76 ASP G O 1
ATOM 9595 N N . SER G 1 80 ? 6.402 64.360 27.364 1.00 86.48 77 SER G N 1
ATOM 9596 C CA . SER G 1 80 ? 7.503 63.445 27.080 1.00 87.65 77 SER G CA 1
ATOM 9597 C C . SER G 1 80 ? 8.785 63.831 27.818 1.00 90.32 77 SER G C 1
ATOM 9598 O O . SER G 1 80 ? 9.095 65.015 27.940 1.00 95.35 77 SER G O 1
ATOM 9601 N N . PRO G 1 81 ? 9.535 62.826 28.303 1.00 86.99 78 PRO G N 1
ATOM 9602 C CA . PRO G 1 81 ? 10.844 62.987 28.944 1.00 84.66 78 PRO G CA 1
ATOM 9603 C C . PRO G 1 81 ? 11.797 63.872 28.147 1.00 83.74 78 PRO G C 1
ATOM 9604 O O . PRO G 1 81 ? 12.376 64.784 28.734 1.00 82.43 78 PRO G O 1
ATOM 9608 N N . ARG G 1 82 ? 11.976 63.607 26.854 1.00 77.77 79 ARG G N 1
ATOM 9609 C CA . ARG G 1 82 ? 12.773 64.505 26.028 1.00 73.77 79 ARG G CA 1
ATOM 9610 C C . ARG G 1 82 ? 12.249 65.916 26.232 1.00 70.68 79 ARG G C 1
ATOM 9611 O O . ARG G 1 82 ? 12.989 66.794 26.667 1.00 72.36 79 ARG G O 1
ATOM 9619 N N . ALA G 1 83 ? 10.965 66.122 25.947 1.00 66.28 80 ALA G N 1
ATOM 9620 C CA . ALA G 1 83 ? 10.334 67.437 26.090 1.00 68.12 80 ALA G CA 1
ATOM 9621 C C . ALA G 1 83 ? 10.527 68.017 27.489 1.00 66.37 80 ALA G C 1
ATOM 9622 O O . ALA G 1 83 ? 10.544 69.244 27.696 1.00 58.79 80 ALA G O 1
ATOM 9624 N N . ARG G 1 84 ? 10.668 67.124 28.455 1.00 65.61 81 ARG G N 1
ATOM 9625 C CA . ARG G 1 84 ? 10.716 67.544 29.839 1.00 64.24 81 ARG G CA 1
ATOM 9626 C C . ARG G 1 84 ? 12.150 67.810 30.331 1.00 59.96 81 ARG G C 1
ATOM 9627 O O . ARG G 1 84 ? 12.350 68.614 31.238 1.00 59.07 81 ARG G O 1
ATOM 9635 N N . ILE G 1 85 ? 13.137 67.156 29.714 1.00 65.12 82 ILE G N 1
ATOM 9636 C CA . ILE G 1 85 ? 14.550 67.525 29.886 1.00 66.60 82 ILE G CA 1
ATOM 9637 C C . ILE G 1 85 ? 14.863 68.804 29.112 1.00 74.42 82 ILE G C 1
ATOM 9638 O O . ILE G 1 85 ? 15.670 69.628 29.554 1.00 80.03 82 ILE G O 1
ATOM 9643 N N . ALA G 1 86 ? 14.229 68.952 27.948 1.00 71.00 83 ALA G N 1
ATOM 9644 C CA . ALA G 1 86 ? 14.343 70.159 27.127 1.00 66.42 83 ALA G CA 1
ATOM 9645 C C . ALA G 1 86 ? 13.970 71.447 27.874 1.00 65.00 83 ALA G C 1
ATOM 9646 O O . ALA G 1 86 ? 14.462 72.524 27.539 1.00 63.70 83 ALA G O 1
ATOM 9648 N N . SER G 1 87 ? 13.099 71.333 28.876 1.00 67.39 84 SER G N 1
ATOM 9649 C CA . SER G 1 87 ? 12.715 72.477 29.706 1.00 62.66 84 SER G CA 1
ATOM 9650 C C . SER G 1 87 ? 13.872 73.000 30.553 1.00 53.84 84 SER G C 1
ATOM 9651 O O . SER G 1 87 ? 14.075 74.205 30.632 1.00 49.93 84 SER G O 1
ATOM 9654 N N . PHE G 1 88 ? 14.614 72.092 31.186 1.00 51.88 85 PHE G N 1
ATOM 9655 C CA . PHE G 1 88 ? 15.810 72.468 31.933 1.00 50.61 85 PHE G CA 1
ATOM 9656 C C . PHE G 1 88 ? 16.790 73.281 31.081 1.00 45.76 85 PHE G C 1
ATOM 9657 O O . PHE G 1 88 ? 17.357 74.268 31.543 1.00 41.97 85 PHE G O 1
ATOM 9665 N N . ILE G 1 89 ? 16.984 72.858 29.837 1.00 43.36 86 ILE G N 1
ATOM 9666 C CA . ILE G 1 89 ? 18.016 73.429 28.974 1.00 50.75 86 ILE G CA 1
ATOM 9667 C C . ILE G 1 89 ? 17.702 74.846 28.471 1.00 60.89 86 ILE G C 1
ATOM 9668 O O . ILE G 1 89 ? 18.594 75.696 28.357 1.00 63.26 86 ILE G O 1
ATOM 9673 N N . ASP G 1 90 ? 16.431 75.103 28.194 1.00 60.44 87 ASP G N 1
ATOM 9674 C CA . ASP G 1 90 ? 16.030 76.362 27.592 1.00 58.65 87 ASP G CA 1
ATOM 9675 C C . ASP G 1 90 ? 15.745 77.495 28.567 1.00 60.95 87 ASP G C 1
ATOM 9676 O O . ASP G 1 90 ? 15.604 78.644 28.146 1.00 62.76 87 ASP G O 1
ATOM 9681 N N . LEU G 1 91 ? 15.669 77.186 29.861 1.00 62.00 88 LEU G N 1
ATOM 9682 C CA . LEU G 1 91 ? 15.473 78.224 30.884 1.00 55.44 88 LEU G CA 1
ATOM 9683 C C . LEU G 1 91 ? 16.575 79.285 30.777 1.00 48.20 88 LEU G C 1
ATOM 9684 O O . LEU G 1 91 ? 16.353 80.467 31.061 1.00 39.16 88 LEU G O 1
ATOM 9697 N N . ILE G 1 93 ? 18.044 80.242 27.910 1.00 59.94 90 ILE G N 1
ATOM 9698 C CA . ILE G 1 93 ? 17.724 81.124 26.789 1.00 51.69 90 ILE G CA 1
ATOM 9699 C C . ILE G 1 93 ? 16.657 82.123 27.221 1.00 47.15 90 ILE G C 1
ATOM 9700 O O . ILE G 1 93 ? 16.851 83.332 27.087 1.00 48.07 90 ILE G O 1
ATOM 9713 N N . ASN G 1 95 ? 15.812 83.005 30.312 1.00 51.23 92 ASN G N 1
ATOM 9714 C CA . ASN G 1 95 ? 16.349 83.846 31.380 1.00 41.27 92 ASN G CA 1
ATOM 9715 C C . ASN G 1 95 ? 17.723 84.409 31.050 1.00 40.07 92 ASN G C 1
ATOM 9716 O O . ASN G 1 95 ? 18.414 84.909 31.931 1.00 34.02 92 ASN G O 1
ATOM 9721 N N . ARG G 1 96 ? 18.113 84.329 29.783 1.00 40.86 93 ARG G N 1
ATOM 9722 C CA . ARG G 1 96 ? 19.476 84.665 29.382 1.00 39.95 93 ARG G CA 1
ATOM 9723 C C . ARG G 1 96 ? 19.928 86.048 29.860 1.00 34.70 93 ARG G C 1
ATOM 9724 O O . ARG G 1 96 ? 21.046 86.208 30.332 1.00 37.07 93 ARG G O 1
ATOM 9732 N N . ALA G 1 97 ? 19.066 87.049 29.754 1.00 36.66 94 ALA G N 1
ATOM 9733 C CA . ALA G 1 97 ? 19.439 88.385 30.214 1.00 37.95 94 ALA G CA 1
ATOM 9734 C C . ALA G 1 97 ? 19.725 88.423 31.725 1.00 36.05 94 ALA G C 1
ATOM 9735 O O . ALA G 1 97 ? 20.754 88.948 32.155 1.00 39.33 94 ALA G O 1
ATOM 9737 N N . LYS G 1 98 ? 18.815 87.871 32.526 1.00 35.57 95 LYS G N 1
ATOM 9738 C CA . LYS G 1 98 ? 19.012 87.822 33.971 1.00 32.76 95 LYS G CA 1
ATOM 9739 C C . LYS G 1 98 ? 20.218 86.944 34.337 1.00 34.86 95 LYS G C 1
ATOM 9740 O O . LYS G 1 98 ? 21.045 87.322 35.168 1.00 35.22 95 LYS G O 1
ATOM 9746 N N . ILE G 1 99 ? 20.323 85.775 33.713 1.00 33.10 96 ILE G N 1
ATOM 9747 C CA . ILE G 1 99 ? 21.438 84.888 34.007 1.00 36.82 96 ILE G CA 1
ATOM 9748 C C . ILE G 1 99 ? 22.740 85.579 33.590 1.00 38.38 96 ILE G C 1
ATOM 9749 O O . ILE G 1 99 ? 23.756 85.498 34.293 1.00 36.66 96 ILE G O 1
ATOM 9754 N N . THR G 1 100 ? 22.702 86.289 32.465 1.00 37.81 97 THR G N 1
ATOM 9755 C CA . THR G 1 100 ? 23.901 86.947 31.956 1.00 38.27 97 THR G CA 1
ATOM 9756 C C . THR G 1 100 ? 24.437 88.011 32.943 1.00 44.50 97 THR G C 1
ATOM 9757 O O . THR G 1 100 ? 25.648 88.240 33.028 1.00 36.89 97 THR G O 1
ATOM 9761 N N . ARG G 1 101 ? 23.542 88.627 33.718 1.00 51.21 98 ARG G N 1
ATOM 9762 C CA . ARG G 1 101 ? 23.924 89.730 34.611 1.00 45.05 98 ARG G CA 1
ATOM 9763 C C . ARG G 1 101 ? 24.127 89.308 36.070 1.00 40.46 98 ARG G C 1
ATOM 9764 O O . ARG G 1 101 ? 25.080 89.737 36.740 1.00 34.76 98 ARG G O 1
ATOM 9772 N N . TYR G 1 102 ? 23.230 88.455 36.555 1.00 38.74 99 TYR G N 1
ATOM 9773 C CA . TYR G 1 102 ? 23.225 88.052 37.955 1.00 24.77 99 TYR G CA 1
ATOM 9774 C C . TYR G 1 102 ? 23.660 86.604 38.159 1.00 22.96 99 TYR G C 1
ATOM 9775 O O . TYR G 1 102 ? 23.825 86.157 39.287 1.00 23.81 99 TYR G O 1
ATOM 9784 N N . GLY G 1 103 ? 23.827 85.876 37.058 1.00 30.01 100 GLY G N 1
ATOM 9785 C CA . GLY G 1 103 ? 24.150 84.461 37.092 1.00 30.83 100 GLY G CA 1
ATOM 9786 C C . GLY G 1 103 ? 22.948 83.533 37.213 1.00 36.51 100 GLY G C 1
ATOM 9787 O O . GLY G 1 103 ? 21.784 83.981 37.281 1.00 32.86 100 GLY G O 1
ATOM 9788 N N . CYS G 1 104 ? 23.230 82.228 37.221 1.00 37.24 101 CYS G N 1
ATOM 9789 C CA . CYS G 1 104 ? 22.226 81.236 37.542 1.00 30.91 101 CYS G CA 1
ATOM 9790 C C . CYS G 1 104 ? 21.843 81.550 38.972 1.00 30.05 101 CYS G C 1
ATOM 9791 O O . CYS G 1 104 ? 22.719 81.834 39.789 1.00 26.88 101 CYS G O 1
ATOM 9794 N N . PRO G 1 105 ? 20.530 81.557 39.270 1.00 29.66 102 PRO G N 1
ATOM 9795 C CA . PRO G 1 105 ? 20.037 81.854 40.619 1.00 27.59 102 PRO G CA 1
ATOM 9796 C C . PRO G 1 105 ? 20.397 80.754 41.619 1.00 27.08 102 PRO G C 1
ATOM 9797 O O . PRO G 1 105 ? 20.600 81.038 42.811 1.00 27.98 102 PRO G O 1
ATOM 9801 N N . VAL G 1 106 ? 20.454 79.507 41.145 1.00 30.38 103 VAL G N 1
ATOM 9802 C CA . VAL G 1 106 ? 20.792 78.388 42.027 1.00 31.36 103 VAL G CA 1
ATOM 9803 C C . VAL G 1 106 ? 22.295 78.306 42.330 1.00 29.97 103 VAL G C 1
ATOM 9804 O O . VAL G 1 106 ? 22.697 78.172 43.473 1.00 26.25 103 VAL G O 1
ATOM 9808 N N . GLY G 1 107 ? 23.125 78.411 41.306 1.00 28.92 104 GLY G N 1
ATOM 9809 C CA . GLY G 1 107 ? 24.551 78.318 41.513 1.00 21.21 104 GLY G CA 1
ATOM 9810 C C . GLY G 1 107 ? 25.164 79.541 42.164 1.00 18.73 104 GLY G C 1
ATOM 9811 O O . GLY G 1 107 ? 26.179 79.439 42.849 1.00 20.02 104 GLY G O 1
ATOM 9812 N N . SER G 1 108 ? 24.579 80.707 41.939 1.00 28.00 105 SER G N 1
ATOM 9813 C CA . SER G 1 108 ? 25.119 81.914 42.552 1.00 29.12 105 SER G CA 1
ATOM 9814 C C . SER G 1 108 ? 24.966 81.892 44.093 1.00 32.55 105 SER G C 1
ATOM 9815 O O . SER G 1 108 ? 25.906 82.242 44.816 1.00 26.39 105 SER G O 1
ATOM 9818 N N . LEU G 1 109 ? 23.812 81.449 44.595 1.00 33.82 106 LEU G N 1
ATOM 9819 C CA . LEU G 1 109 ? 23.637 81.315 46.044 1.00 31.47 106 LEU G CA 1
ATOM 9820 C C . LEU G 1 109 ? 24.579 80.258 46.584 1.00 30.36 106 LEU G C 1
ATOM 9821 O O . LEU G 1 109 ? 25.331 80.513 47.538 1.00 30.81 106 LEU G O 1
ATOM 9826 N N . CYS G 1 110 ? 24.541 79.070 45.967 1.00 26.49 107 CYS G N 1
ATOM 9827 C CA . CYS G 1 110 ? 25.375 77.948 46.405 1.00 20.99 107 CYS G CA 1
ATOM 9828 C C . CYS G 1 110 ? 26.889 78.237 46.509 1.00 25.94 107 CYS G C 1
ATOM 9829 O O . CYS G 1 110 ? 27.506 77.839 47.487 1.00 30.91 107 CYS G O 1
ATOM 9832 N N . THR G 1 111 ? 27.481 78.910 45.519 1.00 24.57 108 THR G N 1
ATOM 9833 C CA . THR G 1 111 ? 28.898 79.289 45.617 1.00 34.21 108 THR G CA 1
ATOM 9834 C C . THR G 1 111 ? 29.160 80.330 46.715 1.00 31.75 108 THR G C 1
ATOM 9835 O O . THR G 1 111 ? 30.110 80.188 47.477 1.00 29.07 108 THR G O 1
ATOM 9839 N N . GLU G 1 112 ? 28.322 81.362 46.794 1.00 36.95 109 GLU G N 1
ATOM 9840 C CA . GLU G 1 112 ? 28.467 82.362 47.855 1.00 35.79 109 GLU G CA 1
ATOM 9841 C C . GLU G 1 112 ? 28.377 81.698 49.222 1.00 34.07 109 GLU G C 1
ATOM 9842 O O . GLU G 1 112 ? 29.117 82.066 50.126 1.00 36.84 109 GLU G O 1
ATOM 9848 N N . LEU G 1 113 ? 27.485 80.717 49.384 1.00 32.57 110 LEU G N 1
ATOM 9849 C CA . LEU G 1 113 ? 27.330 80.106 50.706 1.00 26.06 110 LEU G CA 1
ATOM 9850 C C . LEU G 1 113 ? 28.508 79.202 51.009 1.00 28.73 110 LEU G C 1
ATOM 9851 O O . LEU G 1 113 ? 28.878 79.042 52.165 1.00 34.09 110 LEU G O 1
ATOM 9856 N N . SER G 1 114 ? 29.091 78.614 49.966 1.00 24.04 111 SER G N 1
ATOM 9857 C CA . SER G 1 114 ? 30.297 77.807 50.117 1.00 22.90 111 SER G CA 1
ATOM 9858 C C . SER G 1 114 ? 31.496 78.669 50.478 1.00 26.82 111 SER G C 1
ATOM 9859 O O . SER G 1 114 ? 32.244 78.356 51.403 1.00 32.68 111 SER G O 1
ATOM 9862 N N . LYS G 1 115 ? 31.688 79.757 49.748 1.00 26.85 112 LYS G N 1
ATOM 9863 C CA . LYS G 1 115 ? 32.786 80.656 50.062 1.00 32.31 112 LYS G CA 1
ATOM 9864 C C . LYS G 1 115 ? 32.592 81.223 51.480 1.00 40.02 112 LYS G C 1
ATOM 9865 O O . LYS G 1 115 ? 33.542 81.316 52.257 1.00 36.85 112 LYS G O 1
ATOM 9871 N N . LEU G 1 116 ? 31.353 81.576 51.821 1.00 40.26 113 LEU G N 1
ATOM 9872 C CA . LEU G 1 116 ? 31.034 82.068 53.157 1.00 41.09 113 LEU G CA 1
ATOM 9873 C C . LEU G 1 116 ? 31.179 80.958 54.182 1.00 39.48 113 LEU G C 1
ATOM 9874 O O . LEU G 1 116 ? 31.052 81.192 55.376 1.00 42.85 113 LEU G O 1
ATOM 9879 N N . ASP G 1 117 ? 31.448 79.751 53.707 1.00 38.17 114 ASP G N 1
ATOM 9880 C CA . ASP G 1 117 ? 31.268 78.550 54.515 1.00 44.49 114 ASP G CA 1
ATOM 9881 C C . ASP G 1 117 ? 30.027 78.704 55.374 1.00 38.67 114 ASP G C 1
ATOM 9882 O O . ASP G 1 117 ? 30.043 78.439 56.571 1.00 39.54 114 ASP G O 1
ATOM 9887 N N . HIS G 1 118 ? 28.943 79.124 54.730 1.00 38.03 115 HIS G N 1
ATOM 9888 C CA . HIS G 1 118 ? 27.684 79.395 55.409 1.00 36.44 115 HIS G CA 1
ATOM 9889 C C . HIS G 1 118 ? 26.851 78.154 55.734 1.00 34.56 115 HIS G C 1
ATOM 9890 O O . HIS G 1 118 ? 26.918 77.145 55.034 1.00 28.97 115 HIS G O 1
ATOM 9897 N N . ALA G 1 119 ? 26.046 78.258 56.790 1.00 31.70 116 ALA G N 1
ATOM 9898 C CA . ALA G 1 119 ? 25.337 77.108 57.344 1.00 33.29 116 ALA G CA 1
ATOM 9899 C C . ALA G 1 119 ? 24.110 76.663 56.542 1.00 44.21 116 ALA G C 1
ATOM 9900 O O . ALA G 1 119 ? 23.676 75.509 56.653 1.00 48.24 116 ALA G O 1
ATOM 9902 N N . ALA G 1 120 ? 23.548 77.562 55.738 1.00 37.66 117 ALA G N 1
ATOM 9903 C CA . ALA G 1 120 ? 22.458 77.178 54.858 1.00 24.80 117 ALA G CA 1
ATOM 9904 C C . ALA G 1 120 ? 23.043 76.512 53.608 1.00 26.53 117 ALA G C 1
ATOM 9905 O O . ALA G 1 120 ? 22.341 76.282 52.644 1.00 30.33 117 ALA G O 1
ATOM 9907 N N . GLN G 1 121 ? 24.329 76.172 53.666 1.00 28.44 118 GLN G N 1
ATOM 9908 C CA . GLN G 1 121 ? 25.094 75.669 52.511 1.00 38.05 118 GLN G CA 1
ATOM 9909 C C . GLN G 1 121 ? 24.400 74.489 51.815 1.00 46.18 118 GLN G C 1
ATOM 9910 O O . GLN G 1 121 ? 24.197 74.505 50.595 1.00 45.61 118 GLN G O 1
ATOM 9916 N N . GLY G 1 122 ? 24.022 73.479 52.597 1.00 47.97 119 GLY G N 1
ATOM 9917 C CA . GLY G 1 122 ? 23.450 72.256 52.055 1.00 41.96 119 GLY G CA 1
ATOM 9918 C C . GLY G 1 122 ? 21.976 72.367 51.731 1.00 37.03 119 GLY G C 1
ATOM 9919 O O . GLY G 1 122 ? 21.465 71.670 50.863 1.00 34.54 119 GLY G O 1
ATOM 9920 N N . GLN G 1 123 ? 21.289 73.237 52.455 1.00 43.36 120 GLN G N 1
ATOM 9921 C CA . GLN G 1 123 ? 19.870 73.485 52.240 1.00 47.84 120 GLN G CA 1
ATOM 9922 C C . GLN G 1 123 ? 19.623 74.104 50.858 1.00 47.47 120 GLN G C 1
ATOM 9923 O O . GLN G 1 123 ? 18.683 73.738 50.134 1.00 42.36 120 GLN G O 1
ATOM 9929 N N . ALA G 1 124 ? 20.479 75.061 50.512 1.00 46.50 121 ALA G N 1
ATOM 9930 C CA . ALA G 1 124 ? 20.418 75.748 49.233 1.00 35.78 121 ALA G CA 1
ATOM 9931 C C . ALA G 1 124 ? 20.886 74.821 48.104 1.00 33.49 121 ALA G C 1
ATOM 9932 O O . ALA G 1 124 ? 20.436 74.943 46.956 1.00 34.67 121 ALA G O 1
ATOM 9934 N N . ASN G 1 125 ? 21.799 73.908 48.443 1.00 34.00 122 ASN G N 1
ATOM 9935 C CA . ASN G 1 125 ? 22.276 72.882 47.508 1.00 35.81 122 ASN G CA 1
ATOM 9936 C C . ASN G 1 125 ? 21.197 71.833 47.218 1.00 36.94 122 ASN G C 1
ATOM 9937 O O . ASN G 1 125 ? 21.224 71.174 46.179 1.00 40.79 122 ASN G O 1
ATOM 9942 N N . GLY G 1 126 ? 20.251 71.679 48.143 1.00 34.61 123 GLY G N 1
ATOM 9943 C CA . GLY G 1 126 ? 19.068 70.877 47.894 1.00 31.99 123 GLY G CA 1
ATOM 9944 C C . GLY G 1 126 ? 18.381 71.419 46.653 1.00 37.19 123 GLY G C 1
ATOM 9945 O O . GLY G 1 126 ? 17.863 70.663 45.830 1.00 42.30 123 GLY G O 1
ATOM 9946 N N . LEU G 1 127 ? 18.380 72.743 46.512 1.00 39.02 124 LEU G N 1
ATOM 9947 C CA . LEU G 1 127 ? 17.919 73.363 45.273 1.00 39.30 124 LEU G CA 1
ATOM 9948 C C . LEU G 1 127 ? 18.528 72.670 44.054 1.00 32.18 124 LEU G C 1
ATOM 9949 O O . LEU G 1 127 ? 17.797 72.258 43.148 1.00 32.43 124 LEU G O 1
ATOM 9954 N N . PHE G 1 128 ? 19.855 72.511 44.049 1.00 23.70 125 PHE G N 1
ATOM 9955 C CA . PHE G 1 128 ? 20.528 71.730 43.005 1.00 25.98 125 PHE G CA 1
ATOM 9956 C C . PHE G 1 128 ? 19.969 70.332 42.870 1.00 31.61 125 PHE G C 1
ATOM 9957 O O . PHE G 1 128 ? 19.783 69.832 41.746 1.00 25.87 125 PHE G O 1
ATOM 9965 N N . THR G 1 129 ? 19.728 69.688 44.012 1.00 39.67 126 THR G N 1
ATOM 9966 C CA . THR G 1 129 ? 19.258 68.302 43.990 1.00 42.12 126 THR G CA 1
ATOM 9967 C C . THR G 1 129 ? 17.842 68.207 43.383 1.00 50.18 126 THR G C 1
ATOM 9968 O O . THR G 1 129 ? 17.514 67.256 42.655 1.00 51.32 126 THR G O 1
ATOM 9972 N N . LEU G 1 130 ? 17.017 69.214 43.653 1.00 52.97 127 LEU G N 1
ATOM 9973 C CA . LEU G 1 130 ? 15.731 69.314 42.979 1.00 53.82 127 LEU G CA 1
ATOM 9974 C C . LEU G 1 130 ? 15.888 69.122 41.467 1.00 59.00 127 LEU G C 1
ATOM 9975 O O . LEU G 1 130 ? 15.003 68.569 40.815 1.00 63.14 127 LEU G O 1
ATOM 9980 N N . PHE G 1 131 ? 17.004 69.588 40.910 1.00 54.67 128 PHE G N 1
ATOM 9981 C CA . PHE G 1 131 ? 17.255 69.419 39.480 1.00 52.41 128 PHE G CA 1
ATOM 9982 C C . PHE G 1 131 ? 17.884 68.057 39.200 1.00 55.56 128 PHE G C 1
ATOM 9983 O O . PHE G 1 131 ? 17.467 67.353 38.281 1.00 62.97 128 PHE G O 1
ATOM 9991 N N . ARG G 1 132 ? 18.880 67.690 40.002 1.00 50.64 129 ARG G N 1
ATOM 9992 C CA . ARG G 1 132 ? 19.575 66.422 39.838 1.00 43.93 129 ARG G CA 1
ATOM 9993 C C . ARG G 1 132 ? 18.572 65.284 39.732 1.00 50.18 129 ARG G C 1
ATOM 9994 O O . ARG G 1 132 ? 18.437 64.666 38.677 1.00 50.83 129 ARG G O 1
ATOM 10002 N N . ASP G 1 133 ? 17.861 65.028 40.828 1.00 57.59 130 ASP G N 1
ATOM 10003 C CA . ASP G 1 133 ? 16.920 63.911 40.910 1.00 54.33 130 ASP G CA 1
ATOM 10004 C C . ASP G 1 133 ? 15.908 63.934 39.767 1.00 59.62 130 ASP G C 1
ATOM 10005 O O . ASP G 1 133 ? 15.645 62.904 39.154 1.00 60.35 130 ASP G O 1
ATOM 10010 N N . TRP G 1 134 ? 15.345 65.105 39.478 1.00 58.18 131 TRP G N 1
ATOM 10011 C CA . TRP G 1 134 ? 14.358 65.216 38.406 1.00 61.01 131 TRP G CA 1
ATOM 10012 C C . TRP G 1 134 ? 14.975 64.716 37.112 1.00 58.67 131 TRP G C 1
ATOM 10013 O O . TRP G 1 134 ? 14.618 63.650 36.617 1.00 59.04 131 TRP G O 1
ATOM 10024 N N . LEU G 1 135 ? 15.912 65.490 36.575 1.00 57.26 132 LEU G N 1
ATOM 10025 C CA . LEU G 1 135 ? 16.671 65.092 35.396 1.00 54.94 132 LEU G CA 1
ATOM 10026 C C . LEU G 1 135 ? 16.995 63.601 35.390 1.00 53.45 132 LEU G C 1
ATOM 10027 O O . LEU G 1 135 ? 16.971 62.959 34.349 1.00 57.71 132 LEU G O 1
ATOM 10032 N N . GLN G 1 136 ? 17.309 63.047 36.551 1.00 52.42 133 GLN G N 1
ATOM 10033 C CA . GLN G 1 136 ? 17.514 61.609 36.657 1.00 53.20 133 GLN G CA 1
ATOM 10034 C C . GLN G 1 136 ? 16.286 60.850 36.129 1.00 60.47 133 GLN G C 1
ATOM 10035 O O . GLN G 1 136 ? 16.347 60.203 35.080 1.00 57.95 133 GLN G O 1
ATOM 10041 N N . ARG G 1 137 ? 15.170 60.955 36.850 1.00 65.20 134 ARG G N 1
ATOM 10042 C CA . ARG G 1 137 ? 13.917 60.294 36.474 1.00 65.25 134 ARG G CA 1
ATOM 10043 C C . ARG G 1 137 ? 13.416 60.685 35.075 1.00 68.52 134 ARG G C 1
ATOM 10044 O O . ARG G 1 137 ? 12.476 60.086 34.560 1.00 69.09 134 ARG G O 1
ATOM 10052 N N . GLN G 1 138 ? 14.047 61.685 34.464 1.00 66.49 135 GLN G N 1
ATOM 10053 C CA . GLN G 1 138 ? 13.700 62.098 33.108 1.00 66.28 135 GLN G CA 1
ATOM 10054 C C . GLN G 1 138 ? 14.602 61.407 32.105 1.00 76.14 135 GLN G C 1
ATOM 10055 O O . GLN G 1 138 ? 14.183 61.114 30.983 1.00 81.85 135 GLN G O 1
ATOM 10061 N N . PHE G 1 139 ? 15.847 61.156 32.503 1.00 74.69 136 PHE G N 1
ATOM 10062 C CA . PHE G 1 139 ? 16.719 60.317 31.690 1.00 73.47 136 PHE G CA 1
ATOM 10063 C C . PHE G 1 139 ? 16.178 58.899 31.736 1.00 67.79 136 PHE G C 1
ATOM 10064 O O . PHE G 1 139 ? 16.149 58.212 30.729 1.00 64.74 136 PHE G O 1
ATOM 10072 N N . ALA G 1 140 ? 15.718 58.488 32.915 1.00 75.44 137 ALA G N 1
ATOM 10073 C CA . ALA G 1 140 ? 15.119 57.168 33.114 1.00 74.01 137 ALA G CA 1
ATOM 10074 C C . ALA G 1 140 ? 13.861 56.946 32.268 1.00 73.02 137 ALA G C 1
ATOM 10075 O O . ALA G 1 140 ? 13.833 56.067 31.393 1.00 62.64 137 ALA G O 1
ATOM 10077 N N . GLU G 1 141 ? 12.818 57.729 32.559 1.00 78.77 138 GLU G N 1
ATOM 10078 C CA . GLU G 1 141 ? 11.558 57.657 31.823 1.00 77.08 138 GLU G CA 1
ATOM 10079 C C . GLU G 1 141 ? 11.874 57.649 30.332 1.00 83.41 138 GLU G C 1
ATOM 10080 O O . GLU G 1 141 ? 11.273 56.899 29.558 1.00 85.40 138 GLU G O 1
ATOM 10086 N N . ALA G 1 142 ? 12.842 58.476 29.946 1.00 79.00 139 ALA G N 1
ATOM 10087 C CA . ALA G 1 142 ? 13.312 58.530 28.572 1.00 76.60 139 ALA G CA 1
ATOM 10088 C C . ALA G 1 142 ? 13.901 57.190 28.092 1.00 74.40 139 ALA G C 1
ATOM 10089 O O . ALA G 1 142 ? 13.906 56.900 26.893 1.00 71.59 139 ALA G O 1
ATOM 10091 N N . GLY G 1 143 ? 14.391 56.378 29.026 1.00 67.92 140 GLY G N 1
ATOM 10092 C CA . GLY G 1 143 ? 14.997 55.109 28.671 1.00 63.10 140 GLY G CA 1
ATOM 10093 C C . GLY G 1 143 ? 16.499 55.139 28.847 1.00 60.89 140 GLY G C 1
ATOM 10094 O O . GLY G 1 143 ? 17.237 54.418 28.185 1.00 64.60 140 GLY G O 1
ATOM 10095 N N . CYS G 1 144 ? 16.952 56.013 29.729 1.00 59.14 141 CYS G N 1
ATOM 10096 C CA . CYS G 1 144 ? 18.350 56.071 30.119 1.00 64.62 141 CYS G CA 1
ATOM 10097 C C . CYS G 1 144 ? 18.306 55.976 31.635 1.00 74.51 141 CYS G C 1
ATOM 10098 O O . CYS G 1 144 ? 19.060 56.644 32.342 1.00 66.31 141 CYS G O 1
ATOM 10101 N N . THR G 1 145 ? 17.376 55.153 32.113 1.00 87.75 142 THR G N 1
ATOM 10102 C CA . THR G 1 145 ? 17.200 54.870 33.535 1.00 100.99 142 THR G CA 1
ATOM 10103 C C . THR G 1 145 ? 18.493 54.404 34.181 1.00 101.19 142 THR G C 1
ATOM 10104 O O . THR G 1 145 ? 18.981 55.016 35.136 1.00 95.98 142 THR G O 1
ATOM 10108 N N . THR G 1 146 ? 19.023 53.300 33.657 1.00 100.94 143 THR G N 1
ATOM 10109 C CA . THR G 1 146 ? 20.274 52.726 34.125 1.00 93.50 143 THR G CA 1
ATOM 10110 C C . THR G 1 146 ? 21.296 53.801 34.450 1.00 87.01 143 THR G C 1
ATOM 10111 O O . THR G 1 146 ? 21.958 53.743 35.479 1.00 84.60 143 THR G O 1
ATOM 10115 N N . GLU G 1 147 ? 21.416 54.790 33.573 1.00 82.37 144 GLU G N 1
ATOM 10116 C CA . GLU G 1 147 ? 22.421 55.826 33.754 1.00 70.17 144 GLU G CA 1
ATOM 10117 C C . GLU G 1 147 ? 21.874 57.206 34.113 1.00 44.85 144 GLU G C 1
ATOM 10118 O O . GLU G 1 147 ? 22.559 58.200 33.928 1.00 47.80 144 GLU G O 1
ATOM 10124 N N . ALA G 1 148 ? 20.664 57.252 34.663 1.00 47.38 145 ALA G N 1
ATOM 10125 C CA . ALA G 1 148 ? 19.959 58.517 34.917 1.00 50.97 145 ALA G CA 1
ATOM 10126 C C . ALA G 1 148 ? 20.668 59.498 35.856 1.00 46.02 145 ALA G C 1
ATOM 10127 O O . ALA G 1 148 ? 21.032 60.593 35.423 1.00 42.00 145 ALA G O 1
ATOM 10129 N N . PRO G 1 149 ? 20.859 59.124 37.142 1.00 50.63 146 PRO G N 1
ATOM 10130 C CA . PRO G 1 149 ? 21.499 60.053 38.094 1.00 45.37 146 PRO G CA 1
ATOM 10131 C C . PRO G 1 149 ? 22.886 60.642 37.693 1.00 61.66 146 PRO G C 1
ATOM 10132 O O . PRO G 1 149 ? 23.261 61.681 38.248 1.00 65.02 146 PRO G O 1
ATOM 10136 N N . ALA G 1 150 ? 23.619 60.022 36.765 1.00 59.78 147 ALA G N 1
ATOM 10137 C CA . ALA G 1 150 ? 24.934 60.548 36.348 1.00 54.23 147 ALA G CA 1
ATOM 10138 C C . ALA G 1 150 ? 24.872 61.514 35.149 1.00 60.03 147 ALA G C 1
ATOM 10139 O O . ALA G 1 150 ? 25.635 62.492 35.075 1.00 54.20 147 ALA G O 1
ATOM 10141 N N . LEU G 1 151 ? 23.975 61.230 34.208 1.00 62.32 148 LEU G N 1
ATOM 10142 C CA . LEU G 1 151 ? 23.721 62.147 33.097 1.00 55.74 148 LEU G CA 1
ATOM 10143 C C . LEU G 1 151 ? 23.086 63.423 33.643 1.00 46.47 148 LEU G C 1
ATOM 10144 O O . LEU G 1 151 ? 23.216 64.483 33.043 1.00 49.02 148 LEU G O 1
ATOM 10149 N N . ALA G 1 152 ? 22.403 63.311 34.783 1.00 43.64 149 ALA G N 1
ATOM 10150 C CA . ALA G 1 152 ? 21.800 64.467 35.450 1.00 42.43 149 ALA G CA 1
ATOM 10151 C C . ALA G 1 152 ? 22.876 65.432 35.928 1.00 39.90 149 ALA G C 1
ATOM 10152 O O . ALA G 1 152 ? 22.796 66.633 35.676 1.00 36.88 149 ALA G O 1
ATOM 10162 N N . HIS G 1 154 ? 26.102 65.682 34.999 1.00 38.30 151 HIS G N 1
ATOM 10163 C CA . HIS G 1 154 ? 26.774 66.295 33.850 1.00 38.22 151 HIS G CA 1
ATOM 10164 C C . HIS G 1 154 ? 25.879 67.320 33.111 1.00 39.04 151 HIS G C 1
ATOM 10165 O O . HIS G 1 154 ? 26.357 68.359 32.648 1.00 42.09 151 HIS G O 1
ATOM 10172 N N . LEU G 1 155 ? 24.584 67.042 33.017 1.00 39.90 152 LEU G N 1
ATOM 10173 C CA . LEU G 1 155 ? 23.675 68.017 32.440 1.00 44.72 152 LEU G CA 1
ATOM 10174 C C . LEU G 1 155 ? 23.623 69.242 33.345 1.00 38.51 152 LEU G C 1
ATOM 10175 O O . LEU G 1 155 ? 23.664 70.380 32.870 1.00 38.88 152 LEU G O 1
ATOM 10180 N N . LEU G 1 156 ? 23.540 68.999 34.649 1.00 35.00 153 LEU G N 1
ATOM 10181 C CA . LEU G 1 156 ? 23.546 70.055 35.657 1.00 34.58 153 LEU G CA 1
ATOM 10182 C C . LEU G 1 156 ? 24.814 70.871 35.561 1.00 35.72 153 LEU G C 1
ATOM 10183 O O . LEU G 1 156 ? 24.786 72.102 35.638 1.00 37.96 153 LEU G O 1
ATOM 10188 N N . ALA G 1 157 ? 25.928 70.157 35.425 1.00 35.95 154 ALA G N 1
ATOM 10189 C CA . ALA G 1 157 ? 27.245 70.752 35.258 1.00 34.69 154 ALA G CA 1
ATOM 10190 C C . ALA G 1 157 ? 27.295 71.691 34.044 1.00 35.94 154 ALA G C 1
ATOM 10191 O O . ALA G 1 157 ? 27.641 72.863 34.170 1.00 28.11 154 ALA G O 1
ATOM 10193 N N . ARG G 1 158 ? 26.973 71.158 32.867 1.00 38.18 155 ARG G N 1
ATOM 10194 C CA . ARG G 1 158 ? 26.995 71.932 31.626 1.00 43.40 155 ARG G CA 1
ATOM 10195 C C . ARG G 1 158 ? 26.364 73.318 31.785 1.00 38.80 155 ARG G C 1
ATOM 10196 O O . ARG G 1 158 ? 26.861 74.303 31.241 1.00 37.80 155 ARG G O 1
ATOM 10204 N N . SER G 1 159 ? 25.260 73.376 32.526 1.00 34.90 156 SER G N 1
ATOM 10205 C CA . SER G 1 159 ? 24.495 74.611 32.681 1.00 34.44 156 SER G CA 1
ATOM 10206 C C . SER G 1 159 ? 25.232 75.612 33.562 1.00 35.34 156 SER G C 1
ATOM 10207 O O . SER G 1 159 ? 25.178 76.818 33.320 1.00 37.09 156 SER G O 1
ATOM 10210 N N . GLN G 1 160 ? 25.931 75.105 34.573 1.00 30.52 157 GLN G N 1
ATOM 10211 C CA . GLN G 1 160 ? 26.662 75.956 35.497 1.00 35.52 157 GLN G CA 1
ATOM 10212 C C . GLN G 1 160 ? 27.933 76.509 34.850 1.00 36.21 157 GLN G C 1
ATOM 10213 O O . GLN G 1 160 ? 28.307 77.668 35.090 1.00 29.39 157 GLN G O 1
ATOM 10219 N N . GLY G 1 161 ? 28.580 75.685 34.018 1.00 30.12 158 GLY G N 1
ATOM 10220 C CA . GLY G 1 161 ? 29.721 76.127 33.229 1.00 31.67 158 GLY G CA 1
ATOM 10221 C C . GLY G 1 161 ? 29.310 77.266 32.306 1.00 34.10 158 GLY G C 1
ATOM 10222 O O . GLY G 1 161 ? 29.907 78.363 32.315 1.00 27.98 158 GLY G O 1
ATOM 10223 N N . ALA G 1 162 ? 28.266 77.022 31.522 1.00 29.85 159 ALA G N 1
ATOM 10224 C CA . ALA G 1 162 ? 27.672 78.085 30.706 1.00 32.80 159 ALA G CA 1
ATOM 10225 C C . ALA G 1 162 ? 27.330 79.352 31.521 1.00 31.70 159 ALA G C 1
ATOM 10226 O O . ALA G 1 162 ? 27.710 80.454 31.131 1.00 35.57 159 ALA G O 1
ATOM 10228 N N . ALA G 1 163 ? 26.633 79.201 32.650 1.00 27.86 160 ALA G N 1
ATOM 10229 C CA . ALA G 1 163 ? 26.165 80.357 33.429 1.00 23.95 160 ALA G CA 1
ATOM 10230 C C . ALA G 1 163 ? 27.295 81.183 34.059 1.00 30.50 160 ALA G C 1
ATOM 10231 O O . ALA G 1 163 ? 27.209 82.400 34.153 1.00 37.83 160 ALA G O 1
ATOM 10233 N N . THR G 1 164 ? 28.350 80.510 34.492 1.00 28.19 161 THR G N 1
ATOM 10234 C CA . THR G 1 164 ? 29.520 81.174 35.036 1.00 25.87 161 THR G CA 1
ATOM 10235 C C . THR G 1 164 ? 30.283 81.984 33.989 1.00 27.61 161 THR G C 1
ATOM 10236 O O . THR G 1 164 ? 30.719 83.099 34.268 1.00 27.63 161 THR G O 1
ATOM 10240 N N . LEU G 1 165 ? 30.461 81.424 32.793 1.00 24.99 162 LEU G N 1
ATOM 10241 C CA . LEU G 1 165 ? 31.165 82.128 31.718 1.00 29.79 162 LEU G CA 1
ATOM 10242 C C . LEU G 1 165 ? 30.313 83.213 31.048 1.00 33.85 162 LEU G C 1
ATOM 10243 O O . LEU G 1 165 ? 30.810 84.298 30.725 1.00 35.40 162 LEU G O 1
ATOM 10248 N N . ALA G 1 166 ? 29.028 82.936 30.851 1.00 29.15 163 ALA G N 1
ATOM 10249 C CA . ALA G 1 166 ? 28.152 83.924 30.245 1.00 32.50 163 ALA G CA 1
ATOM 10250 C C . ALA G 1 166 ? 28.148 85.160 31.129 1.00 34.96 163 ALA G C 1
ATOM 10251 O O . ALA G 1 166 ? 28.160 86.298 30.641 1.00 38.79 163 ALA G O 1
ATOM 10253 N N . GLN G 1 167 ? 28.144 84.905 32.436 1.00 39.81 164 GLN G N 1
ATOM 10254 C CA . GLN G 1 167 ? 28.130 85.931 33.483 1.00 31.21 164 GLN G CA 1
ATOM 10255 C C . GLN G 1 167 ? 29.445 86.724 33.520 1.00 21.90 164 GLN G C 1
ATOM 10256 O O . GLN G 1 167 ? 29.439 87.943 33.408 1.00 28.56 164 GLN G O 1
ATOM 10262 N N . SER G 1 168 ? 30.567 86.019 33.648 1.00 30.10 165 SER G N 1
ATOM 10263 C CA . SER G 1 168 ? 31.887 86.646 33.744 1.00 36.87 165 SER G CA 1
ATOM 10264 C C . SER G 1 168 ? 32.226 87.484 32.508 1.00 40.44 165 SER G C 1
ATOM 10265 O O . SER G 1 168 ? 32.943 88.491 32.597 1.00 39.49 165 SER G O 1
ATOM 10268 N N . PHE G 1 169 ? 31.717 87.044 31.358 1.00 42.14 166 PHE G N 1
ATOM 10269 C CA . PHE G 1 169 ? 31.958 87.708 30.078 1.00 37.68 166 PHE G CA 1
ATOM 10270 C C . PHE G 1 169 ? 30.775 88.595 29.688 1.00 32.68 166 PHE G C 1
ATOM 10271 O O . PHE G 1 169 ? 30.815 89.315 28.683 1.00 30.74 166 PHE G O 1
ATOM 10279 N N . HIS G 1 170 ? 29.717 88.539 30.484 1.00 37.48 167 HIS G N 1
ATOM 10280 C CA . HIS G 1 170 ? 28.494 89.269 30.161 1.00 44.86 167 HIS G CA 1
ATOM 10281 C C . HIS G 1 170 ? 28.117 88.957 28.716 1.00 33.40 167 HIS G C 1
ATOM 10282 O O . HIS G 1 170 ? 27.899 89.854 27.908 1.00 32.99 167 HIS G O 1
ATOM 10289 N N . ASP G 1 171 ? 28.042 87.672 28.396 1.00 32.25 168 ASP G N 1
ATOM 10290 C CA . ASP G 1 171 ? 27.888 87.249 27.002 1.00 34.04 168 ASP G CA 1
ATOM 10291 C C . ASP G 1 171 ? 26.735 86.262 26.780 1.00 37.63 168 ASP G C 1
ATOM 10292 O O . ASP G 1 171 ? 26.868 85.071 27.059 1.00 35.31 168 ASP G O 1
ATOM 10297 N N . GLU G 1 172 ? 25.611 86.755 26.267 1.00 37.80 169 GLU G N 1
ATOM 10298 C CA . GLU G 1 172 ? 24.425 85.920 26.101 1.00 41.75 169 GLU G CA 1
ATOM 10299 C C . GLU G 1 172 ? 24.565 84.988 24.901 1.00 36.69 169 GLU G C 1
ATOM 10300 O O . GLU G 1 172 ? 23.846 84.002 24.780 1.00 40.65 169 GLU G O 1
ATOM 10306 N N . GLY G 1 173 ? 25.518 85.306 24.033 1.00 36.07 170 GLY G N 1
ATOM 10307 C CA . GLY G 1 173 ? 25.765 84.544 22.826 1.00 39.65 170 GLY G CA 1
ATOM 10308 C C . GLY G 1 173 ? 26.565 83.313 23.178 1.00 40.55 170 GLY G C 1
ATOM 10309 O O . GLY G 1 173 ? 26.544 82.312 22.463 1.00 38.75 170 GLY G O 1
ATOM 10310 N N . PHE G 1 174 ? 27.287 83.386 24.288 1.00 36.29 171 PHE G N 1
ATOM 10311 C CA . PHE G 1 174 ? 27.917 82.191 24.795 1.00 33.53 171 PHE G CA 1
ATOM 10312 C C . PHE G 1 174 ? 26.875 81.341 25.510 1.00 38.05 171 PHE G C 1
ATOM 10313 O O . PHE G 1 174 ? 26.964 80.116 25.514 1.00 39.11 171 PHE G O 1
ATOM 10321 N N . LEU G 1 175 ? 25.878 81.987 26.107 1.00 39.38 172 LEU G N 1
ATOM 10322 C CA . LEU G 1 175 ? 24.810 81.238 26.752 1.00 37.63 172 LEU G CA 1
ATOM 10323 C C . LEU G 1 175 ? 23.947 80.596 25.683 1.00 42.82 172 LEU G C 1
ATOM 10324 O O . LEU G 1 175 ? 23.456 79.483 25.847 1.00 48.38 172 LEU G O 1
ATOM 10329 N N . ARG G 1 176 ? 23.764 81.310 24.581 1.00 40.24 173 ARG G N 1
ATOM 10330 C CA . ARG G 1 176 ? 22.995 80.782 23.465 1.00 41.77 173 ARG G CA 1
ATOM 10331 C C . ARG G 1 176 ? 23.676 79.565 22.840 1.00 40.62 173 ARG G C 1
ATOM 10332 O O . ARG G 1 176 ? 23.034 78.532 22.606 1.00 39.29 173 ARG G O 1
ATOM 10340 N N . SER G 1 177 ? 24.974 79.683 22.575 1.00 38.51 174 SER G N 1
ATOM 10341 C CA . SER G 1 177 ? 25.705 78.605 21.919 1.00 37.31 174 SER G CA 1
ATOM 10342 C C . SER G 1 177 ? 25.707 77.338 22.773 1.00 41.40 174 SER G C 1
ATOM 10343 O O . SER G 1 177 ? 25.688 76.228 22.236 1.00 42.82 174 SER G O 1
ATOM 10346 N N . GLU G 1 178 ? 25.725 77.516 24.099 1.00 36.82 175 GLU G N 1
ATOM 10347 C CA . GLU G 1 178 ? 25.742 76.401 25.053 1.00 37.78 175 GLU G CA 1
ATOM 10348 C C . GLU G 1 178 ? 24.394 75.699 25.197 1.00 36.35 175 GLU G C 1
ATOM 10349 O O . GLU G 1 178 ? 24.341 74.477 25.249 1.00 40.17 175 GLU G O 1
ATOM 10355 N N . VAL G 1 179 ? 23.309 76.465 25.280 1.00 38.91 176 VAL G N 1
ATOM 10356 C CA . VAL G 1 179 ? 21.978 75.867 25.399 1.00 43.55 176 VAL G CA 1
ATOM 10357 C C . VAL G 1 179 ? 21.700 74.942 24.226 1.00 48.75 176 VAL G C 1
ATOM 10358 O O . VAL G 1 179 ? 21.373 73.778 24.423 1.00 52.22 176 VAL G O 1
ATOM 10362 N N . ALA G 1 180 ? 21.852 75.472 23.012 1.00 48.57 177 ALA G N 1
ATOM 10363 C CA . ALA G 1 180 ? 21.623 74.714 21.782 1.00 53.02 177 ALA G CA 1
ATOM 10364 C C . ALA G 1 180 ? 22.600 73.552 21.672 1.00 49.74 177 ALA G C 1
ATOM 10365 O O . ALA G 1 180 ? 22.237 72.471 21.222 1.00 44.61 177 ALA G O 1
ATOM 10367 N N . ASP G 1 181 ? 23.837 73.777 22.100 1.00 51.09 178 ASP G N 1
ATOM 10368 C CA . ASP G 1 181 ? 24.804 72.694 22.206 1.00 50.49 178 ASP G CA 1
ATOM 10369 C C . ASP G 1 181 ? 24.298 71.619 23.172 1.00 49.67 178 ASP G C 1
ATOM 10370 O O . ASP G 1 181 ? 24.560 70.432 23.009 1.00 51.55 178 ASP G O 1
ATOM 10383 N N . HIS G 1 183 ? 21.090 70.912 23.720 1.00 41.67 180 HIS G N 1
ATOM 10384 C CA . HIS G 1 183 ? 20.027 70.211 23.016 1.00 44.56 180 HIS G CA 1
ATOM 10385 C C . HIS G 1 183 ? 20.586 69.148 22.079 1.00 48.51 180 HIS G C 1
ATOM 10386 O O . HIS G 1 183 ? 19.976 68.083 21.899 1.00 43.63 180 HIS G O 1
ATOM 10393 N N . ARG G 1 184 ? 21.730 69.450 21.460 1.00 48.91 181 ARG G N 1
ATOM 10394 C CA . ARG G 1 184 ? 22.371 68.506 20.542 1.00 57.38 181 ARG G CA 1
ATOM 10395 C C . ARG G 1 184 ? 22.997 67.341 21.297 1.00 52.48 181 ARG G C 1
ATOM 10396 O O . ARG G 1 184 ? 22.834 66.178 20.893 1.00 46.40 181 ARG G O 1
ATOM 10404 N N . TRP G 1 185 ? 23.726 67.665 22.370 1.00 43.57 182 TRP G N 1
ATOM 10405 C CA . TRP G 1 185 ? 24.192 66.668 23.336 1.00 47.68 182 TRP G CA 1
ATOM 10406 C C . TRP G 1 185 ? 23.069 65.698 23.687 1.00 45.02 182 TRP G C 1
ATOM 10407 O O . TRP G 1 185 ? 23.198 64.478 23.533 1.00 49.59 182 TRP G O 1
ATOM 10418 N N . LEU G 1 186 ? 21.978 66.275 24.183 1.00 41.30 183 LEU G N 1
ATOM 10419 C CA . LEU G 1 186 ? 20.835 65.539 24.675 1.00 43.66 183 LEU G CA 1
ATOM 10420 C C . LEU G 1 186 ? 20.342 64.582 23.616 1.00 53.29 183 LEU G C 1
ATOM 10421 O O . LEU G 1 186 ? 20.388 63.372 23.801 1.00 48.73 183 LEU G O 1
ATOM 10426 N N . ASP G 1 187 ? 19.890 65.129 22.492 1.00 64.93 184 ASP G N 1
ATOM 10427 C CA . ASP G 1 187 ? 19.332 64.313 21.421 1.00 65.44 184 ASP G CA 1
ATOM 10428 C C . ASP G 1 187 ? 20.265 63.202 20.969 1.00 63.02 184 ASP G C 1
ATOM 10429 O O . ASP G 1 187 ? 19.809 62.101 20.660 1.00 62.44 184 ASP G O 1
ATOM 10434 N N . ASN G 1 188 ? 21.566 63.482 20.947 1.00 58.77 185 ASN G N 1
ATOM 10435 C CA . ASN G 1 188 ? 22.551 62.447 20.632 1.00 66.00 185 ASN G CA 1
ATOM 10436 C C . ASN G 1 188 ? 22.781 61.449 21.767 1.00 67.19 185 ASN G C 1
ATOM 10437 O O . ASN G 1 188 ? 23.497 60.460 21.605 1.00 62.96 185 ASN G O 1
ATOM 10442 N N . THR G 1 189 ? 22.163 61.710 22.911 1.00 65.79 186 THR G N 1
ATOM 10443 C CA . THR G 1 189 ? 22.256 60.804 24.047 1.00 65.95 186 THR G CA 1
ATOM 10444 C C . THR G 1 189 ? 20.971 60.001 24.211 1.00 63.50 186 THR G C 1
ATOM 10445 O O . THR G 1 189 ? 21.000 58.847 24.621 1.00 67.96 186 THR G O 1
ATOM 10449 N N . LEU G 1 190 ? 19.847 60.619 23.870 1.00 58.93 187 LEU G N 1
ATOM 10450 C CA . LEU G 1 190 ? 18.540 60.001 24.041 1.00 58.52 187 LEU G CA 1
ATOM 10451 C C . LEU G 1 190 ? 18.223 58.959 22.971 1.00 65.49 187 LEU G C 1
ATOM 10452 O O . LEU G 1 190 ? 17.894 59.317 21.840 1.00 61.30 187 LEU G O 1
ATOM 10457 N N . PRO G 1 191 ? 18.311 57.666 23.324 1.00 78.67 188 PRO G N 1
ATOM 10458 C CA . PRO G 1 191 ? 17.675 56.683 22.449 1.00 90.58 188 PRO G CA 1
ATOM 10459 C C . PRO G 1 191 ? 16.219 57.098 22.284 1.00 101.61 188 PRO G C 1
ATOM 10460 O O . PRO G 1 191 ? 15.537 57.332 23.283 1.00 105.09 188 PRO G O 1
ATOM 10472 N N . THR G 1 193 ? 12.109 57.406 20.638 1.00 114.06 190 THR G N 1
ATOM 10473 C CA . THR G 1 193 ? 10.907 56.648 20.353 1.00 120.37 190 THR G CA 1
ATOM 10474 C C . THR G 1 193 ? 10.012 57.604 19.572 1.00 118.21 190 THR G C 1
ATOM 10475 O O . THR G 1 193 ? 9.568 58.623 20.101 1.00 122.09 190 THR G O 1
ATOM 10479 N N . THR G 1 194 ? 9.784 57.298 18.301 1.00 111.72 191 THR G N 1
ATOM 10480 C CA . THR G 1 194 ? 9.017 58.185 17.435 1.00 106.90 191 THR G CA 1
ATOM 10481 C C . THR G 1 194 ? 7.575 58.337 17.916 1.00 99.90 191 THR G C 1
ATOM 10482 O O . THR G 1 194 ? 7.295 58.255 19.113 1.00 91.52 191 THR G O 1
ATOM 10486 N N . GLN H 1 6 ? 60.016 97.766 54.746 1.00 137.64 3 GLN H N 1
ATOM 10487 C CA . GLN H 1 6 ? 58.889 98.446 54.122 1.00 135.23 3 GLN H CA 1
ATOM 10488 C C . GLN H 1 6 ? 59.239 98.907 52.707 1.00 129.66 3 GLN H C 1
ATOM 10489 O O . GLN H 1 6 ? 58.944 100.038 52.323 1.00 132.93 3 GLN H O 1
ATOM 10495 N N . ALA H 1 7 ? 59.873 98.025 51.937 1.00 120.39 4 ALA H N 1
ATOM 10496 C CA . ALA H 1 7 ? 60.200 98.315 50.543 1.00 114.02 4 ALA H CA 1
ATOM 10497 C C . ALA H 1 7 ? 59.353 97.475 49.585 1.00 113.75 4 ALA H C 1
ATOM 10498 O O . ALA H 1 7 ? 58.330 97.933 49.069 1.00 113.99 4 ALA H O 1
ATOM 10500 N N . GLN H 1 8 ? 59.789 96.243 49.348 1.00 112.63 5 GLN H N 1
ATOM 10501 C CA . GLN H 1 8 ? 59.072 95.332 48.464 1.00 107.46 5 GLN H CA 1
ATOM 10502 C C . GLN H 1 8 ? 58.016 94.581 49.256 1.00 102.97 5 GLN H C 1
ATOM 10503 O O . GLN H 1 8 ? 57.276 93.770 48.704 1.00 104.95 5 GLN H O 1
ATOM 10509 N N . THR H 1 9 ? 57.958 94.861 50.556 1.00 96.41 6 THR H N 1
ATOM 10510 C CA . THR H 1 9 ? 57.084 94.142 51.476 1.00 87.44 6 THR H CA 1
ATOM 10511 C C . THR H 1 9 ? 55.618 94.412 51.166 1.00 80.43 6 THR H C 1
ATOM 10512 O O . THR H 1 9 ? 54.723 93.763 51.706 1.00 79.57 6 THR H O 1
ATOM 10516 N N . ARG H 1 10 ? 55.379 95.384 50.298 1.00 74.27 7 ARG H N 1
ATOM 10517 C CA . ARG H 1 10 ? 54.057 95.578 49.735 1.00 69.61 7 ARG H CA 1
ATOM 10518 C C . ARG H 1 10 ? 53.648 94.297 49.019 1.00 67.42 7 ARG H C 1
ATOM 10519 O O . ARG H 1 10 ? 52.520 93.824 49.136 1.00 61.63 7 ARG H O 1
ATOM 10527 N N . ASP H 1 11 ? 54.586 93.742 48.268 1.00 66.85 8 ASP H N 1
ATOM 10528 C CA . ASP H 1 11 ? 54.339 92.534 47.507 1.00 65.03 8 ASP H CA 1
ATOM 10529 C C . ASP H 1 11 ? 54.049 91.356 48.432 1.00 60.52 8 ASP H C 1
ATOM 10530 O O . ASP H 1 11 ? 53.448 90.357 48.017 1.00 54.54 8 ASP H O 1
ATOM 10535 N N . GLN H 1 12 ? 54.467 91.489 49.689 1.00 60.34 9 GLN H N 1
ATOM 10536 C CA . GLN H 1 12 ? 54.251 90.444 50.685 1.00 57.71 9 GLN H CA 1
ATOM 10537 C C . GLN H 1 12 ? 52.821 90.458 51.202 1.00 51.38 9 GLN H C 1
ATOM 10538 O O . GLN H 1 12 ? 52.205 89.404 51.399 1.00 38.54 9 GLN H O 1
ATOM 10544 N N . ILE H 1 13 ? 52.295 91.659 51.419 1.00 56.73 10 ILE H N 1
ATOM 10545 C CA . ILE H 1 13 ? 50.894 91.815 51.795 1.00 61.09 10 ILE H CA 1
ATOM 10546 C C . ILE H 1 13 ? 49.947 91.450 50.636 1.00 68.42 10 ILE H C 1
ATOM 10547 O O . ILE H 1 13 ? 48.807 91.027 50.861 1.00 72.29 10 ILE H O 1
ATOM 10552 N N . VAL H 1 14 ? 50.426 91.589 49.401 1.00 64.17 11 VAL H N 1
ATOM 10553 C CA . VAL H 1 14 ? 49.613 91.248 48.239 1.00 57.46 11 VAL H CA 1
ATOM 10554 C C . VAL H 1 14 ? 49.414 89.740 48.139 1.00 53.81 11 VAL H C 1
ATOM 10555 O O . VAL H 1 14 ? 48.305 89.267 47.896 1.00 51.17 11 VAL H O 1
ATOM 10559 N N . ALA H 1 15 ? 50.495 88.991 48.323 1.00 56.16 12 ALA H N 1
ATOM 10560 C CA . ALA H 1 15 ? 50.437 87.533 48.317 1.00 52.10 12 ALA H CA 1
ATOM 10561 C C . ALA H 1 15 ? 49.527 87.001 49.429 1.00 52.95 12 ALA H C 1
ATOM 10562 O O . ALA H 1 15 ? 48.950 85.922 49.300 1.00 56.71 12 ALA H O 1
ATOM 10564 N N . ALA H 1 16 ? 49.410 87.764 50.516 1.00 52.73 13 ALA H N 1
ATOM 10565 C CA . ALA H 1 16 ? 48.612 87.365 51.680 1.00 52.33 13 ALA H CA 1
ATOM 10566 C C . ALA H 1 16 ? 47.119 87.719 51.531 1.00 56.03 13 ALA H C 1
ATOM 10567 O O . ALA H 1 16 ? 46.240 87.025 52.063 1.00 56.51 13 ALA H O 1
ATOM 10569 N N . ALA H 1 17 ? 46.847 88.814 50.823 1.00 45.64 14 ALA H N 1
ATOM 10570 C CA . ALA H 1 17 ? 45.491 89.146 50.392 1.00 36.53 14 ALA H CA 1
ATOM 10571 C C . ALA H 1 17 ? 45.023 88.172 49.293 1.00 39.00 14 ALA H C 1
ATOM 10572 O O . ALA H 1 17 ? 43.831 87.861 49.180 1.00 33.27 14 ALA H O 1
ATOM 10574 N N . ASP H 1 18 ? 45.966 87.704 48.478 1.00 41.65 15 ASP H N 1
ATOM 10575 C CA . ASP H 1 18 ? 45.684 86.673 47.477 1.00 45.64 15 ASP H CA 1
ATOM 10576 C C . ASP H 1 18 ? 45.127 85.402 48.135 1.00 35.60 15 ASP H C 1
ATOM 10577 O O . ASP H 1 18 ? 44.132 84.845 47.697 1.00 29.56 15 ASP H O 1
ATOM 10582 N N . GLU H 1 19 ? 45.782 84.949 49.190 1.00 41.14 16 GLU H N 1
ATOM 10583 C CA . GLU H 1 19 ? 45.393 83.714 49.862 1.00 41.48 16 GLU H CA 1
ATOM 10584 C C . GLU H 1 19 ? 44.023 83.885 50.495 1.00 32.39 16 GLU H C 1
ATOM 10585 O O . GLU H 1 19 ? 43.128 83.067 50.308 1.00 24.77 16 GLU H O 1
ATOM 10591 N N . LEU H 1 20 ? 43.890 84.970 51.252 1.00 32.06 17 LEU H N 1
ATOM 10592 C CA . LEU H 1 20 ? 42.677 85.300 51.987 1.00 35.46 17 LEU H CA 1
ATOM 10593 C C . LEU H 1 20 ? 41.503 85.495 51.036 1.00 34.78 17 LEU H C 1
ATOM 10594 O O . LEU H 1 20 ? 40.437 84.938 51.247 1.00 27.41 17 LEU H O 1
ATOM 10599 N N . PHE H 1 21 ? 41.700 86.286 49.984 1.00 41.30 18 PHE H N 1
ATOM 10600 C CA . PHE H 1 21 ? 40.643 86.477 48.987 1.00 39.24 18 PHE H CA 1
ATOM 10601 C C . PHE H 1 21 ? 40.155 85.152 48.380 1.00 36.41 18 PHE H C 1
ATOM 10602 O O . PHE H 1 21 ? 38.946 84.948 48.243 1.00 31.52 18 PHE H O 1
ATOM 10610 N N . TYR H 1 22 ? 41.089 84.265 48.012 1.00 39.00 19 TYR H N 1
ATOM 10611 C CA . TYR H 1 22 ? 40.743 82.959 47.433 1.00 29.28 19 TYR H CA 1
ATOM 10612 C C . TYR H 1 22 ? 40.002 82.075 48.440 1.00 28.86 19 TYR H C 1
ATOM 10613 O O . TYR H 1 22 ? 38.973 81.475 48.111 1.00 31.73 19 TYR H O 1
ATOM 10622 N N . ARG H 1 23 ? 40.509 82.013 49.670 1.00 31.44 20 ARG H N 1
ATOM 10623 C CA . ARG H 1 23 ? 39.942 81.119 50.684 1.00 31.64 20 ARG H CA 1
ATOM 10624 C C . ARG H 1 23 ? 38.703 81.659 51.447 1.00 38.89 20 ARG H C 1
ATOM 10625 O O . ARG H 1 23 ? 37.908 80.875 51.970 1.00 39.18 20 ARG H O 1
ATOM 10633 N N . GLN H 1 24 ? 38.525 82.983 51.476 1.00 36.65 21 GLN H N 1
ATOM 10634 C CA . GLN H 1 24 ? 37.432 83.623 52.225 1.00 37.22 21 GLN H CA 1
ATOM 10635 C C . GLN H 1 24 ? 36.388 84.373 51.366 1.00 40.13 21 GLN H C 1
ATOM 10636 O O . GLN H 1 24 ? 35.252 84.610 51.810 1.00 35.31 21 GLN H O 1
ATOM 10642 N N . GLY H 1 25 ? 36.783 84.764 50.155 1.00 32.94 22 GLY H N 1
ATOM 10643 C CA . GLY H 1 25 ? 36.031 85.742 49.394 1.00 29.25 22 GLY H CA 1
ATOM 10644 C C . GLY H 1 25 ? 36.644 87.124 49.575 1.00 26.68 22 GLY H C 1
ATOM 10645 O O . GLY H 1 25 ? 37.363 87.373 50.539 1.00 26.59 22 GLY H O 1
ATOM 10646 N N . PHE H 1 26 ? 36.360 88.027 48.644 1.00 28.00 23 PHE H N 1
ATOM 10647 C CA . PHE H 1 26 ? 37.036 89.320 48.604 1.00 30.31 23 PHE H CA 1
ATOM 10648 C C . PHE H 1 26 ? 36.418 90.306 49.582 1.00 30.65 23 PHE H C 1
ATOM 10649 O O . PHE H 1 26 ? 37.124 91.003 50.316 1.00 31.48 23 PHE H O 1
ATOM 10657 N N . ALA H 1 27 ? 35.090 90.347 49.579 1.00 34.46 24 ALA H N 1
ATOM 10658 C CA . ALA H 1 27 ? 34.317 91.338 50.315 1.00 25.15 24 ALA H CA 1
ATOM 10659 C C . ALA H 1 27 ? 34.253 91.020 51.807 1.00 31.82 24 ALA H C 1
ATOM 10660 O O . ALA H 1 27 ? 34.218 91.927 52.640 1.00 34.84 24 ALA H O 1
ATOM 10662 N N . GLN H 1 28 ? 34.243 89.733 52.139 1.00 35.96 25 GLN H N 1
ATOM 10663 C CA . GLN H 1 28 ? 34.248 89.303 53.534 1.00 35.83 25 GLN H CA 1
ATOM 10664 C C . GLN H 1 28 ? 35.662 89.042 54.046 1.00 38.24 25 GLN H C 1
ATOM 10665 O O . GLN H 1 28 ? 35.834 88.389 55.067 1.00 46.67 25 GLN H O 1
ATOM 10671 N N . THR H 1 29 ? 36.675 89.525 53.332 1.00 34.91 26 THR H N 1
ATOM 10672 C CA . THR H 1 29 ? 38.033 89.555 53.881 1.00 37.74 26 THR H CA 1
ATOM 10673 C C . THR H 1 29 ? 38.346 90.992 54.298 1.00 43.71 26 THR H C 1
ATOM 10674 O O . THR H 1 29 ? 37.947 91.939 53.615 1.00 42.55 26 THR H O 1
ATOM 10678 N N . SER H 1 30 ? 39.044 91.156 55.424 1.00 51.62 27 SER H N 1
ATOM 10679 C CA . SER H 1 30 ? 39.326 92.486 55.961 1.00 42.71 27 SER H CA 1
ATOM 10680 C C . SER H 1 30 ? 40.812 92.787 56.066 1.00 43.07 27 SER H C 1
ATOM 10681 O O . SER H 1 30 ? 41.673 91.929 55.814 1.00 37.59 27 SER H O 1
ATOM 10684 N N . PHE H 1 31 ? 41.089 94.026 56.461 1.00 47.51 28 PHE H N 1
ATOM 10685 C CA . PHE H 1 31 ? 42.447 94.499 56.690 1.00 45.01 28 PHE H CA 1
ATOM 10686 C C . PHE H 1 31 ? 43.086 93.780 57.872 1.00 46.98 28 PHE H C 1
ATOM 10687 O O . PHE H 1 31 ? 44.190 93.265 57.750 1.00 46.27 28 PHE H O 1
ATOM 10695 N N . VAL H 1 32 ? 42.412 93.737 59.018 1.00 50.96 29 VAL H N 1
ATOM 10696 C CA . VAL H 1 32 ? 42.977 92.974 60.123 1.00 53.28 29 VAL H CA 1
ATOM 10697 C C . VAL H 1 32 ? 43.254 91.562 59.626 1.00 55.43 29 VAL H C 1
ATOM 10698 O O . VAL H 1 32 ? 44.376 91.080 59.749 1.00 65.42 29 VAL H O 1
ATOM 10702 N N . ASP H 1 33 ? 42.250 90.916 59.032 1.00 46.80 30 ASP H N 1
ATOM 10703 C CA . ASP H 1 33 ? 42.473 89.642 58.361 1.00 44.53 30 ASP H CA 1
ATOM 10704 C C . ASP H 1 33 ? 43.845 89.673 57.710 1.00 42.13 30 ASP H C 1
ATOM 10705 O O . ASP H 1 33 ? 44.752 88.941 58.102 1.00 36.04 30 ASP H O 1
ATOM 10710 N N . ILE H 1 34 ? 43.988 90.547 56.720 1.00 41.47 31 ILE H N 1
ATOM 10711 C CA . ILE H 1 34 ? 45.216 90.629 55.948 1.00 47.42 31 ILE H CA 1
ATOM 10712 C C . ILE H 1 34 ? 46.409 91.068 56.814 1.00 49.09 31 ILE H C 1
ATOM 10713 O O . ILE H 1 34 ? 47.494 90.492 56.714 1.00 43.44 31 ILE H O 1
ATOM 10718 N N . SER H 1 35 ? 46.199 92.065 57.675 1.00 56.14 32 SER H N 1
ATOM 10719 C CA . SER H 1 35 ? 47.282 92.635 58.489 1.00 56.62 32 SER H CA 1
ATOM 10720 C C . SER H 1 35 ? 47.866 91.644 59.502 1.00 57.70 32 SER H C 1
ATOM 10721 O O . SER H 1 35 ? 49.068 91.670 59.796 1.00 55.96 32 SER H O 1
ATOM 10724 N N . ALA H 1 36 ? 47.016 90.770 60.031 1.00 58.88 33 ALA H N 1
ATOM 10725 C CA . ALA H 1 36 ? 47.461 89.745 60.972 1.00 58.16 33 ALA H CA 1
ATOM 10726 C C . ALA H 1 36 ? 48.308 88.684 60.275 1.00 62.70 33 ALA H C 1
ATOM 10727 O O . ALA H 1 36 ? 49.303 88.209 60.826 1.00 61.86 33 ALA H O 1
ATOM 10729 N N . ALA H 1 37 ? 47.902 88.318 59.060 1.00 67.25 34 ALA H N 1
ATOM 10730 C CA . ALA H 1 37 ? 48.547 87.238 58.313 1.00 69.75 34 ALA H CA 1
ATOM 10731 C C . ALA H 1 37 ? 50.057 87.440 58.167 1.00 71.03 34 ALA H C 1
ATOM 10732 O O . ALA H 1 37 ? 50.849 86.527 58.425 1.00 73.26 34 ALA H O 1
ATOM 10734 N N . VAL H 1 38 ? 50.449 88.637 57.748 1.00 66.68 35 VAL H N 1
ATOM 10735 C CA . VAL H 1 38 ? 51.856 88.980 57.639 1.00 68.25 35 VAL H CA 1
ATOM 10736 C C . VAL H 1 38 ? 52.401 89.370 59.018 1.00 77.30 35 VAL H C 1
ATOM 10737 O O . VAL H 1 38 ? 53.527 89.014 59.392 1.00 77.63 35 VAL H O 1
ATOM 10741 N N . GLY H 1 39 ? 51.577 90.086 59.777 1.00 79.85 36 GLY H N 1
ATOM 10742 C CA . GLY H 1 39 ? 51.974 90.599 61.072 1.00 79.33 36 GLY H CA 1
ATOM 10743 C C . GLY H 1 39 ? 52.246 92.091 61.006 1.00 81.08 36 GLY H C 1
ATOM 10744 O O . GLY H 1 39 ? 53.368 92.514 60.733 1.00 81.58 36 GLY H O 1
ATOM 10745 N N . ILE H 1 40 ? 51.215 92.893 61.250 1.00 82.08 37 ILE H N 1
ATOM 10746 C CA . ILE H 1 40 ? 51.366 94.345 61.267 1.00 81.50 37 ILE H CA 1
ATOM 10747 C C . ILE H 1 40 ? 50.305 95.060 62.111 1.00 81.51 37 ILE H C 1
ATOM 10748 O O . ILE H 1 40 ? 49.307 94.464 62.537 1.00 80.61 37 ILE H O 1
ATOM 10753 N N . SER H 1 41 ? 50.541 96.347 62.344 1.00 79.48 38 SER H N 1
ATOM 10754 C CA . SER H 1 41 ? 49.648 97.162 63.154 1.00 77.55 38 SER H CA 1
ATOM 10755 C C . SER H 1 41 ? 48.926 98.197 62.281 1.00 85.45 38 SER H C 1
ATOM 10756 O O . SER H 1 41 ? 49.171 98.276 61.074 1.00 86.87 38 SER H O 1
ATOM 10759 N N . ARG H 1 42 ? 48.028 98.966 62.897 1.00 87.42 39 ARG H N 1
ATOM 10760 C CA . ARG H 1 42 ? 47.245 99.990 62.203 1.00 83.05 39 ARG H CA 1
ATOM 10761 C C . ARG H 1 42 ? 48.105 100.841 61.272 1.00 75.33 39 ARG H C 1
ATOM 10762 O O . ARG H 1 42 ? 47.843 100.920 60.068 1.00 63.35 39 ARG H O 1
ATOM 10770 N N . GLY H 1 43 ? 49.142 101.460 61.827 1.00 78.63 40 GLY H N 1
ATOM 10771 C CA . GLY H 1 43 ? 50.042 102.282 61.035 1.00 80.04 40 GLY H CA 1
ATOM 10772 C C . GLY H 1 43 ? 50.906 101.480 60.074 1.00 72.49 40 GLY H C 1
ATOM 10773 O O . GLY H 1 43 ? 51.179 101.899 58.947 1.00 65.05 40 GLY H O 1
ATOM 10774 N N . ASN H 1 44 ? 51.346 100.317 60.527 1.00 74.85 41 ASN H N 1
ATOM 10775 C CA . ASN H 1 44 ? 52.166 99.459 59.698 1.00 81.57 41 ASN H CA 1
ATOM 10776 C C . ASN H 1 44 ? 51.423 99.030 58.432 1.00 86.21 41 ASN H C 1
ATOM 10777 O O . ASN H 1 44 ? 52.041 98.809 57.391 1.00 87.16 41 ASN H O 1
ATOM 10782 N N . PHE H 1 45 ? 50.097 98.927 58.526 1.00 88.34 42 PHE H N 1
ATOM 10783 C CA . PHE H 1 45 ? 49.269 98.475 57.403 1.00 88.82 42 PHE H CA 1
ATOM 10784 C C . PHE H 1 45 ? 48.966 99.599 56.410 1.00 85.17 42 PHE H C 1
ATOM 10785 O O . PHE H 1 45 ? 49.289 99.499 55.223 1.00 78.81 42 PHE H O 1
ATOM 10793 N N . TYR H 1 46 ? 48.350 100.667 56.909 1.00 85.32 43 TYR H N 1
ATOM 10794 C CA . TYR H 1 46 ? 47.915 101.782 56.071 1.00 80.86 43 TYR H CA 1
ATOM 10795 C C . TYR H 1 46 ? 49.037 102.405 55.229 1.00 75.66 43 TYR H C 1
ATOM 10796 O O . TYR H 1 46 ? 48.770 103.125 54.263 1.00 69.06 43 TYR H O 1
ATOM 10805 N N . TYR H 1 47 ? 50.283 102.119 55.602 1.00 79.18 44 TYR H N 1
ATOM 10806 C CA . TYR H 1 47 ? 51.449 102.561 54.841 1.00 82.32 44 TYR H CA 1
ATOM 10807 C C . TYR H 1 47 ? 51.262 102.207 53.366 1.00 85.90 44 TYR H C 1
ATOM 10808 O O . TYR H 1 47 ? 51.121 103.091 52.512 1.00 88.54 44 TYR H O 1
ATOM 10817 N N . HIS H 1 48 ? 51.246 100.908 53.078 1.00 81.58 45 HIS H N 1
ATOM 10818 C CA . HIS H 1 48 ? 51.210 100.426 51.704 1.00 71.63 45 HIS H CA 1
ATOM 10819 C C . HIS H 1 48 ? 49.814 100.476 51.094 1.00 60.82 45 HIS H C 1
ATOM 10820 O O . HIS H 1 48 ? 49.676 100.651 49.886 1.00 60.53 45 HIS H O 1
ATOM 10827 N N . PHE H 1 49 ? 48.779 100.317 51.916 1.00 53.75 46 PHE H N 1
ATOM 10828 C CA . PHE H 1 49 ? 47.409 100.291 51.386 1.00 50.76 46 PHE H CA 1
ATOM 10829 C C . PHE H 1 49 ? 46.362 101.047 52.201 1.00 49.29 46 PHE H C 1
ATOM 10830 O O . PHE H 1 49 ? 46.295 100.927 53.429 1.00 54.70 46 PHE H O 1
ATOM 10838 N N . LYS H 1 50 ? 45.526 101.798 51.493 1.00 35.44 47 LYS H N 1
ATOM 10839 C CA . LYS H 1 50 ? 44.482 102.581 52.119 1.00 37.85 47 LYS H CA 1
ATOM 10840 C C . LYS H 1 50 ? 43.075 101.983 51.896 1.00 44.74 47 LYS H C 1
ATOM 10841 O O . LYS H 1 50 ? 42.179 102.162 52.719 1.00 33.53 47 LYS H O 1
ATOM 10847 N N . THR H 1 51 ? 42.876 101.271 50.787 1.00 43.29 48 THR H N 1
ATOM 10848 C CA . THR H 1 51 ? 41.562 100.689 50.501 1.00 49.91 48 THR H CA 1
ATOM 10849 C C . THR H 1 51 ? 41.671 99.232 50.058 1.00 50.95 48 THR H C 1
ATOM 10850 O O . THR H 1 51 ? 42.743 98.760 49.665 1.00 45.82 48 THR H O 1
ATOM 10854 N N . LYS H 1 52 ? 40.544 98.534 50.129 1.00 45.96 49 LYS H N 1
ATOM 10855 C CA . LYS H 1 52 ? 40.469 97.148 49.713 1.00 45.25 49 LYS H CA 1
ATOM 10856 C C . LYS H 1 52 ? 40.595 96.997 48.191 1.00 42.43 49 LYS H C 1
ATOM 10857 O O . LYS H 1 52 ? 41.215 96.046 47.712 1.00 41.13 49 LYS H O 1
ATOM 10863 N N . ASP H 1 53 ? 40.011 97.927 47.435 1.00 40.26 50 ASP H N 1
ATOM 10864 C CA . ASP H 1 53 ? 40.048 97.845 45.971 1.00 28.56 50 ASP H CA 1
ATOM 10865 C C . ASP H 1 53 ? 41.486 97.982 45.506 1.00 34.68 50 ASP H C 1
ATOM 10866 O O . ASP H 1 53 ? 41.854 97.478 44.441 1.00 37.81 50 ASP H O 1
ATOM 10871 N N . GLU H 1 54 ? 42.294 98.661 46.324 1.00 36.30 51 GLU H N 1
ATOM 10872 C CA . GLU H 1 54 ? 43.731 98.822 46.079 1.00 40.51 51 GLU H CA 1
ATOM 10873 C C . GLU H 1 54 ? 44.465 97.484 46.100 1.00 41.48 51 GLU H C 1
ATOM 10874 O O . GLU H 1 54 ? 45.202 97.136 45.167 1.00 47.06 51 GLU H O 1
ATOM 10880 N N . ILE H 1 55 ? 44.280 96.754 47.194 1.00 39.50 52 ILE H N 1
ATOM 10881 C CA . ILE H 1 55 ? 44.875 95.439 47.360 1.00 39.87 52 ILE H CA 1
ATOM 10882 C C . ILE H 1 55 ? 44.390 94.492 46.254 1.00 41.96 52 ILE H C 1
ATOM 10883 O O . ILE H 1 55 ? 45.180 93.729 45.704 1.00 47.13 52 ILE H O 1
ATOM 10888 N N . LEU H 1 56 ? 43.092 94.544 45.940 1.00 44.17 53 LEU H N 1
ATOM 10889 C CA . LEU H 1 56 ? 42.500 93.685 44.905 1.00 44.27 53 LEU H CA 1
ATOM 10890 C C . LEU H 1 56 ? 43.154 93.889 43.535 1.00 40.02 53 LEU H C 1
ATOM 10891 O O . LEU H 1 56 ? 43.425 92.927 42.810 1.00 38.99 53 LEU H O 1
ATOM 10896 N N . ALA H 1 57 ? 43.394 95.147 43.182 1.00 36.95 54 ALA H N 1
ATOM 10897 C CA . ALA H 1 57 ? 44.060 95.454 41.929 1.00 38.04 54 ALA H CA 1
ATOM 10898 C C . ALA H 1 57 ? 45.367 94.668 41.840 1.00 37.50 54 ALA H C 1
ATOM 10899 O O . ALA H 1 57 ? 45.614 93.996 40.847 1.00 44.25 54 ALA H O 1
ATOM 10901 N N . GLU H 1 58 ? 46.188 94.725 42.888 1.00 36.91 55 GLU H N 1
ATOM 10902 C CA . GLU H 1 58 ? 47.487 94.037 42.890 1.00 47.21 55 GLU H CA 1
ATOM 10903 C C . GLU H 1 58 ? 47.401 92.502 42.966 1.00 45.77 55 GLU H C 1
ATOM 10904 O O . GLU H 1 58 ? 48.253 91.799 42.407 1.00 46.19 55 GLU H O 1
ATOM 10910 N N . VAL H 1 59 ? 46.401 91.973 43.666 1.00 42.15 56 VAL H N 1
ATOM 10911 C CA . VAL H 1 59 ? 46.234 90.523 43.687 1.00 43.87 56 VAL H CA 1
ATOM 10912 C C . VAL H 1 59 ? 45.866 90.037 42.284 1.00 43.03 56 VAL H C 1
ATOM 10913 O O . VAL H 1 59 ? 46.365 89.013 41.823 1.00 40.53 56 VAL H O 1
ATOM 10917 N N . ILE H 1 60 ? 45.002 90.782 41.601 1.00 43.11 57 ILE H N 1
ATOM 10918 C CA . ILE H 1 60 ? 44.603 90.389 40.257 1.00 41.48 57 ILE H CA 1
ATOM 10919 C C . ILE H 1 60 ? 45.798 90.423 39.297 1.00 45.85 57 ILE H C 1
ATOM 10920 O O . ILE H 1 60 ? 46.026 89.472 38.559 1.00 47.37 57 ILE H O 1
ATOM 10925 N N . ARG H 1 61 ? 46.571 91.506 39.328 1.00 51.99 58 ARG H N 1
ATOM 10926 C CA . ARG H 1 61 ? 47.846 91.546 38.618 1.00 49.29 58 ARG H CA 1
ATOM 10927 C C . ARG H 1 61 ? 48.655 90.303 38.938 1.00 56.82 58 ARG H C 1
ATOM 10928 O O . ARG H 1 61 ? 49.047 89.550 38.051 1.00 61.98 58 ARG H O 1
A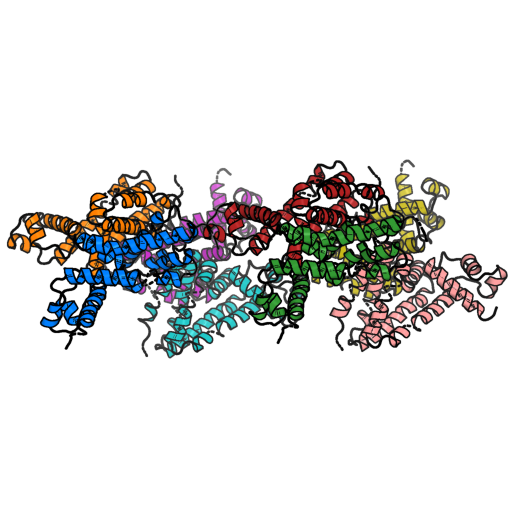TOM 10936 N N . LEU H 1 62 ? 48.905 90.101 40.224 1.00 59.29 59 LEU H N 1
ATOM 10937 C CA . LEU H 1 62 ? 49.657 88.946 40.702 1.00 57.65 59 LEU H CA 1
ATOM 10938 C C . LEU H 1 62 ? 49.168 87.627 40.081 1.00 52.62 59 LEU H C 1
ATOM 10939 O O . LEU H 1 62 ? 49.965 86.855 39.556 1.00 55.70 59 LEU H O 1
ATOM 10944 N N . ARG H 1 63 ? 47.854 87.405 40.125 1.00 47.22 60 ARG H N 1
ATOM 10945 C CA . ARG H 1 63 ? 47.223 86.161 39.685 1.00 40.13 60 ARG H CA 1
ATOM 10946 C C . ARG H 1 63 ? 47.321 85.922 38.182 1.00 38.99 60 ARG H C 1
ATOM 10947 O O . ARG H 1 63 ? 47.433 84.783 37.729 1.00 41.89 60 ARG H O 1
ATOM 10955 N N . LEU H 1 64 ? 47.259 87.004 37.416 1.00 42.86 61 LEU H N 1
ATOM 10956 C CA . LEU H 1 64 ? 47.382 86.922 35.969 1.00 48.57 61 LEU H CA 1
ATOM 10957 C C . LEU H 1 64 ? 48.752 86.358 35.649 1.00 55.87 61 LEU H C 1
ATOM 10958 O O . LEU H 1 64 ? 48.900 85.506 34.765 1.00 57.82 61 LEU H O 1
ATOM 10963 N N . ALA H 1 65 ? 49.743 86.849 36.392 1.00 58.32 62 ALA H N 1
ATOM 10964 C CA . ALA H 1 65 ? 51.115 86.359 36.338 1.00 67.30 62 ALA H CA 1
ATOM 10965 C C . ALA H 1 65 ? 51.221 84.885 36.748 1.00 75.21 62 ALA H C 1
ATOM 10966 O O . ALA H 1 65 ? 51.713 84.053 35.986 1.00 78.12 62 ALA H O 1
ATOM 10968 N N . ARG H 1 66 ? 50.769 84.574 37.961 1.00 79.57 63 ARG H N 1
ATOM 10969 C CA . ARG H 1 66 ? 50.700 83.194 38.437 1.00 80.74 63 ARG H CA 1
ATOM 10970 C C . ARG H 1 66 ? 50.094 82.276 37.380 1.00 78.22 63 ARG H C 1
ATOM 10971 O O . ARG H 1 66 ? 50.297 81.065 37.405 1.00 82.74 63 ARG H O 1
ATOM 10979 N N . THR H 1 67 ? 49.355 82.869 36.449 1.00 70.65 64 THR H N 1
ATOM 10980 C CA . THR H 1 67 ? 48.560 82.117 35.491 1.00 56.68 64 THR H CA 1
ATOM 10981 C C . THR H 1 67 ? 49.188 82.057 34.101 1.00 48.75 64 THR H C 1
ATOM 10982 O O . THR H 1 67 ? 48.906 81.142 33.333 1.00 51.63 64 THR H O 1
ATOM 10986 N N . ALA H 1 68 ? 50.028 83.026 33.764 1.00 46.87 65 ALA H N 1
ATOM 10987 C CA . ALA H 1 68 ? 50.785 82.941 32.515 1.00 51.39 65 ALA H CA 1
ATOM 10988 C C . ALA H 1 68 ? 52.075 82.143 32.740 1.00 61.58 65 ALA H C 1
ATOM 10989 O O . ALA H 1 68 ? 52.373 81.206 31.998 1.00 50.57 65 ALA H O 1
ATOM 10991 N N . GLN H 1 69 ? 52.824 82.509 33.779 1.00 79.10 66 GLN H N 1
ATOM 10992 C CA . GLN H 1 69 ? 54.001 81.744 34.196 1.00 91.33 66 GLN H CA 1
ATOM 10993 C C . GLN H 1 69 ? 53.649 80.266 34.372 1.00 98.93 66 GLN H C 1
ATOM 10994 O O . GLN H 1 69 ? 54.378 79.389 33.910 1.00 102.62 66 GLN H O 1
ATOM 11008 N N . LEU H 1 71 ? 50.970 78.933 32.975 1.00 65.49 68 LEU H N 1
ATOM 11009 C CA . LEU H 1 71 ? 50.562 78.505 31.644 1.00 60.08 68 LEU H CA 1
ATOM 11010 C C . LEU H 1 71 ? 51.803 78.295 30.797 1.00 78.85 68 LEU H C 1
ATOM 11011 O O . LEU H 1 71 ? 51.715 77.927 29.623 1.00 83.95 68 LEU H O 1
ATOM 11016 N N . ALA H 1 72 ? 52.965 78.533 31.400 1.00 87.08 69 ALA H N 1
ATOM 11017 C CA . ALA H 1 72 ? 54.241 78.303 30.729 1.00 91.38 69 ALA H CA 1
ATOM 11018 C C . ALA H 1 72 ? 54.704 76.874 30.951 1.00 93.66 69 ALA H C 1
ATOM 11019 O O . ALA H 1 72 ? 54.923 76.127 30.001 1.00 95.33 69 ALA H O 1
ATOM 11021 N N . ASP H 1 73 ? 54.848 76.502 32.217 1.00 94.54 70 ASP H N 1
ATOM 11022 C CA . ASP H 1 73 ? 55.281 75.159 32.570 1.00 99.88 70 ASP H CA 1
ATOM 11023 C C . ASP H 1 73 ? 54.409 74.110 31.885 1.00 99.10 70 ASP H C 1
ATOM 11024 O O . ASP H 1 73 ? 54.786 72.939 31.808 1.00 102.23 70 ASP H O 1
ATOM 11029 N N . TRP H 1 74 ? 53.248 74.537 31.387 1.00 91.86 71 TRP H N 1
ATOM 11030 C CA . TRP H 1 74 ? 52.375 73.661 30.607 1.00 84.38 71 TRP H CA 1
ATOM 11031 C C . TRP H 1 74 ? 52.840 73.589 29.156 1.00 83.78 71 TRP H C 1
ATOM 11032 O O . TRP H 1 74 ? 52.891 72.511 28.567 1.00 86.40 71 TRP H O 1
ATOM 11043 N N . GLN H 1 75 ? 53.170 74.743 28.585 1.00 86.94 72 GLN H N 1
ATOM 11044 C CA . GLN H 1 75 ? 53.760 74.804 27.254 1.00 97.28 72 GLN H CA 1
ATOM 11045 C C . GLN H 1 75 ? 55.169 74.200 27.304 1.00 105.55 72 GLN H C 1
ATOM 11046 O O . GLN H 1 75 ? 55.707 73.739 26.294 1.00 105.22 72 GLN H O 1
ATOM 11052 N N . GLY H 1 76 ? 55.758 74.204 28.496 1.00 108.76 73 GLY H N 1
ATOM 11053 C CA . GLY H 1 76 ? 57.079 73.646 28.699 1.00 111.16 73 GLY H CA 1
ATOM 11054 C C . GLY H 1 76 ? 57.037 72.142 28.875 1.00 115.78 73 GLY H C 1
ATOM 11055 O O . GLY H 1 76 ? 57.078 71.398 27.895 1.00 118.49 73 GLY H O 1
ATOM 11056 N N . THR H 1 77 ? 56.939 71.705 30.130 1.00 115.86 74 THR H N 1
ATOM 11057 C CA . THR H 1 77 ? 57.017 70.288 30.490 1.00 113.50 74 THR H CA 1
ATOM 11058 C C . THR H 1 77 ? 56.261 69.377 29.526 1.00 110.01 74 THR H C 1
ATOM 11059 O O . THR H 1 77 ? 56.775 68.339 29.109 1.00 108.39 74 THR H O 1
ATOM 11063 N N . GLY H 1 78 ? 55.038 69.763 29.181 1.00 108.23 75 GLY H N 1
ATOM 11064 C CA . GLY H 1 78 ? 54.277 69.034 28.186 1.00 104.74 75 GLY H CA 1
ATOM 11065 C C . GLY H 1 78 ? 54.943 69.176 26.834 1.00 100.11 75 GLY H C 1
ATOM 11066 O O . GLY H 1 78 ? 55.266 70.286 26.410 1.00 98.38 75 GLY H O 1
ATOM 11067 N N . ASP H 1 79 ? 55.154 68.052 26.156 1.00 99.54 76 ASP H N 1
ATOM 11068 C CA . ASP H 1 79 ? 55.870 68.048 24.879 1.00 98.58 76 ASP H CA 1
ATOM 11069 C C . ASP H 1 79 ? 54.941 67.797 23.693 1.00 95.29 76 ASP H C 1
ATOM 11070 O O . ASP H 1 79 ? 55.400 67.481 22.594 1.00 90.99 76 ASP H O 1
ATOM 11075 N N . SER H 1 80 ? 53.638 67.943 23.928 1.00 91.82 77 SER H N 1
ATOM 11076 C CA . SER H 1 80 ? 52.625 67.729 22.895 1.00 88.37 77 SER H CA 1
ATOM 11077 C C . SER H 1 80 ? 51.635 68.898 22.848 1.00 85.63 77 SER H C 1
ATOM 11078 O O . SER H 1 80 ? 51.675 69.783 23.700 1.00 81.15 77 SER H O 1
ATOM 11081 N N . PRO H 1 81 ? 50.737 68.901 21.851 1.00 82.91 78 PRO H N 1
ATOM 11082 C CA . PRO H 1 81 ? 49.660 69.897 21.830 1.00 75.75 78 PRO H CA 1
ATOM 11083 C C . PRO H 1 81 ? 48.666 69.533 22.920 1.00 70.98 78 PRO H C 1
ATOM 11084 O O . PRO H 1 81 ? 48.323 70.340 23.782 1.00 74.74 78 PRO H O 1
ATOM 11088 N N . ARG H 1 82 ? 48.219 68.286 22.872 1.00 62.34 79 ARG H N 1
ATOM 11089 C CA . ARG H 1 82 ? 47.308 67.740 23.855 1.00 60.28 79 ARG H CA 1
ATOM 11090 C C . ARG H 1 82 ? 47.959 67.565 25.229 1.00 63.32 79 ARG H C 1
ATOM 11091 O O . ARG H 1 82 ? 47.272 67.576 26.249 1.00 68.76 79 ARG H O 1
ATOM 11099 N N . ALA H 1 83 ? 49.277 67.408 25.271 1.00 60.23 80 ALA H N 1
ATOM 11100 C CA . ALA H 1 83 ? 49.977 67.376 26.556 1.00 64.11 80 ALA H CA 1
ATOM 11101 C C . ALA H 1 83 ? 49.808 68.716 27.300 1.00 62.87 80 ALA H C 1
ATOM 11102 O O . ALA H 1 83 ? 49.891 68.807 28.537 1.00 55.27 80 ALA H O 1
ATOM 11104 N N . ARG H 1 84 ? 49.562 69.760 26.524 1.00 59.57 81 ARG H N 1
ATOM 11105 C CA . ARG H 1 84 ? 49.467 71.089 27.077 1.00 63.50 81 ARG H CA 1
ATOM 11106 C C . ARG H 1 84 ? 48.015 71.418 27.421 1.00 52.07 81 ARG H C 1
ATOM 11107 O O . ARG H 1 84 ? 47.749 72.188 28.338 1.00 51.29 81 ARG H O 1
ATOM 11115 N N . ILE H 1 85 ? 47.084 70.806 26.699 1.00 48.43 82 ILE H N 1
ATOM 11116 C CA . ILE H 1 85 ? 45.675 70.928 27.023 1.00 48.28 82 ILE H CA 1
ATOM 11117 C C . ILE H 1 85 ? 45.355 70.065 28.242 1.00 53.31 82 ILE H C 1
ATOM 11118 O O . ILE H 1 85 ? 44.558 70.456 29.104 1.00 58.66 82 ILE H O 1
ATOM 11123 N N . ALA H 1 86 ? 45.992 68.905 28.328 1.00 49.30 83 ALA H N 1
ATOM 11124 C CA . ALA H 1 86 ? 45.770 67.999 29.454 1.00 49.00 83 ALA H CA 1
ATOM 11125 C C . ALA H 1 86 ? 46.334 68.553 30.763 1.00 52.78 83 ALA H C 1
ATOM 11126 O O . ALA H 1 86 ? 45.900 68.163 31.857 1.00 48.61 83 ALA H O 1
ATOM 11128 N N . SER H 1 87 ? 47.299 69.462 30.652 1.00 53.65 84 SER H N 1
ATOM 11129 C CA . SER H 1 87 ? 47.870 70.095 31.830 1.00 49.25 84 SER H CA 1
ATOM 11130 C C . SER H 1 87 ? 46.823 71.005 32.473 1.00 53.27 84 SER H C 1
ATOM 11131 O O . SER H 1 87 ? 46.784 71.171 33.695 1.00 54.17 84 SER H O 1
ATOM 11134 N N . PHE H 1 88 ? 45.972 71.590 31.639 1.00 50.56 85 PHE H N 1
ATOM 11135 C CA . PHE H 1 88 ? 44.887 72.427 32.121 1.00 46.39 85 PHE H CA 1
ATOM 11136 C C . PHE H 1 88 ? 43.791 71.576 32.761 1.00 47.73 85 PHE H C 1
ATOM 11137 O O . PHE H 1 88 ? 43.372 71.826 33.900 1.00 40.01 85 PHE H O 1
ATOM 11145 N N . ILE H 1 89 ? 43.325 70.583 32.007 1.00 48.65 86 ILE H N 1
ATOM 11146 C CA . ILE H 1 89 ? 42.229 69.717 32.432 1.00 55.02 86 ILE H CA 1
ATOM 11147 C C . ILE H 1 89 ? 42.556 68.994 33.731 1.00 60.29 86 ILE H C 1
ATOM 11148 O O . ILE H 1 89 ? 41.693 68.804 34.585 1.00 61.74 86 ILE H O 1
ATOM 11153 N N . ASP H 1 90 ? 43.808 68.582 33.876 1.00 63.34 87 ASP H N 1
ATOM 11154 C CA . ASP H 1 90 ? 44.211 67.818 35.046 1.00 64.69 87 ASP H CA 1
ATOM 11155 C C . ASP H 1 90 ? 44.618 68.701 36.222 1.00 66.05 87 ASP H C 1
ATOM 11156 O O . ASP H 1 90 ? 44.864 68.199 37.317 1.00 73.95 87 ASP H O 1
ATOM 11161 N N . LEU H 1 91 ? 44.690 70.010 36.002 1.00 57.13 88 LEU H N 1
ATOM 11162 C CA . LEU H 1 91 ? 44.972 70.934 37.093 1.00 51.53 88 LEU H CA 1
ATOM 11163 C C . LEU H 1 91 ? 43.889 70.794 38.166 1.00 53.09 88 LEU H C 1
ATOM 11164 O O . LEU H 1 91 ? 44.091 71.124 39.339 1.00 57.30 88 LEU H O 1
ATOM 11177 N N . ILE H 1 93 ? 42.456 67.856 38.931 1.00 52.19 90 ILE H N 1
ATOM 11178 C CA . ILE H 1 93 ? 42.845 66.679 39.695 1.00 56.25 90 ILE H CA 1
ATOM 11179 C C . ILE H 1 93 ? 43.940 67.108 40.678 1.00 57.89 90 ILE H C 1
ATOM 11180 O O . ILE H 1 93 ? 43.835 66.875 41.887 1.00 60.61 90 ILE H O 1
ATOM 11193 N N . ASN H 1 95 ? 44.581 70.117 41.889 1.00 52.51 92 ASN H N 1
ATOM 11194 C CA . ASN H 1 95 ? 44.053 71.021 42.917 1.00 50.23 92 ASN H CA 1
ATOM 11195 C C . ASN H 1 95 ? 42.652 70.674 43.441 1.00 43.31 92 ASN H C 1
ATOM 11196 O O . ASN H 1 95 ? 41.886 71.565 43.827 1.00 43.59 92 ASN H O 1
ATOM 11201 N N . ARG H 1 96 ? 42.353 69.380 43.494 1.00 37.74 93 ARG H N 1
ATOM 11202 C CA . ARG H 1 96 ? 40.999 68.871 43.744 1.00 40.16 93 ARG H CA 1
ATOM 11203 C C . ARG H 1 96 ? 40.422 69.173 45.138 1.00 42.57 93 ARG H C 1
ATOM 11204 O O . ARG H 1 96 ? 39.211 69.372 45.293 1.00 42.71 93 ARG H O 1
ATOM 11212 N N . ALA H 1 97 ? 41.287 69.193 46.147 1.00 42.50 94 ALA H N 1
ATOM 11213 C CA . ALA H 1 97 ? 40.868 69.535 47.499 1.00 45.00 94 ALA H CA 1
ATOM 11214 C C . ALA H 1 97 ? 40.560 71.026 47.615 1.00 47.58 94 ALA H C 1
ATOM 11215 O O . ALA H 1 97 ? 39.532 71.415 48.177 1.00 46.10 94 ALA H O 1
ATOM 11217 N N . LYS H 1 98 ? 41.454 71.864 47.098 1.00 48.79 95 LYS H N 1
ATOM 11218 C CA . LYS H 1 98 ? 41.225 73.304 47.138 1.00 46.66 95 LYS H CA 1
ATOM 11219 C C . LYS H 1 98 ? 39.968 73.665 46.340 1.00 41.53 95 LYS H C 1
ATOM 11220 O O . LYS H 1 98 ? 39.172 74.495 46.773 1.00 33.52 95 LYS H O 1
ATOM 11226 N N . ILE H 1 99 ? 39.778 73.018 45.192 1.00 41.85 96 ILE H N 1
ATOM 11227 C CA . ILE H 1 99 ? 38.600 73.285 44.366 1.00 43.12 96 ILE H CA 1
ATOM 11228 C C . ILE H 1 99 ? 37.294 72.873 45.039 1.00 39.11 96 ILE H C 1
ATOM 11229 O O . ILE H 1 99 ? 36.293 73.582 44.962 1.00 41.47 96 ILE H O 1
ATOM 11234 N N . THR H 1 100 ? 37.300 71.714 45.680 1.00 34.88 97 THR H N 1
ATOM 11235 C CA . THR H 1 100 ? 36.082 71.199 46.296 1.00 33.56 97 THR H CA 1
ATOM 11236 C C . THR H 1 100 ? 35.652 72.063 47.481 1.00 33.16 97 THR H C 1
ATOM 11237 O O . THR H 1 100 ? 34.458 72.213 47.756 1.00 37.69 97 THR H O 1
ATOM 11241 N N . ARG H 1 101 ? 36.621 72.650 48.175 1.00 35.85 98 ARG H N 1
ATOM 11242 C CA . ARG H 1 101 ? 36.306 73.513 49.306 1.00 35.15 98 ARG H CA 1
ATOM 11243 C C . ARG H 1 101 ? 36.057 74.975 48.909 1.00 36.27 98 ARG H C 1
ATOM 11244 O O . ARG H 1 101 ? 35.108 75.619 49.385 1.00 40.67 98 ARG H O 1
ATOM 11252 N N . TYR H 1 102 ? 36.906 75.489 48.027 1.00 33.09 99 TYR H N 1
ATOM 11253 C CA . TYR H 1 102 ? 36.938 76.916 47.752 1.00 27.32 99 TYR H CA 1
ATOM 11254 C C . TYR H 1 102 ? 36.470 77.308 46.369 1.00 31.72 99 TYR H C 1
ATOM 11255 O O . TYR H 1 102 ? 36.348 78.496 46.080 1.00 35.47 99 TYR H O 1
ATOM 11264 N N . GLY H 1 103 ? 36.200 76.317 45.526 1.00 38.66 100 GLY H N 1
ATOM 11265 C CA . GLY H 1 103 ? 35.852 76.557 44.136 1.00 40.27 100 GLY H CA 1
ATOM 11266 C C . GLY H 1 103 ? 37.076 76.894 43.301 1.00 40.34 100 GLY H C 1
ATOM 11267 O O . GLY H 1 103 ? 38.200 76.939 43.811 1.00 42.77 100 GLY H O 1
ATOM 11268 N N . CYS H 1 104 ? 36.865 77.126 42.010 1.00 35.84 101 CYS H N 1
ATOM 11269 C CA . CYS H 1 104 ? 37.949 77.559 41.148 1.00 29.26 101 CYS H CA 1
ATOM 11270 C C . CYS H 1 104 ? 38.446 78.903 41.651 1.00 21.20 101 CYS H C 1
ATOM 11271 O O . CYS H 1 104 ? 37.635 79.740 42.053 1.00 24.30 101 CYS H O 1
ATOM 11274 N N . PRO H 1 105 ? 39.780 79.124 41.633 1.00 24.37 102 PRO H N 1
ATOM 11275 C CA . PRO H 1 105 ? 40.300 80.444 42.001 1.00 27.04 102 PRO H CA 1
ATOM 11276 C C . PRO H 1 105 ? 39.783 81.544 41.085 1.00 28.64 102 PRO H C 1
ATOM 11277 O O . PRO H 1 105 ? 39.324 82.579 41.567 1.00 34.19 102 PRO H O 1
ATOM 11281 N N . VAL H 1 106 ? 39.854 81.327 39.778 1.00 32.20 103 VAL H N 1
ATOM 11282 C CA . VAL H 1 106 ? 39.435 82.352 38.831 1.00 36.50 103 VAL H CA 1
ATOM 11283 C C . VAL H 1 106 ? 37.915 82.536 38.868 1.00 35.24 103 VAL H C 1
ATOM 11284 O O . VAL H 1 106 ? 37.410 83.644 39.003 1.00 32.65 103 VAL H O 1
ATOM 11288 N N . GLY H 1 107 ? 37.186 81.436 38.744 1.00 37.67 104 GLY H N 1
ATOM 11289 C CA . GLY H 1 107 ? 35.744 81.511 38.662 1.00 30.45 104 GLY H CA 1
ATOM 11290 C C . GLY H 1 107 ? 35.067 82.125 39.864 1.00 25.82 104 GLY H C 1
ATOM 11291 O O . GLY H 1 107 ? 34.190 82.971 39.713 1.00 28.61 104 GLY H O 1
ATOM 11292 N N . SER H 1 108 ? 35.441 81.690 41.063 1.00 29.88 105 SER H N 1
ATOM 11293 C CA . SER H 1 108 ? 34.783 82.194 42.271 1.00 30.76 105 SER H CA 1
ATOM 11294 C C . SER H 1 108 ? 35.067 83.684 42.484 1.00 32.91 105 SER H C 1
ATOM 11295 O O . SER H 1 108 ? 34.227 84.417 43.022 1.00 29.56 105 SER H O 1
ATOM 11298 N N . LEU H 1 109 ? 36.233 84.143 42.030 1.00 29.70 106 LEU H N 1
ATOM 11299 C CA . LEU H 1 109 ? 36.539 85.570 42.079 1.00 34.92 106 LEU H CA 1
ATOM 11300 C C . LEU H 1 109 ? 35.674 86.334 41.092 1.00 34.47 106 LEU H C 1
ATOM 11301 O O . LEU H 1 109 ? 35.013 87.310 41.461 1.00 28.30 106 LEU H O 1
ATOM 11306 N N . CYS H 1 110 ? 35.694 85.889 39.833 1.00 34.66 107 CYS H N 1
ATOM 11307 C CA . CYS H 1 110 ? 34.961 86.563 38.766 1.00 33.95 107 CYS H CA 1
ATOM 11308 C C . CYS H 1 110 ? 33.446 86.629 39.030 1.00 37.40 107 CYS H C 1
ATOM 11309 O O . CYS H 1 110 ? 32.815 87.668 38.795 1.00 32.52 107 CYS H O 1
ATOM 11312 N N . THR H 1 111 ? 32.870 85.547 39.556 1.00 34.29 108 THR H N 1
ATOM 11313 C CA . THR H 1 111 ? 31.447 85.560 39.889 1.00 27.69 108 THR H CA 1
ATOM 11314 C C . THR H 1 111 ? 31.156 86.426 41.106 1.00 25.21 108 THR H C 1
ATOM 11315 O O . THR H 1 111 ? 30.171 87.142 41.127 1.00 24.02 108 THR H O 1
ATOM 11319 N N . GLU H 1 112 ? 32.011 86.388 42.116 1.00 30.94 109 GLU H N 1
ATOM 11320 C CA . GLU H 1 112 ? 31.806 87.292 43.247 1.00 32.95 109 GLU H CA 1
ATOM 11321 C C . GLU H 1 112 ? 31.873 88.752 42.807 1.00 30.03 109 GLU H C 1
ATOM 11322 O O . GLU H 1 112 ? 31.070 89.581 43.243 1.00 30.67 109 GLU H O 1
ATOM 11328 N N . LEU H 1 113 ? 32.844 89.067 41.958 1.00 28.60 110 LEU H N 1
ATOM 11329 C CA . LEU H 1 113 ? 32.996 90.436 41.474 1.00 26.98 110 LEU H CA 1
ATOM 11330 C C . LEU H 1 113 ? 31.835 90.838 40.589 1.00 30.54 110 LEU H C 1
ATOM 11331 O O . LEU H 1 113 ? 31.455 92.005 40.567 1.00 30.91 110 LEU H O 1
ATOM 11336 N N . SER H 1 114 ? 31.277 89.870 39.860 1.00 33.89 111 SER H N 1
ATOM 11337 C CA . SER H 1 114 ? 30.172 90.128 38.941 1.00 31.67 111 SER H CA 1
ATOM 11338 C C . SER H 1 114 ? 28.892 90.426 39.724 1.00 34.23 111 SER H C 1
ATOM 11339 O O . SER H 1 114 ? 28.178 91.389 39.422 1.00 33.06 111 SER H O 1
ATOM 11342 N N . LYS H 1 115 ? 28.615 89.610 40.740 1.00 35.36 112 LYS H N 1
ATOM 11343 C CA . LYS H 1 115 ? 27.501 89.871 41.658 1.00 35.91 112 LYS H CA 1
ATOM 11344 C C . LYS H 1 115 ? 27.629 91.236 42.347 1.00 44.72 112 LYS H C 1
ATOM 11345 O O . LYS H 1 115 ? 26.689 92.037 42.338 1.00 46.59 112 LYS H O 1
ATOM 11351 N N . LEU H 1 116 ? 28.784 91.487 42.963 1.00 40.75 113 LEU H N 1
ATOM 11352 C CA . LEU H 1 116 ? 29.043 92.770 43.600 1.00 32.61 113 LEU H CA 1
ATOM 11353 C C . LEU H 1 116 ? 28.824 93.909 42.615 1.00 35.17 113 LEU H C 1
ATOM 11354 O O . LEU H 1 116 ? 28.505 95.025 43.001 1.00 50.01 113 LEU H O 1
ATOM 11359 N N . ASP H 1 117 ? 28.995 93.615 41.336 1.00 32.32 114 ASP H N 1
ATOM 11360 C CA . ASP H 1 117 ? 28.997 94.634 40.304 1.00 43.60 114 ASP H CA 1
ATOM 11361 C C . ASP H 1 117 ? 30.253 95.482 40.446 1.00 44.59 114 ASP H C 1
ATOM 11362 O O . ASP H 1 117 ? 30.228 96.698 40.236 1.00 45.85 114 ASP H O 1
ATOM 11367 N N . HIS H 1 118 ? 31.356 94.823 40.791 1.00 43.21 115 HIS H N 1
ATOM 11368 C CA . HIS H 1 118 ? 32.610 95.510 41.081 1.00 42.67 115 HIS H CA 1
ATOM 11369 C C . HIS H 1 118 ? 33.350 95.993 39.830 1.00 47.69 115 HIS H C 1
ATOM 11370 O O . HIS H 1 118 ? 33.372 95.314 38.796 1.00 46.92 115 HIS H O 1
ATOM 11377 N N . ALA H 1 119 ? 33.973 97.165 39.961 1.00 43.02 116 ALA H N 1
ATOM 11378 C CA . ALA H 1 119 ? 34.670 97.835 38.870 1.00 36.83 116 ALA H CA 1
ATOM 11379 C C . ALA H 1 119 ? 35.778 96.976 38.269 1.00 28.84 116 ALA H C 1
ATOM 11380 O O . ALA H 1 119 ? 36.088 97.083 37.077 1.00 33.19 116 ALA H O 1
ATOM 11382 N N . ALA H 1 120 ? 36.358 96.105 39.085 1.00 30.32 117 ALA H N 1
ATOM 11383 C CA . ALA H 1 120 ? 37.475 95.277 38.634 1.00 36.36 117 ALA H CA 1
ATOM 11384 C C . ALA H 1 120 ? 37.108 93.931 37.988 1.00 32.40 117 ALA H C 1
ATOM 11385 O O . ALA H 1 120 ? 38.009 93.169 37.640 1.00 36.78 117 ALA H O 1
ATOM 11387 N N . GLN H 1 121 ? 35.820 93.634 37.817 1.00 31.16 118 GLN H N 1
ATOM 11388 C CA . GLN H 1 121 ? 35.425 92.356 37.207 1.00 35.96 118 GLN H CA 1
ATOM 11389 C C . GLN H 1 121 ? 36.086 92.181 35.849 1.00 43.01 118 GLN H C 1
ATOM 11390 O O . GLN H 1 121 ? 36.384 91.059 35.436 1.00 48.25 118 GLN H O 1
ATOM 11396 N N . GLY H 1 122 ? 36.325 93.295 35.162 1.00 36.47 119 GLY H N 1
ATOM 11397 C CA . GLY H 1 122 ? 37.039 93.258 33.902 1.00 34.73 119 GLY H CA 1
ATOM 11398 C C . GLY H 1 122 ? 38.425 92.658 34.051 1.00 35.65 119 GLY H C 1
ATOM 11399 O O . GLY H 1 122 ? 38.822 91.763 33.296 1.00 47.28 119 GLY H O 1
ATOM 11400 N N . GLN H 1 123 ? 39.170 93.160 35.026 1.00 30.79 120 GLN H N 1
ATOM 11401 C CA . GLN H 1 123 ? 40.515 92.665 35.298 1.00 41.78 120 GLN H CA 1
ATOM 11402 C C . GLN H 1 123 ? 40.528 91.186 35.745 1.00 44.78 120 GLN H C 1
ATOM 11403 O O . GLN H 1 123 ? 41.346 90.382 35.273 1.00 45.01 120 GLN H O 1
ATOM 11409 N N . ALA H 1 124 ? 39.628 90.846 36.670 1.00 42.46 121 ALA H N 1
ATOM 11410 C CA . ALA H 1 124 ? 39.449 89.475 37.135 1.00 35.95 121 ALA H CA 1
ATOM 11411 C C . ALA H 1 124 ? 39.181 88.515 35.966 1.00 41.23 121 ALA H C 1
ATOM 11412 O O . ALA H 1 124 ? 39.683 87.375 35.942 1.00 47.73 121 ALA H O 1
ATOM 11414 N N . ASN H 1 125 ? 38.376 88.985 35.012 1.00 30.68 122 ASN H N 1
ATOM 11415 C CA . ASN H 1 125 ? 37.956 88.177 33.884 1.00 32.89 122 ASN H CA 1
ATOM 11416 C C . ASN H 1 125 ? 39.109 87.900 32.908 1.00 38.48 122 ASN H C 1
ATOM 11417 O O . ASN H 1 125 ? 39.002 87.039 32.020 1.00 40.33 122 ASN H O 1
ATOM 11422 N N . GLY H 1 126 ? 40.207 88.640 33.081 1.00 37.99 123 GLY H N 1
ATOM 11423 C CA . GLY H 1 126 ? 41.406 88.480 32.266 1.00 35.92 123 GLY H CA 1
ATOM 11424 C C . GLY H 1 126 ? 42.202 87.213 32.548 1.00 35.78 123 GLY H C 1
ATOM 11425 O O . GLY H 1 126 ? 42.971 86.741 31.705 1.00 32.28 123 GLY H O 1
ATOM 11426 N N . LEU H 1 127 ? 42.028 86.678 33.751 1.00 36.17 124 LEU H N 1
ATOM 11427 C CA . LEU H 1 127 ? 42.513 85.350 34.093 1.00 34.48 124 LEU H CA 1
ATOM 11428 C C . LEU H 1 127 ? 41.805 84.292 33.235 1.00 36.92 124 LEU H C 1
ATOM 11429 O O . LEU H 1 127 ? 42.464 83.417 32.663 1.00 33.93 124 LEU H O 1
ATOM 11434 N N . PHE H 1 128 ? 40.473 84.378 33.154 1.00 28.63 125 PHE H N 1
ATOM 11435 C CA . PHE H 1 128 ? 39.702 83.573 32.206 1.00 29.94 125 PHE H CA 1
ATOM 11436 C C . PHE H 1 128 ? 40.197 83.823 30.787 1.00 35.51 125 PHE H C 1
ATOM 11437 O O . PHE H 1 128 ? 40.467 82.869 30.050 1.00 39.51 125 PHE H O 1
ATOM 11445 N N . THR H 1 129 ? 40.273 85.102 30.407 1.00 40.04 126 THR H N 1
ATOM 11446 C CA . THR H 1 129 ? 40.758 85.500 29.080 1.00 48.31 126 THR H CA 1
ATOM 11447 C C . THR H 1 129 ? 42.116 84.875 28.781 1.00 53.07 126 THR H C 1
ATOM 11448 O O . THR H 1 129 ? 42.329 84.328 27.702 1.00 51.64 126 THR H O 1
ATOM 11452 N N . LEU H 1 130 ? 43.029 84.978 29.744 1.00 56.95 127 LEU H N 1
ATOM 11453 C CA . LEU H 1 130 ? 44.321 84.320 29.666 1.00 52.02 127 LEU H CA 1
ATOM 11454 C C . LEU H 1 130 ? 44.076 82.865 29.273 1.00 47.73 127 LEU H C 1
ATOM 11455 O O . LEU H 1 130 ? 44.195 82.515 28.108 1.00 48.39 127 LEU H O 1
ATOM 11460 N N . PHE H 1 131 ? 43.697 82.032 30.239 1.00 40.25 128 PHE H N 1
ATOM 11461 C CA . PHE H 1 131 ? 43.469 80.615 29.978 1.00 40.21 128 PHE H CA 1
ATOM 11462 C C . PHE H 1 131 ? 42.880 80.398 28.597 1.00 40.12 128 PHE H C 1
ATOM 11463 O O . PHE H 1 131 ? 43.236 79.432 27.919 1.00 38.89 128 PHE H O 1
ATOM 11471 N N . ARG H 1 132 ? 41.997 81.307 28.174 1.00 39.19 129 ARG H N 1
ATOM 11472 C CA . ARG H 1 132 ? 41.261 81.143 26.923 1.00 32.55 129 ARG H CA 1
ATOM 11473 C C . ARG H 1 132 ? 42.162 81.222 25.691 1.00 40.18 129 ARG H C 1
ATOM 11474 O O . ARG H 1 132 ? 42.146 80.331 24.839 1.00 46.00 129 ARG H O 1
ATOM 11482 N N . ASP H 1 133 ? 42.950 82.282 25.602 1.00 39.06 130 ASP H N 1
ATOM 11483 C CA . ASP H 1 133 ? 43.836 82.479 24.462 1.00 38.68 130 ASP H CA 1
ATOM 11484 C C . ASP H 1 133 ? 44.915 81.401 24.399 1.00 36.06 130 ASP H C 1
ATOM 11485 O O . ASP H 1 133 ? 45.432 81.085 23.331 1.00 45.54 130 ASP H O 1
ATOM 11490 N N . TRP H 1 134 ? 45.239 80.826 25.550 1.00 42.03 131 TRP H N 1
ATOM 11491 C CA . TRP H 1 134 ? 46.254 79.778 25.646 1.00 43.42 131 TRP H CA 1
ATOM 11492 C C . TRP H 1 134 ? 45.754 78.413 25.152 1.00 46.18 131 TRP H C 1
ATOM 11493 O O . TRP H 1 134 ? 46.433 77.724 24.393 1.00 51.87 131 TRP H O 1
ATOM 11504 N N . LEU H 1 135 ? 44.566 78.025 25.596 1.00 47.61 132 LEU H N 1
ATOM 11505 C CA . LEU H 1 135 ? 43.933 76.804 25.134 1.00 48.22 132 LEU H CA 1
ATOM 11506 C C . LEU H 1 135 ? 43.606 76.948 23.658 1.00 49.08 132 LEU H C 1
ATOM 11507 O O . LEU H 1 135 ? 43.416 75.966 22.947 1.00 45.07 132 LEU H O 1
ATOM 11512 N N . GLN H 1 136 ? 43.532 78.186 23.202 1.00 45.89 133 GLN H N 1
ATOM 11513 C CA . GLN H 1 136 ? 43.178 78.433 21.824 1.00 49.57 133 GLN H CA 1
ATOM 11514 C C . GLN H 1 136 ? 44.416 78.191 20.980 1.00 56.61 133 GLN H C 1
ATOM 11515 O O . GLN H 1 136 ? 44.319 77.737 19.837 1.00 58.69 133 GLN H O 1
ATOM 11521 N N . ARG H 1 137 ? 45.583 78.478 21.555 1.00 56.78 134 ARG H N 1
ATOM 11522 C CA . ARG H 1 137 ? 46.848 78.163 20.896 1.00 63.69 134 ARG H CA 1
ATOM 11523 C C . ARG H 1 137 ? 46.999 76.643 20.764 1.00 66.64 134 ARG H C 1
ATOM 11524 O O . ARG H 1 137 ? 47.373 76.142 19.704 1.00 63.09 134 ARG H O 1
ATOM 11532 N N . GLN H 1 138 ? 46.698 75.917 21.842 1.00 63.14 135 GLN H N 1
ATOM 11533 C CA . GLN H 1 138 ? 46.752 74.459 21.830 1.00 55.40 135 GLN H CA 1
ATOM 11534 C C . GLN H 1 138 ? 45.758 73.850 20.843 1.00 56.82 135 GLN H C 1
ATOM 11535 O O . GLN H 1 138 ? 46.102 72.926 20.118 1.00 69.20 135 GLN H O 1
ATOM 11541 N N . PHE H 1 139 ? 44.524 74.345 20.832 1.00 51.35 136 PHE H N 1
ATOM 11542 C CA . PHE H 1 139 ? 43.516 73.845 19.899 1.00 53.82 136 PHE H CA 1
ATOM 11543 C C . PHE H 1 139 ? 43.938 74.039 18.458 1.00 62.81 136 PHE H C 1
ATOM 11544 O O . PHE H 1 139 ? 43.839 73.117 17.643 1.00 69.62 136 PHE H O 1
ATOM 11552 N N . ALA H 1 140 ? 44.385 75.249 18.139 1.00 64.61 137 ALA H N 1
ATOM 11553 C CA . ALA H 1 140 ? 44.953 75.526 16.827 1.00 68.91 137 ALA H CA 1
ATOM 11554 C C . ALA H 1 140 ? 46.028 74.493 16.519 1.00 73.74 137 ALA H C 1
ATOM 11555 O O . ALA H 1 140 ? 45.883 73.679 15.609 1.00 74.97 137 ALA H O 1
ATOM 11557 N N . GLU H 1 141 ? 47.098 74.533 17.310 1.00 79.46 138 GLU H N 1
ATOM 11558 C CA . GLU H 1 141 ? 48.235 73.622 17.172 1.00 78.79 138 GLU H CA 1
ATOM 11559 C C . GLU H 1 141 ? 47.816 72.147 17.169 1.00 81.21 138 GLU H C 1
ATOM 11560 O O . GLU H 1 141 ? 47.994 71.452 16.161 1.00 83.66 138 GLU H O 1
ATOM 11566 N N . ALA H 1 142 ? 47.263 71.684 18.291 1.00 77.31 139 ALA H N 1
ATOM 11567 C CA . ALA H 1 142 ? 46.757 70.317 18.423 1.00 75.89 139 ALA H CA 1
ATOM 11568 C C . ALA H 1 142 ? 46.134 69.752 17.130 1.00 86.80 139 ALA H C 1
ATOM 11569 O O . ALA H 1 142 ? 46.244 68.544 16.849 1.00 90.26 139 ALA H O 1
ATOM 11571 N N . GLY H 1 143 ? 45.488 70.616 16.346 1.00 83.48 140 GLY H N 1
ATOM 11572 C CA . GLY H 1 143 ? 45.012 70.216 15.034 1.00 72.85 140 GLY H CA 1
ATOM 11573 C C . GLY H 1 143 ? 43.683 70.778 14.573 1.00 62.53 140 GLY H C 1
ATOM 11574 O O . GLY H 1 143 ? 43.030 70.181 13.729 1.00 53.06 140 GLY H O 1
ATOM 11575 N N . CYS H 1 144 ? 43.263 71.906 15.134 1.00 64.82 141 CYS H N 1
ATOM 11576 C CA . CYS H 1 144 ? 42.102 72.614 14.598 1.00 72.21 141 CYS H CA 1
ATOM 11577 C C . CYS H 1 144 ? 42.215 74.125 14.792 1.00 76.85 141 CYS H C 1
ATOM 11578 O O . CYS H 1 144 ? 42.037 74.642 15.901 1.00 71.91 141 CYS H O 1
ATOM 11581 N N . THR H 1 145 ? 42.513 74.818 13.694 1.00 86.52 142 THR H N 1
ATOM 11582 C CA . THR H 1 145 ? 42.666 76.276 13.685 1.00 93.50 142 THR H CA 1
ATOM 11583 C C . THR H 1 145 ? 41.326 77.016 13.594 1.00 90.79 142 THR H C 1
ATOM 11584 O O . THR H 1 145 ? 41.188 78.133 14.091 1.00 92.11 142 THR H O 1
ATOM 11588 N N . THR H 1 146 ? 40.345 76.387 12.957 1.00 83.02 143 THR H N 1
ATOM 11589 C CA . THR H 1 146 ? 39.070 77.035 12.692 1.00 70.86 143 THR H CA 1
ATOM 11590 C C . THR H 1 146 ? 38.142 77.021 13.888 1.00 69.47 143 THR H C 1
ATOM 11591 O O . THR H 1 146 ? 37.319 77.916 14.053 1.00 65.66 143 THR H O 1
ATOM 11595 N N . GLU H 1 147 ? 38.259 75.993 14.720 1.00 73.75 144 GLU H N 1
ATOM 11596 C CA . GLU H 1 147 ? 37.316 75.834 15.815 1.00 68.94 144 GLU H CA 1
ATOM 11597 C C . GLU H 1 147 ? 37.898 76.178 17.183 1.00 52.98 144 GLU H C 1
ATOM 11598 O O . GLU H 1 147 ? 37.185 76.159 18.177 1.00 47.47 144 GLU H O 1
ATOM 11604 N N . ALA H 1 148 ? 39.184 76.504 17.232 1.00 53.66 145 ALA H N 1
ATOM 11605 C CA . ALA H 1 148 ? 39.841 76.724 18.520 1.00 57.26 145 ALA H CA 1
ATOM 11606 C C . ALA H 1 148 ? 39.064 77.634 19.515 1.00 58.15 145 ALA H C 1
ATOM 11607 O O . ALA H 1 148 ? 38.953 77.287 20.697 1.00 44.41 145 ALA H O 1
ATOM 11609 N N . PRO H 1 149 ? 38.520 78.782 19.038 1.00 58.72 146 PRO H N 1
ATOM 11610 C CA . PRO H 1 149 ? 37.770 79.715 19.894 1.00 52.82 146 PRO H CA 1
ATOM 11611 C C . PRO H 1 149 ? 36.602 79.120 20.707 1.00 51.22 146 PRO H C 1
ATOM 11612 O O . PRO H 1 149 ? 36.595 79.203 21.951 1.00 46.13 146 PRO H O 1
ATOM 11616 N N . ALA H 1 150 ? 35.614 78.561 20.014 1.00 53.11 147 ALA H N 1
ATOM 11617 C CA . ALA H 1 150 ? 34.389 78.098 20.671 1.00 55.98 147 ALA H CA 1
ATOM 11618 C C . ALA H 1 150 ? 34.625 76.860 21.526 1.00 57.67 147 ALA H C 1
ATOM 11619 O O . ALA H 1 150 ? 33.992 76.684 22.574 1.00 49.36 147 ALA H O 1
ATOM 11621 N N . LEU H 1 151 ? 35.512 75.988 21.051 1.00 61.73 148 LEU H N 1
ATOM 11622 C CA . LEU H 1 151 ? 35.876 74.792 21.801 1.00 57.35 148 LEU H CA 1
ATOM 11623 C C . LEU H 1 151 ? 36.630 75.213 23.059 1.00 51.61 148 LEU H C 1
ATOM 11624 O O . LEU H 1 151 ? 36.566 74.536 24.081 1.00 50.79 148 LEU H O 1
ATOM 11629 N N . ALA H 1 152 ? 37.345 76.331 22.969 1.00 50.08 149 ALA H N 1
ATOM 11630 C CA . ALA H 1 152 ? 38.025 76.897 24.128 1.00 53.49 149 ALA H CA 1
ATOM 11631 C C . ALA H 1 152 ? 36.980 77.370 25.118 1.00 48.28 149 ALA H C 1
ATOM 11632 O O . ALA H 1 152 ? 37.004 76.989 26.291 1.00 51.84 149 ALA H O 1
ATOM 11642 N N . HIS H 1 154 ? 33.829 76.587 25.320 1.00 38.59 151 HIS H N 1
ATOM 11643 C CA . HIS H 1 154 ? 33.104 75.405 25.787 1.00 40.34 151 HIS H CA 1
ATOM 11644 C C . HIS H 1 154 ? 33.797 74.605 26.900 1.00 38.48 151 HIS H C 1
ATOM 11645 O O . HIS H 1 154 ? 33.189 74.302 27.923 1.00 39.46 151 HIS H O 1
ATOM 11652 N N . LEU H 1 155 ? 35.057 74.245 26.689 1.00 37.93 152 LEU H N 1
ATOM 11653 C CA . LEU H 1 155 ? 35.779 73.450 27.673 1.00 37.90 152 LEU H CA 1
ATOM 11654 C C . LEU H 1 155 ? 36.068 74.270 28.911 1.00 32.37 152 LEU H C 1
ATOM 11655 O O . LEU H 1 155 ? 35.998 73.766 30.021 1.00 34.01 152 LEU H O 1
ATOM 11660 N N . LEU H 1 156 ? 36.406 75.538 28.720 1.00 34.75 153 LEU H N 1
ATOM 11661 C CA . LEU H 1 156 ? 36.498 76.466 29.841 1.00 41.32 153 LEU H CA 1
ATOM 11662 C C . LEU H 1 156 ? 35.179 76.424 30.616 1.00 40.23 153 LEU H C 1
ATOM 11663 O O . LEU H 1 156 ? 35.158 76.417 31.850 1.00 39.87 153 LEU H O 1
ATOM 11668 N N . ALA H 1 157 ? 34.077 76.393 29.872 1.00 41.36 154 ALA H N 1
ATOM 11669 C CA . ALA H 1 157 ? 32.762 76.257 30.473 1.00 34.82 154 ALA H CA 1
ATOM 11670 C C . ALA H 1 157 ? 32.673 74.932 31.193 1.00 33.34 154 ALA H C 1
ATOM 11671 O O . ALA H 1 157 ? 32.300 74.891 32.344 1.00 31.14 154 ALA H O 1
ATOM 11673 N N . ARG H 1 158 ? 32.995 73.842 30.506 1.00 37.80 155 ARG H N 1
ATOM 11674 C CA . ARG H 1 158 ? 32.935 72.513 31.116 1.00 43.35 155 ARG H CA 1
ATOM 11675 C C . ARG H 1 158 ? 33.542 72.527 32.505 1.00 42.88 155 ARG H C 1
ATOM 11676 O O . ARG H 1 158 ? 32.951 72.047 33.467 1.00 43.44 155 ARG H O 1
ATOM 11684 N N . SER H 1 159 ? 34.733 73.099 32.591 1.00 41.02 156 SER H N 1
ATOM 11685 C CA . SER H 1 159 ? 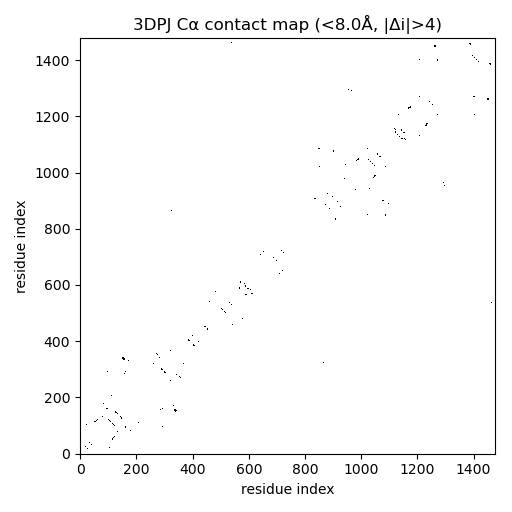35.565 72.978 33.771 1.00 30.45 156 SER H CA 1
ATOM 11686 C C . SER H 1 159 ? 35.001 73.788 34.932 1.00 41.75 156 SER H C 1
ATOM 11687 O O . SER H 1 159 ? 35.193 73.437 36.098 1.00 42.40 156 SER H O 1
ATOM 11690 N N . GLN H 1 160 ? 34.301 74.874 34.616 1.00 41.48 157 GLN H N 1
ATOM 11691 C CA . GLN H 1 160 ? 33.676 75.697 35.643 1.00 31.15 157 GLN H CA 1
ATOM 11692 C C . GLN H 1 160 ? 32.413 75.034 36.186 1.00 31.70 157 GLN H C 1
ATOM 11693 O O . GLN H 1 160 ? 32.132 75.118 37.382 1.00 32.63 157 GLN H O 1
ATOM 11699 N N . GLY H 1 161 ? 31.671 74.358 35.306 1.00 33.33 158 GLY H N 1
ATOM 11700 C CA . GLY H 1 161 ? 30.470 73.623 35.686 1.00 37.06 158 GLY H CA 1
ATOM 11701 C C . GLY H 1 161 ? 30.763 72.456 36.618 1.00 40.31 158 GLY H C 1
ATOM 11702 O O . GLY H 1 161 ? 29.980 72.150 37.531 1.00 37.25 158 GLY H O 1
ATOM 11703 N N . ALA H 1 162 ? 31.901 71.809 36.376 1.00 32.22 159 ALA H N 1
ATOM 11704 C CA . ALA H 1 162 ? 32.403 70.736 37.227 1.00 31.91 159 ALA H CA 1
ATOM 11705 C C . ALA H 1 162 ? 32.921 71.246 38.591 1.00 33.75 159 ALA H C 1
ATOM 11706 O O . ALA H 1 162 ? 32.649 70.641 39.628 1.00 30.34 159 ALA H O 1
ATOM 11708 N N . ALA H 1 163 ? 33.674 72.350 38.584 1.00 33.17 160 ALA H N 1
ATOM 11709 C CA . ALA H 1 163 ? 34.161 72.973 39.817 1.00 28.70 160 ALA H CA 1
ATOM 11710 C C . ALA H 1 163 ? 32.988 73.512 40.609 1.00 27.71 160 ALA H C 1
ATOM 11711 O O . ALA H 1 163 ? 32.888 73.310 41.816 1.00 21.44 160 ALA H O 1
ATOM 11713 N N . THR H 1 164 ? 32.081 74.194 39.923 1.00 28.28 161 THR H N 1
ATOM 11714 C CA . THR H 1 164 ? 30.906 74.729 40.597 1.00 29.04 161 THR H CA 1
ATOM 11715 C C . THR H 1 164 ? 30.117 73.643 41.333 1.00 33.83 161 THR H C 1
ATOM 11716 O O . THR H 1 164 ? 29.868 73.771 42.528 1.00 31.93 161 THR H O 1
ATOM 11720 N N . LEU H 1 165 ? 29.718 72.582 40.638 1.00 28.16 162 LEU H N 1
ATOM 11721 C CA . LEU H 1 165 ? 28.984 71.504 41.299 1.00 30.27 162 LEU H CA 1
ATOM 11722 C C . LEU H 1 165 ? 29.828 70.845 42.387 1.00 36.26 162 LEU H C 1
ATOM 11723 O O . LEU H 1 165 ? 29.332 70.526 43.475 1.00 34.23 162 LEU H O 1
ATOM 11728 N N . ALA H 1 166 ? 31.110 70.659 42.088 1.00 28.84 163 ALA H N 1
ATOM 11729 C CA . ALA H 1 166 ? 32.033 70.024 43.010 1.00 31.84 163 ALA H CA 1
ATOM 11730 C C . ALA H 1 166 ? 32.140 70.767 44.345 1.00 34.73 163 ALA H C 1
ATOM 11731 O O . ALA H 1 166 ? 32.101 70.160 45.416 1.00 33.05 163 ALA H O 1
ATOM 11733 N N . GLN H 1 167 ? 32.280 72.082 44.270 1.00 38.14 164 GLN H N 1
ATOM 11734 C CA . GLN H 1 167 ? 32.442 72.918 45.459 1.00 39.43 164 GLN H CA 1
ATOM 11735 C C . GLN H 1 167 ? 31.205 72.914 46.349 1.00 38.81 164 GLN H C 1
ATOM 11736 O O . GLN H 1 167 ? 31.299 72.971 47.580 1.00 40.97 164 GLN H O 1
ATOM 11742 N N . SER H 1 168 ? 30.048 72.844 45.701 1.00 38.05 165 SER H N 1
ATOM 11743 C CA . SER H 1 168 ? 28.755 72.972 46.355 1.00 35.44 165 SER H CA 1
ATOM 11744 C C . SER H 1 168 ? 28.286 71.663 47.015 1.00 44.61 165 SER H C 1
ATOM 11745 O O . SER H 1 168 ? 27.640 71.683 48.071 1.00 43.87 165 SER H O 1
ATOM 11748 N N . PHE H 1 169 ? 28.606 70.531 46.380 1.00 45.38 166 PHE H N 1
ATOM 11749 C CA . PHE H 1 169 ? 28.331 69.204 46.944 1.00 33.99 166 PHE H CA 1
ATOM 11750 C C . PHE H 1 169 ? 29.502 68.676 47.770 1.00 30.52 166 PHE H C 1
ATOM 11751 O O . PHE H 1 169 ? 29.484 67.525 48.220 1.00 36.03 166 PHE H O 1
ATOM 11759 N N . HIS H 1 170 ? 30.518 69.507 47.977 1.00 32.81 167 HIS H N 1
ATOM 11760 C CA . HIS H 1 170 ? 31.775 69.032 48.549 1.00 36.58 167 HIS H CA 1
ATOM 11761 C C . HIS H 1 170 ? 32.068 67.662 47.965 1.00 36.66 167 HIS H C 1
ATOM 11762 O O . HIS H 1 170 ? 32.312 66.705 48.691 1.00 42.00 167 HIS H O 1
ATOM 11769 N N . ASP H 1 171 ? 32.036 67.576 46.642 1.00 35.83 168 ASP H N 1
ATOM 11770 C CA . ASP H 1 171 ? 32.050 66.282 45.962 1.00 34.79 168 ASP H CA 1
ATOM 11771 C C . ASP H 1 171 ? 33.301 66.135 45.095 1.00 37.36 168 ASP H C 1
ATOM 11772 O O . ASP H 1 171 ? 33.329 66.527 43.916 1.00 31.31 168 ASP H O 1
ATOM 11777 N N . GLU H 1 172 ? 34.350 65.589 45.694 1.00 34.57 169 GLU H N 1
ATOM 11778 C CA . GLU H 1 172 ? 35.618 65.480 45.000 1.00 37.95 169 GLU H CA 1
ATOM 11779 C C . GLU H 1 172 ? 35.475 64.420 43.904 1.00 44.15 169 GLU H C 1
ATOM 11780 O O . GLU H 1 172 ? 36.204 64.426 42.905 1.00 41.48 169 GLU H O 1
ATOM 11786 N N . GLY H 1 173 ? 34.515 63.518 44.104 1.00 47.75 170 GLY H N 1
ATOM 11787 C CA . GLY H 1 173 ? 34.274 62.422 43.185 1.00 48.31 170 GLY H CA 1
ATOM 11788 C C . GLY H 1 173 ? 33.840 62.944 41.837 1.00 45.84 170 GLY H C 1
ATOM 11789 O O . GLY H 1 173 ? 34.365 62.543 40.797 1.00 50.97 170 GLY H O 1
ATOM 11790 N N . PHE H 1 174 ? 32.879 63.855 41.863 1.00 32.35 171 PHE H N 1
ATOM 11791 C CA . PHE H 1 174 ? 32.369 64.436 40.643 1.00 32.05 171 PHE H CA 1
ATOM 11792 C C . PHE H 1 174 ? 33.484 65.079 39.823 1.00 41.43 171 PHE H C 1
ATOM 11793 O O . PHE H 1 174 ? 33.518 64.938 38.597 1.00 41.77 171 PHE H O 1
ATOM 11801 N N . LEU H 1 175 ? 34.393 65.790 40.490 1.00 43.88 172 LEU H N 1
ATOM 11802 C CA . LEU H 1 175 ? 35.464 66.471 39.766 1.00 41.95 172 LEU H CA 1
ATOM 11803 C C . LEU H 1 175 ? 36.215 65.434 38.933 1.00 49.68 172 LEU H C 1
ATOM 11804 O O . LEU H 1 175 ? 36.697 65.735 37.845 1.00 53.73 172 LEU H O 1
ATOM 11809 N N . ARG H 1 176 ? 36.282 64.204 39.439 1.00 50.20 173 ARG H N 1
ATOM 11810 C CA . ARG H 1 176 ? 36.923 63.101 38.715 1.00 50.46 173 ARG H CA 1
ATOM 11811 C C . ARG H 1 176 ? 36.047 62.555 37.586 1.00 52.16 173 ARG H C 1
ATOM 11812 O O . ARG H 1 176 ? 36.532 62.280 36.479 1.00 46.67 173 ARG H O 1
ATOM 11820 N N . SER H 1 177 ? 34.763 62.373 37.887 1.00 54.37 174 SER H N 1
ATOM 11821 C CA . SER H 1 177 ? 33.791 61.953 36.890 1.00 55.05 174 SER H CA 1
ATOM 11822 C C . SER H 1 177 ? 33.867 62.921 35.729 1.00 51.78 174 SER H C 1
ATOM 11823 O O . SER H 1 177 ? 33.908 62.529 34.564 1.00 52.07 174 SER H O 1
ATOM 11826 N N . GLU H 1 178 ? 33.914 64.201 36.070 1.00 49.26 175 GLU H N 1
ATOM 11827 C CA . GLU H 1 178 ? 33.945 65.266 35.077 1.00 45.03 175 GLU H CA 1
ATOM 11828 C C . GLU H 1 178 ? 35.235 65.358 34.255 1.00 38.56 175 GLU H C 1
ATOM 11829 O O . GLU H 1 178 ? 35.175 65.420 33.036 1.00 40.06 175 GLU H O 1
ATOM 11835 N N . VAL H 1 179 ? 36.390 65.387 34.915 1.00 30.65 176 VAL H N 1
ATOM 11836 C CA . VAL H 1 179 ? 37.644 65.486 34.194 1.00 35.25 176 VAL H CA 1
ATOM 11837 C C . VAL H 1 179 ? 37.769 64.284 33.251 1.00 46.77 176 VAL H C 1
ATOM 11838 O O . VAL H 1 179 ? 38.366 64.383 32.178 1.00 46.53 176 VAL H O 1
ATOM 11842 N N . ALA H 1 180 ? 37.179 63.159 33.650 1.00 50.69 177 ALA H N 1
ATOM 11843 C CA . ALA H 1 180 ? 37.158 61.959 32.812 1.00 57.72 177 ALA H CA 1
ATOM 11844 C C . ALA H 1 180 ? 36.261 62.135 31.584 1.00 49.17 177 ALA H C 1
ATOM 11845 O O . ALA H 1 180 ? 36.549 61.598 30.510 1.00 41.82 177 ALA H O 1
ATOM 11847 N N . ASP H 1 181 ? 35.177 62.890 31.757 1.00 48.79 178 ASP H N 1
ATOM 11848 C CA . ASP H 1 181 ? 34.262 63.205 30.670 1.00 44.94 178 ASP H CA 1
ATOM 11849 C C . ASP H 1 181 ? 34.903 64.238 29.743 1.00 49.52 178 ASP H C 1
ATOM 11850 O O . ASP H 1 181 ? 34.719 64.197 28.522 1.00 53.56 178 ASP H O 1
ATOM 11863 N N . HIS H 1 183 ? 37.958 64.319 29.165 1.00 55.08 180 HIS H N 1
ATOM 11864 C CA . HIS H 1 183 ? 38.970 63.574 28.427 1.00 51.91 180 HIS H CA 1
ATOM 11865 C C . HIS H 1 183 ? 38.373 62.746 27.288 1.00 54.69 180 HIS H C 1
ATOM 11866 O O . HIS H 1 183 ? 38.891 62.763 26.164 1.00 57.11 180 HIS H O 1
ATOM 11873 N N . ARG H 1 184 ? 37.291 62.027 27.572 1.00 49.61 181 ARG H N 1
ATOM 11874 C CA . ARG H 1 184 ? 36.591 61.288 26.528 1.00 51.58 181 ARG H CA 1
ATOM 11875 C C . ARG H 1 184 ? 36.166 62.247 25.437 1.00 55.98 181 ARG H C 1
ATOM 11876 O O . ARG H 1 184 ? 36.386 61.989 24.244 1.00 60.33 181 ARG H O 1
ATOM 11884 N N . TRP H 1 185 ? 35.552 63.355 25.849 1.00 46.71 182 TRP H N 1
ATOM 11885 C CA . TRP H 1 185 ? 35.129 64.384 24.905 1.00 44.06 182 TRP H CA 1
ATOM 11886 C C . TRP H 1 185 ? 36.305 64.900 24.082 1.00 48.35 182 TRP H C 1
ATOM 11887 O O . TRP H 1 185 ? 36.205 65.029 22.855 1.00 53.87 182 TRP H O 1
ATOM 11898 N N . LEU H 1 186 ? 37.410 65.204 24.762 1.00 45.59 183 LEU H N 1
ATOM 11899 C CA . LEU H 1 186 ? 38.608 65.692 24.090 1.00 48.71 183 LEU H CA 1
ATOM 11900 C C . LEU H 1 186 ? 39.061 64.712 23.000 1.00 64.33 183 LEU H C 1
ATOM 11901 O O . LEU H 1 186 ? 39.425 65.125 21.896 1.00 70.33 183 LEU H O 1
ATOM 11906 N N . ASP H 1 187 ? 39.022 63.417 23.314 1.00 56.35 184 ASP H N 1
ATOM 11907 C CA . ASP H 1 187 ? 39.372 62.383 22.357 1.00 60.91 184 ASP H CA 1
ATOM 11908 C C . ASP H 1 187 ? 38.546 62.502 21.100 1.00 63.87 184 ASP H C 1
ATOM 11909 O O . ASP H 1 187 ? 39.081 62.559 19.990 1.00 66.90 184 ASP H O 1
ATOM 11914 N N . ASN H 1 188 ? 37.232 62.512 21.280 1.00 64.26 185 ASN H N 1
ATOM 11915 C CA . ASN H 1 188 ? 36.312 62.540 20.156 1.00 70.80 185 ASN H CA 1
ATOM 11916 C C . ASN H 1 188 ? 36.299 63.904 19.479 1.00 74.89 185 ASN H C 1
ATOM 11917 O O . ASN H 1 188 ? 35.323 64.295 18.839 1.00 83.39 185 ASN H O 1
ATOM 11922 N N . THR H 1 189 ? 37.405 64.622 19.626 1.00 68.34 186 THR H N 1
ATOM 11923 C CA . THR H 1 189 ? 37.532 65.951 19.062 1.00 60.17 186 THR H CA 1
ATOM 11924 C C . THR H 1 189 ? 38.870 66.128 18.334 1.00 61.07 186 THR H C 1
ATOM 11925 O O . THR H 1 189 ? 38.895 66.423 17.141 1.00 63.82 186 THR H O 1
ATOM 11929 N N . LEU H 1 190 ? 39.971 65.936 19.061 1.00 61.13 187 LEU H N 1
ATOM 11930 C CA . LEU H 1 190 ? 41.326 66.088 18.521 1.00 61.09 187 LEU H CA 1
ATOM 11931 C C . LEU H 1 190 ? 41.635 65.099 17.406 1.00 67.03 187 LEU H C 1
ATOM 11932 O O . LEU H 1 190 ? 40.962 64.076 17.270 1.00 67.28 187 LEU H O 1
ATOM 11937 N N . PRO H 1 191 ? 42.671 65.402 16.607 1.00 66.14 188 PRO H N 1
ATOM 11938 C CA . PRO H 1 191 ? 43.185 64.507 15.579 1.00 65.16 188 PRO H CA 1
ATOM 11939 C C . PRO H 1 191 ? 44.450 63.788 16.064 1.00 70.46 188 PRO H C 1
ATOM 11940 O O . PRO H 1 191 ? 45.111 64.242 16.998 1.00 71.77 188 PRO H O 1
ATOM 11952 N N . THR H 1 193 ? 48.264 62.765 16.133 1.00 97.96 190 THR H N 1
ATOM 11953 C CA . THR H 1 193 ? 49.557 63.242 15.659 1.00 106.53 190 THR H CA 1
ATOM 11954 C C . THR H 1 193 ? 50.640 62.280 16.128 1.00 110.05 190 THR H C 1
ATOM 11955 O O . THR H 1 193 ? 50.404 61.073 16.220 1.00 110.62 190 THR H O 1
#

B-factor: mean 50.08, std 20.33, range [9.93, 202.95]